Protein AF-A0A7X7FWP2-F1 (afdb_monomer_lite)

pLDDT: mean 91.76, std 7.87, range [32.09, 98.94]

Structure (mmCIF, N/CA/C/O backbone):
data_AF-A0A7X7FWP2-F1
#
_entry.id   AF-A0A7X7FWP2-F1
#
loop_
_atom_site.group_PDB
_atom_site.id
_atom_site.type_symbol
_atom_site.label_atom_id
_atom_site.label_alt_id
_atom_site.label_comp_id
_atom_site.label_asym_id
_atom_site.label_entity_id
_atom_site.label_seq_id
_atom_site.pdbx_PDB_ins_code
_atom_site.Cartn_x
_atom_site.Cartn_y
_atom_site.Cartn_z
_atom_site.occupancy
_atom_site.B_iso_or_equiv
_atom_site.auth_seq_id
_atom_site.auth_comp_id
_atom_site.auth_asym_id
_atom_site.auth_atom_id
_atom_site.pdbx_PDB_model_num
ATOM 1 N N . VAL A 1 1 ? 14.839 14.346 11.710 1.00 32.56 1 VAL A N 1
ATOM 2 C CA . VAL A 1 1 ? 14.945 14.508 13.178 1.00 32.56 1 VAL A CA 1
ATOM 3 C C . VAL A 1 1 ? 13.740 13.804 13.762 1.00 32.56 1 VAL A C 1
ATOM 5 O O . VAL A 1 1 ? 12.629 14.311 13.660 1.00 32.56 1 VAL A O 1
ATOM 8 N N . ASP A 1 2 ? 13.968 12.564 14.170 1.00 32.22 2 ASP A N 1
ATOM 9 C CA . ASP A 1 2 ? 12.974 11.535 14.461 1.00 32.22 2 ASP A CA 1
ATOM 10 C C . ASP A 1 2 ? 12.188 11.810 15.751 1.00 32.22 2 ASP A C 1
ATOM 12 O O . ASP A 1 2 ? 12.785 11.953 16.810 1.00 32.22 2 ASP A O 1
ATOM 16 N N . ASN A 1 3 ? 10.853 11.815 15.682 1.00 32.09 3 ASN A N 1
ATOM 17 C CA . ASN A 1 3 ? 9.976 11.691 16.853 1.00 32.09 3 ASN A CA 1
ATOM 18 C C . ASN A 1 3 ? 9.176 10.387 16.729 1.00 32.09 3 ASN A C 1
ATOM 20 O O . ASN A 1 3 ? 7.959 10.376 16.552 1.00 32.09 3 ASN A O 1
ATOM 24 N N . TYR A 1 4 ? 9.894 9.268 16.822 1.00 35.03 4 TYR A N 1
ATOM 25 C CA . TYR A 1 4 ? 9.342 8.081 17.459 1.00 35.03 4 TYR A CA 1
ATOM 26 C C . TYR A 1 4 ? 9.137 8.442 18.929 1.00 35.03 4 TYR A C 1
ATOM 28 O O . TYR A 1 4 ? 10.093 8.448 19.694 1.00 35.03 4 TYR A O 1
ATOM 36 N N . TYR A 1 5 ? 7.913 8.723 19.349 1.00 42.66 5 TYR A N 1
ATOM 37 C CA . TYR A 1 5 ? 7.572 8.473 20.746 1.00 42.66 5 TYR A CA 1
ATOM 38 C C . TYR A 1 5 ? 6.670 7.246 20.785 1.00 42.66 5 TYR A C 1
ATOM 40 O O . TYR A 1 5 ? 5.505 7.293 21.157 1.00 42.66 5 TYR A O 1
ATOM 48 N N . SER A 1 6 ? 7.222 6.123 20.315 1.00 51.75 6 SER A N 1
ATOM 49 C CA . SER A 1 6 ? 6.919 4.862 20.977 1.00 51.75 6 SER A CA 1
ATOM 50 C C . SER A 1 6 ? 7.480 4.981 22.387 1.00 51.75 6 SER A C 1
ATOM 52 O O . SER A 1 6 ? 8.661 5.299 22.534 1.00 51.75 6 SER A O 1
ATOM 54 N N . ASP A 1 7 ? 6.646 4.738 23.390 1.00 74.38 7 ASP A N 1
ATOM 55 C CA . ASP A 1 7 ? 7.094 4.517 24.759 1.00 74.38 7 ASP A CA 1
ATOM 56 C C . ASP A 1 7 ? 8.333 3.603 24.762 1.00 74.38 7 ASP A C 1
ATOM 58 O O . ASP A 1 7 ? 8.279 2.466 24.281 1.00 74.38 7 ASP A O 1
ATOM 62 N N . VAL A 1 8 ? 9.464 4.089 25.277 1.00 86.50 8 VAL A N 1
ATOM 63 C CA . VAL A 1 8 ? 10.642 3.249 25.484 1.00 86.50 8 VAL A CA 1
ATOM 64 C C . VAL A 1 8 ? 10.364 2.373 26.695 1.00 86.50 8 VAL A C 1
ATOM 66 O O . VAL A 1 8 ? 10.295 2.850 27.829 1.00 86.50 8 VAL A O 1
ATOM 69 N N . LEU A 1 9 ? 10.176 1.081 26.447 1.00 91.94 9 LEU A N 1
ATOM 70 C CA . LEU A 1 9 ? 9.932 0.097 27.490 1.00 91.94 9 LEU A CA 1
ATOM 71 C C . LEU A 1 9 ? 11.262 -0.407 28.059 1.00 91.94 9 LEU A C 1
ATOM 73 O O . LEU A 1 9 ? 11.952 -1.214 27.439 1.00 91.94 9 LEU A O 1
ATOM 77 N N . PHE A 1 10 ? 11.602 0.048 29.263 1.00 95.12 10 PHE A N 1
ATOM 78 C CA . PHE A 1 10 ? 12.717 -0.467 30.052 1.00 95.12 10 PHE A CA 1
ATOM 79 C C . PHE A 1 10 ? 12.152 -1.372 31.149 1.00 95.12 10 PHE A C 1
ATOM 81 O O . PHE A 1 10 ? 11.721 -0.897 32.203 1.00 95.12 10 PHE A O 1
ATOM 88 N N . THR A 1 11 ? 12.096 -2.681 30.891 1.00 95.81 11 THR A N 1
ATOM 89 C CA . THR A 1 11 ? 11.431 -3.628 31.794 1.00 95.81 11 THR A CA 1
ATOM 90 C C . THR A 1 11 ? 12.197 -4.920 32.022 1.00 95.81 11 THR A C 1
ATOM 92 O O . THR A 1 11 ? 12.949 -5.358 31.155 1.00 95.81 11 THR A O 1
ATOM 95 N N . ASN A 1 12 ? 11.975 -5.536 33.188 1.00 95.62 12 ASN A N 1
ATOM 96 C CA . ASN A 1 12 ? 12.551 -6.818 33.589 1.00 95.62 12 ASN A CA 1
ATOM 97 C C . ASN A 1 12 ? 14.086 -6.854 33.581 1.00 95.62 12 ASN A C 1
ATOM 99 O O . ASN A 1 12 ? 14.679 -7.904 33.360 1.00 95.62 12 ASN A O 1
ATOM 103 N N . ASN A 1 13 ? 14.750 -5.731 33.860 1.00 97.38 13 ASN A N 1
ATOM 104 C CA . ASN A 1 13 ? 16.207 -5.693 33.961 1.00 97.38 13 ASN A CA 1
ATOM 105 C C . ASN A 1 13 ? 16.685 -5.978 35.392 1.00 97.38 13 ASN A C 1
ATOM 107 O O . ASN A 1 13 ? 16.035 -5.603 36.368 1.00 97.38 13 ASN A O 1
ATOM 111 N N . SER A 1 14 ? 17.854 -6.609 35.512 1.00 96.25 14 SER A N 1
ATOM 112 C CA . SER A 1 14 ? 18.569 -6.842 36.774 1.00 96.25 14 SER A CA 1
ATOM 113 C C . SER A 1 14 ? 19.926 -6.140 36.717 1.00 96.25 14 SER A C 1
ATOM 115 O O . SER A 1 14 ? 20.823 -6.602 36.015 1.00 96.25 14 SER A O 1
ATOM 117 N N . LEU A 1 15 ? 20.088 -5.026 37.435 1.00 95.44 15 LEU A N 1
ATOM 118 C CA . LEU A 1 15 ? 21.309 -4.216 37.428 1.00 95.44 15 LEU A CA 1
ATOM 119 C C . LEU A 1 15 ? 22.018 -4.322 38.779 1.00 95.44 15 LEU A C 1
ATOM 121 O O . LEU A 1 15 ? 21.433 -4.005 39.814 1.00 95.44 15 LEU A O 1
ATOM 125 N N . ILE A 1 16 ? 23.292 -4.727 38.766 1.00 93.31 16 ILE A N 1
ATOM 126 C CA . ILE A 1 16 ? 24.094 -4.945 39.978 1.00 93.31 16 ILE A CA 1
ATOM 127 C C . ILE A 1 16 ? 25.363 -4.091 39.927 1.00 93.31 16 ILE A C 1
ATOM 129 O O . ILE A 1 16 ? 26.170 -4.220 39.008 1.00 93.31 16 ILE A O 1
ATOM 133 N N . LYS A 1 17 ? 25.588 -3.264 40.952 1.00 90.94 17 LYS A N 1
ATOM 134 C CA . LYS A 1 17 ? 26.855 -2.557 41.184 1.00 90.94 17 LYS A CA 1
ATOM 135 C C . LYS A 1 17 ? 27.664 -3.264 42.274 1.00 90.94 17 LYS A C 1
ATOM 137 O O . LYS A 1 17 ? 27.260 -3.280 43.435 1.00 90.94 17 LYS A O 1
ATOM 142 N N . THR A 1 18 ? 28.825 -3.814 41.901 1.00 88.06 18 THR A N 1
ATOM 143 C CA . THR A 1 18 ? 29.707 -4.595 42.798 1.00 88.06 18 THR A CA 1
ATOM 144 C C . THR A 1 18 ? 31.100 -3.986 43.023 1.00 88.06 18 THR A C 1
ATOM 146 O O . THR A 1 18 ? 31.668 -4.150 44.100 1.00 88.06 18 THR A O 1
ATOM 149 N N . GLY A 1 19 ? 31.657 -3.268 42.037 1.00 81.44 19 GLY A N 1
ATOM 150 C CA . GLY A 1 19 ? 33.032 -2.739 42.077 1.00 81.44 19 GLY A CA 1
ATOM 151 C C . GLY A 1 19 ? 33.248 -1.529 43.001 1.00 81.44 19 GLY A C 1
ATOM 152 O O . GLY A 1 19 ? 32.288 -0.919 43.465 1.00 81.44 19 GLY A O 1
ATOM 153 N N . SER A 1 20 ? 34.512 -1.150 43.222 1.00 81.06 20 SER A N 1
ATOM 154 C CA . SER A 1 20 ? 34.947 -0.062 44.126 1.00 81.06 20 SER A CA 1
ATOM 155 C C . SER A 1 20 ? 34.967 1.349 43.514 1.00 81.06 20 SER A C 1
ATOM 157 O O . SER A 1 20 ? 35.226 2.323 44.219 1.00 81.06 20 SER A O 1
ATOM 159 N N . GLY A 1 21 ? 34.745 1.476 42.202 1.00 83.88 21 GLY A N 1
ATOM 160 C CA . GLY A 1 21 ? 34.713 2.768 41.513 1.00 83.88 21 GLY A CA 1
ATOM 161 C C . GLY A 1 21 ? 33.436 3.562 41.803 1.00 83.88 21 GLY A C 1
ATOM 162 O O . GLY A 1 21 ? 32.372 2.975 42.026 1.00 83.88 21 GLY A O 1
ATOM 163 N N . THR A 1 22 ? 33.542 4.892 41.770 1.00 88.12 22 THR A N 1
ATOM 164 C CA . THR A 1 22 ? 32.392 5.809 41.804 1.00 88.12 22 THR A CA 1
ATOM 165 C C . THR A 1 22 ? 31.564 5.661 40.528 1.00 88.12 22 THR A C 1
ATOM 167 O O . THR A 1 22 ? 32.113 5.553 39.432 1.00 88.12 22 THR A O 1
ATOM 170 N N . THR A 1 23 ? 30.244 5.669 40.667 1.00 88.88 23 THR A N 1
ATOM 171 C CA . THR A 1 23 ? 29.285 5.633 39.561 1.00 88.88 23 THR A CA 1
ATOM 172 C C . THR A 1 23 ? 28.320 6.792 39.739 1.00 88.88 23 THR A C 1
ATOM 174 O O . THR A 1 23 ? 27.721 6.921 40.800 1.00 88.88 23 THR A O 1
ATOM 177 N N . SER A 1 24 ? 28.173 7.638 38.721 1.00 90.94 24 SER A N 1
ATOM 178 C CA . SER A 1 24 ? 27.195 8.728 38.783 1.00 90.94 24 SER A CA 1
ATOM 179 C C . SER A 1 24 ? 25.780 8.158 38.824 1.00 90.94 24 SER A C 1
ATOM 181 O O . SER A 1 24 ? 25.090 8.346 39.816 1.00 90.94 24 SER A O 1
ATOM 183 N N . ASP A 1 25 ? 25.404 7.368 37.816 1.00 93.00 25 ASP A N 1
ATOM 184 C CA . ASP A 1 25 ? 24.044 6.854 37.656 1.00 93.00 25 ASP A CA 1
ATOM 185 C C . ASP A 1 25 ? 24.076 5.382 37.209 1.00 93.00 25 ASP A C 1
ATOM 187 O O . ASP A 1 25 ? 24.881 5.029 36.343 1.00 93.00 25 ASP A O 1
ATOM 191 N N . MET A 1 26 ? 23.221 4.504 37.760 1.00 93.69 26 MET A N 1
ATOM 192 C CA . MET A 1 26 ? 23.036 3.155 37.176 1.00 93.69 26 MET A CA 1
ATOM 193 C C . MET A 1 26 ? 22.057 3.176 35.995 1.00 93.69 26 MET A C 1
ATOM 195 O O . MET A 1 26 ? 22.186 2.375 35.071 1.00 93.69 26 MET A O 1
ATOM 199 N N . LEU A 1 27 ? 21.101 4.105 36.011 1.00 94.88 27 LEU A N 1
ATOM 200 C CA . LEU A 1 27 ? 20.242 4.456 34.886 1.00 94.88 27 LEU A CA 1
ATOM 201 C C . LEU A 1 27 ? 20.095 5.975 34.841 1.00 94.88 27 LEU A C 1
ATOM 203 O O . LEU A 1 27 ? 19.628 6.571 35.808 1.00 94.88 27 LEU A O 1
ATOM 207 N N . TYR A 1 28 ? 20.453 6.577 33.710 1.00 93.69 28 TYR A N 1
ATOM 208 C CA . TYR A 1 28 ? 20.276 8.002 33.455 1.00 93.69 28 TYR A CA 1
ATOM 209 C C . TYR A 1 28 ? 19.338 8.216 32.269 1.00 93.69 28 TYR A C 1
ATOM 211 O O . TYR A 1 28 ? 19.556 7.668 31.187 1.00 93.69 28 TYR A O 1
ATOM 219 N N . ILE A 1 29 ? 18.307 9.031 32.473 1.00 89.75 29 ILE A N 1
ATOM 220 C CA . ILE A 1 29 ? 17.330 9.409 31.453 1.00 89.75 29 ILE A CA 1
ATOM 221 C C . ILE A 1 29 ? 17.305 10.931 31.357 1.00 89.75 29 ILE A C 1
ATOM 223 O O . ILE A 1 29 ? 17.086 11.605 32.360 1.00 89.75 29 ILE A O 1
ATOM 227 N N . ASN A 1 30 ? 17.509 11.452 30.142 1.00 85.62 30 ASN A N 1
ATOM 228 C CA . ASN A 1 30 ? 17.537 12.892 29.852 1.00 85.62 30 ASN A CA 1
ATOM 229 C C . ASN A 1 30 ? 16.282 13.381 29.083 1.00 85.62 30 ASN A C 1
ATOM 231 O O . ASN A 1 30 ? 15.735 14.459 29.332 1.00 85.62 30 ASN A O 1
ATOM 235 N N . TYR A 1 31 ? 15.802 12.592 28.115 1.00 83.12 31 TYR A N 1
ATOM 236 C CA . TYR A 1 31 ? 14.632 12.919 27.291 1.00 83.12 31 TYR A CA 1
ATOM 237 C C . TYR A 1 31 ? 13.876 11.659 26.833 1.00 83.12 31 TYR A C 1
ATOM 239 O O . TYR A 1 31 ? 14.468 10.586 26.686 1.00 83.12 31 TYR A O 1
ATOM 247 N N . GLY A 1 32 ? 12.568 11.797 26.588 1.00 79.88 32 GLY A N 1
ATOM 248 C CA . GLY A 1 32 ? 11.718 10.782 25.952 1.00 79.88 32 GLY A CA 1
ATOM 249 C C . GLY A 1 32 ? 10.442 10.437 26.727 1.00 79.88 32 GLY A C 1
ATOM 250 O O . GLY A 1 32 ? 10.139 11.038 27.754 1.00 79.88 32 GLY A O 1
ATOM 251 N N . GLN A 1 33 ? 9.700 9.450 26.220 1.00 85.69 33 GLN A N 1
ATOM 252 C CA . GLN A 1 33 ? 8.569 8.816 26.907 1.00 85.69 33 GLN A CA 1
ATOM 253 C C . GLN A 1 33 ? 9.020 7.426 27.351 1.00 85.69 33 GLN A C 1
ATOM 255 O O . GLN A 1 33 ? 9.440 6.630 26.512 1.00 85.69 33 GLN A O 1
ATOM 260 N N . TRP A 1 34 ? 9.009 7.153 28.654 1.00 90.44 34 TRP A N 1
ATOM 261 C CA . TRP A 1 34 ? 9.656 5.968 29.222 1.00 90.44 34 TRP A CA 1
ATOM 262 C C . TRP A 1 34 ? 8.710 5.195 30.131 1.00 90.44 34 TRP A C 1
ATOM 264 O O . TRP A 1 34 ? 8.132 5.750 31.063 1.00 90.44 34 TRP A O 1
ATOM 274 N N . GLN A 1 35 ? 8.621 3.891 29.891 1.00 93.56 35 GLN A N 1
ATOM 275 C CA . GLN A 1 35 ? 7.906 2.929 30.719 1.00 93.56 35 GLN A CA 1
ATOM 276 C C . GLN A 1 35 ? 8.956 2.080 31.448 1.00 93.56 35 GLN A C 1
ATOM 278 O O . GLN A 1 35 ? 9.504 1.127 30.897 1.00 93.56 35 GLN A O 1
ATOM 283 N N . ILE A 1 36 ? 9.296 2.475 32.674 1.00 96.06 36 ILE A N 1
ATOM 284 C CA . ILE A 1 36 ? 10.355 1.897 33.510 1.00 96.06 36 ILE A CA 1
ATOM 285 C C . ILE A 1 36 ? 9.695 0.999 34.552 1.00 96.06 36 ILE A C 1
ATOM 287 O O . ILE A 1 36 ? 9.233 1.462 35.599 1.00 96.06 36 ILE A O 1
ATOM 291 N N . ILE A 1 37 ? 9.580 -0.283 34.219 1.00 97.44 37 ILE A N 1
ATOM 292 C CA . ILE A 1 37 ? 8.629 -1.184 34.874 1.00 97.44 37 ILE A CA 1
ATOM 293 C C . ILE A 1 37 ? 9.301 -2.482 35.304 1.00 97.44 37 ILE A C 1
ATOM 295 O O . ILE A 1 37 ? 9.978 -3.110 34.497 1.00 97.44 37 ILE A O 1
ATOM 299 N N . ASN A 1 38 ? 9.061 -2.955 36.530 1.00 97.62 38 ASN A N 1
ATOM 300 C CA . ASN A 1 38 ? 9.517 -4.284 36.971 1.00 97.62 38 ASN A CA 1
ATOM 301 C C . ASN A 1 38 ? 11.038 -4.502 36.820 1.00 97.62 38 ASN A C 1
ATOM 303 O O . ASN A 1 38 ? 11.486 -5.572 36.424 1.00 97.62 38 ASN A O 1
ATOM 307 N N . ASN A 1 39 ? 11.861 -3.500 37.128 1.00 98.31 39 ASN A N 1
ATOM 308 C CA . ASN A 1 39 ? 13.321 -3.641 37.151 1.00 98.31 39 ASN A CA 1
ATOM 309 C C . ASN A 1 39 ? 13.835 -3.809 38.583 1.00 98.31 39 ASN A C 1
ATOM 311 O O . ASN A 1 39 ? 13.223 -3.311 39.527 1.00 98.31 39 ASN A O 1
ATOM 315 N N . THR A 1 40 ? 14.983 -4.461 38.743 1.00 98.12 40 THR A N 1
ATOM 316 C CA . THR A 1 40 ? 15.672 -4.600 40.030 1.00 98.12 40 THR A CA 1
ATOM 317 C C . THR A 1 40 ? 17.061 -3.974 39.936 1.00 98.12 40 THR A C 1
ATOM 319 O O . THR A 1 40 ? 17.900 -4.429 39.161 1.00 98.12 40 THR A O 1
ATOM 322 N N . PHE A 1 41 ? 17.315 -2.946 40.743 1.00 97.00 41 PHE A N 1
ATOM 323 C CA . PHE A 1 41 ? 18.600 -2.265 40.869 1.00 97.00 41 PHE A CA 1
ATOM 324 C C . PHE A 1 41 ? 19.194 -2.553 42.244 1.00 97.00 41 PHE A C 1
ATOM 326 O O . PHE A 1 41 ? 18.545 -2.312 43.266 1.00 97.00 41 PHE A O 1
ATOM 333 N N . VAL A 1 42 ? 20.435 -3.035 42.285 1.00 95.50 42 VAL A N 1
ATOM 334 C CA . VAL A 1 42 ? 21.130 -3.364 43.533 1.00 95.50 42 VAL A CA 1
ATOM 335 C C . VAL A 1 42 ? 22.535 -2.779 43.560 1.00 95.50 42 VAL A C 1
ATOM 337 O O . VAL A 1 42 ? 23.335 -3.005 42.655 1.00 95.50 42 VAL A O 1
ATOM 340 N N . ASN A 1 43 ? 22.859 -2.073 44.641 1.00 93.81 43 ASN A N 1
ATOM 341 C CA . ASN A 1 43 ? 24.218 -1.662 44.970 1.00 93.81 43 ASN A CA 1
ATOM 342 C C . ASN A 1 43 ? 24.739 -2.461 46.173 1.00 93.81 43 ASN A C 1
ATOM 344 O O . ASN A 1 43 ? 24.189 -2.384 47.274 1.00 93.81 43 ASN A O 1
ATOM 348 N N . ILE A 1 44 ? 25.821 -3.208 45.956 1.00 91.88 44 ILE A N 1
ATOM 349 C CA . ILE A 1 44 ? 26.582 -3.914 46.998 1.00 91.88 44 ILE A CA 1
ATOM 350 C C . ILE A 1 44 ? 28.059 -3.490 47.029 1.00 91.88 44 ILE A C 1
ATOM 352 O O . ILE A 1 44 ? 28.860 -4.110 47.734 1.00 91.88 44 ILE A O 1
ATOM 356 N N . GLY A 1 45 ? 28.438 -2.455 46.273 1.00 86.00 45 GLY A N 1
ATOM 357 C CA . GLY A 1 45 ? 29.797 -1.922 46.272 1.00 86.00 45 GLY A CA 1
ATOM 358 C C . GLY A 1 45 ? 30.153 -1.342 47.639 1.00 86.00 45 GLY A C 1
ATOM 359 O O . GLY A 1 45 ? 29.380 -0.591 48.219 1.00 86.00 45 GLY A O 1
ATOM 360 N N . ILE A 1 46 ? 31.317 -1.707 48.176 1.00 81.69 46 ILE A N 1
ATOM 361 C CA . ILE A 1 46 ? 31.758 -1.263 49.512 1.00 81.69 46 ILE A CA 1
ATOM 362 C C . ILE A 1 46 ? 32.468 0.099 49.440 1.00 81.69 46 ILE A C 1
ATOM 364 O O . ILE A 1 46 ? 32.394 0.888 50.380 1.00 81.69 46 ILE A O 1
ATOM 368 N N . TYR A 1 47 ? 33.128 0.379 48.315 1.00 74.69 47 TYR A N 1
ATOM 369 C CA . TYR A 1 47 ? 33.925 1.582 48.079 1.00 74.69 47 TYR A CA 1
ATOM 370 C C . TYR A 1 47 ? 33.415 2.327 46.835 1.00 74.69 47 TYR A C 1
ATOM 372 O O . TYR A 1 47 ? 32.850 1.704 45.933 1.00 74.69 47 TYR A O 1
ATOM 380 N N . GLY A 1 48 ? 33.623 3.648 46.796 1.00 68.50 48 GLY A N 1
ATOM 381 C CA . GLY A 1 48 ? 33.090 4.526 45.747 1.00 68.50 48 GLY A CA 1
ATOM 382 C C . GLY A 1 48 ? 31.631 4.928 45.992 1.00 68.50 48 GLY A C 1
ATOM 383 O O . GLY A 1 48 ? 30.861 4.189 46.602 1.00 68.50 48 GLY A O 1
ATOM 384 N N . LEU A 1 49 ? 31.259 6.132 45.551 1.00 82.62 49 LEU A N 1
ATOM 385 C CA . LEU A 1 49 ? 29.897 6.664 45.681 1.00 82.62 49 LEU A CA 1
ATOM 386 C C . LEU A 1 49 ? 29.043 6.208 44.489 1.00 82.62 49 LEU A C 1
ATOM 388 O O . LEU A 1 49 ? 29.507 6.282 43.353 1.00 82.62 49 LEU A O 1
ATOM 392 N N . VAL A 1 50 ? 27.804 5.775 44.729 1.00 91.25 50 VAL A N 1
ATOM 393 C CA . VAL A 1 50 ? 26.753 5.809 43.700 1.00 91.25 50 VAL A CA 1
ATOM 394 C C . VAL A 1 50 ? 25.971 7.100 43.902 1.00 91.25 50 VAL A C 1
ATOM 396 O O . VAL A 1 50 ? 25.318 7.231 44.934 1.00 91.25 50 VAL A O 1
ATOM 399 N N . THR A 1 51 ? 26.060 8.075 42.998 1.00 93.19 51 THR A N 1
ATOM 400 C CA . THR A 1 51 ? 25.318 9.333 43.204 1.00 93.19 51 THR A CA 1
ATOM 401 C C . THR A 1 51 ? 23.821 9.029 43.191 1.00 93.19 51 THR A C 1
ATOM 403 O O . THR A 1 51 ? 23.165 9.165 44.223 1.00 93.19 51 THR A O 1
ATOM 406 N N . ASP A 1 52 ? 23.335 8.473 42.084 1.00 94.69 52 ASP A N 1
ATOM 407 C CA . ASP A 1 52 ? 21.940 8.101 41.884 1.00 94.69 52 ASP A CA 1
ATOM 408 C C . ASP A 1 52 ? 21.859 6.645 41.400 1.00 94.69 52 ASP A C 1
ATOM 410 O O . ASP A 1 52 ? 22.584 6.244 40.491 1.00 94.69 52 ASP A O 1
ATOM 414 N N . MET A 1 53 ? 20.991 5.796 41.966 1.00 95.44 53 MET A N 1
ATOM 415 C CA . MET A 1 53 ? 20.741 4.507 41.288 1.00 95.44 53 MET A CA 1
ATOM 416 C C . MET A 1 53 ? 19.951 4.752 40.001 1.00 95.44 53 MET A C 1
ATOM 418 O O . MET A 1 53 ? 20.285 4.208 38.951 1.00 95.44 53 MET A O 1
ATOM 422 N N . VAL A 1 54 ? 18.944 5.618 40.063 1.00 96.38 54 VAL A N 1
ATOM 423 C CA . VAL A 1 54 ? 18.183 6.066 38.898 1.00 96.38 54 VAL A CA 1
ATOM 424 C C . VAL A 1 54 ? 18.104 7.584 38.902 1.00 96.38 54 VAL A C 1
ATOM 426 O O . VAL A 1 54 ? 17.671 8.176 39.885 1.00 96.38 54 VAL A O 1
ATOM 429 N N . HIS A 1 55 ? 18.447 8.211 37.786 1.00 94.81 55 HIS A N 1
ATOM 430 C CA . HIS A 1 55 ? 18.332 9.648 37.599 1.00 94.81 55 HIS A CA 1
ATOM 431 C C . HIS A 1 55 ? 17.496 9.952 36.366 1.00 94.81 55 HIS A C 1
ATOM 433 O O . HIS A 1 55 ? 17.825 9.576 35.241 1.00 94.81 55 HIS A O 1
ATOM 439 N N . ILE A 1 56 ? 16.393 10.651 36.601 1.00 91.31 56 ILE A N 1
ATOM 440 C CA . ILE A 1 56 ? 15.474 11.113 35.575 1.00 91.31 56 ILE A CA 1
ATOM 441 C C . ILE A 1 56 ? 15.559 12.636 35.563 1.00 91.31 56 ILE A C 1
ATOM 443 O O . ILE A 1 56 ? 14.926 13.321 36.369 1.00 91.31 56 ILE A O 1
ATOM 447 N N . ALA A 1 57 ? 16.383 13.152 34.658 1.00 83.44 57 ALA A N 1
ATOM 448 C CA . ALA A 1 57 ? 16.498 14.569 34.364 1.00 83.44 57 ALA A CA 1
ATOM 449 C C . ALA A 1 57 ? 15.594 14.874 33.174 1.00 83.44 57 ALA A C 1
ATOM 451 O O . ALA A 1 57 ? 15.770 14.277 32.120 1.00 83.44 57 ALA A O 1
ATOM 452 N N . SER A 1 58 ? 14.627 15.787 33.282 1.00 68.38 58 SER A N 1
ATOM 453 C CA . SER A 1 58 ? 14.011 16.300 32.063 1.00 68.38 58 SER A CA 1
ATOM 454 C C . SER A 1 58 ? 13.306 17.644 32.168 1.00 68.38 58 SER A C 1
ATOM 456 O O . SER A 1 58 ? 12.348 17.834 32.918 1.00 68.38 58 SER A O 1
ATOM 458 N N . SER A 1 59 ? 13.708 18.537 31.266 1.00 64.12 59 SER A N 1
ATOM 459 C CA . SER A 1 59 ? 12.983 19.754 30.906 1.00 64.12 59 SER A CA 1
ATOM 460 C C . SER A 1 59 ? 11.965 19.545 29.771 1.00 64.12 59 SER A C 1
ATOM 462 O O . SER A 1 59 ? 11.277 20.498 29.420 1.00 64.12 59 SER A O 1
ATOM 464 N N . SER A 1 60 ? 11.851 18.345 29.176 1.00 61.94 60 SER A N 1
ATOM 465 C CA . SER A 1 60 ? 10.976 18.106 28.004 1.00 61.94 60 SER A CA 1
ATOM 466 C C . SER A 1 60 ? 10.356 16.700 27.875 1.00 61.94 60 SER A C 1
ATOM 468 O O . SER A 1 60 ? 9.634 16.446 26.912 1.00 61.94 60 SER A O 1
ATOM 470 N N . SER A 1 61 ? 10.582 15.782 28.820 1.00 71.19 61 SER A N 1
ATOM 471 C CA . SER A 1 61 ? 9.939 14.456 28.811 1.00 71.19 61 SER A CA 1
ATOM 472 C C . SER A 1 61 ? 8.456 14.541 29.155 1.00 71.19 61 SER A C 1
ATOM 474 O O . SER A 1 61 ? 8.034 15.381 29.941 1.00 71.19 61 SER A O 1
ATOM 476 N N . THR A 1 62 ? 7.659 13.643 28.584 1.00 74.12 62 THR A N 1
ATOM 477 C CA . THR A 1 62 ? 6.226 13.495 28.874 1.00 74.12 62 THR A CA 1
ATOM 478 C C . THR A 1 62 ? 5.907 12.008 29.013 1.00 74.12 62 THR A C 1
ATOM 480 O O . THR A 1 62 ? 6.662 11.181 28.516 1.00 74.12 62 THR A O 1
ATOM 483 N N . ASN A 1 63 ? 4.820 11.643 29.692 1.00 84.62 63 ASN A N 1
ATOM 484 C CA . ASN A 1 63 ? 4.369 10.252 29.818 1.00 84.62 63 ASN A CA 1
ATOM 485 C C . ASN A 1 63 ? 5.404 9.280 30.437 1.00 84.62 63 ASN A C 1
ATOM 487 O O . ASN A 1 63 ? 5.617 8.185 29.921 1.00 84.62 63 ASN A O 1
ATOM 491 N N . ILE A 1 64 ? 6.070 9.665 31.534 1.00 90.00 64 ILE A N 1
ATOM 492 C CA . ILE A 1 64 ? 6.996 8.758 32.243 1.00 90.00 64 ILE A CA 1
ATOM 493 C C . ILE A 1 64 ? 6.225 7.893 33.243 1.00 90.00 64 ILE A C 1
ATOM 495 O O . ILE A 1 64 ? 5.536 8.411 34.118 1.00 90.00 64 ILE A O 1
ATOM 499 N N . ASN A 1 65 ? 6.405 6.578 33.179 1.00 93.12 65 ASN A N 1
ATOM 500 C CA . ASN A 1 65 ? 5.901 5.635 34.171 1.00 93.12 65 ASN A CA 1
ATOM 501 C C . ASN A 1 65 ? 7.068 4.941 34.868 1.00 93.12 65 ASN A C 1
ATOM 503 O O . ASN A 1 65 ? 7.831 4.218 34.234 1.00 93.12 65 ASN A O 1
ATOM 507 N N . PHE A 1 66 ? 7.190 5.140 36.174 1.00 95.62 66 PHE A N 1
ATOM 508 C CA . PHE A 1 66 ? 8.157 4.464 37.021 1.00 95.62 66 PHE A CA 1
ATOM 509 C C . PHE A 1 66 ? 7.402 3.632 38.058 1.00 95.62 66 PHE A C 1
ATOM 511 O O . PHE A 1 66 ? 7.021 4.136 39.118 1.00 95.62 66 PHE A O 1
ATOM 518 N N . SER A 1 67 ? 7.136 2.363 37.744 1.00 97.19 67 SER A N 1
ATOM 519 C CA . SER A 1 67 ? 6.332 1.492 38.608 1.00 97.19 67 SER A CA 1
ATOM 520 C C . SER A 1 67 ? 6.868 0.075 38.741 1.00 97.19 67 SER A C 1
ATOM 522 O O . SER A 1 67 ? 7.600 -0.423 37.891 1.00 97.19 67 SER A O 1
ATOM 524 N N . ASN A 1 68 ? 6.497 -0.600 39.826 1.00 97.56 68 ASN A N 1
ATOM 525 C CA . ASN A 1 68 ? 6.849 -1.997 40.082 1.00 97.56 68 ASN A CA 1
ATOM 526 C C . ASN A 1 68 ? 8.359 -2.273 40.184 1.00 97.56 68 ASN A C 1
ATOM 528 O O . ASN A 1 68 ? 8.766 -3.423 40.058 1.00 97.56 68 ASN A O 1
ATOM 532 N N . ASN A 1 69 ? 9.217 -1.272 40.389 1.00 98.44 69 ASN A N 1
ATOM 533 C CA . ASN A 1 69 ? 10.667 -1.472 40.462 1.00 98.44 69 ASN A CA 1
ATOM 534 C C . ASN A 1 69 ? 11.134 -1.783 41.890 1.00 98.44 69 ASN A C 1
ATOM 536 O O . ASN A 1 69 ? 10.512 -1.379 42.868 1.00 98.44 69 ASN A O 1
ATOM 540 N N . ILE A 1 70 ? 12.279 -2.451 42.013 1.00 98.38 70 ILE A N 1
ATOM 541 C CA . ILE A 1 70 ? 13.009 -2.638 43.268 1.00 98.38 70 ILE A CA 1
ATOM 542 C C . ILE A 1 70 ? 14.336 -1.887 43.174 1.00 98.38 70 ILE A C 1
ATOM 544 O O . ILE A 1 70 ? 15.128 -2.134 42.271 1.00 98.38 70 ILE A O 1
ATOM 548 N N . LEU A 1 71 ? 14.598 -0.994 44.125 1.00 98.00 71 LEU A N 1
ATOM 549 C CA . LEU A 1 71 ? 15.852 -0.262 44.260 1.00 98.00 71 LEU A CA 1
ATOM 550 C C . LEU A 1 71 ? 16.422 -0.558 45.640 1.00 98.00 71 LEU A C 1
ATOM 552 O O . LEU A 1 71 ? 15.761 -0.347 46.659 1.00 98.00 71 LEU A O 1
ATOM 556 N N . THR A 1 72 ? 17.630 -1.111 45.684 1.00 95.62 72 THR A N 1
ATOM 557 C CA . THR A 1 72 ? 18.242 -1.553 46.936 1.00 95.62 72 THR A CA 1
ATOM 558 C C . THR A 1 72 ? 19.714 -1.166 47.013 1.00 95.62 72 THR A C 1
ATOM 560 O O . THR A 1 72 ? 20.533 -1.678 46.258 1.00 95.62 72 THR A O 1
ATOM 563 N N . SER A 1 73 ? 20.086 -0.334 47.984 1.00 93.81 73 SER A N 1
ATOM 564 C CA . SER A 1 73 ? 21.490 -0.111 48.347 1.00 93.81 73 SER A CA 1
ATOM 565 C C . SER A 1 73 ? 21.797 -0.847 49.651 1.00 93.81 73 SER A C 1
ATOM 567 O O . SER A 1 73 ? 21.354 -0.447 50.728 1.00 93.81 73 SER A O 1
ATOM 569 N N . LEU A 1 74 ? 22.508 -1.971 49.537 1.00 91.88 74 LEU A N 1
ATOM 570 C CA . LEU A 1 74 ? 22.803 -2.896 50.637 1.00 91.88 74 LEU A CA 1
ATOM 571 C C . LEU A 1 74 ? 24.164 -2.644 51.293 1.00 91.88 74 LEU A C 1
ATOM 573 O O . LEU A 1 74 ? 24.382 -3.099 52.414 1.00 91.88 74 LEU A O 1
ATOM 577 N N . LYS A 1 75 ? 25.100 -1.997 50.586 1.00 85.19 75 LYS A N 1
ATOM 578 C CA . LYS A 1 75 ? 26.463 -1.677 51.048 1.00 85.19 75 LYS A CA 1
ATOM 579 C C . LYS A 1 75 ? 26.944 -0.363 50.418 1.00 85.19 75 LYS A C 1
ATOM 581 O O . LYS A 1 75 ? 26.395 0.074 49.410 1.00 85.19 75 LYS A O 1
ATOM 586 N N . GLY A 1 76 ? 27.984 0.232 51.008 1.00 77.19 76 GLY A N 1
ATOM 587 C CA . GLY A 1 76 ? 28.615 1.458 50.505 1.00 77.19 76 GLY A CA 1
ATOM 588 C C . GLY A 1 76 ? 27.752 2.710 50.666 1.00 77.19 76 GLY A C 1
ATOM 589 O O . GLY A 1 76 ? 26.782 2.713 51.427 1.00 77.19 76 GLY A O 1
ATOM 590 N N . ASN A 1 77 ? 28.136 3.777 49.960 1.00 82.31 77 ASN A N 1
ATOM 591 C CA . ASN A 1 77 ? 27.431 5.058 49.957 1.00 82.31 77 ASN A CA 1
ATOM 592 C C . ASN A 1 77 ? 26.625 5.213 48.664 1.00 82.31 77 ASN A C 1
ATOM 594 O O . ASN A 1 77 ? 27.176 5.083 47.568 1.00 82.31 77 ASN A O 1
ATOM 598 N N . CYS A 1 78 ? 25.343 5.542 48.800 1.00 90.44 78 CYS A N 1
ATOM 599 C CA . CYS A 1 78 ? 24.494 6.011 47.712 1.00 90.44 78 CYS A CA 1
ATOM 600 C C . CYS A 1 78 ? 23.943 7.389 48.102 1.00 90.44 78 CYS A C 1
ATOM 602 O O . CYS A 1 78 ? 23.491 7.516 49.236 1.00 90.44 78 CYS A O 1
ATOM 604 N N . SER A 1 79 ? 24.002 8.430 47.261 1.00 93.25 79 SER A N 1
ATOM 605 C CA . SER A 1 79 ? 23.438 9.733 47.672 1.00 93.25 79 SER A CA 1
ATOM 606 C C . SER A 1 79 ? 21.913 9.674 47.703 1.00 93.25 79 SER A C 1
ATOM 608 O O . SER A 1 79 ? 21.318 10.001 48.733 1.00 93.25 79 SER A O 1
ATOM 610 N N . GLN A 1 80 ? 21.291 9.180 46.628 1.00 95.31 80 GLN A N 1
ATOM 611 C CA . GLN A 1 80 ? 19.886 8.778 46.627 1.00 95.31 80 GLN A CA 1
ATOM 612 C C . GLN A 1 80 ? 19.609 7.568 45.725 1.00 95.31 80 GLN A C 1
ATOM 614 O O . GLN A 1 80 ? 20.265 7.365 44.706 1.00 95.31 80 GLN A O 1
ATOM 619 N N . LEU A 1 81 ? 18.590 6.768 46.059 1.00 96.94 81 LEU A N 1
ATOM 620 C CA . LEU A 1 81 ? 18.153 5.693 45.160 1.00 96.94 81 LEU A CA 1
ATOM 621 C C . LEU A 1 81 ? 17.557 6.268 43.870 1.00 96.94 81 LEU A C 1
ATOM 623 O O . LEU A 1 81 ? 17.836 5.759 42.788 1.00 96.94 81 LEU A O 1
ATOM 627 N N . ILE A 1 82 ? 16.764 7.336 43.970 1.00 96.31 82 ILE A N 1
ATOM 628 C CA . ILE A 1 82 ? 16.172 7.991 42.804 1.00 96.31 82 ILE A CA 1
ATOM 629 C C . ILE A 1 82 ? 16.323 9.510 42.843 1.00 96.31 82 ILE A C 1
ATOM 631 O O . ILE A 1 82 ? 15.998 10.160 43.831 1.00 96.31 82 ILE A O 1
ATOM 635 N N . ASN A 1 83 ? 16.777 10.084 41.739 1.00 95.31 83 ASN A N 1
ATOM 636 C CA . ASN A 1 83 ? 16.823 11.516 41.505 1.00 95.31 83 ASN A CA 1
ATOM 637 C C . ASN A 1 83 ? 15.781 11.879 40.442 1.00 95.31 83 ASN A C 1
ATOM 639 O O . ASN A 1 83 ? 15.907 11.512 39.273 1.00 95.31 83 ASN A O 1
ATOM 643 N N . TRP A 1 84 ? 14.715 12.549 40.874 1.00 92.25 84 TRP A N 1
ATOM 644 C CA . TRP A 1 84 ? 13.548 12.876 40.068 1.00 92.25 84 TRP A CA 1
ATOM 645 C C . TRP A 1 84 ? 13.477 14.381 39.798 1.00 92.25 84 TRP A C 1
ATOM 647 O O . TRP A 1 84 ? 12.989 15.156 40.623 1.00 92.25 84 TRP A O 1
ATOM 657 N N . ASN A 1 85 ? 13.930 14.788 38.613 1.00 87.19 85 ASN A N 1
ATOM 658 C CA . ASN A 1 85 ? 13.958 16.176 38.154 1.00 87.19 85 ASN A CA 1
ATOM 659 C C . ASN A 1 85 ? 13.174 16.332 36.847 1.00 87.19 85 ASN A C 1
ATOM 661 O O . ASN A 1 85 ? 13.747 16.624 35.798 1.00 87.19 85 ASN A O 1
ATOM 665 N N . VAL A 1 86 ? 11.856 16.137 36.907 1.00 81.56 86 VAL A N 1
ATOM 666 C CA . VAL A 1 86 ? 10.952 16.288 35.756 1.00 81.56 86 VAL A CA 1
ATOM 667 C C . VAL A 1 86 ? 10.100 17.542 35.936 1.00 81.56 86 VAL A C 1
ATOM 669 O O . VAL A 1 86 ? 9.346 17.642 36.901 1.00 81.56 86 VAL A O 1
ATOM 672 N N . SER A 1 87 ? 10.218 18.508 35.020 1.00 74.00 87 SER A N 1
ATOM 673 C CA . SER A 1 87 ? 9.531 19.810 35.134 1.00 74.00 87 SER A CA 1
ATOM 674 C C . SER A 1 87 ? 8.256 19.942 34.292 1.00 74.00 87 SER A C 1
ATOM 676 O O . SER A 1 87 ? 7.485 20.872 34.512 1.00 74.00 87 SER A O 1
ATOM 678 N N . TYR A 1 88 ? 8.020 19.038 33.336 1.00 68.56 88 TYR A N 1
ATOM 679 C CA . TYR A 1 88 ? 6.899 19.103 32.390 1.00 68.56 88 TYR A CA 1
ATOM 680 C C . TYR A 1 88 ? 6.320 17.702 32.133 1.00 68.56 88 TYR A C 1
ATOM 682 O O . TYR A 1 88 ? 7.023 16.709 32.282 1.00 68.56 88 TYR A O 1
ATOM 690 N N . GLY A 1 89 ? 5.044 17.623 31.735 1.00 72.75 89 GLY A N 1
ATOM 691 C CA . GLY A 1 89 ? 4.385 16.378 31.315 1.00 72.75 89 GLY A CA 1
ATOM 692 C C . GLY A 1 89 ? 3.600 15.625 32.397 1.00 72.75 89 GLY A C 1
ATOM 693 O O . GLY A 1 89 ? 3.573 16.006 33.564 1.00 72.75 89 GLY A O 1
ATOM 694 N N . THR A 1 90 ? 2.925 14.549 31.982 1.00 75.31 90 THR A N 1
ATOM 695 C CA . THR A 1 90 ? 2.253 13.581 32.864 1.00 75.31 90 THR A CA 1
ATOM 696 C C . THR A 1 90 ? 3.226 12.479 33.279 1.00 75.31 90 THR A C 1
ATOM 698 O O . THR A 1 90 ? 4.011 12.004 32.456 1.00 75.31 90 THR A O 1
ATOM 701 N N . TYR A 1 91 ? 3.183 12.052 34.540 1.00 87.19 91 TYR A N 1
ATOM 702 C CA . TYR A 1 91 ? 4.012 10.950 35.021 1.00 87.19 91 TYR A CA 1
ATOM 703 C C . TYR A 1 91 ? 3.335 10.145 36.134 1.00 87.19 91 TYR A C 1
ATOM 705 O O . TYR A 1 91 ? 2.467 10.647 36.843 1.00 87.19 91 TYR A O 1
ATOM 713 N N . THR A 1 92 ? 3.732 8.879 36.262 1.00 90.50 92 THR A N 1
ATOM 714 C CA . THR A 1 92 ? 3.280 7.935 37.294 1.00 90.50 92 THR A CA 1
ATOM 715 C C . THR A 1 92 ? 4.487 7.414 38.061 1.00 90.50 92 THR A C 1
ATOM 717 O O . THR A 1 92 ? 5.456 6.967 37.451 1.00 90.50 92 THR A O 1
ATOM 720 N N . ILE A 1 93 ? 4.424 7.454 39.392 1.00 94.12 93 ILE A N 1
ATOM 721 C CA . ILE A 1 93 ? 5.452 6.903 40.281 1.00 94.12 93 ILE A CA 1
ATOM 722 C C . ILE A 1 93 ? 4.735 6.155 41.399 1.00 94.12 93 ILE A C 1
ATOM 724 O O . ILE A 1 93 ? 4.224 6.787 42.324 1.00 94.12 93 ILE A O 1
ATOM 728 N N . ASP A 1 94 ? 4.645 4.830 41.315 1.00 95.81 94 ASP A N 1
ATOM 729 C CA . ASP A 1 94 ? 3.962 4.040 42.343 1.00 95.81 94 ASP A CA 1
ATOM 730 C C . ASP A 1 94 ? 4.358 2.559 42.329 1.00 95.81 94 ASP A C 1
ATOM 732 O O . ASP A 1 94 ? 4.974 2.092 41.375 1.00 95.81 94 ASP A O 1
ATOM 736 N N . TYR A 1 95 ? 4.007 1.815 43.379 1.00 96.44 95 TYR A N 1
ATOM 737 C CA . TYR A 1 95 ? 4.317 0.387 43.524 1.00 96.44 95 TYR A CA 1
ATOM 738 C C . TYR A 1 95 ? 5.814 0.063 43.410 1.00 96.44 95 TYR A C 1
ATOM 740 O O . TYR A 1 95 ? 6.190 -0.986 42.905 1.00 96.44 95 TYR A O 1
ATOM 748 N N . ASN A 1 96 ? 6.697 0.947 43.864 1.00 98.12 96 ASN A N 1
ATOM 749 C CA . ASN A 1 96 ? 8.135 0.682 43.878 1.00 98.12 96 ASN A CA 1
ATOM 750 C C . ASN A 1 96 ? 8.595 0.283 45.285 1.00 98.12 96 ASN A C 1
ATOM 752 O O . ASN A 1 96 ? 8.034 0.736 46.282 1.00 98.12 96 ASN A O 1
ATOM 756 N N . ASN A 1 97 ? 9.654 -0.515 45.383 1.00 98.19 97 ASN A N 1
ATOM 757 C CA . ASN A 1 97 ? 10.327 -0.797 46.643 1.00 98.19 97 ASN A CA 1
ATOM 758 C C . ASN A 1 97 ? 11.654 -0.037 46.730 1.00 98.19 97 ASN A C 1
ATOM 760 O O . ASN A 1 97 ? 12.529 -0.228 45.887 1.00 98.19 97 ASN A O 1
ATOM 764 N N . TYR A 1 98 ? 11.824 0.768 47.777 1.00 97.62 98 TYR A N 1
ATOM 765 C CA . TYR A 1 98 ? 13.019 1.576 48.019 1.00 97.62 98 TYR A CA 1
ATOM 766 C C . TYR A 1 98 ? 13.674 1.181 49.337 1.00 97.62 98 TYR A C 1
ATOM 768 O O . TYR A 1 98 ? 13.165 1.506 50.410 1.00 97.62 98 TYR A O 1
ATOM 776 N N . TYR A 1 99 ? 14.814 0.504 49.280 1.00 96.06 99 TYR A N 1
ATOM 777 C CA . TYR A 1 99 ? 15.545 0.094 50.475 1.00 96.06 99 TYR A CA 1
ATOM 778 C C . TYR A 1 99 ? 16.986 0.587 50.425 1.00 96.06 99 TYR A C 1
ATOM 780 O O . TYR A 1 99 ? 17.731 0.278 49.502 1.00 96.06 99 TYR A O 1
ATOM 788 N N . THR A 1 100 ? 17.406 1.349 51.427 1.00 93.62 100 THR A N 1
ATOM 789 C CA . THR A 1 100 ? 18.797 1.785 51.545 1.00 93.62 100 THR A CA 1
ATOM 790 C C . THR A 1 100 ? 19.257 1.703 52.988 1.00 93.62 100 THR A C 1
ATOM 792 O O . THR A 1 100 ? 18.492 2.022 53.898 1.00 93.62 100 THR A O 1
ATOM 795 N N . ILE A 1 101 ? 20.500 1.267 53.195 1.00 91.50 101 ILE A N 1
ATOM 796 C CA . ILE A 1 101 ? 21.147 1.317 54.513 1.00 91.50 101 ILE A CA 1
ATOM 797 C C . ILE A 1 101 ? 21.886 2.640 54.760 1.00 91.50 101 ILE A C 1
ATOM 799 O O . ILE A 1 101 ? 22.079 3.011 55.910 1.00 91.50 101 ILE A O 1
ATOM 803 N N . ASN A 1 102 ? 22.288 3.342 53.693 1.00 86.38 102 ASN A N 1
ATOM 804 C CA . ASN A 1 102 ? 23.042 4.596 53.724 1.00 86.38 102 ASN A CA 1
ATOM 805 C C . ASN A 1 102 ? 22.613 5.470 52.539 1.00 86.38 102 ASN A C 1
ATOM 807 O O . ASN A 1 102 ? 22.632 5.003 51.398 1.00 86.38 102 ASN A O 1
ATOM 811 N N . GLY A 1 103 ? 22.284 6.735 52.798 1.00 88.12 103 GLY A N 1
ATOM 812 C CA . GLY A 1 103 ? 21.813 7.668 51.772 1.00 88.12 103 GLY A CA 1
ATOM 813 C C . GLY A 1 103 ? 20.343 8.028 51.887 1.00 88.12 103 GLY A C 1
ATOM 814 O O . GLY A 1 103 ? 19.635 7.548 52.770 1.00 88.12 103 GLY A O 1
ATOM 815 N N . ASN A 1 104 ? 19.882 8.865 50.965 1.00 94.75 104 ASN A N 1
ATOM 816 C CA . ASN A 1 104 ? 18.474 9.209 50.838 1.00 94.75 104 ASN A CA 1
ATOM 817 C C . ASN A 1 104 ? 17.732 8.172 49.983 1.00 94.75 104 ASN A C 1
ATOM 819 O O . ASN A 1 104 ? 18.316 7.483 49.148 1.00 94.75 104 ASN A O 1
ATOM 823 N N . ILE A 1 105 ? 16.416 8.070 50.150 1.00 95.31 105 ILE A N 1
ATOM 824 C CA . ILE A 1 105 ? 15.595 7.292 49.218 1.00 95.31 105 ILE A CA 1
ATOM 825 C C . ILE A 1 105 ? 15.412 8.070 47.918 1.00 95.31 105 ILE A C 1
ATOM 827 O O . ILE A 1 105 ? 15.538 7.482 46.848 1.00 95.31 105 ILE A O 1
ATOM 831 N N . ALA A 1 106 ? 15.177 9.380 47.995 1.00 96.50 106 ALA A N 1
ATOM 832 C CA . ALA A 1 106 ? 14.942 10.184 46.806 1.00 96.50 106 ALA A CA 1
ATOM 833 C C . ALA A 1 106 ? 15.482 11.611 46.911 1.00 96.50 106 ALA A C 1
ATOM 835 O O . ALA A 1 106 ? 15.577 12.173 48.001 1.00 96.50 106 ALA A O 1
ATOM 836 N N . TYR A 1 107 ? 15.746 12.216 45.758 1.00 95.44 107 TYR A N 1
ATOM 837 C CA . TYR A 1 107 ? 15.739 13.660 45.560 1.00 95.44 107 TYR A CA 1
ATOM 838 C C . TYR A 1 107 ? 14.603 14.011 44.595 1.00 95.44 107 TYR A C 1
ATOM 840 O O . TYR A 1 107 ? 14.536 13.457 43.504 1.00 95.44 107 TYR A O 1
ATOM 848 N N . HIS A 1 108 ? 13.698 14.903 44.993 1.00 91.75 108 HIS A N 1
ATOM 849 C CA . HIS A 1 108 ? 12.615 15.413 44.144 1.00 91.75 108 HIS A CA 1
ATOM 850 C C . HIS A 1 108 ? 12.400 16.891 44.490 1.00 91.75 108 HIS A C 1
ATOM 852 O O . HIS A 1 108 ? 11.551 17.236 45.311 1.00 91.75 108 HIS A O 1
ATOM 858 N N . GLY A 1 109 ? 13.269 17.759 43.962 1.00 89.19 109 GLY A N 1
ATOM 859 C CA . GLY A 1 109 ? 13.402 19.170 44.366 1.00 89.19 109 GLY A CA 1
ATOM 860 C C . GLY A 1 109 ? 14.036 19.370 45.754 1.00 89.19 109 GLY A C 1
ATOM 861 O O . GLY A 1 109 ? 14.769 20.333 45.974 1.00 89.19 109 GLY A O 1
ATOM 862 N N . THR A 1 110 ? 13.818 18.432 46.677 1.00 92.69 110 THR A N 1
ATOM 863 C CA . THR A 1 110 ? 14.479 18.311 47.983 1.00 92.69 110 THR A CA 1
ATOM 864 C C . THR A 1 110 ? 14.849 16.850 48.264 1.00 92.69 110 THR A C 1
ATOM 866 O O . THR A 1 110 ? 14.321 15.932 47.633 1.00 92.69 110 THR A O 1
ATOM 869 N N . SER A 1 111 ? 15.787 16.619 49.187 1.00 95.38 111 SER A N 1
ATOM 870 C CA . SER A 1 111 ? 16.211 15.269 49.582 1.00 95.38 111 SER A CA 1
ATOM 871 C C . SER A 1 111 ? 15.273 14.659 50.625 1.00 95.38 111 SER A C 1
ATOM 873 O O . SER A 1 111 ? 14.958 15.289 51.634 1.00 95.38 111 SER A O 1
ATOM 875 N N . TYR A 1 112 ? 14.907 13.395 50.424 1.00 96.69 112 TYR A N 1
ATOM 876 C CA . TYR A 1 112 ? 14.053 12.616 51.315 1.00 96.69 112 TYR A CA 1
ATOM 877 C C . TYR A 1 112 ? 14.790 11.378 51.833 1.00 96.69 112 TYR A C 1
ATOM 879 O O . TYR A 1 112 ? 15.055 10.432 51.087 1.00 96.69 112 TYR A O 1
ATOM 887 N N . ALA A 1 113 ? 15.079 11.358 53.136 1.00 95.19 113 ALA A N 1
ATOM 888 C CA . ALA A 1 113 ? 15.791 10.254 53.781 1.00 95.19 113 ALA A CA 1
ATOM 889 C C . ALA A 1 113 ? 14.957 8.963 53.884 1.00 95.19 113 ALA A C 1
ATOM 891 O O . ALA A 1 113 ? 15.508 7.868 53.878 1.00 95.19 113 ALA A O 1
ATOM 892 N N . THR A 1 114 ? 13.627 9.074 53.969 1.00 96.12 114 THR A N 1
ATOM 893 C CA . THR A 1 114 ? 12.719 7.926 54.108 1.00 96.12 114 THR A CA 1
ATOM 894 C C . THR A 1 114 ? 11.553 8.018 53.130 1.00 96.12 114 THR A C 1
ATOM 896 O O . THR A 1 114 ? 11.165 9.108 52.706 1.00 96.12 114 THR A O 1
ATOM 899 N N . LEU A 1 115 ? 10.948 6.871 52.807 1.00 96.12 115 LEU A N 1
ATOM 900 C CA . LEU A 1 115 ? 9.775 6.817 51.936 1.00 96.12 115 LEU A CA 1
ATOM 901 C C . LEU A 1 115 ? 8.590 7.557 52.566 1.00 96.12 115 LEU A C 1
ATOM 903 O O . LEU A 1 115 ? 7.905 8.292 51.869 1.00 96.12 115 LEU A O 1
ATOM 907 N N . ALA A 1 116 ? 8.405 7.438 53.884 1.00 96.62 116 ALA A N 1
ATOM 908 C CA . ALA A 1 116 ? 7.361 8.160 54.606 1.00 96.62 116 ALA A CA 1
ATOM 909 C C . ALA A 1 116 ? 7.534 9.687 54.502 1.00 96.62 116 ALA A C 1
ATOM 911 O O . ALA A 1 116 ? 6.560 10.410 54.301 1.00 96.62 116 ALA A O 1
ATOM 912 N N . ALA A 1 117 ? 8.772 10.189 54.587 1.00 97.00 117 ALA A N 1
ATOM 913 C CA . ALA A 1 117 ? 9.048 11.608 54.373 1.00 97.00 117 ALA A CA 1
ATOM 914 C C . ALA A 1 117 ? 8.763 12.026 52.922 1.00 97.00 117 ALA A C 1
ATOM 916 O O . ALA A 1 117 ? 8.200 13.097 52.699 1.00 97.00 117 ALA A O 1
ATOM 917 N N . TRP A 1 118 ? 9.103 11.176 51.946 1.00 96.12 118 TRP A N 1
ATOM 918 C CA . TRP A 1 118 ? 8.823 11.447 50.536 1.00 96.12 118 TRP A CA 1
ATOM 919 C C . TRP A 1 118 ? 7.321 11.476 50.236 1.00 96.12 118 TRP A C 1
ATOM 921 O O . TRP A 1 118 ? 6.851 12.427 49.621 1.00 96.12 118 TRP A O 1
ATOM 931 N N . GLN A 1 119 ? 6.557 10.508 50.746 1.00 95.75 119 GLN A N 1
ATOM 932 C CA . GLN A 1 119 ? 5.094 10.466 50.644 1.00 95.75 119 GLN A CA 1
ATOM 933 C C . GLN A 1 119 ? 4.439 11.673 51.328 1.00 95.75 119 GLN A C 1
ATOM 935 O O . GLN A 1 119 ? 3.472 12.217 50.816 1.00 95.75 119 GLN A O 1
ATOM 940 N N . SER A 1 120 ? 4.978 12.141 52.458 1.00 95.88 120 SER A N 1
ATOM 941 C CA . SER A 1 120 ? 4.475 13.351 53.124 1.00 95.88 120 SER A CA 1
ATOM 942 C C . SER A 1 120 ? 4.730 14.620 52.298 1.00 95.88 120 SER A C 1
ATOM 944 O O . SER A 1 120 ? 3.851 15.468 52.165 1.00 95.88 120 SER A O 1
ATOM 946 N N . GLY A 1 121 ? 5.920 14.743 51.698 1.00 92.88 121 GLY A N 1
ATOM 947 C CA . GLY A 1 121 ? 6.275 15.887 50.853 1.00 92.88 121 GLY A CA 1
ATOM 948 C C . GLY A 1 121 ? 5.646 15.867 49.456 1.00 92.88 121 GLY A C 1
ATOM 949 O O . GLY A 1 121 ? 5.543 16.918 48.831 1.00 92.88 121 GLY A O 1
ATOM 950 N N . GLN A 1 122 ? 5.245 14.691 48.966 1.00 91.50 122 GLN A N 1
ATOM 951 C CA . GLN A 1 122 ? 4.677 14.459 47.636 1.00 91.50 122 GLN A CA 1
ATOM 952 C C . GLN A 1 122 ? 3.502 13.454 47.708 1.00 91.50 122 GLN A C 1
ATOM 954 O O . GLN A 1 122 ? 3.624 12.321 47.238 1.00 91.50 122 GLN A O 1
ATOM 959 N N . PRO A 1 123 ? 2.348 13.842 48.286 1.00 89.56 123 PRO A N 1
ATOM 960 C CA . PRO A 1 123 ? 1.278 12.915 48.686 1.00 89.56 123 PRO A CA 1
ATOM 961 C C . PRO A 1 123 ? 0.553 12.207 47.536 1.00 89.56 123 PRO A C 1
ATOM 963 O O . PRO A 1 123 ? -0.111 11.198 47.762 1.00 89.56 123 PRO A O 1
ATOM 966 N N . SER A 1 124 ? 0.688 12.703 46.307 1.00 88.31 124 SER A N 1
ATOM 967 C CA . SER A 1 124 ? 0.092 12.089 45.114 1.00 88.31 124 SER A CA 1
ATOM 968 C C . SER A 1 124 ? 0.939 10.960 44.514 1.00 88.31 124 SER A C 1
ATOM 970 O O . SER A 1 124 ? 0.499 10.321 43.561 1.00 88.31 124 SER A O 1
ATOM 972 N N . TYR A 1 125 ? 2.151 10.719 45.027 1.00 90.69 125 TYR A N 1
ATOM 973 C CA . TYR A 1 125 ? 3.091 9.740 44.477 1.00 90.69 125 TYR A CA 1
ATOM 974 C C . TYR A 1 125 ? 3.471 8.678 45.506 1.00 90.69 125 TYR A C 1
ATOM 976 O O . TYR A 1 125 ? 3.467 8.917 46.712 1.00 90.69 125 TYR A O 1
ATOM 984 N N . ASN A 1 126 ? 3.863 7.500 45.011 1.00 95.06 126 ASN A N 1
ATOM 985 C CA . ASN A 1 126 ? 4.338 6.377 45.816 1.00 95.06 126 ASN A CA 1
ATOM 986 C C . ASN A 1 126 ? 3.333 5.900 46.880 1.00 95.06 126 ASN A C 1
ATOM 988 O O . ASN A 1 126 ? 3.750 5.385 47.914 1.00 95.06 126 ASN A O 1
ATOM 992 N N . ILE A 1 127 ? 2.027 6.057 46.649 1.00 94.81 127 ILE A N 1
ATOM 993 C CA . ILE A 1 127 ? 0.960 5.725 47.609 1.00 94.81 127 ILE A CA 1
ATOM 994 C C . ILE A 1 127 ? 1.027 4.246 48.032 1.00 94.81 127 ILE A C 1
ATOM 996 O O . ILE A 1 127 ? 0.841 3.918 49.205 1.00 94.81 127 ILE A O 1
ATOM 1000 N N . HIS A 1 128 ? 1.358 3.357 47.096 1.00 94.94 128 HIS A N 1
ATOM 1001 C CA . HIS A 1 128 ? 1.450 1.911 47.299 1.00 94.94 128 HIS A CA 1
ATOM 1002 C C . HIS A 1 128 ? 2.891 1.389 47.380 1.00 94.94 128 HIS A C 1
ATOM 1004 O O . HIS A 1 128 ? 3.101 0.209 47.675 1.00 94.94 128 HIS A O 1
ATOM 1010 N N . SER A 1 129 ? 3.885 2.250 47.153 1.00 97.12 129 SER A N 1
ATOM 1011 C CA . SER A 1 129 ? 5.306 1.916 47.280 1.00 97.12 129 SER A CA 1
ATOM 1012 C C . SER A 1 129 ? 5.683 1.476 48.700 1.00 97.12 129 SER A C 1
ATOM 1014 O O . SER A 1 129 ? 5.024 1.811 49.690 1.00 97.12 129 SER A O 1
ATOM 1016 N N . LYS A 1 130 ? 6.774 0.716 48.807 1.00 96.62 130 LYS A N 1
ATOM 1017 C CA . LYS A 1 130 ? 7.257 0.102 50.050 1.00 96.62 130 LYS A CA 1
ATOM 1018 C C . LYS A 1 130 ? 8.732 0.412 50.296 1.00 96.62 130 LYS A C 1
ATOM 1020 O O . LYS A 1 130 ? 9.468 0.820 49.402 1.00 96.62 130 LYS A O 1
ATOM 1025 N N . SER A 1 131 ? 9.160 0.230 51.542 1.00 96.50 131 SER A N 1
ATOM 1026 C CA . SER A 1 131 ? 10.567 0.292 51.938 1.00 96.50 131 SER A CA 1
ATOM 1027 C C . SER A 1 131 ? 10.895 -0.950 52.757 1.00 96.50 131 SER A C 1
ATOM 1029 O O . SER A 1 131 ? 10.813 -0.953 53.984 1.00 96.50 131 SER A O 1
ATOM 1031 N N . VAL A 1 132 ? 11.159 -2.053 52.055 1.00 95.50 132 VAL A N 1
ATOM 1032 C CA . VAL A 1 132 ? 11.400 -3.374 52.647 1.00 95.50 132 VAL A CA 1
ATOM 1033 C C . VAL A 1 132 ? 12.650 -3.987 52.034 1.00 95.50 132 VAL A C 1
ATOM 1035 O O . VAL A 1 132 ? 12.906 -3.827 50.845 1.00 95.50 132 VAL A O 1
ATOM 1038 N N . HIS A 1 133 ? 13.431 -4.707 52.836 1.00 94.69 133 HIS A N 1
ATOM 1039 C CA . HIS A 1 133 ? 14.581 -5.466 52.352 1.00 94.69 133 HIS A CA 1
ATOM 1040 C C . HIS A 1 133 ? 14.101 -6.721 51.585 1.00 94.69 133 HIS A C 1
ATOM 1042 O O . HIS A 1 133 ? 13.532 -7.615 52.217 1.00 94.69 133 HIS A O 1
ATOM 1048 N N . PRO A 1 134 ? 14.344 -6.840 50.260 1.00 92.25 134 PRO A N 1
ATOM 1049 C CA . PRO A 1 134 ? 13.847 -7.969 49.456 1.00 92.25 134 PRO A CA 1
ATOM 1050 C C . PRO A 1 134 ? 14.477 -9.339 49.762 1.00 92.25 134 PRO A C 1
ATOM 1052 O O . PRO A 1 134 ? 13.858 -10.360 49.478 1.00 92.25 134 PRO A O 1
ATOM 1055 N N . ILE A 1 135 ? 15.695 -9.357 50.324 1.00 93.25 135 ILE A N 1
ATOM 1056 C CA . ILE A 1 135 ? 16.568 -10.529 50.535 1.00 93.25 135 ILE A CA 1
ATOM 1057 C C . ILE A 1 135 ? 16.740 -11.358 49.252 1.00 93.25 135 ILE A C 1
ATOM 1059 O O . ILE A 1 135 ? 15.864 -12.118 48.850 1.00 93.25 135 ILE A O 1
ATOM 1063 N N . TYR A 1 136 ? 17.900 -11.251 48.616 1.00 94.88 136 TYR A N 1
ATOM 1064 C CA . TYR A 1 136 ? 18.171 -11.928 47.346 1.00 94.88 136 TYR A CA 1
ATOM 1065 C C . TYR A 1 136 ? 18.761 -13.328 47.539 1.00 94.88 136 TYR A C 1
ATOM 1067 O O . TYR A 1 136 ? 19.493 -13.546 48.502 1.00 94.88 136 TYR A O 1
ATOM 1075 N N . VAL A 1 137 ? 18.497 -14.241 46.594 1.00 93.56 137 VAL A N 1
ATOM 1076 C CA . VAL A 1 137 ? 19.184 -15.546 46.506 1.00 93.56 137 VAL A CA 1
ATOM 1077 C C . VAL A 1 137 ? 20.702 -15.341 46.460 1.00 93.56 137 VAL A C 1
ATOM 1079 O O . VAL A 1 137 ? 21.422 -15.944 47.250 1.00 93.56 137 VAL A O 1
ATOM 1082 N N . ASP A 1 138 ? 21.179 -14.446 45.587 1.00 93.56 138 ASP A N 1
ATOM 1083 C CA . ASP A 1 138 ? 22.554 -13.943 45.605 1.00 93.56 138 ASP A CA 1
ATOM 1084 C C . ASP A 1 138 ? 22.600 -12.474 45.158 1.00 93.56 138 ASP A C 1
ATOM 1086 O O . ASP A 1 138 ? 22.488 -12.148 43.979 1.00 93.56 138 ASP A O 1
ATOM 1090 N N . SER A 1 139 ? 22.837 -11.564 46.105 1.00 90.88 139 SER A N 1
ATOM 1091 C CA . SER A 1 139 ? 22.933 -10.118 45.835 1.00 90.88 139 SER A CA 1
ATOM 1092 C C . SER A 1 139 ? 24.069 -9.691 44.887 1.00 90.88 139 SER A C 1
ATOM 1094 O O . SER A 1 139 ? 24.087 -8.537 44.461 1.00 90.88 139 SER A O 1
ATOM 1096 N N . SER A 1 140 ? 25.018 -10.579 44.568 1.00 89.38 140 SER A N 1
ATOM 1097 C CA . SER A 1 140 ? 26.146 -10.290 43.675 1.00 89.38 140 SER A CA 1
ATOM 1098 C C . SER A 1 140 ? 25.929 -10.717 42.225 1.00 89.38 140 SER A C 1
ATOM 1100 O O . SER A 1 140 ? 26.572 -10.156 41.337 1.00 89.38 140 SER A O 1
ATOM 1102 N N . SER A 1 141 ? 25.027 -11.670 41.975 1.00 90.00 141 SER A N 1
ATOM 1103 C CA . SER A 1 141 ? 24.861 -12.270 40.646 1.00 90.00 141 SER A CA 1
ATOM 1104 C C . SER A 1 141 ? 23.422 -12.663 40.289 1.00 90.00 141 SER A C 1
ATOM 1106 O O . SER A 1 141 ? 23.078 -12.690 39.110 1.00 90.00 141 SER A O 1
ATOM 1108 N N . TYR A 1 142 ? 22.557 -12.913 41.277 1.00 92.31 142 TYR A N 1
ATOM 1109 C CA . TYR A 1 142 ? 21.200 -13.411 41.067 1.00 92.31 142 TYR A CA 1
ATOM 1110 C C . TYR A 1 142 ? 20.198 -12.745 42.017 1.00 92.31 142 TYR A C 1
ATOM 1112 O O . TYR A 1 142 ? 19.861 -13.242 43.097 1.00 92.31 142 TYR A O 1
ATOM 1120 N N . LEU A 1 143 ? 19.692 -11.591 41.576 1.00 94.25 143 LEU A N 1
ATOM 1121 C CA . LEU A 1 143 ? 18.808 -10.713 42.344 1.00 94.25 143 LEU A CA 1
ATOM 1122 C C . LEU A 1 143 ? 17.360 -11.213 42.477 1.00 94.25 143 LEU A C 1
ATOM 1124 O O . LEU A 1 143 ? 16.439 -10.403 42.581 1.00 94.25 143 LEU A O 1
ATOM 1128 N N . LYS A 1 144 ? 17.127 -12.527 42.473 1.00 94.56 144 LYS A N 1
ATOM 1129 C CA . LYS A 1 144 ? 15.797 -13.085 42.719 1.00 94.56 144 LYS A CA 1
ATOM 1130 C C . LYS A 1 144 ? 15.452 -12.926 44.204 1.00 94.56 144 LYS A C 1
ATOM 1132 O O . LYS A 1 144 ? 16.206 -13.437 45.035 1.00 94.56 144 LYS A O 1
ATOM 1137 N N . PRO A 1 145 ? 14.373 -12.209 44.571 1.00 94.12 145 PRO A N 1
ATOM 1138 C CA . PRO A 1 145 ? 13.947 -12.119 45.960 1.00 94.12 145 PRO A CA 1
ATOM 1139 C C . PRO A 1 145 ? 13.612 -13.489 46.556 1.00 94.12 145 PRO A C 1
ATOM 1141 O O . PRO A 1 145 ? 13.237 -14.433 45.862 1.00 94.12 145 PRO A O 1
ATOM 1144 N N . THR A 1 146 ? 13.730 -13.582 47.872 1.00 90.19 146 THR A N 1
ATOM 1145 C CA . THR A 1 146 ? 13.288 -14.732 48.671 1.00 90.19 146 THR A CA 1
ATOM 1146 C C . THR A 1 146 ? 12.180 -14.335 49.643 1.00 90.19 146 THR A C 1
ATOM 1148 O O . THR A 1 146 ? 11.373 -15.178 50.029 1.00 90.19 146 THR A O 1
ATOM 1151 N N . ASN A 1 147 ? 12.076 -13.043 49.978 1.00 88.12 147 ASN A N 1
ATOM 1152 C CA . ASN A 1 147 ? 11.004 -12.479 50.787 1.00 88.12 147 ASN A CA 1
ATOM 1153 C C . ASN A 1 147 ? 9.960 -11.775 49.905 1.00 88.12 147 ASN A C 1
ATOM 1155 O O . ASN A 1 147 ? 9.970 -10.557 49.738 1.00 88.12 147 ASN A O 1
ATOM 1159 N N . TRP A 1 148 ? 9.069 -12.568 49.318 1.00 87.19 148 TRP A N 1
ATOM 1160 C CA . TRP A 1 148 ? 8.087 -12.117 48.329 1.00 87.19 148 TRP A CA 1
ATOM 1161 C C . TRP A 1 148 ? 6.871 -11.357 48.878 1.00 87.19 148 TRP A C 1
ATOM 1163 O O . TRP A 1 148 ? 6.510 -10.352 48.267 1.00 87.19 148 TRP A O 1
ATOM 1173 N N . PRO A 1 149 ? 6.227 -11.760 49.997 1.00 85.81 149 PRO A N 1
ATOM 1174 C CA . PRO A 1 149 ? 4.952 -11.159 50.408 1.00 85.81 149 PRO A CA 1
ATOM 1175 C C . PRO A 1 149 ? 4.961 -9.622 50.546 1.00 85.81 149 PRO A C 1
ATOM 1177 O O . PRO A 1 149 ? 4.008 -8.985 50.102 1.00 85.81 149 PRO A O 1
ATOM 1180 N N . PRO A 1 150 ? 6.018 -8.974 51.078 1.00 90.06 150 PRO A N 1
ATOM 1181 C CA . PRO A 1 150 ? 6.055 -7.512 51.178 1.00 90.06 150 PRO A CA 1
ATOM 1182 C C . PRO A 1 150 ? 6.244 -6.775 49.843 1.00 90.06 150 PRO A C 1
ATOM 1184 O O . PRO A 1 150 ? 6.079 -5.558 49.799 1.00 90.06 150 PRO A O 1
ATOM 1187 N N . LEU A 1 151 ? 6.628 -7.488 48.782 1.00 93.50 151 LEU A N 1
ATOM 1188 C CA . LEU A 1 151 ? 6.938 -6.937 47.459 1.00 93.50 151 LEU A CA 1
ATOM 1189 C C . LEU A 1 151 ? 5.756 -7.034 46.496 1.00 93.50 151 LEU A C 1
ATOM 1191 O O . LEU A 1 151 ? 5.927 -6.819 45.302 1.00 93.50 151 LEU A O 1
ATOM 1195 N N . MET A 1 152 ? 4.570 -7.391 46.978 1.00 88.69 152 MET A N 1
ATOM 1196 C CA . MET A 1 152 ? 3.400 -7.518 46.123 1.00 88.69 152 MET A CA 1
ATOM 1197 C C . MET A 1 152 ? 2.965 -6.184 45.507 1.00 88.69 152 MET A C 1
ATOM 1199 O O . MET A 1 152 ? 2.941 -5.148 46.174 1.00 88.69 152 MET A O 1
ATOM 1203 N N . CYS A 1 153 ? 2.547 -6.230 44.246 1.00 90.38 153 CYS A N 1
ATOM 1204 C CA . CYS A 1 153 ? 1.996 -5.100 43.507 1.00 90.38 153 CYS A CA 1
ATOM 1205 C C . CYS A 1 153 ? 0.952 -5.548 42.473 1.00 90.38 153 CYS A C 1
ATOM 1207 O O . CYS A 1 153 ? 0.759 -6.739 42.228 1.00 90.38 153 CYS A O 1
ATOM 1209 N N . LEU A 1 154 ? 0.272 -4.580 41.855 1.00 87.56 154 LEU A N 1
ATOM 1210 C CA . LEU A 1 154 ? -0.553 -4.846 40.679 1.00 87.56 154 LEU A CA 1
ATOM 1211 C C . LEU A 1 154 ? 0.325 -4.958 39.434 1.00 87.56 154 LEU A C 1
ATOM 1213 O O . LEU A 1 154 ? 1.302 -4.223 39.268 1.00 87.56 154 LEU A O 1
ATOM 1217 N N . ARG A 1 155 ? -0.036 -5.865 38.527 1.00 87.94 155 ARG A N 1
ATOM 1218 C CA . ARG A 1 155 ? 0.677 -6.036 37.264 1.00 87.94 155 ARG A CA 1
ATOM 1219 C C . ARG A 1 155 ? 0.501 -4.809 36.392 1.00 87.94 155 ARG A C 1
ATOM 1221 O O . ARG A 1 155 ? -0.612 -4.373 36.113 1.00 87.94 155 ARG A O 1
ATOM 1228 N N . ASN A 1 156 ? 1.618 -4.311 35.884 1.00 90.25 156 ASN A N 1
ATOM 1229 C CA . ASN A 1 156 ? 1.608 -3.321 34.827 1.00 90.25 156 ASN A CA 1
ATOM 1230 C C . ASN A 1 156 ? 1.521 -4.035 33.464 1.00 90.25 156 ASN A C 1
ATOM 1232 O O . ASN A 1 156 ? 2.285 -4.960 33.190 1.00 90.25 156 ASN A O 1
ATOM 1236 N N . ASN A 1 157 ? 0.591 -3.615 32.604 1.00 86.56 157 ASN A N 1
ATOM 1237 C CA . ASN A 1 157 ? 0.307 -4.281 31.328 1.00 86.56 157 ASN A CA 1
ATOM 1238 C C . ASN A 1 157 ? 1.477 -4.267 30.331 1.00 86.56 157 ASN A C 1
ATOM 1240 O O . ASN A 1 157 ? 1.499 -5.101 29.428 1.00 86.56 157 ASN A O 1
ATOM 1244 N N . TYR A 1 158 ? 2.471 -3.391 30.505 1.00 88.31 158 TYR A N 1
ATOM 1245 C CA . TYR A 1 158 ? 3.691 -3.432 29.695 1.00 88.31 158 TYR A CA 1
ATOM 1246 C C . TYR A 1 158 ? 4.666 -4.558 30.106 1.00 88.31 158 TYR A C 1
ATOM 1248 O O . TYR A 1 158 ? 5.585 -4.866 29.352 1.00 88.31 158 TYR A O 1
ATOM 1256 N N . ALA A 1 159 ? 4.471 -5.205 31.263 1.00 90.44 159 ALA A N 1
ATOM 1257 C CA . ALA A 1 159 ? 5.316 -6.290 31.768 1.00 90.44 159 ALA A CA 1
ATOM 1258 C C . ALA A 1 159 ? 4.471 -7.529 32.118 1.00 90.44 159 ALA A C 1
ATOM 1260 O O . ALA A 1 159 ? 4.165 -7.805 33.275 1.00 90.44 159 ALA A O 1
ATOM 1261 N N . THR A 1 160 ? 4.077 -8.303 31.103 1.00 87.94 160 THR A N 1
ATOM 1262 C CA . THR A 1 160 ? 3.250 -9.515 31.288 1.00 87.94 160 THR A CA 1
ATOM 1263 C C . THR A 1 160 ? 4.050 -10.768 31.644 1.00 87.94 160 THR A C 1
ATOM 1265 O O . THR A 1 160 ? 3.464 -11.788 32.013 1.00 87.94 160 THR A O 1
ATOM 1268 N N . LYS A 1 161 ? 5.381 -10.700 31.542 1.00 87.81 161 LYS A N 1
ATOM 1269 C CA . LYS A 1 161 ? 6.321 -11.771 31.887 1.00 87.81 161 LYS A CA 1
ATOM 1270 C C . LYS A 1 161 ? 7.467 -11.230 32.740 1.00 87.81 161 LYS A C 1
ATOM 1272 O O . LYS A 1 161 ? 7.687 -10.021 32.737 1.00 87.81 161 LYS A O 1
ATOM 1277 N N . ASP A 1 162 ? 8.169 -12.096 33.459 1.00 92.19 162 ASP A N 1
ATOM 1278 C CA . ASP A 1 162 ? 9.408 -11.782 34.180 1.00 92.19 162 ASP A CA 1
ATOM 1279 C C . ASP A 1 162 ? 10.661 -11.978 33.294 1.00 92.19 162 ASP A C 1
ATOM 1281 O O . ASP A 1 162 ? 10.557 -12.346 32.120 1.00 92.19 162 ASP A O 1
ATOM 1285 N N . ILE A 1 163 ? 11.853 -11.728 33.846 1.00 95.00 163 ILE A N 1
ATOM 1286 C CA . ILE A 1 163 ? 13.145 -11.882 33.150 1.00 95.00 163 ILE A CA 1
ATOM 1287 C C . ILE A 1 163 ? 13.451 -13.336 32.741 1.00 95.00 163 ILE A C 1
ATOM 1289 O O . ILE A 1 163 ? 14.242 -13.572 31.832 1.00 95.00 163 ILE A O 1
ATOM 1293 N N . GLU A 1 164 ? 12.804 -14.318 33.374 1.00 90.69 164 GLU A N 1
ATOM 1294 C CA . GLU A 1 164 ? 12.930 -15.751 33.077 1.00 90.69 164 GLU A CA 1
ATOM 1295 C C . GLU A 1 164 ? 11.817 -16.238 32.117 1.00 90.69 164 GLU A C 1
ATOM 1297 O O . GLU A 1 164 ? 11.746 -17.423 31.783 1.00 90.69 164 GLU A O 1
ATOM 1302 N N . GLY A 1 165 ? 10.952 -15.332 31.640 1.00 84.62 165 GLY A N 1
ATOM 1303 C CA . GLY A 1 165 ? 9.848 -15.616 30.722 1.00 84.62 165 GLY A CA 1
ATOM 1304 C C . GLY A 1 165 ? 8.585 -16.183 31.383 1.00 84.62 165 GLY A C 1
ATOM 1305 O O . GLY A 1 165 ? 7.656 -16.581 30.669 1.00 84.62 165 GLY A O 1
ATOM 1306 N N . ASN A 1 166 ? 8.519 -16.221 32.716 1.00 81.75 166 ASN A N 1
ATOM 1307 C CA . ASN A 1 166 ? 7.344 -16.656 33.470 1.00 81.75 166 ASN A CA 1
ATOM 1308 C C . ASN A 1 166 ? 6.241 -15.599 33.389 1.00 81.75 166 ASN A C 1
ATOM 1310 O O . ASN A 1 166 ? 6.522 -14.408 33.458 1.00 81.75 166 ASN A O 1
ATOM 1314 N N . LEU A 1 167 ? 4.985 -16.021 33.231 1.00 77.12 167 LEU A N 1
ATOM 1315 C CA . LEU A 1 167 ? 3.847 -15.100 33.152 1.00 77.12 167 LEU A CA 1
ATOM 1316 C C . LEU A 1 167 ? 3.541 -14.479 34.519 1.00 77.12 167 LEU A C 1
ATOM 1318 O O . LEU A 1 167 ? 3.611 -15.162 35.535 1.00 77.12 167 LEU A O 1
ATOM 1322 N N . ARG A 1 168 ? 3.118 -13.211 34.521 1.00 81.94 168 ARG A N 1
ATOM 1323 C CA . ARG A 1 168 ? 2.670 -12.498 35.725 1.00 81.94 168 ARG A CA 1
ATOM 1324 C C . ARG A 1 168 ? 1.148 -12.507 35.846 1.00 81.94 168 ARG A C 1
ATOM 1326 O O . ARG A 1 168 ? 0.440 -12.226 34.868 1.00 81.94 168 ARG A O 1
ATOM 1333 N N . ALA A 1 169 ? 0.649 -12.789 37.044 1.00 73.12 169 ALA A N 1
ATOM 1334 C CA . ALA A 1 169 ? -0.763 -12.647 37.399 1.00 73.12 169 ALA A CA 1
ATOM 1335 C C . ALA A 1 169 ? -1.151 -11.181 37.653 1.00 73.12 169 ALA A C 1
ATOM 1337 O O . ALA A 1 169 ? -0.281 -10.319 37.688 1.00 73.12 169 ALA A O 1
ATOM 1338 N N . ASN A 1 170 ? -2.449 -10.879 37.803 1.00 73.94 170 ASN A N 1
ATOM 1339 C CA . ASN A 1 170 ? -2.922 -9.504 38.029 1.00 73.94 170 ASN A CA 1
ATOM 1340 C C . ASN A 1 170 ? -2.395 -8.906 39.348 1.00 73.94 170 ASN A C 1
ATOM 1342 O O . ASN A 1 170 ? -1.966 -7.755 39.373 1.00 73.94 170 ASN A O 1
ATOM 1346 N N . ASN A 1 171 ? -2.362 -9.708 40.414 1.00 79.94 171 ASN A N 1
ATOM 1347 C CA . ASN A 1 171 ? -1.516 -9.448 41.577 1.00 79.94 171 ASN A CA 1
ATOM 1348 C C . ASN A 1 171 ? -0.191 -10.185 41.353 1.00 79.94 171 ASN A C 1
ATOM 1350 O O . ASN A 1 171 ? -0.187 -11.391 41.122 1.00 79.94 171 ASN A O 1
ATOM 1354 N N . THR A 1 172 ? 0.918 -9.459 41.391 1.00 86.50 172 THR A N 1
ATOM 1355 C CA . THR A 1 172 ? 2.272 -9.951 41.096 1.00 86.50 172 THR A CA 1
ATOM 1356 C C . THR A 1 172 ? 3.256 -9.338 42.096 1.00 86.50 172 THR A C 1
ATOM 1358 O O . THR A 1 172 ? 2.849 -8.837 43.147 1.00 86.50 172 THR A O 1
ATOM 1361 N N . TYR A 1 173 ? 4.551 -9.375 41.793 1.00 91.69 173 TYR A N 1
ATOM 1362 C CA . TYR A 1 173 ? 5.620 -8.884 42.646 1.00 91.69 173 TYR A CA 1
ATOM 1363 C C . TYR A 1 173 ? 6.476 -7.840 41.926 1.00 91.69 173 TYR A C 1
ATOM 1365 O O . TYR A 1 173 ? 6.718 -7.913 40.718 1.00 91.69 173 TYR A O 1
ATOM 1373 N N . MET A 1 174 ? 6.946 -6.856 42.691 1.00 96.62 174 MET A N 1
ATOM 1374 C CA . MET A 1 174 ? 7.884 -5.838 42.235 1.00 96.62 174 MET A CA 1
ATOM 1375 C C . MET A 1 174 ? 9.206 -6.483 41.797 1.00 96.62 174 MET A C 1
ATOM 1377 O O . MET A 1 174 ? 9.603 -7.545 42.276 1.00 96.62 174 MET A O 1
ATOM 1381 N N . GLY A 1 175 ? 9.928 -5.795 40.918 1.00 96.56 175 GLY A N 1
ATOM 1382 C CA . GLY A 1 175 ? 11.210 -6.234 40.383 1.00 96.56 175 GLY A CA 1
ATOM 1383 C C . GLY A 1 175 ? 11.067 -7.188 39.203 1.00 96.56 175 GLY A C 1
ATOM 1384 O O . GLY A 1 175 ? 9.966 -7.484 38.735 1.00 96.56 175 GLY A O 1
ATOM 1385 N N . CYS A 1 176 ? 12.204 -7.650 38.693 1.00 96.44 176 CYS A N 1
ATOM 1386 C CA . CYS A 1 176 ? 12.288 -8.358 37.414 1.00 96.44 176 CYS A CA 1
ATOM 1387 C C . CYS A 1 176 ? 12.004 -9.864 37.463 1.00 96.44 176 CYS A C 1
ATOM 1389 O O . CYS A 1 176 ? 12.010 -10.494 36.412 1.00 96.44 176 CYS A O 1
ATOM 1391 N N . TYR A 1 177 ? 11.714 -10.438 38.633 1.00 94.25 177 TYR A N 1
ATOM 1392 C CA . TYR A 1 177 ? 11.465 -11.874 38.811 1.00 94.25 177 TYR A CA 1
ATOM 1393 C C . TYR A 1 177 ? 10.036 -12.160 39.295 1.00 94.25 177 TYR A C 1
ATOM 1395 O O . TYR A 1 177 ? 9.413 -11.314 39.939 1.00 94.25 177 TYR A O 1
ATOM 1403 N N . GLU A 1 178 ? 9.565 -13.380 39.035 1.00 87.25 178 GLU A N 1
ATOM 1404 C CA . GLU A 1 178 ? 8.349 -13.976 39.597 1.00 87.25 178 GLU A CA 1
ATOM 1405 C C . GLU A 1 178 ? 8.713 -15.256 40.397 1.00 87.25 178 GLU A C 1
ATOM 1407 O O . GLU A 1 178 ? 9.616 -16.014 40.000 1.00 87.25 178 GLU A O 1
ATOM 1412 N N . PRO A 1 179 ? 8.072 -15.532 41.550 1.00 84.19 179 PRO A N 1
ATOM 1413 C CA . PRO A 1 179 ? 8.215 -16.818 42.231 1.00 84.19 179 PRO A CA 1
ATOM 1414 C C . PRO A 1 179 ? 7.609 -17.966 41.405 1.00 84.19 179 PRO A C 1
ATOM 1416 O O . PRO A 1 179 ? 6.638 -17.795 40.678 1.00 84.19 179 PRO A O 1
ATOM 1419 N N . LEU A 1 180 ? 8.193 -19.167 41.518 1.00 79.06 180 LEU A N 1
ATOM 1420 C CA . LEU A 1 180 ? 7.712 -20.370 40.830 1.00 79.06 180 LEU A CA 1
ATOM 1421 C C . LEU A 1 180 ? 7.162 -21.388 41.823 1.00 79.06 180 LEU A C 1
ATOM 1423 O O . LEU A 1 180 ? 7.910 -21.935 42.635 1.00 79.06 180 LEU A O 1
ATOM 1427 N N . PHE A 1 181 ? 5.887 -21.718 41.666 1.00 84.12 181 PHE A N 1
ATOM 1428 C CA . PHE A 1 181 ? 5.167 -22.668 42.505 1.00 84.12 181 PHE A CA 1
ATOM 1429 C C . PHE A 1 181 ? 4.980 -24.029 41.798 1.00 84.12 181 PHE A C 1
ATOM 1431 O O . PHE A 1 181 ? 5.022 -24.131 40.567 1.00 84.12 181 PHE A O 1
ATOM 1438 N N . LEU A 1 182 ? 4.842 -25.121 42.560 1.00 87.75 182 LEU A N 1
ATOM 1439 C CA . LEU A 1 182 ? 4.579 -26.465 42.017 1.00 87.75 182 LEU A CA 1
ATOM 1440 C C . LEU A 1 182 ? 3.112 -26.629 41.616 1.00 87.75 182 LEU A C 1
ATOM 1442 O O . LEU A 1 182 ? 2.836 -27.234 40.578 1.00 87.75 182 LEU A O 1
ATOM 1446 N N . ILE A 1 183 ? 2.202 -26.101 42.430 1.00 90.81 183 ILE A N 1
ATOM 1447 C CA . ILE A 1 183 ? 0.756 -26.117 42.223 1.00 90.81 183 ILE A CA 1
ATOM 1448 C C . ILE A 1 183 ? 0.269 -24.681 42.400 1.00 90.81 183 ILE A C 1
ATOM 1450 O O . ILE A 1 183 ? 0.380 -24.134 43.494 1.00 90.81 183 ILE A O 1
ATOM 1454 N N . ASP A 1 184 ? -0.188 -24.084 41.303 1.00 89.94 184 ASP A N 1
ATOM 1455 C CA . ASP A 1 184 ? -0.637 -22.692 41.245 1.00 89.94 184 ASP A CA 1
ATOM 1456 C C . ASP A 1 184 ? -1.601 -22.542 40.059 1.00 89.94 184 ASP A C 1
ATOM 1458 O O . ASP A 1 184 ? -1.208 -22.658 38.891 1.00 89.94 184 ASP A O 1
ATOM 1462 N N . ALA A 1 185 ? -2.880 -22.382 40.369 1.00 92.00 185 ALA A N 1
ATOM 1463 C CA . ALA A 1 185 ? -3.923 -22.014 39.435 1.00 92.00 185 ALA A CA 1
ATOM 1464 C C . ALA A 1 185 ? -4.268 -20.545 39.669 1.00 92.00 185 ALA A C 1
ATOM 1466 O O . ALA A 1 185 ? -4.457 -20.125 40.794 1.00 92.00 185 ALA A O 1
ATOM 1467 N N . GLY A 1 186 ? -4.406 -19.771 38.598 1.00 90.31 186 GLY A N 1
ATOM 1468 C CA . GLY A 1 186 ? -4.751 -18.360 38.725 1.00 90.31 186 GLY A CA 1
ATOM 1469 C C . GLY A 1 186 ? -5.810 -17.933 37.729 1.00 90.31 186 GLY A C 1
ATOM 1470 O O . GLY A 1 186 ? -6.050 -18.594 36.712 1.00 90.31 186 GLY A O 1
ATOM 1471 N N . LEU A 1 187 ? -6.427 -16.789 38.004 1.00 91.75 187 LEU A N 1
ATOM 1472 C CA . LEU A 1 187 ? -7.411 -16.167 37.125 1.00 91.75 187 LEU A CA 1
ATOM 1473 C C . LEU A 1 187 ? -6.813 -14.945 36.434 1.00 91.75 187 LEU A C 1
ATOM 1475 O O . LEU A 1 187 ? -6.189 -14.090 37.064 1.00 91.75 187 LEU A O 1
ATOM 1479 N N . ILE A 1 188 ? -6.999 -14.870 35.116 1.00 86.56 188 ILE A N 1
ATOM 1480 C CA . ILE A 1 188 ? -6.456 -13.782 34.294 1.00 86.56 188 ILE A CA 1
ATOM 1481 C C . ILE A 1 188 ? -7.453 -12.628 34.213 1.00 86.56 188 ILE A C 1
ATOM 1483 O O . ILE A 1 188 ? -7.110 -11.490 34.522 1.00 86.56 188 ILE A O 1
ATOM 1487 N N . GLU A 1 189 ? -8.669 -12.919 33.754 1.00 88.88 189 GLU A N 1
ATOM 1488 C CA . GLU A 1 189 ? -9.691 -11.925 33.428 1.00 88.88 189 GLU A CA 1
ATOM 1489 C C . GLU A 1 189 ? -11.088 -12.559 33.393 1.00 88.88 189 GLU A C 1
ATOM 1491 O O . GLU A 1 189 ? -11.231 -13.781 33.262 1.00 88.88 189 GLU A O 1
ATOM 1496 N N . PHE A 1 190 ? -12.119 -11.716 33.468 1.00 91.50 190 PHE A N 1
ATOM 1497 C CA . PHE A 1 190 ? -13.463 -12.090 33.038 1.00 91.50 190 PHE A CA 1
ATOM 1498 C C . PHE A 1 190 ? -13.541 -11.968 31.515 1.00 91.50 190 PHE A C 1
ATOM 1500 O O . PHE A 1 190 ? -13.212 -10.926 30.955 1.00 91.50 190 PHE A O 1
ATOM 1507 N N . ILE A 1 191 ? -14.000 -13.027 30.855 1.00 89.88 191 ILE A N 1
ATOM 1508 C CA . ILE A 1 191 ? -14.414 -12.995 29.446 1.00 89.88 191 ILE A CA 1
ATOM 1509 C C . ILE A 1 191 ? -15.846 -12.459 29.343 1.00 89.88 191 ILE A C 1
ATOM 1511 O O . ILE A 1 191 ? -16.177 -11.739 28.406 1.00 89.88 191 ILE A O 1
ATOM 1515 N N . SER A 1 192 ? -16.678 -12.788 30.334 1.00 89.81 192 SER A N 1
ATOM 1516 C CA . SER A 1 192 ? -18.016 -12.239 30.536 1.00 89.81 192 SER A CA 1
ATOM 1517 C C . SER A 1 192 ? -18.294 -12.141 32.045 1.00 89.81 192 SER A C 1
ATOM 1519 O O . SER A 1 192 ? -17.887 -13.042 32.783 1.00 89.81 192 SER A O 1
ATOM 1521 N N . PRO A 1 193 ? -18.960 -11.084 32.536 1.00 89.50 193 PRO A N 1
ATOM 1522 C CA . PRO A 1 193 ? -19.495 -9.965 31.764 1.00 89.50 193 PRO A CA 1
ATOM 1523 C C . PRO A 1 193 ? -18.419 -8.979 31.299 1.00 89.50 193 PRO A C 1
ATOM 1525 O O . PRO A 1 193 ? -17.366 -8.829 31.923 1.00 89.50 193 PRO A O 1
ATOM 1528 N N . THR A 1 194 ? -18.723 -8.263 30.217 1.00 85.75 194 THR A N 1
ATOM 1529 C CA . THR A 1 194 ? -18.005 -7.046 29.821 1.00 85.75 194 THR A CA 1
ATOM 1530 C C . THR A 1 194 ? -18.382 -5.868 30.728 1.00 85.75 194 THR A C 1
ATOM 1532 O O . THR A 1 194 ? -19.247 -5.985 31.596 1.00 85.75 194 THR A O 1
ATOM 1535 N N . THR A 1 195 ? -17.761 -4.699 30.534 1.00 84.62 195 THR A N 1
ATOM 1536 C CA . THR A 1 195 ? -18.045 -3.478 31.320 1.00 84.62 195 THR A CA 1
ATOM 1537 C C . THR A 1 195 ? -19.530 -3.109 31.340 1.00 84.62 195 THR A C 1
ATOM 1539 O O . THR A 1 195 ? -20.016 -2.606 32.344 1.00 84.62 195 THR A O 1
ATOM 1542 N N . ASN A 1 196 ? -20.255 -3.417 30.264 1.00 88.44 196 ASN A N 1
ATOM 1543 C CA . ASN A 1 196 ? -21.704 -3.285 30.177 1.00 88.44 196 ASN A CA 1
ATOM 1544 C C . ASN A 1 196 ? -22.331 -4.643 29.857 1.00 88.44 196 ASN A C 1
ATOM 1546 O O . ASN A 1 196 ? -21.737 -5.427 29.114 1.00 88.44 196 ASN A O 1
ATOM 1550 N N . SER A 1 197 ? -23.536 -4.886 30.369 1.00 88.19 197 SER A N 1
ATOM 1551 C CA . SER A 1 197 ? -24.351 -6.075 30.076 1.00 88.19 197 SER A CA 1
ATOM 1552 C C . SER A 1 197 ? -25.809 -5.668 29.847 1.00 88.19 197 SER A C 1
ATOM 1554 O O . SER A 1 197 ? -26.267 -4.700 30.450 1.00 88.19 197 SER A O 1
ATOM 1556 N N . THR A 1 198 ? -26.554 -6.369 28.989 1.00 88.62 198 THR A N 1
ATOM 1557 C CA . THR A 1 198 ? -27.964 -6.027 28.726 1.00 88.62 198 THR A CA 1
ATOM 1558 C C . THR A 1 198 ? -28.823 -6.290 29.963 1.00 88.62 198 THR A C 1
ATOM 1560 O O . THR A 1 198 ? -28.831 -7.386 30.518 1.00 88.62 198 THR A O 1
ATOM 1563 N N . ALA A 1 199 ? -29.530 -5.264 30.422 1.00 89.94 199 ALA A N 1
ATOM 1564 C CA . ALA A 1 199 ? -30.371 -5.322 31.601 1.00 89.94 199 ALA A CA 1
ATOM 1565 C C . ALA A 1 199 ? -31.607 -6.194 31.364 1.00 89.94 199 ALA A C 1
ATOM 1567 O O . ALA A 1 199 ? -32.256 -6.094 30.328 1.00 89.94 199 ALA A O 1
ATOM 1568 N N . GLY A 1 200 ? -31.954 -7.016 32.354 1.00 87.25 200 GLY A N 1
ATOM 1569 C CA . GLY A 1 200 ? -33.069 -7.963 32.267 1.00 87.25 200 GLY A CA 1
ATOM 1570 C C . GLY A 1 200 ? -32.738 -9.278 31.552 1.00 87.25 200 GLY A C 1
ATOM 1571 O O . GLY A 1 200 ? -33.460 -10.254 31.755 1.00 87.25 200 GLY A O 1
ATOM 1572 N N . ASP A 1 201 ? -31.628 -9.345 30.812 1.00 87.81 201 ASP A N 1
ATOM 1573 C CA . ASP A 1 201 ? -31.161 -10.571 30.166 1.00 87.81 201 ASP A CA 1
ATOM 1574 C C . ASP A 1 201 ? -30.302 -11.421 31.110 1.00 87.81 201 ASP A C 1
ATOM 1576 O O . ASP A 1 201 ? -29.597 -10.924 31.989 1.00 87.81 201 ASP A O 1
ATOM 1580 N N . THR A 1 202 ? -30.323 -12.740 30.905 1.00 91.69 202 THR A N 1
ATOM 1581 C CA . THR A 1 202 ? -29.410 -13.645 31.615 1.00 91.69 202 THR A CA 1
ATOM 1582 C C . THR A 1 202 ? -28.012 -13.513 31.016 1.00 91.69 202 THR A C 1
ATOM 1584 O O . THR A 1 202 ? -27.803 -13.841 29.853 1.00 91.69 202 THR A O 1
ATOM 1587 N N . THR A 1 203 ? -27.053 -13.042 31.811 1.00 91.25 203 THR A N 1
ATOM 1588 C CA . THR A 1 203 ? -25.657 -12.854 31.404 1.00 91.25 203 THR A CA 1
ATOM 1589 C C . THR A 1 203 ? -24.777 -13.947 32.002 1.00 91.25 203 THR A C 1
ATOM 1591 O O . THR A 1 203 ? -24.798 -14.187 33.211 1.00 91.25 203 THR A O 1
ATOM 1594 N N . GLU A 1 204 ? -23.987 -14.605 31.154 1.00 94.44 204 GLU A N 1
ATOM 1595 C CA . GLU A 1 204 ? -22.998 -15.611 31.551 1.00 94.44 204 GLU A CA 1
ATOM 1596 C C . GLU A 1 204 ? -21.826 -14.982 32.313 1.00 94.44 204 GLU A C 1
ATOM 1598 O O . GLU A 1 204 ? -21.353 -13.895 31.979 1.00 94.44 204 GLU A O 1
ATOM 1603 N N . ILE A 1 205 ? -21.307 -15.695 33.310 1.00 95.94 205 ILE A N 1
ATOM 1604 C CA . ILE A 1 205 ? -20.067 -15.356 34.009 1.00 95.94 205 ILE A CA 1
ATOM 1605 C C . ILE A 1 205 ? -19.007 -16.342 33.535 1.00 95.94 205 ILE A C 1
ATOM 1607 O O . ILE A 1 205 ? -19.030 -17.517 33.905 1.00 95.94 205 ILE A O 1
ATOM 1611 N N . ILE A 1 206 ? -18.084 -15.866 32.707 1.00 96.38 206 ILE A N 1
ATOM 1612 C CA . ILE A 1 206 ? -17.005 -16.658 32.119 1.00 96.38 206 ILE A CA 1
ATOM 1613 C C . ILE A 1 206 ? -15.676 -16.068 32.567 1.00 96.38 206 ILE A C 1
ATOM 1615 O O . ILE A 1 206 ? -15.420 -14.880 32.374 1.00 96.38 206 ILE A O 1
ATOM 1619 N N . VAL A 1 207 ? -14.803 -16.905 33.115 1.00 95.75 207 VAL A N 1
ATOM 1620 C CA . VAL A 1 207 ? -13.464 -16.520 33.579 1.00 95.75 207 VAL A CA 1
ATOM 1621 C C . VAL A 1 207 ? -12.391 -17.259 32.792 1.00 95.75 207 VAL A C 1
ATOM 1623 O O . VAL A 1 207 ? -12.573 -18.422 32.424 1.00 95.75 207 VAL A O 1
ATOM 1626 N N . LYS A 1 208 ? -11.261 -16.595 32.540 1.00 94.94 208 LYS A N 1
ATOM 1627 C CA . LYS A 1 208 ? -10.075 -17.234 31.965 1.00 94.94 208 LYS A CA 1
ATOM 1628 C C . LYS A 1 208 ? -9.178 -17.764 33.085 1.00 94.94 208 LYS A C 1
ATOM 1630 O O . LYS A 1 208 ? -8.547 -16.987 33.804 1.00 94.94 208 LYS A O 1
ATOM 1635 N N . LEU A 1 209 ? -9.134 -19.087 33.207 1.00 95.25 209 LEU A N 1
ATOM 1636 C CA . LEU A 1 209 ? -8.267 -19.841 34.111 1.00 95.25 209 LEU A CA 1
ATOM 1637 C C . LEU A 1 209 ? -6.921 -20.108 33.440 1.00 95.25 209 LEU A C 1
ATOM 1639 O O . LEU A 1 209 ? -6.896 -20.488 32.275 1.00 95.25 209 LEU A O 1
ATOM 1643 N N . ILE A 1 210 ? -5.824 -20.017 34.185 1.00 92.31 210 ILE A N 1
ATOM 1644 C CA . ILE A 1 210 ? -4.488 -20.433 33.747 1.00 92.31 210 ILE A CA 1
ATOM 1645 C C . ILE A 1 210 ? -3.812 -21.298 34.811 1.00 92.31 210 ILE A C 1
ATOM 1647 O O . ILE A 1 210 ? -4.006 -21.106 36.009 1.00 92.31 210 ILE A O 1
ATOM 1651 N N . ASN A 1 211 ? -2.988 -22.245 34.369 1.00 92.25 211 ASN A N 1
ATOM 1652 C CA . ASN A 1 211 ? -2.086 -22.979 35.249 1.00 92.25 211 ASN A CA 1
ATOM 1653 C C . ASN A 1 211 ? -0.703 -22.302 35.290 1.00 92.25 211 ASN A C 1
ATOM 1655 O O . ASN A 1 211 ? 0.063 -22.399 34.327 1.00 92.25 211 ASN A O 1
ATOM 1659 N N . TYR A 1 212 ? -0.366 -21.632 36.390 1.00 85.06 212 TYR A N 1
ATOM 1660 C CA . TYR A 1 212 ? 0.970 -21.071 36.633 1.00 85.06 212 TYR A CA 1
ATOM 1661 C C . TYR A 1 212 ? 1.945 -22.113 37.211 1.00 85.06 212 TYR A C 1
ATOM 1663 O O . TYR A 1 212 ? 3.163 -22.019 37.012 1.00 85.06 212 TYR A O 1
ATOM 1671 N N . GLY A 1 213 ? 1.415 -23.139 37.877 1.00 87.81 213 GLY A N 1
ATOM 1672 C CA . GLY A 1 213 ? 2.168 -24.209 38.514 1.00 87.81 213 GLY A CA 1
ATOM 1673 C C . GLY A 1 213 ? 2.900 -25.128 37.534 1.00 87.81 213 GLY A C 1
ATOM 1674 O O . GLY A 1 213 ? 2.588 -25.242 36.348 1.00 87.81 213 GLY A O 1
ATOM 1675 N N . LYS A 1 214 ? 3.915 -25.833 38.045 1.00 88.38 214 LYS A N 1
ATOM 1676 C CA . LYS A 1 214 ? 4.646 -26.860 37.276 1.00 88.38 214 LYS A CA 1
ATOM 1677 C C . LYS A 1 214 ? 3.826 -28.134 37.042 1.00 88.38 214 LYS A C 1
ATOM 1679 O O . LYS A 1 214 ? 4.093 -28.852 36.081 1.00 88.38 214 LYS A O 1
ATOM 1684 N N . THR A 1 215 ? 2.867 -28.428 37.913 1.00 94.00 215 THR A N 1
ATOM 1685 C CA . THR A 1 215 ? 2.018 -29.624 37.836 1.00 94.00 215 THR A CA 1
ATOM 1686 C C . THR A 1 215 ? 0.860 -29.383 36.874 1.00 94.00 215 THR A C 1
ATOM 1688 O O . THR A 1 215 ? 0.245 -28.325 36.924 1.00 94.00 215 THR A O 1
ATOM 1691 N N . ILE A 1 216 ? 0.523 -30.355 36.019 1.00 94.94 216 ILE A N 1
ATOM 1692 C CA . ILE A 1 216 ? -0.666 -30.266 35.151 1.00 94.94 216 ILE A CA 1
ATOM 1693 C C . ILE A 1 216 ? -1.918 -30.106 36.024 1.00 94.94 216 ILE A C 1
ATOM 1695 O O . ILE A 1 216 ? -2.143 -30.896 36.944 1.00 94.94 216 ILE A O 1
ATOM 1699 N N . LEU A 1 217 ? -2.737 -29.097 35.730 1.00 96.75 217 LEU A N 1
ATOM 1700 C CA . LEU A 1 217 ? -3.976 -28.819 36.445 1.00 96.75 217 LEU A CA 1
ATOM 1701 C C . LEU A 1 217 ? -5.114 -29.645 35.831 1.00 96.75 217 LEU A C 1
ATOM 1703 O O . LEU A 1 217 ? -5.484 -29.456 34.675 1.00 96.75 217 LEU A O 1
ATOM 1707 N N . ASN A 1 218 ? -5.656 -30.580 36.607 1.00 96.50 218 ASN A N 1
ATOM 1708 C CA . ASN A 1 218 ? -6.725 -31.495 36.206 1.00 96.50 218 ASN A CA 1
ATOM 1709 C C . ASN A 1 218 ? -8.067 -31.143 36.844 1.00 96.50 218 ASN A C 1
ATOM 1711 O O . ASN A 1 218 ? -9.101 -31.306 36.196 1.00 96.50 218 ASN A O 1
ATOM 1715 N N . THR A 1 219 ? -8.055 -30.667 38.091 1.00 97.25 219 THR A N 1
ATOM 1716 C CA . THR A 1 219 ? -9.264 -30.252 38.811 1.00 97.25 219 THR A CA 1
ATOM 1717 C C . THR A 1 219 ? -9.071 -28.899 39.475 1.00 97.25 219 THR A C 1
ATOM 1719 O O . THR A 1 219 ? -7.982 -28.602 39.959 1.00 97.25 219 THR A O 1
ATOM 1722 N N . ILE A 1 220 ? -10.133 -28.107 39.565 1.00 97.56 220 ILE A N 1
ATOM 1723 C CA . ILE A 1 220 ? -10.144 -26.833 40.293 1.00 97.56 220 ILE A CA 1
ATOM 1724 C C . ILE A 1 220 ? -11.561 -26.554 40.788 1.00 97.56 220 ILE A C 1
ATOM 1726 O O . ILE A 1 220 ? -12.532 -26.928 40.129 1.00 97.56 220 ILE A O 1
ATOM 1730 N N . THR A 1 221 ? -11.693 -25.912 41.944 1.00 97.25 221 THR A N 1
ATOM 1731 C CA . THR A 1 221 ? -12.984 -25.434 42.449 1.00 97.25 221 THR A CA 1
ATOM 1732 C C . THR A 1 221 ? -13.046 -23.922 42.333 1.00 97.25 221 THR A C 1
ATOM 1734 O O . THR A 1 221 ? -12.118 -23.232 42.737 1.00 97.25 221 THR A O 1
ATOM 1737 N N . PHE A 1 222 ? -14.146 -23.416 41.800 1.00 96.75 222 PHE A N 1
ATOM 1738 C CA . PHE A 1 222 ? -14.469 -22.004 41.734 1.00 96.75 222 PHE A CA 1
ATOM 1739 C C . PHE A 1 222 ? -15.533 -21.654 42.753 1.00 96.75 222 PHE A C 1
ATOM 1741 O O . PHE A 1 222 ? -16.500 -22.389 42.950 1.00 96.75 222 PHE A O 1
ATOM 1748 N N . GLU A 1 223 ? -15.375 -20.483 43.341 1.00 97.19 223 GLU A N 1
ATOM 1749 C CA . GLU A 1 223 ? -16.417 -19.788 44.070 1.00 97.19 223 GLU A CA 1
ATOM 1750 C C . GLU A 1 223 ? -16.540 -18.383 43.499 1.00 97.19 223 GLU A C 1
ATOM 1752 O O . GLU A 1 223 ? -15.591 -17.821 42.947 1.00 97.19 223 GLU A O 1
ATOM 1757 N N . TYR A 1 224 ? -17.735 -17.821 43.594 1.00 97.31 224 TYR A N 1
ATOM 1758 C CA . TYR A 1 224 ? -17.981 -16.478 43.109 1.00 97.31 224 TYR A CA 1
ATOM 1759 C C . TYR A 1 224 ? -19.111 -15.822 43.890 1.00 97.31 224 TYR A C 1
ATOM 1761 O O . TYR A 1 224 ? -19.906 -16.489 44.558 1.00 97.31 224 TYR A O 1
ATOM 1769 N N . SER A 1 225 ? -19.168 -14.499 43.829 1.00 97.56 225 SER A N 1
ATOM 1770 C CA . SER A 1 225 ? -20.270 -13.712 44.355 1.00 97.56 225 SER A CA 1
ATOM 1771 C C . SER A 1 225 ? -20.740 -12.674 43.354 1.00 97.56 225 SER A C 1
ATOM 1773 O O . SER A 1 225 ? -19.961 -12.162 42.547 1.00 97.56 225 SER A O 1
ATOM 1775 N N . VAL A 1 226 ? -22.031 -12.371 43.437 1.00 96.75 226 VAL A N 1
ATOM 1776 C CA . VAL A 1 226 ? -22.699 -11.303 42.693 1.00 96.75 226 VAL A CA 1
ATOM 1777 C C . VAL A 1 226 ? -23.234 -10.324 43.732 1.00 96.75 226 VAL A C 1
ATOM 1779 O O . VAL A 1 226 ? -23.980 -10.724 44.622 1.00 96.75 226 VAL A O 1
ATOM 1782 N N . ASP A 1 227 ? -22.760 -9.080 43.693 1.00 95.12 227 ASP A N 1
ATOM 1783 C CA . ASP A 1 227 ? -23.024 -8.033 44.692 1.00 95.12 227 ASP A CA 1
ATOM 1784 C C . ASP A 1 227 ? -22.784 -8.494 46.140 1.00 95.12 227 ASP A C 1
ATOM 1786 O O . ASP A 1 227 ? -23.532 -8.200 47.070 1.00 95.12 227 ASP A O 1
ATOM 1790 N N . GLY A 1 228 ? -21.708 -9.264 46.331 1.00 93.94 228 GLY A N 1
ATOM 1791 C CA . GLY A 1 228 ? -21.322 -9.814 47.631 1.00 93.94 228 GLY A CA 1
ATOM 1792 C C . GLY A 1 228 ? -22.103 -11.062 48.058 1.00 93.94 228 GLY A C 1
ATOM 1793 O O . GLY A 1 228 ? -21.687 -11.725 49.008 1.00 93.94 228 GLY A O 1
ATOM 1794 N N . VAL A 1 229 ? -23.165 -11.448 47.342 1.00 96.81 229 VAL A N 1
ATOM 1795 C CA . VAL A 1 229 ? -23.923 -12.679 47.607 1.00 96.81 229 VAL A CA 1
ATOM 1796 C C . VAL A 1 229 ? -23.182 -13.879 47.023 1.00 96.81 229 VAL A C 1
ATOM 1798 O O . VAL A 1 229 ? -23.089 -14.028 45.802 1.00 96.81 229 VAL A O 1
ATOM 1801 N N . ILE A 1 230 ? -22.649 -14.729 47.905 1.00 96.50 230 ILE A N 1
ATOM 1802 C CA . ILE A 1 230 ? -21.927 -15.961 47.558 1.00 96.50 230 ILE A CA 1
ATOM 1803 C C . ILE A 1 230 ? -22.850 -16.919 46.800 1.00 96.50 230 ILE A C 1
ATOM 1805 O O . ILE A 1 230 ? -23.977 -17.175 47.222 1.00 96.50 230 ILE A O 1
ATOM 1809 N N . GLN A 1 231 ? -22.347 -17.458 45.696 1.00 96.81 231 GLN A N 1
ATOM 1810 C CA . GLN A 1 231 ? -23.041 -18.417 44.844 1.00 96.81 231 GLN A CA 1
ATOM 1811 C C . GLN A 1 231 ? -22.548 -19.846 45.104 1.00 96.81 231 GLN A C 1
ATOM 1813 O O . GLN A 1 231 ? -21.576 -20.069 45.830 1.00 96.81 231 GLN A O 1
ATOM 1818 N N . THR A 1 232 ? -23.234 -20.834 44.524 1.00 95.50 232 THR A N 1
ATOM 1819 C CA . THR A 1 232 ? -22.872 -22.249 44.714 1.00 95.50 232 THR A CA 1
ATOM 1820 C C . THR A 1 232 ? -21.498 -22.535 44.086 1.00 95.50 232 THR A C 1
ATOM 1822 O O . THR A 1 232 ? -21.311 -22.206 42.914 1.00 95.50 232 THR A O 1
ATOM 1825 N N . PRO A 1 233 ? -20.544 -23.150 44.817 1.00 95.12 233 PRO A N 1
ATOM 1826 C CA . PRO A 1 233 ? -19.239 -23.506 44.264 1.00 95.12 233 PRO A CA 1
ATOM 1827 C C . PRO A 1 233 ? -19.344 -24.491 43.094 1.00 95.12 233 PRO A C 1
ATOM 1829 O O . PRO A 1 233 ? -20.182 -25.393 43.109 1.00 95.12 233 PRO A O 1
ATOM 1832 N N . ILE A 1 234 ? -18.448 -24.367 42.114 1.00 96.50 234 ILE A N 1
ATOM 1833 C CA . ILE A 1 234 ? -18.401 -25.237 40.930 1.00 96.50 234 ILE A CA 1
ATOM 1834 C C . ILE A 1 234 ? -17.029 -25.888 40.828 1.00 96.50 234 ILE A C 1
ATOM 1836 O O . ILE A 1 234 ? -16.009 -25.205 40.841 1.00 96.50 234 ILE A O 1
ATOM 1840 N N . THR A 1 235 ? -16.988 -27.209 40.680 1.00 96.31 235 THR A N 1
ATOM 1841 C CA . THR A 1 235 ? -15.738 -27.946 40.469 1.00 96.31 235 THR A CA 1
ATOM 1842 C C . THR A 1 235 ? -15.627 -28.391 39.018 1.00 96.31 235 THR A C 1
ATOM 1844 O O . THR A 1 235 ? -16.481 -29.120 38.515 1.00 96.31 235 THR A O 1
ATOM 1847 N N . PHE A 1 236 ? -14.537 -28.001 38.362 1.00 97.12 236 PHE A N 1
ATOM 1848 C CA . PHE A 1 236 ? -14.172 -28.506 37.043 1.00 97.12 236 PHE A CA 1
ATOM 1849 C C . PHE A 1 236 ? -13.196 -29.670 37.187 1.00 97.12 236 PHE A C 1
ATOM 1851 O O . PHE A 1 236 ? -12.330 -29.671 38.064 1.00 97.12 236 PHE A O 1
ATOM 1858 N N . SER A 1 237 ? -13.337 -30.658 36.308 1.00 96.06 237 SER A N 1
ATOM 1859 C CA . SER A 1 237 ? -12.475 -31.838 36.221 1.00 96.06 237 SER A CA 1
ATOM 1860 C C . SER A 1 237 ? -12.044 -32.075 34.773 1.00 96.06 237 SER A C 1
ATOM 1862 O O . SER A 1 237 ? -12.584 -31.457 33.857 1.00 96.06 237 SER A O 1
ATOM 1864 N N . ASN A 1 238 ? -11.064 -32.960 34.567 1.00 94.19 238 ASN A N 1
ATOM 1865 C CA . ASN A 1 238 ? -10.515 -33.310 33.250 1.00 94.19 238 ASN A CA 1
ATOM 1866 C C . ASN A 1 238 ? -9.968 -32.111 32.453 1.00 94.19 238 ASN A C 1
ATOM 1868 O O . ASN A 1 238 ? -9.999 -32.117 31.226 1.00 94.19 238 ASN A O 1
ATOM 1872 N N . LEU A 1 239 ? -9.447 -31.089 33.143 1.00 95.38 239 LEU A N 1
ATOM 1873 C CA . LEU A 1 239 ? -8.923 -29.882 32.494 1.00 95.38 239 LEU A CA 1
ATOM 1874 C C . LEU A 1 239 ? -7.671 -30.152 31.644 1.00 95.38 239 LEU A C 1
ATOM 1876 O O . LEU A 1 239 ? -7.491 -29.513 30.612 1.00 95.38 239 LEU A O 1
ATOM 1880 N N . ASN A 1 240 ? -6.801 -31.071 32.088 1.00 95.75 240 ASN A N 1
ATOM 1881 C CA . ASN A 1 240 ? -5.498 -31.376 31.478 1.00 95.75 240 ASN A CA 1
ATOM 1882 C C . ASN A 1 240 ? -4.687 -30.116 31.095 1.00 95.75 240 ASN A C 1
ATOM 1884 O O . ASN A 1 240 ? -4.011 -30.054 30.062 1.00 95.75 240 ASN A O 1
ATOM 1888 N N . LEU A 1 241 ? -4.781 -29.073 31.921 1.00 95.19 241 LEU A N 1
ATOM 1889 C CA . LEU A 1 241 ? -4.236 -27.762 31.618 1.00 95.19 241 LEU A CA 1
ATOM 1890 C C . LEU A 1 241 ? -2.755 -27.750 31.995 1.00 95.19 241 LEU A C 1
ATOM 1892 O O . LEU A 1 241 ? -2.380 -27.684 33.167 1.00 95.19 241 LEU A O 1
ATOM 1896 N N . SER A 1 242 ? -1.896 -27.885 30.987 1.00 92.56 242 SER A N 1
ATOM 1897 C CA . SER A 1 242 ? -0.440 -27.843 31.159 1.00 92.56 242 SER A CA 1
ATOM 1898 C C . SER A 1 242 ? 0.029 -26.471 31.652 1.00 92.56 242 SER A C 1
ATOM 1900 O O . SER A 1 242 ? -0.684 -25.478 31.510 1.00 92.56 242 SER A O 1
ATOM 1902 N N . LYS A 1 243 ? 1.250 -26.403 32.198 1.00 86.75 243 LYS A N 1
ATOM 1903 C CA . LYS A 1 243 ? 1.859 -25.136 32.627 1.00 86.75 243 LYS A CA 1
ATOM 1904 C C . LYS A 1 243 ? 1.743 -24.070 31.525 1.00 86.75 243 LYS A C 1
ATOM 1906 O O . LYS A 1 243 ? 2.059 -24.332 30.364 1.00 86.75 243 LYS A O 1
ATOM 1911 N N . HIS A 1 244 ? 1.319 -22.870 31.914 1.00 82.00 244 HIS A N 1
ATOM 1912 C CA . HIS A 1 244 ? 1.089 -21.694 31.068 1.00 82.00 244 HIS A CA 1
ATOM 1913 C C . HIS A 1 244 ? 0.059 -21.884 29.947 1.00 82.00 244 HIS A C 1
ATOM 1915 O O . HIS A 1 244 ? 0.060 -21.131 28.972 1.00 82.00 244 HIS A O 1
ATOM 1921 N N . LYS A 1 245 ? -0.805 -22.894 30.050 1.00 89.38 245 LYS A N 1
ATOM 1922 C CA . LYS A 1 245 ? -2.006 -22.979 29.224 1.00 89.38 245 LYS A CA 1
ATOM 1923 C C . LYS A 1 245 ? -3.177 -22.394 29.990 1.00 89.38 245 LYS A C 1
ATOM 1925 O O . LYS A 1 245 ? -3.273 -22.572 31.204 1.00 89.38 245 LYS A O 1
ATOM 1930 N N . ASP A 1 246 ? -4.036 -21.699 29.260 1.00 91.12 246 ASP A N 1
ATOM 1931 C CA . ASP A 1 246 ? -5.273 -21.122 29.761 1.00 91.12 246 ASP A CA 1
ATOM 1932 C C . ASP A 1 246 ? -6.505 -21.748 29.094 1.00 91.12 246 ASP A C 1
ATOM 1934 O O . ASP A 1 246 ? -6.404 -22.436 28.075 1.00 91.12 246 ASP A O 1
ATOM 1938 N N . THR A 1 247 ? -7.660 -21.562 29.726 1.00 95.62 247 THR A N 1
ATOM 1939 C CA . THR A 1 247 ? -8.968 -21.969 29.213 1.00 95.62 247 THR A CA 1
ATOM 1940 C C . THR A 1 247 ? -10.064 -21.058 29.764 1.00 95.62 247 THR A C 1
ATOM 1942 O O . THR A 1 247 ? -9.924 -20.488 30.848 1.00 95.62 247 THR A O 1
ATOM 1945 N N . ASN A 1 248 ? -11.173 -20.937 29.036 1.00 96.12 248 ASN A N 1
ATOM 1946 C CA . ASN A 1 248 ? -12.339 -20.167 29.462 1.00 96.12 248 ASN A CA 1
ATOM 1947 C C . ASN A 1 248 ? -13.365 -21.104 30.103 1.00 96.12 248 ASN A C 1
ATOM 1949 O O . ASN A 1 248 ? -13.755 -22.102 29.499 1.00 96.12 248 ASN A O 1
ATOM 1953 N N . LEU A 1 249 ? -13.822 -20.769 31.308 1.00 96.50 249 LEU A N 1
ATOM 1954 C CA . LEU A 1 249 ? -14.788 -21.564 32.060 1.00 96.50 249 LEU A CA 1
ATOM 1955 C C . LEU A 1 249 ? -15.989 -20.705 32.442 1.00 96.50 249 LEU A C 1
ATOM 1957 O O . LEU A 1 249 ? -15.834 -19.641 33.040 1.00 96.50 249 LEU A O 1
ATOM 1961 N N . MET A 1 250 ? -17.186 -21.181 32.109 1.00 96.62 250 MET A N 1
ATOM 1962 C CA . MET A 1 250 ? -18.442 -20.586 32.556 1.00 96.62 250 MET A CA 1
ATOM 1963 C C . MET A 1 250 ? -18.731 -21.040 33.986 1.00 96.62 250 MET A C 1
ATOM 1965 O O . MET A 1 250 ? -18.957 -22.224 34.228 1.00 96.62 250 MET A O 1
ATOM 1969 N N . ILE A 1 251 ? -18.715 -20.100 34.926 1.00 96.75 251 ILE A N 1
ATOM 1970 C CA . ILE A 1 251 ? -18.857 -20.357 36.363 1.00 96.75 251 ILE A CA 1
ATOM 1971 C C . ILE A 1 251 ? -20.228 -19.963 36.913 1.00 96.75 251 ILE A C 1
ATOM 1973 O O . ILE A 1 251 ? -20.487 -20.169 38.090 1.00 96.75 251 ILE A O 1
ATOM 1977 N N . GLY A 1 252 ? -21.110 -19.388 36.098 1.00 95.69 252 GLY A N 1
ATOM 1978 C CA . GLY A 1 252 ? -22.449 -19.035 36.546 1.00 95.69 252 GLY A CA 1
ATOM 1979 C C . GLY A 1 252 ? -23.149 -18.044 35.637 1.00 95.69 252 GLY A C 1
ATOM 1980 O O . GLY A 1 252 ? -22.710 -17.787 34.518 1.00 95.69 252 GLY A O 1
ATOM 1981 N N . PHE A 1 253 ? -24.234 -17.477 36.158 1.00 95.31 253 PHE A N 1
ATOM 1982 C CA . PHE A 1 253 ? -25.059 -16.482 35.485 1.00 95.31 253 PHE A CA 1
ATOM 1983 C C . PHE A 1 253 ? -25.514 -15.412 36.480 1.00 95.31 253 PHE A C 1
ATOM 1985 O O . PHE A 1 253 ? -25.577 -15.663 37.686 1.00 95.31 253 PHE A O 1
ATOM 1992 N N . PHE A 1 254 ? -25.878 -14.242 35.969 1.00 94.88 254 PHE A N 1
ATOM 1993 C CA . PHE A 1 254 ? -26.588 -13.201 36.711 1.00 94.88 254 PHE A CA 1
ATOM 1994 C C . PHE A 1 254 ? -27.505 -12.415 35.765 1.00 94.88 254 PHE A C 1
ATOM 1996 O O . PHE A 1 254 ? -27.399 -12.545 34.547 1.00 94.88 254 PHE A O 1
ATOM 2003 N N . ILE A 1 255 ? -28.414 -11.610 36.317 1.00 94.31 255 ILE A N 1
ATOM 2004 C CA . ILE A 1 255 ? -29.294 -10.730 35.538 1.00 94.31 255 ILE A CA 1
ATOM 2005 C C . ILE A 1 255 ? -28.914 -9.280 35.872 1.00 94.31 255 ILE A C 1
ATOM 2007 O O . ILE A 1 255 ? -29.156 -8.853 37.005 1.00 94.31 255 ILE A O 1
ATOM 2011 N N . PRO A 1 256 ? -28.304 -8.520 34.944 1.00 91.62 256 PRO A N 1
ATOM 2012 C CA . PRO A 1 256 ? -27.982 -7.117 35.165 1.00 91.62 256 PRO A CA 1
ATOM 2013 C C . PRO A 1 256 ? -29.253 -6.283 35.344 1.00 91.62 256 PRO A C 1
ATOM 2015 O O . PRO A 1 256 ? -30.270 -6.513 34.685 1.00 91.62 256 PRO A O 1
ATOM 2018 N N . VAL A 1 257 ? -29.185 -5.265 36.200 1.00 91.75 257 VAL A N 1
ATOM 2019 C CA . VAL A 1 257 ? -30.290 -4.325 36.434 1.00 91.75 257 VAL A CA 1
ATOM 2020 C C . VAL A 1 257 ? -29.982 -2.998 35.751 1.00 91.75 257 VAL A C 1
ATOM 2022 O O . VAL A 1 257 ? -28.872 -2.480 35.865 1.00 91.75 257 VAL A O 1
ATOM 2025 N N . LEU A 1 258 ? -30.966 -2.439 35.040 1.00 91.50 258 LEU A N 1
ATOM 2026 C CA . LEU A 1 258 ? -30.793 -1.221 34.248 1.00 91.50 258 LEU A CA 1
ATOM 2027 C C . LEU A 1 258 ? -30.216 -0.079 35.097 1.00 91.50 258 LEU A C 1
ATOM 2029 O O . LEU A 1 258 ? -30.690 0.193 36.201 1.00 91.50 258 LEU A O 1
ATOM 2033 N N . SER A 1 259 ? -29.185 0.579 34.567 1.00 86.31 259 SER A N 1
ATOM 2034 C CA . SER A 1 259 ? -28.459 1.690 35.194 1.00 86.31 259 SER A CA 1
ATOM 2035 C C . SER A 1 259 ? -27.871 1.366 36.573 1.00 86.31 259 SER A C 1
ATOM 2037 O O . SER A 1 259 ? -27.614 2.273 37.364 1.00 86.31 259 SER A O 1
ATOM 2039 N N . THR A 1 260 ? -27.656 0.083 36.871 1.00 91.88 260 THR A N 1
ATOM 2040 C CA . THR A 1 260 ? -27.083 -0.386 38.136 1.00 91.88 260 THR A CA 1
ATOM 2041 C C . THR A 1 260 ? -25.769 -1.106 37.870 1.00 91.88 260 THR A C 1
ATOM 2043 O O . THR A 1 260 ? -25.659 -1.888 36.927 1.00 91.88 260 THR A O 1
ATOM 2046 N N . ASN A 1 261 ? -24.770 -0.839 38.708 1.00 92.50 261 ASN A N 1
ATOM 2047 C CA . ASN A 1 261 ? -23.504 -1.559 38.686 1.00 92.50 261 ASN A CA 1
ATOM 2048 C C . ASN A 1 261 ? -23.633 -2.842 39.503 1.00 92.50 261 ASN A C 1
ATOM 2050 O O . ASN A 1 261 ? -23.958 -2.777 40.685 1.00 92.50 261 ASN A O 1
ATOM 2054 N N . THR A 1 262 ? -23.316 -3.973 38.886 1.00 94.81 262 THR A N 1
ATOM 2055 C CA . THR A 1 262 ? -23.197 -5.274 39.538 1.00 94.81 262 THR A CA 1
ATOM 2056 C C . THR A 1 262 ? -21.723 -5.612 39.709 1.00 94.81 262 THR A C 1
ATOM 2058 O O . THR A 1 262 ? -20.951 -5.607 38.748 1.00 94.81 262 THR A O 1
ATOM 2061 N N . ASN A 1 263 ? -21.320 -5.907 40.941 1.00 95.75 263 ASN A N 1
ATOM 2062 C CA . ASN A 1 263 ? -19.965 -6.328 41.268 1.00 95.75 263 ASN A CA 1
ATOM 2063 C C . ASN A 1 263 ? -19.888 -7.849 41.267 1.00 95.75 263 ASN A C 1
ATOM 2065 O O . ASN A 1 263 ? -20.591 -8.513 42.027 1.00 95.75 263 ASN A O 1
ATOM 2069 N N . ILE A 1 264 ? -19.001 -8.399 40.446 1.00 96.56 264 ILE A N 1
ATOM 2070 C CA . ILE A 1 264 ? -18.765 -9.835 40.374 1.00 96.56 264 ILE A CA 1
ATOM 2071 C C . ILE A 1 264 ? -17.354 -10.115 40.851 1.00 96.56 264 ILE A C 1
ATOM 2073 O O . ILE A 1 264 ? -16.382 -9.550 40.350 1.00 96.56 264 ILE A O 1
ATOM 2077 N N . LYS A 1 265 ? -17.248 -11.014 41.821 1.00 96.88 265 LYS A N 1
ATOM 2078 C CA . LYS A 1 265 ? -15.981 -11.502 42.351 1.00 96.88 265 LYS A CA 1
ATOM 2079 C C . LYS A 1 265 ? -15.911 -12.996 42.113 1.00 96.88 265 LYS A C 1
ATOM 2081 O O . LYS A 1 265 ? -16.837 -13.700 42.492 1.00 96.88 265 LYS A O 1
ATOM 2086 N N . ALA A 1 266 ? -14.824 -13.478 41.528 1.00 97.00 266 ALA A N 1
ATOM 2087 C CA . ALA A 1 266 ? -14.574 -14.900 41.329 1.00 97.00 266 ALA A CA 1
ATOM 2088 C C . ALA A 1 266 ? -13.222 -15.266 41.935 1.00 97.00 266 ALA A C 1
ATOM 2090 O O . ALA A 1 266 ? -12.276 -14.481 41.838 1.00 97.00 266 ALA A O 1
ATOM 2091 N N . TRP A 1 267 ? -13.130 -16.438 42.558 1.00 96.19 267 TRP A N 1
ATOM 2092 C CA . TRP A 1 267 ? -11.861 -16.996 42.996 1.00 96.19 267 TRP A CA 1
ATOM 2093 C C . TRP A 1 267 ? -11.779 -18.500 42.776 1.00 96.19 267 TRP A C 1
ATOM 2095 O O . TRP A 1 267 ? -12.768 -19.222 42.932 1.00 96.19 267 TRP A O 1
ATOM 2105 N N . CYS A 1 268 ? -10.595 -18.971 42.401 1.00 94.88 268 CYS A N 1
ATOM 2106 C CA . CYS A 1 268 ? -10.293 -20.393 42.357 1.00 94.88 268 CYS A CA 1
ATOM 2107 C C . CYS A 1 268 ? -9.690 -20.879 43.679 1.00 94.88 268 CYS A C 1
ATOM 2109 O O . CYS A 1 268 ? -9.183 -20.104 44.484 1.00 94.88 268 CYS A O 1
ATOM 2111 N N . LYS A 1 269 ? -9.831 -22.181 43.939 1.00 94.25 269 LYS A N 1
ATOM 2112 C CA . LYS A 1 269 ? -9.197 -22.888 45.051 1.00 94.25 269 LYS A CA 1
ATOM 2113 C C . LYS A 1 269 ? -9.097 -24.381 44.771 1.00 94.25 269 LYS A C 1
ATOM 2115 O O . LYS A 1 269 ? -9.799 -24.939 43.923 1.00 94.25 269 LYS A O 1
ATOM 2120 N N . ASN A 1 270 ? -8.295 -25.054 45.586 1.00 94.62 270 ASN A N 1
ATOM 2121 C CA . ASN A 1 270 ? -8.105 -26.501 45.568 1.00 94.62 270 ASN A CA 1
ATOM 2122 C C . ASN A 1 270 ? -7.618 -27.066 44.211 1.00 94.62 270 ASN A C 1
ATOM 2124 O O . ASN A 1 270 ? -8.201 -28.050 43.729 1.00 94.62 270 ASN A O 1
ATOM 2128 N N . PRO A 1 271 ? -6.586 -26.486 43.561 1.00 96.19 271 PRO A N 1
ATOM 2129 C CA . PRO A 1 271 ? -5.993 -27.071 42.359 1.00 96.19 271 PRO A CA 1
ATOM 2130 C C . PRO A 1 271 ? -5.552 -28.513 42.627 1.00 96.19 271 PRO A C 1
ATOM 2132 O O . PRO A 1 271 ? -4.859 -28.806 43.603 1.00 96.19 271 PRO A O 1
ATOM 2135 N N . ASN A 1 272 ? -5.996 -29.442 41.781 1.00 95.81 272 ASN A N 1
ATOM 2136 C CA . ASN A 1 272 ? -5.775 -30.883 41.947 1.00 95.81 272 ASN A CA 1
ATOM 2137 C C . ASN A 1 272 ? -6.177 -31.425 43.333 1.00 95.81 272 ASN A C 1
ATOM 2139 O O . ASN A 1 272 ? -5.579 -32.380 43.819 1.00 95.81 272 ASN A O 1
ATOM 2143 N N . SER A 1 273 ? -7.191 -30.830 43.974 1.00 93.25 273 SER A N 1
ATOM 2144 C CA . SER A 1 273 ? -7.627 -31.176 45.338 1.00 93.25 273 SER A CA 1
ATOM 2145 C C . SER A 1 273 ? -6.558 -30.937 46.419 1.00 93.25 273 SER A C 1
ATOM 2147 O O . SER A 1 273 ? -6.568 -31.585 47.464 1.00 93.25 273 SER A O 1
ATOM 2149 N N . THR A 1 274 ? -5.637 -29.999 46.182 1.00 93.00 274 THR A N 1
ATOM 2150 C CA . THR A 1 274 ? -4.558 -29.611 47.107 1.00 93.00 274 THR A CA 1
ATOM 2151 C C . THR A 1 274 ? -4.526 -28.098 47.322 1.00 93.00 274 THR A C 1
ATOM 2153 O O . THR A 1 274 ? -5.223 -27.366 46.629 1.00 93.00 274 THR A O 1
ATOM 2156 N N . ILE A 1 275 ? -3.747 -27.616 48.294 1.00 89.69 275 ILE A N 1
ATOM 2157 C CA . ILE A 1 275 ? -3.632 -26.179 48.586 1.00 89.69 275 ILE A CA 1
ATOM 2158 C C . ILE A 1 275 ? -2.895 -25.475 47.442 1.00 89.69 275 ILE A C 1
ATOM 2160 O O . ILE A 1 275 ? -1.804 -25.904 47.061 1.00 89.69 275 ILE A O 1
ATOM 2164 N N . ASP A 1 276 ? -3.481 -24.387 46.940 1.00 90.62 276 ASP A N 1
ATOM 2165 C CA . ASP A 1 276 ? -2.794 -23.483 46.021 1.00 90.62 276 ASP A CA 1
ATOM 2166 C C . ASP A 1 276 ? -1.649 -22.770 46.752 1.00 90.62 276 ASP A C 1
ATOM 2168 O O . ASP A 1 276 ? -1.824 -22.236 47.851 1.00 90.62 276 ASP A O 1
ATOM 2172 N N . GLN A 1 277 ? -0.449 -22.811 46.178 1.00 88.75 277 GLN A N 1
ATOM 2173 C CA . GLN A 1 277 ? 0.737 -22.234 46.804 1.00 88.75 277 GLN A CA 1
ATOM 2174 C C . GLN A 1 277 ? 0.853 -20.721 46.580 1.00 88.75 277 GLN A C 1
ATOM 2176 O O . GLN A 1 277 ? 1.683 -20.086 47.237 1.00 88.75 277 GLN A O 1
ATOM 2181 N N . ASN A 1 278 ? 0.030 -20.151 45.700 1.00 82.06 278 ASN A N 1
ATOM 2182 C CA . ASN A 1 278 ? 0.006 -18.738 45.368 1.00 82.06 278 ASN A CA 1
ATOM 2183 C C . ASN A 1 278 ? -1.406 -18.151 45.459 1.00 82.06 278 ASN A C 1
ATOM 2185 O O . ASN A 1 278 ? -2.019 -17.780 44.472 1.00 82.06 278 ASN A O 1
ATOM 2189 N N . LEU A 1 279 ? -1.894 -17.935 46.677 1.00 85.12 279 LEU A N 1
ATOM 2190 C CA . LEU A 1 279 ? -3.266 -17.457 46.899 1.00 85.12 279 LEU A CA 1
ATOM 2191 C C . LEU A 1 279 ? -3.579 -16.057 46.330 1.00 85.12 279 LEU A C 1
ATOM 2193 O O . LEU A 1 279 ? -4.711 -15.576 46.404 1.00 85.12 279 LEU A O 1
ATOM 2197 N N . PHE A 1 280 ? -2.577 -15.336 45.829 1.00 78.50 280 PHE A N 1
ATOM 2198 C CA . PHE A 1 280 ? -2.724 -13.941 45.432 1.00 78.50 280 PHE A CA 1
ATOM 2199 C C . PHE A 1 280 ? -3.254 -13.761 44.011 1.00 78.50 280 PHE A C 1
ATOM 2201 O O . PHE A 1 280 ? -3.816 -12.703 43.718 1.00 78.50 280 PHE A O 1
ATOM 2208 N N . ASN A 1 281 ? -3.123 -14.766 43.146 1.00 80.06 281 ASN A N 1
ATOM 2209 C CA . ASN A 1 281 ? -3.654 -14.754 41.780 1.00 80.06 281 ASN A CA 1
ATOM 2210 C C . ASN A 1 281 ? -4.994 -15.501 41.640 1.00 80.06 281 ASN A C 1
ATOM 2212 O O . ASN A 1 281 ? -5.571 -15.527 40.551 1.00 80.06 281 ASN A O 1
ATOM 2216 N N . ASP A 1 282 ? -5.500 -16.046 42.745 1.00 90.50 282 ASP A N 1
ATOM 2217 C CA . ASP A 1 282 ? -6.731 -16.825 42.774 1.00 90.50 282 ASP A CA 1
ATOM 2218 C C . ASP A 1 282 ? -7.971 -15.982 42.499 1.00 90.50 282 ASP A C 1
ATOM 2220 O O . ASP A 1 282 ? -8.968 -16.508 42.027 1.00 90.50 282 ASP A O 1
ATOM 2224 N N . THR A 1 283 ? -7.950 -14.689 42.838 1.00 92.81 283 THR A N 1
ATOM 2225 C CA . THR A 1 283 ? -9.148 -13.839 42.880 1.00 92.81 283 THR A CA 1
ATOM 2226 C C . THR A 1 283 ? -9.111 -12.730 41.834 1.00 92.81 283 THR A C 1
ATOM 2228 O O . THR A 1 283 ? -8.195 -11.907 41.823 1.00 92.81 283 THR A O 1
ATOM 2231 N N . ILE A 1 284 ? -10.180 -12.617 41.044 1.00 92.19 284 ILE A N 1
ATOM 2232 C CA . ILE A 1 284 ? -10.452 -11.473 40.165 1.00 92.19 284 ILE A CA 1
ATOM 2233 C C . ILE A 1 284 ? -11.807 -10.848 40.496 1.00 92.19 284 ILE A C 1
ATOM 2235 O O . ILE A 1 284 ? -12.717 -11.502 41.007 1.00 92.19 284 ILE A O 1
ATOM 2239 N N . ASN A 1 285 ? -11.943 -9.556 40.204 1.00 94.25 285 ASN A N 1
ATOM 2240 C CA . ASN A 1 285 ? -13.190 -8.816 40.369 1.00 94.25 285 ASN A CA 1
ATOM 2241 C C . ASN A 1 285 ? -13.468 -8.024 39.091 1.00 94.25 285 ASN A C 1
ATOM 2243 O O . ASN A 1 285 ? -12.534 -7.540 38.454 1.00 94.25 285 ASN A O 1
ATOM 2247 N N . THR A 1 286 ? -14.738 -7.874 38.743 1.00 93.00 286 THR A N 1
ATOM 2248 C CA . THR A 1 286 ? -15.197 -6.965 37.695 1.00 93.00 286 THR A CA 1
ATOM 2249 C C . THR A 1 286 ? -16.454 -6.244 38.160 1.00 93.00 286 THR A C 1
ATOM 2251 O O . THR A 1 286 ? -17.198 -6.745 39.006 1.00 93.00 286 THR A O 1
ATOM 2254 N N . THR A 1 287 ? -16.692 -5.070 37.595 1.00 92.00 287 THR A N 1
ATOM 2255 C CA . THR A 1 287 ? -17.948 -4.342 37.751 1.00 92.00 287 THR A CA 1
ATOM 2256 C C . THR A 1 287 ? -18.553 -4.190 36.367 1.00 92.00 287 THR A C 1
ATOM 2258 O O . THR A 1 287 ? -17.874 -3.756 35.436 1.00 92.00 287 THR A O 1
ATOM 2261 N N . THR A 1 288 ? -19.824 -4.554 36.237 1.00 90.75 288 THR A N 1
ATOM 2262 C CA . THR A 1 288 ? -20.582 -4.420 34.993 1.00 90.75 288 THR A CA 1
ATOM 2263 C C . THR A 1 288 ? -21.817 -3.563 35.224 1.00 90.75 288 THR A C 1
ATOM 2265 O O . THR A 1 288 ? -22.499 -3.722 36.234 1.00 90.75 288 THR A O 1
ATOM 2268 N N . SER A 1 289 ? -22.099 -2.634 34.320 1.00 90.19 289 SER A N 1
ATOM 2269 C CA . SER A 1 289 ? -23.299 -1.802 34.368 1.00 90.19 289 SER A CA 1
ATOM 2270 C C . SER A 1 289 ? -24.415 -2.440 33.544 1.00 90.19 289 SER A C 1
ATOM 2272 O O . SER A 1 289 ? -24.208 -2.820 32.389 1.00 90.19 289 SER A O 1
ATOM 2274 N N . GLY A 1 290 ? -25.620 -2.535 34.107 1.00 89.62 290 GLY A N 1
ATOM 2275 C CA . GLY A 1 290 ? -26.797 -2.919 33.337 1.00 89.62 290 GLY A CA 1
ATOM 2276 C C . GLY A 1 290 ? -27.186 -1.816 32.354 1.00 89.62 290 GLY A C 1
ATOM 2277 O O . GLY A 1 290 ? -27.519 -0.695 32.737 1.00 89.62 290 GLY A O 1
ATOM 2278 N N . CYS A 1 291 ? -27.162 -2.142 31.074 1.00 88.81 291 CYS A N 1
ATOM 2279 C CA . CYS A 1 291 ? -27.420 -1.251 29.955 1.00 88.81 291 CYS A CA 1
ATOM 2280 C C . CYS A 1 291 ? -28.719 -1.636 29.248 1.00 88.81 291 CYS A C 1
ATOM 2282 O O . CYS A 1 291 ? -29.117 -2.792 29.280 1.00 88.81 291 CYS A O 1
ATOM 2284 N N . ASN A 1 292 ? -29.376 -0.692 28.570 1.00 87.31 292 ASN A N 1
ATOM 2285 C CA . ASN A 1 292 ? -30.639 -0.997 27.889 1.00 87.31 292 ASN A CA 1
ATOM 2286 C C . ASN A 1 292 ? -30.464 -2.050 26.784 1.00 87.31 292 ASN A C 1
ATOM 2288 O O . ASN A 1 292 ? -31.307 -2.924 26.636 1.00 87.31 292 ASN A O 1
ATOM 2292 N N . LEU A 1 293 ? -29.374 -1.960 26.017 1.00 87.50 293 LEU A N 1
ATOM 2293 C CA . LEU A 1 293 ? -29.046 -2.929 24.977 1.00 87.50 293 LEU A CA 1
ATOM 2294 C C . LEU A 1 293 ? -27.556 -2.854 24.635 1.00 87.50 293 LEU A C 1
ATOM 2296 O O . LEU A 1 293 ? -27.111 -1.866 24.055 1.00 87.50 293 LEU A O 1
ATOM 2300 N N . VAL A 1 294 ? -26.792 -3.895 24.964 1.00 91.25 294 VAL A N 1
ATOM 2301 C CA . VAL A 1 294 ? -25.418 -4.055 24.465 1.00 91.25 294 VAL A CA 1
ATOM 2302 C C . VAL A 1 294 ? -25.487 -4.762 23.115 1.00 91.25 294 VAL A C 1
ATOM 2304 O O . VAL A 1 294 ? -26.019 -5.866 23.020 1.00 91.25 294 VAL A O 1
ATOM 2307 N N . LEU A 1 295 ? -24.988 -4.120 22.058 1.00 94.12 295 LEU A N 1
ATOM 2308 C CA . LEU A 1 295 ? -25.230 -4.592 20.695 1.00 94.12 295 LEU A CA 1
ATOM 2309 C C . LEU A 1 295 ? -24.320 -5.768 20.317 1.00 94.12 295 LEU A C 1
ATOM 2311 O O . LEU A 1 295 ? -23.116 -5.760 20.584 1.00 94.12 295 LEU A O 1
ATOM 2315 N N . ASN A 1 296 ? -24.901 -6.768 19.656 1.00 94.00 296 ASN A N 1
ATOM 2316 C CA . ASN A 1 296 ? -24.202 -7.924 19.102 1.00 94.00 296 ASN A CA 1
ATOM 2317 C C . ASN A 1 296 ? -25.054 -8.547 17.989 1.00 94.00 296 ASN A C 1
ATOM 2319 O O . ASN A 1 296 ? -26.206 -8.910 18.217 1.00 94.00 296 ASN A O 1
ATOM 2323 N N . GLY A 1 297 ? -24.494 -8.668 16.788 1.00 96.00 297 GLY A N 1
ATOM 2324 C CA . GLY A 1 297 ? -25.198 -9.187 15.621 1.00 96.00 297 GLY A CA 1
ATOM 2325 C C . GLY A 1 297 ? -25.726 -8.097 14.692 1.00 96.00 297 GLY A C 1
ATOM 2326 O O . GLY A 1 297 ? -25.130 -7.029 14.540 1.00 96.00 297 GLY A O 1
ATOM 2327 N N . GLU A 1 298 ? -26.810 -8.399 13.984 1.00 98.31 298 GLU A N 1
ATOM 2328 C CA . GLU A 1 298 ? -27.325 -7.548 12.914 1.00 98.31 298 GLU A CA 1
ATOM 2329 C C . GLU A 1 298 ? -28.542 -6.736 13.363 1.00 98.31 298 GLU A C 1
ATOM 2331 O O . GLU A 1 298 ? -29.446 -7.274 13.993 1.00 98.31 298 GLU A O 1
ATOM 2336 N N . TYR A 1 299 ? -28.589 -5.464 12.965 1.00 98.25 299 TYR A N 1
ATOM 2337 C CA . TYR A 1 299 ? -29.689 -4.540 13.245 1.00 98.25 299 TYR A CA 1
ATOM 2338 C C . TYR A 1 299 ? -30.044 -3.751 11.988 1.00 98.25 299 TYR A C 1
ATOM 2340 O O . TYR A 1 299 ? -29.185 -3.451 11.160 1.00 98.25 299 TYR A O 1
ATOM 2348 N N . THR A 1 300 ? -31.301 -3.373 11.839 1.00 98.38 300 THR A N 1
ATOM 2349 C CA . THR A 1 300 ? -31.812 -2.571 10.728 1.00 98.38 300 THR A CA 1
ATOM 2350 C C . THR A 1 300 ? -31.942 -1.101 11.116 1.00 98.38 300 THR A C 1
ATOM 2352 O O . THR A 1 300 ? -32.327 -0.771 12.234 1.00 98.38 300 THR A O 1
ATOM 2355 N N . ILE A 1 301 ? -31.614 -0.200 10.183 1.00 98.50 301 ILE A N 1
ATOM 2356 C CA . ILE A 1 301 ? -31.790 1.249 10.366 1.00 98.50 301 ILE A CA 1
ATOM 2357 C C . ILE A 1 301 ? -32.642 1.818 9.233 1.00 98.50 301 ILE A C 1
ATOM 2359 O O . ILE A 1 301 ? -32.279 1.695 8.061 1.00 98.50 301 ILE A O 1
ATOM 2363 N N . GLY A 1 302 ? -33.719 2.527 9.554 1.00 96.69 302 GLY A N 1
ATOM 2364 C CA . GLY A 1 302 ? -34.479 3.301 8.576 1.00 96.69 302 GLY A CA 1
ATOM 2365 C C . GLY A 1 302 ? -35.836 3.746 9.092 1.00 96.69 302 GLY A C 1
ATOM 2366 O O . GLY A 1 302 ? -36.321 3.238 10.096 1.00 96.69 302 GLY A O 1
ATOM 2367 N N . ASN A 1 303 ? -36.462 4.672 8.365 1.00 91.44 303 ASN A N 1
ATOM 2368 C CA . ASN A 1 303 ? -37.791 5.197 8.676 1.00 91.44 303 ASN A CA 1
ATOM 2369 C C . ASN A 1 303 ? -38.885 4.152 8.373 1.00 91.44 303 ASN A C 1
ATOM 2371 O O . ASN A 1 303 ? -39.627 4.255 7.395 1.00 91.44 303 ASN A O 1
ATOM 2375 N N . ASN A 1 304 ? -38.909 3.089 9.169 1.00 89.81 304 ASN A N 1
ATOM 2376 C CA . ASN A 1 304 ? -39.836 1.972 9.099 1.00 89.81 304 ASN A CA 1
ATOM 2377 C C . ASN A 1 304 ? -40.135 1.519 10.538 1.00 89.81 304 ASN A C 1
ATOM 2379 O O . ASN A 1 304 ? -39.188 1.230 11.268 1.00 89.81 304 ASN A O 1
ATOM 2383 N N . PRO A 1 305 ? -41.408 1.388 10.953 1.00 88.81 305 PRO A N 1
ATOM 2384 C CA . PRO A 1 305 ? -41.768 0.947 12.304 1.00 88.81 305 PRO A CA 1
ATOM 2385 C C . PRO A 1 305 ? -41.185 -0.408 12.737 1.00 88.81 305 PRO A C 1
ATOM 2387 O O . PRO A 1 305 ? -41.099 -0.673 13.930 1.00 88.81 305 PRO A O 1
ATOM 2390 N N . SER A 1 306 ? -40.809 -1.272 11.791 1.00 92.06 306 SER A N 1
ATOM 2391 C CA . SER A 1 306 ? -40.178 -2.572 12.053 1.00 92.06 306 SER A CA 1
ATOM 2392 C C . SER A 1 306 ? -38.646 -2.529 12.064 1.00 92.06 306 SER A C 1
ATOM 2394 O O . SER A 1 306 ? -38.034 -3.577 12.246 1.00 92.06 306 SER A O 1
ATOM 2396 N N . ALA A 1 307 ? -38.022 -1.371 11.823 1.00 95.94 307 ALA A N 1
ATOM 2397 C CA . ALA A 1 307 ? -36.575 -1.227 11.929 1.00 95.94 307 ALA A CA 1
ATOM 2398 C C . ALA A 1 307 ? -36.140 -1.140 13.398 1.00 95.94 307 ALA A C 1
ATOM 2400 O O . ALA A 1 307 ? -36.784 -0.451 14.191 1.00 95.94 307 ALA A O 1
ATOM 2401 N N . ASP A 1 308 ? -35.019 -1.780 13.734 1.00 97.44 308 ASP A N 1
ATOM 2402 C CA . ASP A 1 308 ? -34.454 -1.769 15.092 1.00 97.44 308 ASP A CA 1
ATOM 2403 C C . ASP A 1 308 ? -34.094 -0.344 15.546 1.00 97.44 308 ASP A C 1
ATOM 2405 O O . ASP A 1 308 ? -34.273 0.015 16.708 1.00 97.44 308 ASP A O 1
ATOM 2409 N N . PHE A 1 309 ? -33.643 0.493 14.605 1.00 97.31 309 PHE A N 1
ATOM 2410 C CA . PHE A 1 309 ? -33.402 1.920 14.806 1.00 97.31 309 PHE A CA 1
ATOM 2411 C C . PHE A 1 309 ? -34.069 2.745 13.705 1.00 97.31 309 PHE A C 1
ATOM 2413 O O . PHE A 1 309 ? -33.956 2.436 12.517 1.00 97.31 309 PHE A O 1
ATOM 2420 N N . GLN A 1 310 ? -34.722 3.848 14.074 1.00 96.00 310 GLN A N 1
ATOM 2421 C CA . GLN A 1 310 ? -35.363 4.725 13.089 1.00 96.00 310 GLN A CA 1
ATOM 2422 C C . GLN A 1 310 ? -34.333 5.553 12.309 1.00 96.00 310 GLN A C 1
ATOM 2424 O O . GLN A 1 310 ? -34.487 5.781 11.106 1.00 96.00 310 GLN A O 1
ATOM 2429 N N . THR A 1 311 ? -33.253 5.979 12.970 1.00 96.50 311 THR A N 1
ATOM 2430 C CA . THR A 1 311 ? -32.212 6.823 12.374 1.00 96.50 311 THR A CA 1
ATOM 2431 C C . THR A 1 311 ? -30.793 6.356 12.724 1.00 96.50 311 THR A C 1
ATOM 2433 O O . THR A 1 311 ? -30.575 5.602 13.672 1.00 96.50 311 THR A O 1
ATOM 2436 N N . ILE A 1 312 ? -29.795 6.819 11.959 1.00 97.75 312 ILE A N 1
ATOM 2437 C CA . ILE A 1 312 ? -28.376 6.561 12.262 1.00 97.75 312 ILE A CA 1
ATOM 2438 C C . ILE A 1 312 ? -27.977 7.167 13.626 1.00 97.75 312 ILE A C 1
ATOM 2440 O O . ILE A 1 312 ? -27.326 6.464 14.400 1.00 97.75 312 ILE A O 1
ATOM 2444 N N . PRO A 1 313 ? -28.374 8.411 13.978 1.00 96.62 313 PRO A N 1
ATOM 2445 C CA . PRO A 1 313 ? -28.156 8.950 15.321 1.00 96.62 313 PRO A CA 1
ATOM 2446 C C . PRO A 1 313 ? -28.694 8.082 16.464 1.00 96.62 313 PRO A C 1
ATOM 2448 O O . PRO A 1 313 ? -28.025 7.990 17.493 1.00 96.62 313 PRO A O 1
ATOM 2451 N N . ASP A 1 314 ? -29.839 7.411 16.300 1.00 95.75 314 ASP A N 1
ATOM 2452 C CA . ASP A 1 314 ? -30.380 6.516 17.339 1.00 95.75 314 ASP A CA 1
ATOM 2453 C C . ASP A 1 314 ? -29.454 5.316 17.577 1.00 95.75 314 ASP A C 1
ATOM 2455 O O . ASP A 1 314 ? -29.123 4.994 18.720 1.00 95.75 314 ASP A O 1
ATOM 2459 N N . ALA A 1 315 ? -28.957 4.704 16.498 1.00 97.00 315 ALA A N 1
ATOM 2460 C CA . ALA A 1 315 ? -27.998 3.603 16.571 1.00 97.00 315 ALA A CA 1
ATOM 2461 C C . ALA A 1 315 ? -26.662 4.034 17.208 1.00 97.00 315 ALA A C 1
ATOM 2463 O O . ALA A 1 315 ? -26.124 3.337 18.068 1.00 97.00 315 ALA A O 1
ATOM 2464 N N . ILE A 1 316 ? -26.140 5.209 16.836 1.00 97.12 316 ILE A N 1
ATOM 2465 C CA . ILE A 1 316 ? -24.927 5.788 17.442 1.00 97.12 316 ILE A CA 1
ATOM 2466 C C . ILE A 1 316 ? -25.158 6.087 18.929 1.00 97.12 316 ILE A C 1
ATOM 2468 O O . ILE A 1 316 ? -24.268 5.862 19.744 1.00 97.12 316 ILE A O 1
ATOM 2472 N N . THR A 1 317 ? -26.347 6.555 19.305 1.00 94.69 317 THR A N 1
ATOM 2473 C CA . THR A 1 317 ? -26.699 6.811 20.707 1.00 94.69 317 THR A CA 1
ATOM 2474 C C . THR A 1 317 ? -26.719 5.512 21.513 1.00 94.69 317 THR A C 1
ATOM 2476 O O . THR A 1 317 ? -26.143 5.469 22.598 1.00 94.69 317 THR A O 1
ATOM 2479 N N . ALA A 1 318 ? -27.285 4.429 20.971 1.00 93.75 318 ALA A N 1
ATOM 2480 C CA . ALA A 1 318 ? -27.227 3.109 21.601 1.00 93.75 318 ALA A CA 1
ATOM 2481 C C . ALA A 1 318 ? -25.781 2.610 21.773 1.00 93.75 318 ALA A C 1
ATOM 2483 O O . ALA A 1 318 ? -25.404 2.172 22.861 1.00 93.75 318 ALA A O 1
ATOM 2484 N N . LEU A 1 319 ? -24.943 2.759 20.743 1.00 94.94 319 LEU A N 1
ATOM 2485 C CA . LEU A 1 319 ? -23.520 2.418 20.819 1.00 94.94 319 LEU A CA 1
ATOM 2486 C C . LEU A 1 319 ? -22.761 3.249 21.865 1.00 94.94 319 LEU A C 1
ATOM 2488 O O . LEU A 1 319 ? -21.955 2.699 22.609 1.00 94.94 319 LEU A O 1
ATOM 2492 N N . ASN A 1 320 ? -23.006 4.558 21.940 1.00 92.69 320 ASN A N 1
ATOM 2493 C CA . ASN A 1 320 ? -22.369 5.435 22.927 1.00 92.69 320 ASN A CA 1
ATOM 2494 C C . ASN A 1 320 ? -22.789 5.086 24.358 1.00 92.69 320 ASN A C 1
ATOM 2496 O O . ASN A 1 320 ? -21.968 5.149 25.270 1.00 92.69 320 ASN A O 1
ATOM 2500 N N . ASN A 1 321 ? -24.054 4.712 24.549 1.00 89.19 321 ASN A N 1
ATOM 2501 C CA . ASN A 1 321 ? -24.594 4.406 25.868 1.00 89.19 321 ASN A CA 1
ATOM 2502 C C . ASN A 1 321 ? -24.171 3.022 26.371 1.00 89.19 321 ASN A C 1
ATOM 2504 O O . ASN A 1 321 ? -24.000 2.843 27.574 1.00 89.19 321 ASN A O 1
ATOM 2508 N N . CYS A 1 322 ? -24.062 2.033 25.480 1.00 90.06 322 CYS A N 1
ATOM 2509 C CA . CYS A 1 322 ? -23.988 0.628 25.887 1.00 90.06 322 CYS A CA 1
ATOM 2510 C C . CYS A 1 322 ? -22.837 -0.155 25.239 1.00 90.06 322 CYS A C 1
ATOM 2512 O O . CYS A 1 322 ? -22.396 -1.152 25.808 1.00 90.06 322 CYS A O 1
ATOM 2514 N N . GLY A 1 323 ? -22.291 0.311 24.115 1.00 92.06 323 GLY A N 1
ATOM 2515 C CA . GLY A 1 323 ? -21.212 -0.366 23.399 1.00 92.06 323 GLY A CA 1
ATOM 2516 C C . GLY A 1 323 ? -21.651 -1.665 22.720 1.00 92.06 323 GLY A C 1
ATOM 2517 O O . GLY A 1 323 ? -22.819 -1.845 22.365 1.00 92.06 323 GLY A O 1
ATOM 2518 N N . VAL A 1 324 ? -20.686 -2.562 22.522 1.00 92.56 324 VAL A N 1
ATOM 2519 C CA . VAL A 1 324 ? -20.863 -3.852 21.847 1.00 92.56 324 VAL A CA 1
ATOM 2520 C C . VAL A 1 324 ? -20.284 -5.001 22.674 1.00 92.56 324 VAL A C 1
ATOM 2522 O O . VAL A 1 324 ? -19.279 -4.827 23.361 1.00 92.56 324 VAL A O 1
ATOM 2525 N N . SER A 1 325 ? -20.883 -6.190 22.581 1.00 87.62 325 SER A N 1
ATOM 2526 C CA . SER A 1 325 ? -20.352 -7.436 23.174 1.00 87.62 325 SER A CA 1
ATOM 2527 C C . SER A 1 325 ? -19.831 -8.425 22.123 1.00 87.62 325 SER A C 1
ATOM 2529 O O . SER A 1 325 ? -19.189 -9.418 22.460 1.00 87.62 325 SER A O 1
ATOM 2531 N N . GLY A 1 326 ? -20.052 -8.126 20.843 1.00 88.75 326 GLY A N 1
ATOM 2532 C CA . GLY A 1 326 ? -19.580 -8.885 19.689 1.00 88.75 326 GLY A CA 1
ATOM 2533 C C . GLY A 1 326 ? -19.544 -8.012 18.429 1.00 88.75 326 GLY A C 1
ATOM 2534 O O . GLY A 1 326 ? -19.753 -6.799 18.517 1.00 88.75 326 GLY A O 1
ATOM 2535 N N . PRO A 1 327 ? -19.279 -8.591 17.247 1.00 95.88 327 PRO A N 1
ATOM 2536 C CA . PRO A 1 327 ? -19.385 -7.875 15.978 1.00 95.88 327 PRO A CA 1
ATOM 2537 C C . PRO A 1 327 ? -20.809 -7.349 15.746 1.00 95.88 327 PRO A C 1
ATOM 2539 O O . PRO A 1 327 ? -21.783 -8.066 15.974 1.00 95.88 327 PRO A O 1
ATOM 2542 N N . VAL A 1 328 ? -20.934 -6.118 15.247 1.00 98.56 328 VAL A N 1
ATOM 2543 C CA . VAL A 1 328 ? -22.229 -5.474 14.976 1.00 98.56 328 VAL A CA 1
ATOM 2544 C C . VAL A 1 328 ? -22.341 -5.077 13.511 1.00 98.56 328 VAL A C 1
ATOM 2546 O O . VAL A 1 328 ? -21.418 -4.502 12.933 1.00 98.56 328 VAL A O 1
ATOM 2549 N N . VAL A 1 329 ? -23.496 -5.340 12.902 1.00 98.81 329 VAL A N 1
ATOM 2550 C CA . VAL A 1 329 ? -23.792 -4.966 11.515 1.00 98.81 329 VAL A CA 1
ATOM 2551 C C . VAL A 1 329 ? -25.101 -4.188 11.448 1.00 98.81 329 VAL A C 1
ATOM 2553 O O . VAL A 1 329 ? -26.180 -4.751 11.594 1.00 98.81 329 VAL A O 1
ATOM 2556 N N . PHE A 1 330 ? -25.019 -2.901 11.133 1.00 98.81 330 PHE A N 1
ATOM 2557 C CA . PHE A 1 330 ? -26.174 -2.078 10.800 1.00 98.81 330 PHE A CA 1
ATOM 2558 C C . PHE A 1 330 ? -26.499 -2.174 9.307 1.00 98.81 330 PHE A C 1
ATOM 2560 O O . PHE A 1 330 ? -25.728 -1.726 8.454 1.00 98.81 330 PHE A O 1
ATOM 2567 N N . LYS A 1 331 ? -27.664 -2.739 8.991 1.00 98.62 331 LYS A N 1
ATOM 2568 C CA . LYS A 1 331 ? -28.265 -2.826 7.657 1.00 98.62 331 LYS A CA 1
ATOM 2569 C C . LYS A 1 331 ? -29.207 -1.644 7.437 1.00 98.62 331 LYS A C 1
ATOM 2571 O O . LYS A 1 331 ? -30.351 -1.647 7.885 1.00 98.62 331 LYS A O 1
ATOM 2576 N N . LEU A 1 332 ? -28.728 -0.631 6.727 1.00 98.69 332 LEU A N 1
ATOM 2577 C CA . LEU A 1 332 ? -29.511 0.547 6.375 1.00 98.69 332 LEU A CA 1
ATOM 2578 C C . LEU A 1 332 ? -30.501 0.180 5.263 1.00 98.69 332 LEU A C 1
ATOM 2580 O O . LEU A 1 332 ? -30.100 -0.303 4.198 1.00 98.69 332 LEU A O 1
ATOM 2584 N N . LEU A 1 333 ? -31.790 0.387 5.528 1.00 98.19 333 LEU A N 1
ATOM 2585 C CA . LEU A 1 333 ? -32.855 0.250 4.537 1.00 98.19 333 LEU A CA 1
ATOM 2586 C C . LEU A 1 333 ? -32.705 1.322 3.450 1.00 98.19 333 LEU A C 1
ATOM 2588 O O . LEU A 1 333 ? -32.038 2.334 3.641 1.00 98.19 333 LEU A O 1
ATOM 2592 N N . SER A 1 334 ? -33.297 1.096 2.278 1.00 97.62 334 SER A N 1
ATOM 2593 C CA . SER A 1 334 ? -33.156 2.047 1.174 1.00 97.62 334 SER A CA 1
ATOM 2594 C C . SER A 1 334 ? -33.773 3.405 1.514 1.00 97.62 334 SER A C 1
ATOM 2596 O O . SER A 1 334 ? -34.906 3.467 1.988 1.00 97.62 334 SER A O 1
ATOM 2598 N N . GLY A 1 335 ? -33.046 4.491 1.253 1.00 97.06 335 GLY A N 1
ATOM 2599 C CA . GLY A 1 335 ? -33.501 5.838 1.587 1.00 97.06 335 GLY A CA 1
ATOM 2600 C C . GLY A 1 335 ? -32.401 6.896 1.594 1.00 97.06 335 GLY A C 1
ATOM 2601 O O . GLY A 1 335 ? -31.225 6.616 1.347 1.00 97.06 335 GLY A O 1
ATOM 2602 N N . VAL A 1 336 ? -32.815 8.128 1.892 1.00 97.56 336 VAL A N 1
ATOM 2603 C CA . VAL A 1 336 ? -31.926 9.277 2.090 1.00 97.56 336 VAL A CA 1
ATOM 2604 C C . VAL A 1 336 ? -31.816 9.564 3.585 1.00 97.56 336 VAL A C 1
ATOM 2606 O O . VAL A 1 336 ? -32.825 9.655 4.281 1.00 97.56 336 VAL A O 1
ATOM 2609 N N . TYR A 1 337 ? -30.589 9.716 4.065 1.00 98.06 337 TYR A N 1
ATOM 2610 C CA . TYR A 1 337 ? -30.239 9.932 5.462 1.00 98.06 337 TYR A CA 1
ATOM 2611 C C . TYR A 1 337 ? -29.450 11.234 5.594 1.00 98.06 337 TYR A C 1
ATOM 2613 O O . TYR A 1 337 ? -28.699 11.610 4.693 1.00 98.06 337 TYR A O 1
ATOM 2621 N N . SER A 1 338 ? -29.589 11.922 6.725 1.00 96.62 338 SER A N 1
ATOM 2622 C CA . SER A 1 338 ? -28.742 13.071 7.045 1.00 96.62 338 SER A CA 1
ATOM 2623 C C . SER A 1 338 ? -27.300 12.637 7.315 1.00 96.62 338 SER A C 1
ATOM 2625 O O . SER A 1 338 ? -27.060 11.535 7.813 1.00 96.62 338 SER A O 1
ATOM 2627 N N . GLY A 1 339 ? -26.345 13.532 7.055 1.00 97.25 339 GLY A N 1
ATOM 2628 C CA . GLY A 1 339 ? -24.964 13.351 7.501 1.00 97.25 339 GLY A CA 1
ATOM 2629 C C . GLY A 1 339 ? -24.846 13.154 9.018 1.00 97.25 339 GLY A C 1
ATOM 2630 O O . GLY A 1 339 ? -25.691 13.622 9.785 1.00 97.25 339 GLY A O 1
ATOM 2631 N N . PHE A 1 340 ? -23.800 12.451 9.448 1.00 97.88 340 PHE A N 1
ATOM 2632 C CA . PHE A 1 340 ? -23.566 12.119 10.854 1.00 97.88 340 PHE A CA 1
ATOM 2633 C C . PHE A 1 340 ? -22.076 12.103 11.209 1.00 97.88 340 PHE A C 1
ATOM 2635 O O . PHE A 1 340 ? -21.194 12.098 10.345 1.00 97.88 340 PHE A O 1
ATOM 2642 N N . SER A 1 341 ? -21.808 12.080 12.514 1.00 97.88 341 SER A N 1
ATOM 2643 C CA . SER A 1 341 ? -20.458 12.103 13.069 1.00 97.88 341 SER A CA 1
ATOM 2644 C C . SER A 1 341 ? -20.270 10.990 14.088 1.00 97.88 341 SER A C 1
ATOM 2646 O O . SER A 1 341 ? -21.175 10.698 14.867 1.00 97.88 341 SER A O 1
ATOM 2648 N N . ILE A 1 342 ? -19.070 10.417 14.118 1.00 98.19 342 ILE A N 1
ATOM 2649 C CA . ILE A 1 342 ? -18.609 9.532 15.191 1.00 98.19 342 ILE A CA 1
ATOM 2650 C C . ILE A 1 342 ? -17.436 10.236 15.867 1.00 98.19 342 ILE A C 1
ATOM 2652 O O . ILE A 1 342 ? -16.439 10.533 15.210 1.00 98.19 342 ILE A O 1
ATOM 2656 N N . SER A 1 343 ? -17.585 10.552 17.154 1.00 95.00 343 SER A N 1
ATOM 2657 C CA . SER A 1 343 ? -16.662 11.410 17.916 1.00 95.00 343 SER A CA 1
ATOM 2658 C C . SER A 1 343 ? -15.868 10.688 19.012 1.00 95.00 343 SER A C 1
ATOM 2660 O O . SER A 1 343 ? -15.104 11.327 19.740 1.00 95.00 343 SER A O 1
ATOM 2662 N N . SER A 1 344 ? -16.050 9.376 19.141 1.00 91.25 344 SER A N 1
ATOM 2663 C CA . SER A 1 344 ? -15.366 8.505 20.096 1.00 91.25 344 SER A CA 1
ATOM 2664 C C . SER A 1 344 ? -15.333 7.070 19.580 1.00 91.25 344 SER A C 1
ATOM 2666 O O . SER A 1 344 ? -16.063 6.711 18.654 1.00 91.25 344 SER A O 1
ATOM 2668 N N . TYR A 1 345 ? -14.500 6.239 20.201 1.00 90.25 345 TYR A N 1
ATOM 2669 C CA . TYR A 1 345 ? -14.583 4.798 20.028 1.00 90.25 345 TYR A CA 1
ATOM 2670 C C . TYR A 1 345 ? -15.764 4.278 20.850 1.00 90.25 345 TYR A C 1
ATOM 2672 O O . TYR A 1 345 ? -16.185 4.917 21.818 1.00 90.25 345 TYR A O 1
ATOM 2680 N N . PHE A 1 346 ? -16.298 3.125 20.463 1.00 93.44 346 PHE A N 1
ATOM 2681 C CA . PHE A 1 346 ? -17.413 2.507 21.169 1.00 93.44 346 PHE A CA 1
ATOM 2682 C C . PHE A 1 346 ? -16.891 1.426 22.118 1.00 93.44 346 PHE A C 1
ATOM 2684 O O . PHE A 1 346 ? -15.971 0.675 21.781 1.00 93.44 346 PHE A O 1
ATOM 2691 N N . TYR A 1 347 ? -17.454 1.347 23.324 1.00 90.00 347 TYR A N 1
ATOM 2692 C CA . TYR A 1 347 ? -17.030 0.352 24.309 1.00 90.00 347 TYR A CA 1
ATOM 2693 C C . TYR A 1 347 ? -17.171 -1.069 23.753 1.00 90.00 347 TYR A C 1
ATOM 2695 O O . TYR A 1 347 ? -18.149 -1.385 23.081 1.00 90.00 347 TYR A O 1
ATOM 2703 N N . GLY A 1 348 ? -16.177 -1.918 24.020 1.00 87.69 348 GLY A N 1
ATOM 2704 C CA . GLY A 1 348 ? -16.158 -3.314 23.574 1.00 87.69 348 GLY A CA 1
ATOM 2705 C C . GLY A 1 348 ? -15.678 -3.548 22.137 1.00 87.69 348 GLY A C 1
ATOM 2706 O O . GLY A 1 348 ? -15.460 -4.705 21.770 1.00 87.69 348 GLY A O 1
ATOM 2707 N N . THR A 1 349 ? -15.449 -2.495 21.337 1.00 92.00 349 THR A N 1
ATOM 2708 C CA . THR A 1 349 ? -14.879 -2.662 19.988 1.00 92.00 349 THR A CA 1
ATOM 2709 C C . THR A 1 349 ? -13.404 -3.052 20.029 1.00 92.00 349 THR A C 1
ATOM 2711 O O . THR A 1 349 ? -12.645 -2.542 20.853 1.00 92.00 349 THR A O 1
ATOM 2714 N N . ASN A 1 350 ? -12.998 -3.949 19.132 1.00 89.81 350 ASN A N 1
ATOM 2715 C CA . ASN A 1 350 ? -11.615 -4.390 18.939 1.00 89.81 350 ASN A CA 1
ATOM 2716 C C . ASN A 1 350 ? -11.448 -4.983 17.522 1.00 89.81 350 ASN A C 1
ATOM 2718 O O . ASN A 1 350 ? -12.355 -4.891 16.697 1.00 89.81 350 ASN A O 1
ATOM 2722 N N . GLU A 1 351 ? -10.302 -5.606 17.230 1.00 89.06 351 GLU A N 1
ATOM 2723 C CA . GLU A 1 351 ? -10.022 -6.240 15.928 1.00 89.06 351 GLU A CA 1
ATOM 2724 C C . GLU A 1 351 ? -11.050 -7.312 15.508 1.00 89.06 351 GLU A C 1
ATOM 2726 O O . GLU A 1 351 ? -11.260 -7.521 14.314 1.00 89.06 351 GLU A O 1
ATOM 2731 N N . THR A 1 352 ? -11.717 -7.961 16.467 1.00 89.19 352 THR A N 1
ATOM 2732 C CA . THR A 1 352 ? -12.793 -8.938 16.230 1.00 89.19 352 THR A CA 1
ATOM 2733 C C . THR A 1 352 ? -14.170 -8.271 16.292 1.00 89.19 352 THR A C 1
ATOM 2735 O O . THR A 1 352 ? -14.981 -8.416 15.376 1.00 89.19 352 THR A O 1
ATOM 2738 N N . ASN A 1 353 ? -14.433 -7.504 17.351 1.00 93.19 353 ASN A N 1
ATOM 2739 C CA . ASN A 1 353 ? -15.705 -6.824 17.596 1.00 93.19 353 ASN A CA 1
ATOM 2740 C C . ASN A 1 353 ? -15.755 -5.498 16.828 1.00 93.19 353 ASN A C 1
ATOM 2742 O O . ASN A 1 353 ? -15.596 -4.419 17.397 1.00 93.19 353 ASN A O 1
ATOM 2746 N N . THR A 1 354 ? -15.931 -5.589 15.514 1.00 97.44 354 THR A N 1
ATOM 2747 C CA . THR A 1 354 ? -16.038 -4.422 14.626 1.00 97.44 354 THR A CA 1
ATOM 2748 C C . THR A 1 354 ? -17.494 -4.002 14.425 1.00 97.44 354 THR A C 1
ATOM 2750 O O . THR A 1 354 ? -18.413 -4.808 14.588 1.00 97.44 354 THR A O 1
ATOM 2753 N N . ILE A 1 355 ? -17.713 -2.742 14.040 1.00 98.75 355 ILE A N 1
ATOM 2754 C CA . ILE A 1 355 ? -19.040 -2.223 13.681 1.00 98.75 355 ILE A CA 1
ATOM 2755 C C . ILE A 1 355 ? -19.079 -1.940 12.181 1.00 98.75 355 ILE A C 1
ATOM 2757 O O . ILE A 1 355 ? -18.278 -1.164 11.660 1.00 98.75 355 ILE A O 1
ATOM 2761 N N . THR A 1 356 ? -20.038 -2.536 11.480 1.00 98.81 356 THR A N 1
ATOM 2762 C CA . THR A 1 356 ? -20.232 -2.352 10.039 1.00 98.81 356 THR A CA 1
ATOM 2763 C C . THR A 1 356 ? -21.534 -1.614 9.750 1.00 98.81 356 THR A C 1
ATOM 2765 O O . THR A 1 356 ? -22.603 -2.115 10.072 1.00 98.81 356 THR A O 1
ATOM 2768 N N . PHE A 1 357 ? -21.468 -0.475 9.064 1.00 98.81 357 PHE A N 1
ATOM 2769 C CA . PHE A 1 357 ? -22.621 0.181 8.445 1.00 98.81 357 PHE A CA 1
ATOM 2770 C C . PHE A 1 357 ? -22.689 -0.215 6.972 1.00 98.81 357 PHE A C 1
ATOM 2772 O O . PHE A 1 357 ? -21.736 0.004 6.218 1.00 98.81 357 PHE A O 1
ATOM 2779 N N . ARG A 1 358 ? -23.810 -0.797 6.544 1.00 98.69 358 ARG A N 1
ATOM 2780 C CA . ARG A 1 358 ? -23.975 -1.281 5.170 1.00 98.69 358 ARG A CA 1
ATOM 2781 C C . ARG A 1 358 ? -25.385 -1.142 4.629 1.00 98.69 358 ARG A C 1
ATOM 2783 O O . ARG A 1 358 ? -26.348 -1.181 5.382 1.00 98.69 358 ARG A O 1
ATOM 2790 N N . SER A 1 359 ? -25.517 -1.087 3.307 1.00 98.44 359 SER A N 1
ATOM 2791 C CA . SER A 1 359 ? -26.824 -1.222 2.658 1.00 98.44 359 SER A CA 1
ATOM 2792 C C . SER A 1 359 ? -27.444 -2.603 2.928 1.00 98.44 359 SER A C 1
ATOM 2794 O O . SER A 1 359 ? -26.797 -3.652 2.783 1.00 98.44 359 SER A O 1
ATOM 2796 N N . ALA A 1 360 ? -28.730 -2.619 3.281 1.00 97.50 360 ALA A N 1
ATOM 2797 C CA . ALA A 1 360 ? -29.537 -3.835 3.349 1.00 97.50 360 ALA A CA 1
ATOM 2798 C C . ALA A 1 360 ? -29.713 -4.474 1.957 1.00 97.50 360 ALA A C 1
ATOM 2800 O O . ALA A 1 360 ? -29.670 -5.695 1.829 1.00 97.50 360 ALA A O 1
ATOM 2801 N N . ALA A 1 361 ? -29.817 -3.653 0.907 1.00 97.12 361 ALA A N 1
ATOM 2802 C CA . ALA A 1 361 ? -30.015 -4.080 -0.480 1.00 97.12 361 ALA A CA 1
ATOM 2803 C C . ALA A 1 361 ? -28.730 -4.563 -1.184 1.00 97.12 361 ALA A C 1
ATOM 2805 O O . ALA A 1 361 ? -28.786 -4.975 -2.339 1.00 97.12 361 ALA A O 1
ATOM 2806 N N . ASN A 1 362 ? -27.572 -4.524 -0.513 1.00 95.31 362 ASN A N 1
ATOM 2807 C CA . ASN A 1 362 ? -26.258 -4.830 -1.096 1.00 95.31 362 ASN A CA 1
ATOM 2808 C C . ASN A 1 362 ? -25.883 -3.935 -2.298 1.00 95.31 362 ASN A C 1
ATOM 2810 O O . ASN A 1 362 ? -25.197 -4.385 -3.220 1.00 95.31 362 ASN A O 1
ATOM 2814 N N . HIS A 1 363 ? -26.324 -2.672 -2.304 1.00 95.25 363 HIS A N 1
ATOM 2815 C CA . HIS A 1 363 ? -26.074 -1.741 -3.408 1.00 95.25 363 HIS A CA 1
ATOM 2816 C C . HIS A 1 363 ? -25.827 -0.315 -2.904 1.00 95.25 363 HIS A C 1
ATOM 2818 O O . HIS A 1 363 ? -26.639 0.211 -2.142 1.00 95.25 363 HIS A O 1
ATOM 2824 N N . ALA A 1 364 ? -24.748 0.337 -3.350 1.00 95.38 364 ALA A N 1
ATOM 2825 C CA . ALA A 1 364 ? -24.347 1.652 -2.835 1.00 95.38 364 ALA A CA 1
ATOM 2826 C C . ALA A 1 364 ? -25.375 2.762 -3.107 1.00 95.38 364 ALA A C 1
ATOM 2828 O O . ALA A 1 364 ? -25.626 3.584 -2.230 1.00 95.38 364 ALA A O 1
ATOM 2829 N N . ASP A 1 365 ? -26.034 2.738 -4.269 1.00 95.00 365 ASP A N 1
ATOM 2830 C CA . ASP A 1 365 ? -27.066 3.729 -4.623 1.00 95.00 365 ASP A CA 1
ATOM 2831 C C . ASP A 1 365 ? -28.364 3.611 -3.809 1.00 95.00 365 ASP A C 1
ATOM 2833 O O . ASP A 1 365 ? -29.206 4.502 -3.854 1.00 95.00 365 ASP A O 1
ATOM 2837 N N . SER A 1 366 ? -28.556 2.518 -3.063 1.00 97.38 366 SER A N 1
ATOM 2838 C CA . SER A 1 366 ? -29.792 2.322 -2.295 1.00 97.38 366 SER A CA 1
ATOM 2839 C C . SER A 1 366 ? -29.861 3.175 -1.026 1.00 97.38 366 SER A C 1
ATOM 2841 O O . SER A 1 366 ? -30.956 3.440 -0.538 1.00 97.38 366 SER A O 1
ATOM 2843 N N . VAL A 1 367 ? -28.713 3.599 -0.488 1.00 98.44 367 VAL A N 1
ATOM 2844 C CA . VAL A 1 367 ? -28.613 4.369 0.757 1.00 98.44 367 VAL A CA 1
ATOM 2845 C C . VAL A 1 367 ? -27.759 5.601 0.505 1.00 98.44 367 VAL A C 1
ATOM 2847 O O . VAL A 1 367 ? -26.557 5.484 0.264 1.00 98.44 367 VAL A O 1
ATOM 2850 N N . ILE A 1 368 ? -28.378 6.779 0.580 1.00 98.62 368 ILE A N 1
ATOM 2851 C CA . ILE A 1 368 ? -27.728 8.064 0.310 1.00 98.62 368 ILE A CA 1
ATOM 2852 C C . ILE A 1 368 ? -27.641 8.859 1.607 1.00 98.62 368 ILE A C 1
ATOM 2854 O O . ILE A 1 368 ? -28.641 9.364 2.103 1.00 98.62 368 ILE A O 1
ATOM 2858 N N . ILE A 1 369 ? -26.439 8.997 2.149 1.00 98.62 369 ILE A N 1
ATOM 2859 C CA . ILE A 1 369 ? -26.140 9.868 3.284 1.00 98.62 369 ILE A CA 1
ATOM 2860 C C . ILE A 1 369 ? -25.761 11.226 2.699 1.00 98.62 369 ILE A C 1
ATOM 2862 O O . ILE A 1 369 ? -24.702 11.370 2.086 1.00 98.62 369 ILE A O 1
ATOM 2866 N N . GLN A 1 370 ? -26.647 12.207 2.835 1.00 97.38 370 GLN A N 1
ATOM 2867 C CA . GLN A 1 370 ? -26.543 13.503 2.172 1.00 97.38 370 GLN A CA 1
ATOM 2868 C C . GLN A 1 370 ? -26.269 14.627 3.175 1.00 97.38 370 GLN A C 1
ATOM 2870 O O . GLN A 1 370 ? -26.826 14.661 4.275 1.00 97.38 370 GLN A O 1
ATOM 2875 N N . SER A 1 371 ? -25.412 15.574 2.788 1.00 95.81 371 SER A N 1
ATOM 2876 C CA . SER A 1 371 ? -25.096 16.753 3.598 1.00 95.81 371 SER A CA 1
ATOM 2877 C C . SER A 1 371 ? -24.746 17.965 2.733 1.00 95.81 371 SER A C 1
ATOM 2879 O O . SER A 1 371 ? -24.170 17.841 1.652 1.00 95.81 371 SER A O 1
ATOM 2881 N N . THR A 1 372 ? -25.056 19.163 3.232 1.00 93.25 372 THR A N 1
ATOM 2882 C CA . THR A 1 372 ? -24.599 20.446 2.664 1.00 93.25 372 THR A CA 1
ATOM 2883 C C . THR A 1 372 ? -23.203 20.844 3.151 1.00 93.25 372 THR A C 1
ATOM 2885 O O . THR A 1 372 ? -22.681 21.883 2.755 1.00 93.25 372 THR A O 1
ATOM 2888 N N . SER A 1 373 ? -22.573 20.023 3.994 1.00 93.19 373 SER A N 1
ATOM 2889 C CA . SER A 1 373 ? -21.177 20.156 4.410 1.00 93.19 373 SER A CA 1
ATOM 2890 C C . SER A 1 373 ? -20.446 18.826 4.216 1.00 93.19 373 SER A C 1
ATOM 2892 O O . SER A 1 373 ? -19.932 18.581 3.124 1.00 93.19 373 SER A O 1
ATOM 2894 N N . THR A 1 374 ? -20.458 17.968 5.238 1.00 97.38 374 THR A N 1
ATOM 2895 C CA . THR A 1 374 ? -19.806 16.658 5.270 1.00 97.38 374 THR A CA 1
ATOM 2896 C C . THR A 1 374 ? -20.808 15.561 5.659 1.00 97.38 374 THR A C 1
ATOM 2898 O O . THR A 1 374 ? -21.365 15.629 6.755 1.00 97.38 374 THR A O 1
ATOM 2901 N N . PRO A 1 375 ? -21.070 14.556 4.801 1.00 98.25 375 PRO A N 1
ATOM 2902 C CA . PRO A 1 375 ? -21.911 13.398 5.110 1.00 98.25 375 PRO A CA 1
ATOM 2903 C C . PRO A 1 375 ? -21.398 12.508 6.246 1.00 98.25 375 PRO A C 1
ATOM 2905 O O . PRO A 1 375 ? -22.202 12.019 7.034 1.00 98.25 375 PRO A O 1
ATOM 2908 N N . LEU A 1 376 ? -20.083 12.296 6.344 1.00 98.62 376 LEU A N 1
ATOM 2909 C CA . LEU A 1 376 ? -19.474 11.494 7.406 1.00 98.62 376 LEU A CA 1
ATOM 2910 C C . LEU A 1 376 ? -18.250 12.192 7.992 1.00 98.62 376 LEU A C 1
ATOM 2912 O O . LEU A 1 376 ? -17.272 12.428 7.284 1.00 98.62 376 LEU A O 1
ATOM 2916 N N . SER A 1 377 ? -18.282 12.455 9.296 1.00 98.50 377 SER A N 1
ATOM 2917 C CA . SER A 1 377 ? -17.123 12.963 10.037 1.00 98.50 377 SER A CA 1
ATOM 2918 C C . SER A 1 377 ? -16.660 11.958 11.091 1.00 98.50 377 SER A C 1
ATOM 2920 O O . SER A 1 377 ? -17.472 11.418 11.843 1.00 98.50 377 SER A O 1
ATOM 2922 N N . LEU A 1 378 ? -15.353 11.713 11.160 1.00 98.50 378 LEU A N 1
ATOM 2923 C CA . LEU A 1 378 ? -14.741 10.726 12.049 1.00 98.50 378 LEU A CA 1
ATOM 2924 C C . LEU A 1 378 ? -13.710 11.389 12.961 1.00 98.50 378 LEU A C 1
ATOM 2926 O O . LEU A 1 378 ? -12.769 12.026 12.495 1.00 98.50 378 LEU A O 1
ATOM 2930 N N . SER A 1 379 ? -13.868 11.212 14.266 1.00 96.62 379 SER A N 1
ATOM 2931 C CA . SER A 1 379 ? -12.972 11.721 15.301 1.00 96.62 379 SER A CA 1
ATOM 2932 C C . SER A 1 379 ? -12.869 10.675 16.404 1.00 96.62 379 SER A C 1
ATOM 2934 O O . SER A 1 379 ? -13.895 10.274 16.942 1.00 96.62 379 SER A O 1
ATOM 2936 N N . LYS A 1 380 ? -11.656 10.222 16.751 1.00 93.94 380 LYS A N 1
ATOM 2937 C CA . LYS A 1 380 ? -11.431 9.168 17.765 1.00 93.94 380 LYS A CA 1
ATOM 2938 C C . LYS A 1 380 ? -12.189 7.869 17.462 1.00 93.94 380 LYS A C 1
ATOM 2940 O O . LYS A 1 380 ? -12.542 7.143 18.381 1.00 93.94 380 LYS A O 1
ATOM 2945 N N . ALA A 1 381 ? -12.464 7.593 16.187 1.00 96.50 381 ALA A N 1
ATOM 2946 C CA . ALA A 1 381 ? -13.315 6.494 15.743 1.00 96.50 381 ALA A CA 1
ATOM 2947 C C . ALA A 1 381 ? -12.472 5.262 15.390 1.00 96.50 381 ALA A C 1
ATOM 2949 O O . ALA A 1 381 ? -11.550 5.381 14.574 1.00 96.50 381 ALA A O 1
ATOM 2950 N N . TYR A 1 382 ? -12.796 4.098 15.972 1.00 96.88 382 TYR A N 1
ATOM 2951 C CA . TYR A 1 382 ? -12.023 2.854 15.836 1.00 96.88 382 TYR A CA 1
ATOM 2952 C C . TYR A 1 382 ? -12.880 1.655 15.407 1.00 96.88 382 TYR A C 1
ATOM 2954 O O . TYR A 1 382 ? -14.048 1.571 15.780 1.00 96.88 382 TYR A O 1
ATOM 2962 N N . HIS A 1 383 ? -12.278 0.717 14.665 1.00 97.94 383 HIS A N 1
ATOM 2963 C CA . HIS A 1 383 ? -12.859 -0.594 14.319 1.00 97.94 383 HIS A CA 1
ATOM 2964 C C . HIS A 1 383 ? -14.188 -0.519 13.544 1.00 97.94 383 HIS A C 1
ATOM 2966 O O . HIS A 1 383 ? -15.149 -1.235 13.844 1.00 97.94 383 HIS A O 1
ATOM 2972 N N . LEU A 1 384 ? -14.241 0.351 12.529 1.00 98.81 384 LEU A N 1
ATOM 2973 C CA . LEU A 1 384 ? -15.450 0.604 11.738 1.00 98.81 384 LEU A CA 1
ATOM 2974 C C . LEU A 1 384 ? -15.301 0.166 10.280 1.00 98.81 384 LEU A C 1
ATOM 2976 O O . LEU A 1 384 ? -14.269 0.387 9.642 1.00 98.81 384 LEU A O 1
ATOM 2980 N N . CYS A 1 385 ? -16.384 -0.357 9.710 1.00 98.81 385 CYS A N 1
ATOM 2981 C CA . CYS A 1 385 ? -16.515 -0.604 8.281 1.00 98.81 385 CYS A CA 1
ATOM 2982 C C . CYS A 1 385 ? -17.736 0.123 7.704 1.00 98.81 385 CYS A C 1
ATOM 2984 O O . CYS A 1 385 ? -18.847 -0.000 8.208 1.00 98.81 385 CYS A O 1
ATOM 2986 N N . PHE A 1 386 ? -17.537 0.851 6.609 1.00 98.88 386 PHE A N 1
ATOM 2987 C CA . PHE A 1 386 ? -18.593 1.437 5.790 1.00 98.88 386 PHE A CA 1
ATOM 2988 C C . PHE A 1 386 ? -18.608 0.703 4.451 1.00 98.88 386 PHE A C 1
ATOM 2990 O O . PHE A 1 386 ? -17.614 0.738 3.719 1.00 98.88 386 PHE A O 1
ATOM 2997 N N . TYR A 1 387 ? -19.707 0.008 4.150 1.00 98.75 387 TYR A N 1
ATOM 2998 C CA . TYR A 1 387 ? -19.780 -0.926 3.027 1.00 98.75 387 TYR A CA 1
ATOM 2999 C C . TYR A 1 387 ? -21.025 -0.709 2.161 1.00 98.75 387 TYR A C 1
ATOM 3001 O O . TYR A 1 387 ? -22.147 -0.883 2.627 1.00 98.75 387 TYR A O 1
ATOM 3009 N N . GLN A 1 388 ? -20.834 -0.395 0.876 1.00 98.56 388 GLN A N 1
ATOM 3010 C CA . GLN A 1 388 ? -21.934 -0.176 -0.080 1.00 98.56 388 GLN A CA 1
ATOM 3011 C C . GLN A 1 388 ? -22.921 0.911 0.365 1.00 98.56 388 GLN A C 1
ATOM 3013 O O . GLN A 1 388 ? -24.122 0.671 0.473 1.00 98.56 388 GLN A O 1
ATOM 3018 N N . LEU A 1 389 ? -22.402 2.115 0.604 1.00 98.81 389 LEU A N 1
ATOM 3019 C CA . LEU A 1 389 ? -23.174 3.316 0.933 1.00 98.81 389 LEU A CA 1
ATOM 3020 C C . LEU A 1 389 ? -22.801 4.458 -0.018 1.00 98.81 389 LEU A C 1
ATOM 3022 O O . LEU A 1 389 ? -21.678 4.495 -0.528 1.00 98.81 389 LEU A O 1
ATOM 3026 N N . THR A 1 390 ? -23.710 5.409 -0.221 1.00 98.88 390 THR A N 1
ATOM 3027 C CA . THR A 1 390 ? -23.410 6.669 -0.909 1.00 98.88 390 THR A CA 1
ATOM 3028 C C . THR A 1 390 ? -23.246 7.796 0.107 1.00 98.88 390 THR A C 1
ATOM 3030 O O . THR A 1 390 ? -24.161 8.065 0.876 1.00 98.88 390 THR A O 1
ATOM 3033 N N . PHE A 1 391 ? -22.104 8.481 0.091 1.00 98.81 391 PHE A N 1
ATOM 3034 C CA . PHE A 1 391 ? -21.848 9.720 0.826 1.00 98.81 391 PHE A CA 1
ATOM 3035 C C . PHE A 1 391 ? -21.899 10.885 -0.166 1.00 98.81 391 PHE A C 1
ATOM 3037 O O . PHE A 1 391 ? -20.984 11.056 -0.974 1.00 98.81 391 PHE A O 1
ATOM 3044 N N . ASP A 1 392 ? -22.986 11.653 -0.145 1.00 98.50 392 ASP A N 1
ATOM 3045 C CA . ASP A 1 392 ? -23.266 12.699 -1.128 1.00 98.50 392 ASP A CA 1
ATOM 3046 C C . ASP A 1 392 ? -23.027 14.102 -0.552 1.00 98.50 392 ASP A C 1
ATOM 3048 O O . ASP A 1 392 ? -23.850 14.647 0.189 1.00 98.50 392 ASP A O 1
ATOM 3052 N N . ALA A 1 393 ? -21.879 14.679 -0.912 1.00 97.56 393 ALA A N 1
ATOM 3053 C CA . ALA A 1 393 ? -21.516 16.069 -0.658 1.00 97.56 393 ALA A CA 1
ATOM 3054 C C . ALA A 1 393 ? -21.439 16.884 -1.960 1.00 97.56 393 ALA A C 1
ATOM 3056 O O . ALA A 1 393 ? -20.651 17.827 -2.055 1.00 97.56 393 ALA A O 1
ATOM 3057 N N . SER A 1 394 ? -22.215 16.546 -2.998 1.00 95.94 394 SER A N 1
ATOM 3058 C CA . SER A 1 394 ? -22.195 17.306 -4.259 1.00 95.94 394 SER A CA 1
ATOM 3059 C C . SER A 1 394 ? -22.608 18.775 -4.081 1.00 95.94 394 SER A C 1
ATOM 3061 O O . SER A 1 394 ? -22.097 19.644 -4.788 1.00 95.94 394 SER A O 1
ATOM 3063 N N . SER A 1 395 ? -23.466 19.066 -3.098 1.00 93.31 395 SER A N 1
ATOM 3064 C CA . SER A 1 395 ? -23.811 20.421 -2.638 1.00 93.31 395 SER A CA 1
ATOM 3065 C C . SER A 1 395 ? -23.029 20.873 -1.395 1.00 93.31 395 SER A C 1
ATOM 3067 O O . SER A 1 395 ? -23.345 21.916 -0.831 1.00 93.31 395 SER A O 1
ATOM 3069 N N . GLY A 1 396 ? -22.061 20.077 -0.936 1.00 92.56 396 GLY A N 1
ATOM 3070 C CA . GLY A 1 396 ? -21.252 20.326 0.254 1.00 92.56 396 GLY A CA 1
ATOM 3071 C C . GLY A 1 396 ? -19.772 20.504 -0.064 1.00 92.56 396 GLY A C 1
ATOM 3072 O O . GLY A 1 396 ? -19.390 20.807 -1.197 1.00 92.56 396 GLY A O 1
ATOM 3073 N N . THR A 1 397 ? -18.929 20.335 0.954 1.00 94.62 397 THR A N 1
ATOM 3074 C CA . THR A 1 397 ? -17.477 20.519 0.843 1.00 94.62 397 THR A CA 1
ATOM 3075 C C . THR A 1 397 ? -16.747 19.184 0.796 1.00 94.62 397 THR A C 1
ATOM 3077 O O . THR A 1 397 ? -15.957 18.961 -0.120 1.00 94.62 397 THR A O 1
ATOM 3080 N N . LYS A 1 398 ? -17.015 18.271 1.734 1.00 97.50 398 LYS A N 1
ATOM 3081 C CA . LYS A 1 398 ? -16.243 17.032 1.886 1.00 97.50 398 LYS A CA 1
ATOM 3082 C C . LYS A 1 398 ? -17.149 15.810 1.893 1.00 97.50 398 LYS A C 1
ATOM 3084 O O . LYS A 1 398 ? -18.184 15.854 2.531 1.00 97.50 398 LYS A O 1
ATOM 3089 N N . GLY A 1 399 ? -16.780 14.712 1.236 1.00 98.12 399 GLY A N 1
ATOM 3090 C CA . GLY A 1 399 ? -17.555 13.464 1.309 1.00 98.12 399 GLY A CA 1
ATOM 3091 C C . GLY A 1 399 ? -17.384 12.745 2.655 1.00 98.12 399 GLY A C 1
ATOM 3092 O O . GLY A 1 399 ? -18.357 12.454 3.349 1.00 98.12 399 GLY A O 1
ATOM 3093 N N . ILE A 1 400 ? -16.133 12.493 3.041 1.00 98.69 400 ILE A N 1
ATOM 3094 C CA . ILE A 1 400 ? -15.744 11.907 4.332 1.00 98.69 400 ILE A CA 1
ATOM 3095 C C . ILE A 1 400 ? -14.608 12.749 4.919 1.00 98.69 400 ILE A C 1
ATOM 3097 O O . ILE A 1 400 ? -13.659 13.061 4.199 1.00 98.69 400 ILE A O 1
ATOM 3101 N N . ASP A 1 401 ? -14.679 13.103 6.204 1.00 98.38 401 ASP A N 1
ATOM 3102 C CA . ASP A 1 401 ? -13.670 13.931 6.878 1.00 98.38 401 ASP A CA 1
ATOM 3103 C C . ASP A 1 401 ? -13.127 13.262 8.148 1.00 98.38 401 ASP A C 1
ATOM 3105 O O . ASP A 1 401 ? -13.878 12.945 9.072 1.00 98.38 401 ASP A O 1
ATOM 3109 N N . PHE A 1 402 ? -11.811 13.061 8.203 1.00 97.75 402 PHE A N 1
ATOM 3110 C CA . PHE A 1 402 ? -11.099 12.650 9.410 1.00 97.75 402 PHE A CA 1
ATOM 3111 C C . PHE A 1 402 ? -10.680 13.901 10.187 1.00 97.75 402 PHE A C 1
ATOM 3113 O O . PHE A 1 402 ? -9.902 14.717 9.689 1.00 97.75 402 PHE A O 1
ATOM 3120 N N . LEU A 1 403 ? -11.185 14.036 11.412 1.00 96.44 403 LEU A N 1
ATOM 3121 C CA . LEU A 1 403 ? -11.048 15.218 12.268 1.00 96.44 403 LEU A CA 1
ATOM 3122 C C . LEU A 1 403 ? -10.155 14.993 13.497 1.00 96.44 403 LEU A C 1
ATOM 3124 O O . LEU A 1 403 ? -9.688 15.964 14.084 1.00 96.44 403 LEU A O 1
ATOM 3128 N N . ASP A 1 404 ? -9.907 13.736 13.869 1.00 93.88 404 ASP A N 1
ATOM 3129 C CA . ASP A 1 404 ? -8.983 13.335 14.936 1.00 93.88 404 ASP A CA 1
ATOM 3130 C C . ASP A 1 404 ? -8.478 11.903 14.660 1.00 93.88 404 ASP A C 1
ATOM 3132 O O . ASP A 1 404 ? -8.791 11.297 13.628 1.00 93.88 404 ASP A O 1
ATOM 3136 N N . THR A 1 405 ? -7.696 11.352 15.583 1.00 91.81 405 THR A N 1
ATOM 3137 C CA . THR A 1 405 ? -7.083 10.030 15.513 1.00 91.81 405 THR A CA 1
ATOM 3138 C C . THR A 1 405 ? -8.116 8.962 15.179 1.00 91.81 405 THR A C 1
ATOM 3140 O O . THR A 1 405 ? -9.132 8.852 15.853 1.00 91.81 405 THR A O 1
ATOM 3143 N N . CYS A 1 406 ? -7.874 8.171 14.136 1.00 95.06 406 CYS A N 1
ATOM 3144 C CA . CYS A 1 406 ? -8.750 7.070 13.730 1.00 95.06 406 CYS A CA 1
ATOM 3145 C C . CYS A 1 406 ? -7.915 5.822 13.437 1.00 95.06 406 CYS A C 1
ATOM 3147 O O . CYS A 1 406 ? -6.787 5.918 12.944 1.00 95.06 406 CYS A O 1
ATOM 3149 N N . TYR A 1 407 ? -8.470 4.652 13.732 1.00 96.25 407 TYR A N 1
ATOM 3150 C CA . TYR A 1 407 ? -7.752 3.381 13.687 1.00 96.25 407 TYR A CA 1
ATOM 3151 C C . TYR A 1 407 ? -8.647 2.259 13.174 1.00 96.25 407 TYR A C 1
ATOM 3153 O O . TYR A 1 407 ? -9.784 2.129 13.618 1.00 96.25 407 TYR A O 1
ATOM 3161 N N . ASN A 1 408 ? -8.129 1.432 12.267 1.00 97.06 408 ASN A N 1
ATOM 3162 C CA . ASN A 1 408 ? -8.853 0.280 11.723 1.00 97.06 408 ASN A CA 1
ATOM 3163 C C . ASN A 1 408 ? -10.209 0.689 11.112 1.00 97.06 408 ASN A C 1
ATOM 3165 O O . ASN A 1 408 ? -11.280 0.295 11.575 1.00 97.06 408 ASN A O 1
ATOM 3169 N N . ILE A 1 409 ? -10.142 1.543 10.084 1.00 98.62 409 ILE A N 1
ATOM 3170 C CA . ILE A 1 409 ? -11.310 2.036 9.345 1.00 98.62 409 ILE A CA 1
ATOM 3171 C C . ILE A 1 409 ? -11.287 1.484 7.926 1.00 98.62 409 ILE A C 1
ATOM 3173 O O . ILE A 1 409 ? -10.293 1.604 7.204 1.00 98.62 409 ILE A O 1
ATOM 3177 N N . GLN A 1 410 ? -12.409 0.912 7.503 1.00 98.81 410 GLN A N 1
ATOM 3178 C CA . GLN A 1 410 ? -12.572 0.335 6.176 1.00 98.81 410 GLN A CA 1
ATOM 3179 C C . GLN A 1 410 ? -13.698 1.044 5.424 1.00 98.81 410 GLN A C 1
ATOM 3181 O O . GLN A 1 410 ? -14.845 1.015 5.852 1.00 98.81 410 GLN A O 1
ATOM 3186 N N . ILE A 1 411 ? -13.384 1.642 4.277 1.00 98.94 411 ILE A N 1
ATOM 3187 C CA . ILE A 1 411 ? -14.343 2.282 3.369 1.00 98.94 411 ILE A CA 1
ATOM 3188 C C . ILE A 1 411 ? -14.345 1.457 2.085 1.00 98.94 411 ILE A C 1
ATOM 3190 O O . ILE A 1 411 ? -13.345 1.430 1.360 1.00 98.94 411 ILE A O 1
ATOM 3194 N N . LYS A 1 412 ? -15.426 0.711 1.844 1.00 98.75 412 LYS A N 1
ATOM 3195 C CA . LYS A 1 412 ? -15.453 -0.371 0.857 1.00 98.75 412 LYS A CA 1
ATOM 3196 C C . LYS A 1 412 ? -16.688 -0.316 -0.038 1.00 98.75 412 LYS A C 1
ATOM 3198 O O . LYS A 1 412 ? -17.811 -0.355 0.456 1.00 98.75 412 LYS A O 1
ATOM 3203 N N . LYS A 1 413 ? -16.504 -0.359 -1.361 1.00 98.69 413 LYS A N 1
ATOM 3204 C CA . LYS A 1 413 ? -17.621 -0.408 -2.331 1.00 98.69 413 LYS A CA 1
ATOM 3205 C C . LYS A 1 413 ? -18.625 0.744 -2.191 1.00 98.69 413 LYS A C 1
ATOM 3207 O O . LYS A 1 413 ? -19.796 0.573 -2.515 1.00 98.69 413 LYS A O 1
ATOM 3212 N N . CYS A 1 414 ? -18.188 1.891 -1.680 1.00 98.94 414 CYS A N 1
ATOM 3213 C CA . CYS A 1 414 ? -19.015 3.075 -1.483 1.00 98.94 414 CYS A CA 1
ATOM 3214 C C . CYS A 1 414 ? -18.934 4.025 -2.683 1.00 98.94 414 CYS A C 1
ATOM 3216 O O . CYS A 1 414 ? -17.984 3.985 -3.466 1.00 98.94 414 CYS A O 1
ATOM 3218 N N . ILE A 1 415 ? -19.912 4.922 -2.788 1.00 98.88 415 ILE A N 1
ATOM 3219 C CA . ILE A 1 415 ? -19.889 6.062 -3.708 1.00 98.88 415 ILE A CA 1
ATOM 3220 C C . ILE A 1 415 ? -19.676 7.320 -2.869 1.00 98.88 415 ILE A C 1
ATOM 3222 O O . ILE A 1 415 ? -20.483 7.635 -2.004 1.00 98.88 415 ILE A O 1
ATOM 3226 N N . ILE A 1 416 ? -18.585 8.040 -3.099 1.00 98.88 416 ILE A N 1
ATOM 3227 C CA . ILE A 1 416 ? -18.230 9.270 -2.395 1.00 98.88 416 ILE A CA 1
ATOM 3228 C C . ILE A 1 416 ? -18.277 10.411 -3.402 1.00 98.88 416 ILE A C 1
ATOM 3230 O O . ILE A 1 416 ? -17.443 10.495 -4.306 1.00 98.88 416 ILE A O 1
ATOM 3234 N N . LYS A 1 417 ? -19.253 11.302 -3.247 1.00 98.12 417 LYS A N 1
ATOM 3235 C CA . LYS A 1 417 ? -19.403 12.474 -4.107 1.00 98.12 417 LYS A CA 1
ATOM 3236 C C . LYS A 1 417 ? -18.997 13.727 -3.354 1.00 98.12 417 LYS A C 1
ATOM 3238 O O . LYS A 1 417 ? -19.367 13.915 -2.199 1.00 98.12 417 LYS A O 1
ATOM 3243 N N . SER A 1 418 ? -18.289 14.607 -4.037 1.00 95.75 418 SER A N 1
ATOM 3244 C CA . SER A 1 418 ? -18.062 15.991 -3.627 1.00 95.75 418 SER A CA 1
ATOM 3245 C C . SER A 1 418 ? -18.445 16.918 -4.782 1.00 95.75 418 SER A C 1
ATOM 3247 O O . SER A 1 418 ? -18.891 16.455 -5.836 1.00 95.75 418 SER A O 1
ATOM 3249 N N . ASN A 1 419 ? -18.347 18.236 -4.598 1.00 94.25 419 ASN A N 1
ATOM 3250 C CA . ASN A 1 419 ? -18.744 19.183 -5.639 1.00 94.25 419 ASN A CA 1
ATOM 3251 C C . ASN A 1 419 ? -17.932 18.960 -6.940 1.00 94.25 419 ASN A C 1
ATOM 3253 O O . ASN A 1 419 ? -16.711 19.152 -6.936 1.00 94.25 419 ASN A O 1
ATOM 3257 N N . PRO A 1 420 ? -18.571 18.593 -8.067 1.00 89.31 420 PRO A N 1
ATOM 3258 C CA . PRO A 1 420 ? -17.860 18.179 -9.276 1.00 89.31 420 PRO A CA 1
ATOM 3259 C C . PRO A 1 420 ? -17.285 19.345 -10.089 1.00 89.31 420 PRO A C 1
ATOM 3261 O O . PRO A 1 420 ? -16.482 19.117 -10.992 1.00 89.31 420 PRO A O 1
ATOM 3264 N N . THR A 1 421 ? -17.672 20.585 -9.782 1.00 91.94 421 THR A N 1
ATOM 3265 C CA . THR A 1 421 ? -17.269 21.792 -10.522 1.00 91.94 421 THR A CA 1
ATOM 3266 C C . THR A 1 421 ? -16.370 22.725 -9.717 1.00 91.94 421 THR A C 1
ATOM 3268 O O . THR A 1 421 ? -15.769 23.629 -10.289 1.00 91.94 421 THR A O 1
ATOM 3271 N N . SER A 1 422 ? -16.244 22.518 -8.405 1.00 93.31 422 SER A N 1
ATOM 3272 C CA . SER A 1 422 ? -15.460 23.392 -7.532 1.00 93.31 422 SER A CA 1
ATOM 3273 C C . SER A 1 422 ? -13.984 23.435 -7.930 1.00 93.31 422 SER A C 1
ATOM 3275 O O . SER A 1 422 ? -13.397 22.422 -8.328 1.00 93.31 422 SER A O 1
ATOM 3277 N N . THR A 1 423 ? -13.392 24.620 -7.799 1.00 95.44 423 THR A N 1
ATOM 3278 C CA . THR A 1 423 ? -11.977 24.923 -8.053 1.00 95.44 423 THR A CA 1
ATOM 3279 C C . THR A 1 423 ? -11.217 25.278 -6.769 1.00 95.44 423 THR A C 1
ATOM 3281 O O . THR A 1 423 ? -10.042 25.638 -6.827 1.00 95.44 423 THR A O 1
ATOM 3284 N N . THR A 1 424 ? -11.857 25.137 -5.602 1.00 95.50 424 THR A N 1
ATOM 3285 C CA . THR A 1 424 ? -11.298 25.497 -4.288 1.00 95.50 424 THR A CA 1
ATOM 3286 C C . THR A 1 424 ? -10.811 24.264 -3.528 1.00 95.50 424 THR A C 1
ATOM 3288 O O . THR A 1 424 ? -11.524 23.270 -3.420 1.00 95.50 424 THR A O 1
ATOM 3291 N N . ASN A 1 425 ? -9.626 24.348 -2.923 1.00 95.25 425 ASN A N 1
ATOM 3292 C CA . ASN A 1 425 ? -8.927 23.234 -2.266 1.00 95.25 425 ASN A CA 1
ATOM 3293 C C . ASN A 1 425 ? -9.652 22.573 -1.071 1.00 95.25 425 ASN A C 1
ATOM 3295 O O . ASN A 1 425 ? -9.317 21.447 -0.723 1.00 95.25 425 ASN A O 1
ATOM 3299 N N . ASN A 1 426 ? -10.653 23.222 -0.469 1.00 94.94 426 ASN A N 1
ATOM 3300 C CA . ASN A 1 426 ? -11.440 22.657 0.637 1.00 94.94 426 ASN A CA 1
ATOM 3301 C C . ASN A 1 426 ? -12.531 21.665 0.178 1.00 94.94 426 ASN A C 1
ATOM 3303 O O . ASN A 1 426 ? -13.225 21.085 1.011 1.00 94.94 426 ASN A O 1
ATOM 3307 N N . TYR A 1 427 ? -12.712 21.484 -1.135 1.00 97.31 427 TYR A N 1
ATOM 3308 C CA . TYR A 1 427 ? -13.666 20.519 -1.675 1.00 97.31 427 TYR A CA 1
ATOM 3309 C C . TYR A 1 427 ? -12.969 19.186 -1.932 1.00 97.31 427 TYR A C 1
ATOM 3311 O O . TYR A 1 427 ? -12.071 19.119 -2.772 1.00 97.31 427 TYR A O 1
ATOM 3319 N N . VAL A 1 428 ? -13.351 18.133 -1.210 1.00 98.19 428 VAL A N 1
ATOM 3320 C CA . VAL A 1 428 ? -12.591 16.873 -1.174 1.00 98.19 428 VAL A CA 1
ATOM 3321 C C . VAL A 1 428 ? -13.521 15.662 -1.125 1.00 98.19 428 VAL A C 1
ATOM 3323 O O . VAL A 1 428 ? -14.514 15.677 -0.411 1.00 98.19 428 VAL A O 1
ATOM 3326 N N . GLY A 1 429 ? -13.222 14.579 -1.842 1.00 98.31 429 GLY A N 1
ATOM 3327 C CA . GLY A 1 429 ? -13.949 13.315 -1.660 1.00 98.31 429 GLY A CA 1
ATOM 3328 C C . GLY A 1 429 ? -13.709 12.715 -0.269 1.00 98.31 429 GLY A C 1
ATOM 3329 O O . GLY A 1 429 ? -14.619 12.675 0.555 1.00 98.31 429 GLY A O 1
ATOM 3330 N N . ILE A 1 430 ? -12.475 12.289 0.011 1.00 98.69 430 ILE A N 1
ATOM 3331 C CA . ILE A 1 430 ? -12.048 11.769 1.323 1.00 98.69 430 ILE A CA 1
ATOM 3332 C C . ILE A 1 430 ? -10.907 12.636 1.853 1.00 98.69 430 ILE A C 1
ATOM 3334 O O . ILE A 1 430 ? -9.857 12.729 1.216 1.00 98.69 430 ILE A O 1
ATOM 3338 N N . ASN A 1 431 ? -11.120 13.280 3.000 1.00 98.00 431 ASN A N 1
ATOM 3339 C CA . ASN A 1 431 ? -10.245 14.316 3.532 1.00 98.00 431 ASN A CA 1
ATOM 3340 C C . ASN A 1 431 ? -9.588 13.925 4.854 1.00 98.00 431 ASN A C 1
ATOM 3342 O O . ASN A 1 431 ? -10.252 13.509 5.799 1.00 98.00 431 ASN A O 1
ATOM 3346 N N . LYS A 1 432 ? -8.290 14.204 4.944 1.00 96.00 432 LYS A N 1
ATOM 3347 C CA . LYS A 1 432 ? -7.549 14.396 6.186 1.00 96.00 432 LYS A CA 1
ATOM 3348 C C . LYS A 1 432 ? -6.538 15.518 5.942 1.00 96.00 432 LYS A C 1
ATOM 3350 O O . LYS A 1 432 ? -5.518 15.301 5.300 1.00 96.00 432 LYS A O 1
ATOM 3355 N N . SER A 1 433 ? -6.793 16.718 6.466 1.00 92.88 433 SER A N 1
ATOM 3356 C CA . SER A 1 433 ? -6.078 17.934 6.038 1.00 92.88 433 SER A CA 1
ATOM 3357 C C . SER A 1 433 ? -4.993 18.481 6.977 1.00 92.88 433 SER A C 1
ATOM 3359 O O . SER A 1 433 ? -4.320 19.440 6.607 1.00 92.88 433 SER A O 1
ATOM 3361 N N . THR A 1 434 ? -4.804 17.913 8.171 1.00 90.94 434 THR A N 1
ATOM 3362 C CA . THR A 1 434 ? -3.884 18.438 9.202 1.00 90.94 434 THR A CA 1
ATOM 3363 C C . THR A 1 434 ? -2.838 17.417 9.644 1.00 90.94 434 THR A C 1
ATOM 3365 O O . THR A 1 434 ? -3.103 16.221 9.714 1.00 90.94 434 THR A O 1
ATOM 3368 N N . THR A 1 435 ? -1.653 17.884 10.027 1.00 91.31 435 THR A N 1
ATOM 3369 C CA . THR A 1 435 ? -0.573 17.049 10.571 1.00 91.31 435 THR A CA 1
ATOM 3370 C C . THR A 1 435 ? -0.666 16.821 12.084 1.00 91.31 435 THR A C 1
ATOM 3372 O O . THR A 1 435 ? 0.120 16.044 12.618 1.00 91.31 435 THR A O 1
ATOM 3375 N N . THR A 1 436 ? -1.626 17.444 12.777 1.00 90.25 436 THR A N 1
ATOM 3376 C CA . THR A 1 436 ? -1.743 17.428 14.252 1.00 90.25 436 THR A CA 1
ATOM 3377 C C . THR A 1 436 ? -2.104 16.071 14.859 1.00 90.25 436 THR A C 1
ATOM 3379 O O . THR A 1 436 ? -1.878 15.864 16.046 1.00 90.25 436 THR A O 1
ATOM 3382 N N . PHE A 1 437 ? -2.650 15.146 14.068 1.00 89.75 437 PHE A N 1
ATOM 3383 C CA . PHE A 1 437 ? -2.995 13.790 14.499 1.00 89.75 437 PHE A CA 1
ATOM 3384 C C . PHE A 1 437 ? -2.766 12.773 13.380 1.00 89.75 437 PHE A C 1
ATOM 3386 O O . PHE A 1 437 ? -2.520 13.126 12.217 1.00 89.75 437 PHE A O 1
ATOM 3393 N N . GLY A 1 438 ? -2.875 11.497 13.740 1.00 90.62 438 GLY A N 1
ATOM 3394 C CA . GLY A 1 438 ? -2.639 10.368 12.859 1.00 90.62 438 GLY A CA 1
ATOM 3395 C C . GLY A 1 438 ? -3.850 9.522 12.546 1.00 90.62 438 GLY A C 1
ATOM 3396 O O . G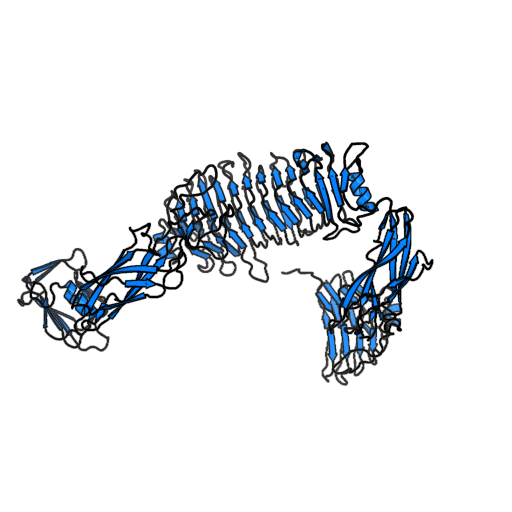LY A 1 438 ? -4.706 9.333 13.396 1.00 90.62 438 GLY A O 1
ATOM 3397 N N . ILE A 1 439 ? -3.891 8.947 11.349 1.00 94.06 439 ILE A N 1
ATOM 3398 C CA . ILE A 1 439 ? -4.792 7.831 11.049 1.00 94.06 439 ILE A CA 1
ATOM 3399 C C . ILE A 1 439 ? -3.945 6.600 10.748 1.00 94.06 439 ILE A C 1
ATOM 3401 O O . ILE A 1 439 ? -2.861 6.717 10.173 1.00 94.06 439 ILE A O 1
ATOM 3405 N N . SER A 1 440 ? -4.374 5.425 11.201 1.00 95.38 440 SER A N 1
ATOM 3406 C CA . SER A 1 440 ? -3.632 4.183 10.968 1.00 95.38 440 SER A CA 1
ATOM 3407 C C . SER A 1 440 ? -4.549 3.005 10.677 1.00 95.38 440 SER A C 1
ATOM 3409 O O . SER A 1 440 ? -5.686 2.975 11.139 1.00 95.38 440 SER A O 1
ATOM 3411 N N . ASN A 1 441 ? -4.055 2.027 9.918 1.00 95.94 441 ASN A N 1
ATOM 3412 C CA . ASN A 1 441 ? -4.841 0.876 9.461 1.00 95.94 441 ASN A CA 1
ATOM 3413 C C . ASN A 1 441 ? -6.109 1.325 8.707 1.00 95.94 441 ASN A C 1
ATOM 3415 O O . ASN A 1 441 ? -7.231 0.984 9.079 1.00 95.94 441 ASN A O 1
ATOM 3419 N N . ILE A 1 442 ? -5.933 2.136 7.661 1.00 97.69 442 ILE A N 1
ATOM 3420 C CA . ILE A 1 442 ? -7.043 2.688 6.873 1.00 97.69 442 ILE A CA 1
ATOM 3421 C C . ILE A 1 442 ? -7.071 2.022 5.503 1.00 97.69 442 ILE A C 1
ATOM 3423 O O . ILE A 1 442 ? -6.079 2.029 4.775 1.00 97.69 442 ILE A O 1
ATOM 3427 N N . SER A 1 443 ? -8.222 1.460 5.144 1.00 98.38 443 SER A N 1
ATOM 3428 C CA . SER A 1 443 ? -8.440 0.789 3.862 1.00 98.38 443 SER A CA 1
ATOM 3429 C C . SER A 1 443 ? -9.531 1.489 3.061 1.00 98.38 443 SER A C 1
ATOM 3431 O O . SER A 1 443 ? -10.692 1.476 3.462 1.00 98.38 443 SER A O 1
ATOM 3433 N N . ILE A 1 444 ? -9.172 2.047 1.906 1.00 98.81 444 ILE A N 1
ATOM 3434 C CA . ILE A 1 444 ? -10.092 2.674 0.948 1.00 98.81 444 ILE A CA 1
ATOM 3435 C C . ILE A 1 444 ? -10.116 1.781 -0.295 1.00 98.81 444 ILE A C 1
ATOM 3437 O O . ILE A 1 444 ? -9.182 1.819 -1.097 1.00 98.81 444 ILE A O 1
ATOM 3441 N N . ILE A 1 445 ? -11.131 0.917 -0.414 1.00 98.81 445 ILE A N 1
ATOM 3442 C CA . ILE A 1 445 ? -11.135 -0.184 -1.389 1.00 98.81 445 ILE A CA 1
ATOM 3443 C C . ILE A 1 445 ? -12.392 -0.207 -2.267 1.00 98.81 445 ILE A C 1
ATOM 3445 O O . ILE A 1 445 ? -13.513 -0.260 -1.762 1.00 98.81 445 ILE A O 1
ATOM 3449 N N . ASN A 1 446 ? -12.207 -0.293 -3.584 1.00 98.69 446 ASN A N 1
ATOM 3450 C CA . ASN A 1 446 ? -13.279 -0.486 -4.567 1.00 98.69 446 ASN A CA 1
ATOM 3451 C C . ASN A 1 446 ? -14.389 0.578 -4.498 1.00 98.69 446 ASN A C 1
ATOM 3453 O O . ASN A 1 446 ? -15.561 0.270 -4.683 1.00 98.69 446 ASN A O 1
ATOM 3457 N N . ASN A 1 447 ? -14.043 1.821 -4.164 1.00 98.88 447 ASN A N 1
ATOM 3458 C CA . ASN A 1 447 ? -14.998 2.923 -4.091 1.00 98.88 447 ASN A CA 1
ATOM 3459 C C . ASN A 1 447 ? -15.056 3.706 -5.404 1.00 98.88 447 ASN A C 1
ATOM 3461 O O . ASN A 1 447 ? -14.086 3.742 -6.160 1.00 98.88 447 ASN A O 1
ATOM 3465 N N . ILE A 1 448 ? -16.164 4.408 -5.627 1.00 98.88 448 ILE A N 1
ATOM 3466 C CA . ILE A 1 448 ? -16.280 5.445 -6.653 1.00 98.88 448 ILE A CA 1
ATOM 3467 C C . ILE A 1 448 ? -16.125 6.799 -5.961 1.00 98.88 448 ILE A C 1
ATOM 3469 O O . ILE A 1 448 ? -16.945 7.143 -5.118 1.00 98.88 448 ILE A O 1
ATOM 3473 N N . VAL A 1 449 ? -15.103 7.577 -6.314 1.00 98.81 449 VAL A N 1
ATOM 3474 C CA . VAL A 1 449 ? -14.903 8.949 -5.824 1.00 98.81 449 VAL A CA 1
ATOM 3475 C C . VAL A 1 449 ? -15.119 9.919 -6.982 1.00 98.81 449 VAL A C 1
ATOM 3477 O O . VAL A 1 449 ? -14.436 9.832 -8.005 1.00 98.81 449 VAL A O 1
ATOM 3480 N N . ASN A 1 450 ? -16.075 10.837 -6.844 1.00 97.88 450 ASN A N 1
ATOM 3481 C CA . ASN A 1 450 ? -16.453 11.759 -7.913 1.00 97.88 450 ASN A CA 1
ATOM 3482 C C . ASN A 1 450 ? -16.469 13.215 -7.436 1.00 97.88 450 ASN A C 1
ATOM 3484 O O . ASN A 1 450 ? -17.250 13.574 -6.555 1.00 97.88 450 ASN A O 1
ATOM 3488 N N . GLY A 1 451 ? -15.643 14.051 -8.065 1.00 95.69 451 GLY A N 1
ATOM 3489 C CA . GLY A 1 451 ? -15.623 15.498 -7.853 1.00 95.69 451 GLY A CA 1
ATOM 3490 C C . GLY A 1 451 ? -14.518 15.997 -6.920 1.00 95.69 451 GLY A C 1
ATOM 3491 O O . GLY A 1 451 ? -13.595 15.265 -6.564 1.00 95.69 451 GLY A O 1
ATOM 3492 N N . GLY A 1 452 ? -14.624 17.275 -6.546 1.00 96.25 452 GLY A N 1
ATOM 3493 C CA . GLY A 1 452 ? -13.740 17.945 -5.593 1.00 96.25 452 GLY A CA 1
ATOM 3494 C C . GLY A 1 452 ? -12.523 18.592 -6.244 1.00 96.25 452 GLY A C 1
ATOM 3495 O O . GLY A 1 452 ? -12.222 18.381 -7.418 1.00 96.25 452 GLY A O 1
ATOM 3496 N N . PHE A 1 453 ? -11.798 19.403 -5.482 1.00 97.38 453 PHE A N 1
ATOM 3497 C CA . PHE A 1 453 ? -10.444 19.806 -5.849 1.00 97.38 453 PHE A CA 1
ATOM 3498 C C . PHE A 1 453 ? -9.477 18.629 -5.729 1.00 97.38 453 PHE A C 1
ATOM 3500 O O . PHE A 1 453 ? -8.680 18.385 -6.643 1.00 97.38 453 PHE A O 1
ATOM 3507 N N . TYR A 1 454 ? -9.621 17.891 -4.624 1.00 98.19 454 TYR A N 1
ATOM 3508 C CA . TYR A 1 454 ? -8.974 16.614 -4.364 1.00 98.19 454 TYR A CA 1
ATOM 3509 C C . TYR A 1 454 ? -10.006 15.477 -4.404 1.00 98.19 454 TYR A C 1
ATOM 3511 O O . TYR A 1 454 ? -11.079 15.597 -3.813 1.00 98.19 454 TYR A O 1
ATOM 3519 N N . GLY A 1 455 ? -9.676 14.348 -5.031 1.00 98.38 455 GLY A N 1
ATOM 3520 C CA . GLY A 1 455 ? -10.449 13.114 -4.865 1.00 98.38 455 GLY A CA 1
ATOM 3521 C C . GLY A 1 455 ? -10.231 12.539 -3.463 1.00 98.38 455 GLY A C 1
ATOM 3522 O O . GLY A 1 455 ? -11.133 12.535 -2.628 1.00 98.38 455 GLY A O 1
ATOM 3523 N N . ILE A 1 456 ? -9.000 12.114 -3.183 1.00 98.62 456 ILE A N 1
ATOM 3524 C CA . ILE A 1 456 ? -8.541 11.663 -1.865 1.00 98.62 456 ILE A CA 1
ATOM 3525 C C . ILE A 1 456 ? -7.353 12.533 -1.452 1.00 98.62 456 ILE A C 1
ATOM 3527 O O . ILE A 1 456 ? -6.377 12.630 -2.195 1.00 98.62 456 ILE A O 1
ATOM 3531 N N . TYR A 1 457 ? -7.426 13.155 -0.276 1.00 98.12 457 TYR A N 1
ATOM 3532 C CA . TYR A 1 457 ? -6.364 14.001 0.271 1.00 98.12 457 TYR A CA 1
ATOM 3533 C C . TYR A 1 457 ? -6.016 13.585 1.695 1.00 98.12 457 TYR A C 1
ATOM 3535 O O . TYR A 1 457 ? -6.853 13.696 2.590 1.00 98.12 457 TYR A O 1
ATOM 3543 N N . LEU A 1 458 ? -4.777 13.134 1.897 1.00 97.00 458 LEU A N 1
ATOM 3544 C CA . LEU A 1 458 ? -4.254 12.665 3.177 1.00 97.00 458 LEU A CA 1
ATOM 3545 C C . LEU A 1 458 ? -2.940 13.389 3.510 1.00 97.00 458 LEU A C 1
ATOM 3547 O O . LEU A 1 458 ? -1.869 13.064 3.001 1.00 97.00 458 LEU A O 1
ATOM 3551 N N . ASN A 1 459 ? -3.029 14.397 4.373 1.00 94.56 459 ASN A N 1
ATOM 3552 C CA . ASN A 1 459 ? -1.903 15.165 4.898 1.00 94.56 459 ASN A CA 1
ATOM 3553 C C . ASN A 1 459 ? -1.676 14.813 6.373 1.00 94.56 459 ASN A C 1
ATOM 3555 O O . ASN A 1 459 ? -2.519 15.158 7.201 1.00 94.56 459 ASN A O 1
ATOM 3559 N N . GLN A 1 460 ? -0.596 14.115 6.744 1.00 85.19 460 GLN A N 1
ATOM 3560 C CA . GLN A 1 460 ? -0.440 13.623 8.121 1.00 85.19 460 GLN A CA 1
ATOM 3561 C C . GLN A 1 460 ? 0.938 13.802 8.746 1.00 85.19 460 GLN A C 1
ATOM 3563 O O . GLN A 1 460 ? 1.952 13.818 8.076 1.00 85.19 460 GLN A O 1
ATOM 3568 N N . GLY A 1 461 ? 0.973 13.983 10.069 1.00 74.19 461 GLY A N 1
ATOM 3569 C CA . GLY A 1 461 ? 2.231 14.088 10.811 1.00 74.19 461 GLY A CA 1
ATOM 3570 C C . GLY A 1 461 ? 2.771 12.729 11.250 1.00 74.19 461 GLY A C 1
ATOM 3571 O O . GLY A 1 461 ? 3.981 12.532 11.245 1.00 74.19 461 GLY A O 1
ATOM 3572 N N . TYR A 1 462 ? 1.873 11.805 11.608 1.00 73.19 462 TYR A N 1
ATOM 3573 C CA . TYR A 1 462 ? 2.188 10.469 12.113 1.00 73.19 462 TYR A CA 1
ATOM 3574 C C . TYR A 1 462 ? 1.056 9.525 11.708 1.00 73.19 462 TYR A C 1
ATOM 3576 O O . TYR A 1 462 ? -0.070 9.752 12.114 1.00 73.19 462 TYR A O 1
ATOM 3584 N N . GLY A 1 463 ? 1.276 8.497 10.898 1.00 78.12 463 GLY A N 1
ATOM 3585 C CA . GLY A 1 463 ? 0.225 7.526 10.574 1.00 78.12 463 GLY A CA 1
ATOM 3586 C C . GLY A 1 463 ? 0.732 6.447 9.630 1.00 78.12 463 GLY A C 1
ATOM 3587 O O . GLY A 1 463 ? 1.605 6.710 8.801 1.00 78.12 463 GLY A O 1
ATOM 3588 N N . LYS A 1 464 ? 0.220 5.225 9.777 1.00 90.19 464 LYS A N 1
ATOM 3589 C CA . LYS A 1 464 ? 0.781 4.047 9.108 1.00 90.19 464 LYS A CA 1
ATOM 3590 C C . LYS A 1 464 ? -0.275 3.082 8.607 1.00 90.19 464 LYS A C 1
ATOM 3592 O O . LYS A 1 464 ? -1.415 3.087 9.066 1.00 90.19 464 LYS A O 1
ATOM 3597 N N . ASN A 1 465 ? 0.147 2.203 7.714 1.00 91.56 465 ASN A N 1
ATOM 3598 C CA . ASN A 1 465 ? -0.673 1.146 7.149 1.00 91.56 465 ASN A CA 1
ATOM 3599 C C . ASN A 1 465 ? -1.911 1.672 6.404 1.00 91.56 465 ASN A C 1
ATOM 3601 O O . ASN A 1 465 ? -3.056 1.342 6.734 1.00 91.56 465 ASN A O 1
ATOM 3605 N N . ILE A 1 466 ? -1.681 2.555 5.432 1.00 95.88 466 ILE A N 1
ATOM 3606 C CA . ILE A 1 466 ? -2.732 3.064 4.547 1.00 95.88 466 ILE A CA 1
ATOM 3607 C C . ILE A 1 466 ? -2.752 2.250 3.251 1.00 95.88 466 ILE A C 1
ATOM 3609 O O . ILE A 1 466 ? -1.717 2.058 2.610 1.00 95.88 466 ILE A O 1
ATOM 3613 N N . ARG A 1 467 ? -3.941 1.806 2.834 1.00 97.44 467 ARG A N 1
ATOM 3614 C CA . ARG A 1 467 ? -4.160 1.091 1.572 1.00 97.44 467 ARG A CA 1
ATOM 3615 C C . ARG A 1 467 ? -5.243 1.774 0.740 1.00 97.44 467 ARG A C 1
ATOM 3617 O O . ARG A 1 467 ? -6.379 1.908 1.197 1.00 97.44 467 ARG A O 1
ATOM 3624 N N . ILE A 1 468 ? -4.905 2.136 -0.500 1.00 98.50 468 ILE A N 1
ATOM 3625 C CA . ILE A 1 468 ? -5.843 2.660 -1.503 1.00 98.50 468 ILE A CA 1
ATOM 3626 C C . ILE A 1 468 ? -5.876 1.700 -2.690 1.00 98.50 468 ILE A C 1
ATOM 3628 O O . ILE A 1 468 ? -4.914 1.614 -3.452 1.00 98.50 468 ILE A O 1
ATOM 3632 N N . ASP A 1 469 ? -6.973 0.963 -2.835 1.00 98.44 469 ASP A N 1
ATOM 3633 C CA . ASP A 1 469 ? -7.034 -0.192 -3.729 1.00 98.44 469 ASP A CA 1
ATOM 3634 C C . ASP A 1 469 ? -8.303 -0.224 -4.591 1.00 98.44 469 ASP A C 1
ATOM 3636 O O . ASP A 1 469 ? -9.409 -0.054 -4.086 1.00 98.44 469 ASP A O 1
ATOM 3640 N N . SER A 1 470 ? -8.166 -0.486 -5.890 1.00 98.56 470 SER A N 1
ATOM 3641 C CA . SER A 1 470 ? -9.293 -0.745 -6.801 1.00 98.56 470 SER A CA 1
ATOM 3642 C C . SER A 1 470 ? -10.340 0.379 -6.898 1.00 98.56 470 SER A C 1
ATOM 3644 O O . SER A 1 470 ? -11.471 0.133 -7.306 1.00 98.56 470 SER A O 1
ATOM 3646 N N . ASN A 1 471 ? -10.021 1.617 -6.509 1.00 98.94 471 ASN A N 1
ATOM 3647 C CA . ASN A 1 471 ? -10.985 2.720 -6.552 1.00 98.94 471 ASN A CA 1
ATOM 3648 C C . ASN A 1 471 ? -11.093 3.312 -7.961 1.00 98.94 471 ASN A C 1
ATOM 3650 O O . ASN A 1 471 ? -10.107 3.394 -8.690 1.00 98.94 471 ASN A O 1
ATOM 3654 N N . THR A 1 472 ? -12.282 3.798 -8.310 1.00 98.88 472 THR A N 1
ATOM 3655 C CA . THR A 1 472 ? -12.523 4.610 -9.508 1.00 98.88 472 THR A CA 1
ATOM 3656 C C . THR A 1 472 ? -12.652 6.073 -9.103 1.00 98.88 472 THR A C 1
ATOM 3658 O O . THR A 1 472 ? -13.589 6.441 -8.398 1.00 98.88 472 THR A O 1
ATOM 3661 N N . ILE A 1 473 ? -11.721 6.920 -9.536 1.00 98.81 473 ILE A N 1
ATOM 3662 C CA . ILE A 1 473 ? -11.633 8.329 -9.141 1.00 98.81 473 ILE A CA 1
ATOM 3663 C C . ILE A 1 473 ? -11.771 9.210 -10.379 1.00 98.81 473 ILE A C 1
ATOM 3665 O O . ILE A 1 473 ? -11.040 9.061 -11.357 1.00 98.81 473 ILE A O 1
ATOM 3669 N N . SER A 1 474 ? -12.715 10.145 -10.343 1.00 97.75 474 SER A N 1
ATOM 3670 C CA . SER A 1 474 ? -13.042 10.998 -11.487 1.00 97.75 474 SER A CA 1
ATOM 3671 C C . SER A 1 474 ? -13.426 12.413 -11.063 1.00 97.75 474 SER A C 1
ATOM 3673 O O . SER A 1 474 ? -13.792 12.664 -9.915 1.00 97.75 474 SER A O 1
ATOM 3675 N N . ASN A 1 475 ? -13.357 13.355 -12.005 1.00 96.06 475 ASN A N 1
ATOM 3676 C CA . ASN A 1 475 ? -13.801 14.745 -11.837 1.00 96.06 475 ASN A CA 1
ATOM 3677 C C . ASN A 1 475 ? -13.083 15.562 -10.742 1.00 96.06 475 ASN A C 1
ATOM 3679 O O . ASN A 1 475 ? -13.551 16.651 -10.397 1.00 96.06 475 ASN A O 1
ATOM 3683 N N . ALA A 1 476 ? -11.930 15.114 -10.240 1.00 96.06 476 ALA A N 1
ATOM 3684 C CA . ALA A 1 476 ? -11.077 15.950 -9.400 1.00 96.06 476 ALA A CA 1
ATOM 3685 C C . ALA A 1 476 ? -10.498 17.124 -10.218 1.00 96.06 476 ALA A C 1
ATOM 3687 O O . ALA A 1 476 ? -10.058 16.930 -11.353 1.00 96.06 476 ALA A O 1
ATOM 3688 N N . TYR A 1 477 ? -10.504 18.342 -9.664 1.00 97.12 477 TYR A N 1
ATOM 3689 C CA . TYR A 1 477 ? -10.015 19.541 -10.359 1.00 97.12 477 TYR A CA 1
ATOM 3690 C C . TYR A 1 477 ? -8.505 19.488 -10.596 1.00 97.12 477 TYR A C 1
ATOM 3692 O O . TYR A 1 477 ? -8.054 19.794 -11.699 1.00 97.12 477 TYR A O 1
ATOM 3700 N N . SER A 1 478 ? -7.745 19.106 -9.562 1.00 96.75 478 SER A N 1
ATOM 3701 C CA . SER A 1 478 ? -6.283 19.195 -9.557 1.00 96.75 478 SER A CA 1
ATOM 3702 C C . SER A 1 478 ? -5.594 17.912 -9.094 1.00 96.75 478 SER A C 1
ATOM 3704 O O . SER A 1 478 ? -4.561 17.576 -9.649 1.00 96.75 478 SER A O 1
ATOM 3706 N N . HIS A 1 479 ? -6.133 17.158 -8.135 1.00 97.94 479 HIS A N 1
ATOM 3707 C CA . HIS A 1 479 ? -5.456 15.957 -7.626 1.00 97.94 479 HIS A CA 1
ATOM 3708 C C . HIS A 1 479 ? -6.448 14.810 -7.439 1.00 97.94 479 HIS A C 1
ATOM 3710 O O . HIS A 1 479 ? -7.404 14.947 -6.677 1.00 97.94 479 HIS A O 1
ATOM 3716 N N . ALA A 1 480 ? -6.233 13.662 -8.079 1.00 98.50 480 ALA A N 1
ATOM 3717 C CA . ALA A 1 480 ? -7.089 12.501 -7.838 1.00 98.50 480 ALA A CA 1
ATOM 3718 C C . ALA A 1 480 ? -6.743 11.818 -6.503 1.00 98.50 480 ALA A C 1
ATOM 3720 O O . ALA A 1 480 ? -7.627 11.665 -5.660 1.00 98.50 480 ALA A O 1
ATOM 3721 N N . ILE A 1 481 ? -5.469 11.490 -6.269 1.00 98.75 481 ILE A N 1
ATOM 3722 C CA . ILE A 1 481 ? -4.955 11.001 -4.980 1.00 98.75 481 ILE A CA 1
ATOM 3723 C C . ILE A 1 481 ? -3.772 11.875 -4.564 1.00 98.75 481 ILE A C 1
ATOM 3725 O O . ILE A 1 481 ? -2.835 12.050 -5.338 1.00 98.75 481 ILE A O 1
ATOM 3729 N N . SER A 1 482 ? -3.797 12.412 -3.346 1.00 98.06 482 SER A N 1
ATOM 3730 C CA . SER A 1 482 ? -2.720 13.244 -2.811 1.00 98.06 482 SER A CA 1
ATOM 3731 C C . SER A 1 482 ? -2.355 12.844 -1.386 1.00 98.06 482 SER A C 1
ATOM 3733 O O . SER A 1 482 ? -3.198 12.829 -0.488 1.00 98.06 482 SER A O 1
ATOM 3735 N N . PHE A 1 483 ? -1.071 12.562 -1.195 1.00 96.19 483 PHE A N 1
ATOM 3736 C CA . PHE A 1 483 ? -0.442 12.254 0.076 1.00 96.19 483 PHE A CA 1
ATOM 3737 C C . PHE A 1 483 ? 0.624 13.291 0.413 1.00 96.19 483 PHE A C 1
ATOM 3739 O O . PHE A 1 483 ? 1.468 13.619 -0.422 1.00 96.19 483 PHE A O 1
ATOM 3746 N N . ASN A 1 484 ? 0.600 13.781 1.650 1.00 94.12 484 ASN A N 1
ATOM 3747 C CA . ASN A 1 484 ? 1.564 14.753 2.155 1.00 94.12 484 ASN A CA 1
ATOM 3748 C C . ASN A 1 484 ? 2.018 14.366 3.563 1.00 94.12 484 ASN A C 1
ATOM 3750 O O . ASN A 1 484 ? 1.166 14.146 4.422 1.00 94.12 484 ASN A O 1
ATOM 3754 N N . ASN A 1 485 ? 3.333 14.383 3.791 1.00 89.69 485 ASN A N 1
ATOM 3755 C CA . ASN A 1 485 ? 4.010 14.241 5.084 1.00 89.69 485 ASN A CA 1
ATOM 3756 C C . ASN A 1 485 ? 3.815 12.873 5.778 1.00 89.69 485 ASN A C 1
ATOM 3758 O O . ASN A 1 485 ? 2.701 12.378 5.865 1.00 89.69 485 ASN A O 1
ATOM 3762 N N . ASN A 1 486 ? 4.897 12.266 6.284 1.00 77.00 486 ASN A N 1
ATOM 3763 C CA . ASN A 1 486 ? 4.979 11.118 7.208 1.00 77.00 486 ASN A CA 1
ATOM 3764 C C . ASN A 1 486 ? 3.820 10.091 7.154 1.00 77.00 486 ASN A C 1
ATOM 3766 O O . ASN A 1 486 ? 3.300 9.647 8.185 1.00 77.00 486 ASN A O 1
ATOM 3770 N N . ASN A 1 487 ? 3.400 9.708 5.945 1.00 78.12 487 ASN A N 1
ATOM 3771 C CA . ASN A 1 487 ? 2.493 8.589 5.734 1.00 78.12 487 ASN A CA 1
ATOM 3772 C C . ASN A 1 487 ? 3.335 7.339 5.511 1.00 78.12 487 ASN A C 1
ATOM 3774 O O . ASN A 1 487 ? 4.187 7.377 4.632 1.00 78.12 487 ASN A O 1
ATOM 3778 N N . HIS A 1 488 ? 3.054 6.238 6.212 1.00 90.00 488 HIS A N 1
ATOM 3779 C CA . HIS A 1 488 ? 3.427 4.916 5.701 1.00 90.00 488 HIS A CA 1
ATOM 3780 C C . HIS A 1 488 ? 2.245 4.305 4.941 1.00 90.00 488 HIS A C 1
ATOM 3782 O O . HIS A 1 488 ? 1.198 3.987 5.519 1.00 90.00 488 HIS A O 1
ATOM 3788 N N . VAL A 1 489 ? 2.405 4.197 3.626 1.00 92.75 489 VAL A N 1
ATOM 3789 C CA . VAL A 1 489 ? 1.402 3.712 2.678 1.00 92.75 489 VAL A CA 1
ATOM 3790 C C . VAL A 1 489 ? 1.822 2.325 2.202 1.00 92.75 489 VAL A C 1
ATOM 3792 O O . VAL A 1 489 ? 2.825 2.179 1.512 1.00 92.75 489 VAL A O 1
ATOM 3795 N N . ASN A 1 490 ? 1.039 1.292 2.519 1.00 93.56 490 ASN A N 1
ATOM 3796 C CA . ASN A 1 490 ? 1.360 -0.058 2.049 1.00 93.56 490 ASN A CA 1
ATOM 3797 C C . ASN A 1 490 ? 1.232 -0.139 0.532 1.00 93.56 490 ASN A C 1
ATOM 3799 O O . ASN A 1 490 ? 2.091 -0.679 -0.156 1.00 93.56 490 ASN A O 1
ATOM 3803 N N . SER A 1 491 ? 0.125 0.380 -0.009 1.00 96.06 491 SER A N 1
ATOM 3804 C CA . SER A 1 491 ? -0.058 0.347 -1.453 1.00 96.06 491 SER A CA 1
ATOM 3805 C C . SER A 1 491 ? -1.063 1.363 -1.979 1.00 96.06 491 SER A C 1
ATOM 3807 O O . SER A 1 491 ? -2.105 1.598 -1.356 1.00 96.06 491 SER A O 1
ATOM 3809 N N . ILE A 1 492 ? -0.776 1.873 -3.176 1.00 98.44 492 ILE A N 1
ATOM 3810 C CA . ILE A 1 492 ? -1.736 2.538 -4.061 1.00 98.44 492 ILE A CA 1
ATOM 3811 C C . ILE A 1 492 ? -1.870 1.649 -5.297 1.00 98.44 492 ILE A C 1
ATOM 3813 O O . ILE A 1 492 ? -1.011 1.688 -6.182 1.00 98.44 492 ILE A O 1
ATOM 3817 N N . SER A 1 493 ? -2.898 0.798 -5.329 1.00 98.31 493 SER A N 1
ATOM 3818 C CA . SER A 1 493 ? -2.978 -0.302 -6.296 1.00 98.31 493 SER A CA 1
ATOM 3819 C C . SER A 1 493 ? -4.298 -0.376 -7.054 1.00 98.31 493 SER A C 1
ATOM 3821 O O . SER A 1 493 ? -5.355 -0.123 -6.487 1.00 98.31 493 SER A O 1
ATOM 3823 N N . TYR A 1 494 ? -4.256 -0.798 -8.319 1.00 98.56 494 TYR A N 1
ATOM 3824 C CA . TYR A 1 494 ? -5.444 -1.133 -9.123 1.00 98.56 494 TYR A CA 1
ATOM 3825 C C . TYR A 1 494 ? -6.473 0.002 -9.286 1.00 98.56 494 TYR A C 1
ATOM 3827 O O . TYR A 1 494 ? -7.606 -0.247 -9.694 1.00 98.56 494 TYR A O 1
ATOM 3835 N N . ASN A 1 495 ? -6.113 1.255 -8.989 1.00 98.88 495 ASN A N 1
ATOM 3836 C CA . ASN A 1 495 ? -7.043 2.374 -9.104 1.00 98.88 495 ASN A CA 1
ATOM 3837 C C . ASN A 1 495 ? -7.202 2.798 -10.571 1.00 98.88 495 ASN A C 1
ATOM 3839 O O . ASN A 1 495 ? -6.253 2.745 -11.356 1.00 98.88 495 ASN A O 1
ATOM 3843 N N . ILE A 1 496 ? -8.400 3.252 -10.929 1.00 98.88 496 ILE A N 1
ATOM 3844 C CA . ILE A 1 496 ? -8.721 3.851 -12.225 1.00 98.88 496 ILE A CA 1
ATOM 3845 C C . ILE A 1 496 ? -8.965 5.338 -11.989 1.00 98.88 496 ILE A C 1
ATOM 3847 O O . ILE A 1 496 ? -9.877 5.714 -11.258 1.00 98.88 496 ILE A O 1
ATOM 3851 N N . ILE A 1 497 ? -8.143 6.187 -12.594 1.00 98.88 497 ILE A N 1
ATOM 3852 C CA . ILE A 1 497 ? -8.174 7.637 -12.430 1.00 98.88 497 ILE A CA 1
ATOM 3853 C C . ILE A 1 497 ? -8.457 8.282 -13.782 1.00 98.88 497 ILE A C 1
ATOM 3855 O O . ILE A 1 497 ? -7.761 8.013 -14.759 1.00 98.88 497 ILE A O 1
ATOM 3859 N N . THR A 1 498 ? -9.438 9.180 -13.827 1.00 97.88 498 THR A N 1
ATOM 3860 C CA . THR A 1 498 ? -9.725 9.998 -15.010 1.00 97.88 498 THR A CA 1
ATOM 3861 C C . THR A 1 498 ? -9.817 11.472 -14.633 1.00 97.88 498 THR A C 1
ATOM 3863 O O . THR A 1 498 ? -10.545 11.846 -13.710 1.00 97.88 498 THR A O 1
ATOM 3866 N N . SER A 1 499 ? -9.097 12.329 -15.356 1.00 95.69 499 SER A N 1
ATOM 3867 C CA . SER A 1 499 ? -9.117 13.775 -15.126 1.00 95.69 499 SER A CA 1
ATOM 3868 C C . SER A 1 499 ? -10.502 14.390 -15.350 1.00 95.69 499 SER A C 1
ATOM 3870 O O . SER A 1 499 ? -11.288 13.906 -16.169 1.00 95.69 499 SER A O 1
ATOM 3872 N N . ARG A 1 500 ? -10.777 15.527 -14.699 1.00 95.25 500 ARG A N 1
ATOM 3873 C CA . ARG A 1 500 ? -11.944 16.361 -15.020 1.00 95.25 500 ARG A CA 1
ATOM 3874 C C . ARG A 1 500 ? -11.836 16.931 -16.441 1.00 95.25 500 ARG A C 1
ATOM 3876 O O . ARG A 1 500 ? -10.801 17.489 -16.808 1.00 95.25 500 ARG A O 1
ATOM 3883 N N . THR A 1 501 ? -12.926 16.845 -17.204 1.00 95.06 501 THR A N 1
ATOM 3884 C CA . THR A 1 501 ? -13.024 17.427 -18.550 1.00 95.06 501 THR A CA 1
ATOM 3885 C C . THR A 1 501 ? -12.764 18.928 -18.541 1.00 95.06 501 THR A C 1
ATOM 3887 O O . THR A 1 501 ? -13.340 19.654 -17.733 1.00 95.06 501 THR A O 1
ATOM 3890 N N . SER A 1 502 ? -11.891 19.379 -19.440 1.00 91.88 502 SER A N 1
ATOM 3891 C CA . SER A 1 502 ? -11.521 20.775 -19.672 1.00 91.88 502 SER A CA 1
ATOM 3892 C C . SER A 1 502 ? -11.101 21.530 -18.405 1.00 91.88 502 SER A C 1
ATOM 3894 O O . SER A 1 502 ? -11.277 22.744 -18.329 1.00 91.88 502 SER A O 1
ATOM 3896 N N . SER A 1 503 ? -10.537 20.831 -17.408 1.00 91.38 503 SER A N 1
ATOM 3897 C CA . SER A 1 503 ? -9.998 21.476 -16.203 1.00 91.38 503 SER A CA 1
ATOM 3898 C C . SER A 1 503 ? -8.934 22.509 -16.574 1.00 91.38 503 SER A C 1
ATOM 3900 O O . SER A 1 503 ? -8.101 22.251 -17.443 1.00 91.38 503 SER A O 1
ATOM 3902 N N . THR A 1 504 ? -8.963 23.654 -15.891 1.00 91.62 504 THR A N 1
ATOM 3903 C CA . THR A 1 504 ? -8.003 24.763 -16.012 1.00 91.62 504 THR A CA 1
ATOM 3904 C C . THR A 1 504 ? -7.167 24.927 -14.740 1.00 91.62 504 THR A C 1
ATOM 3906 O O . THR A 1 504 ? -6.703 26.024 -14.430 1.00 91.62 504 THR A O 1
ATOM 3909 N N . ALA A 1 505 ? -7.017 23.857 -13.953 1.00 93.69 505 ALA A N 1
ATOM 3910 C CA . ALA A 1 505 ? -6.138 23.861 -12.789 1.00 93.69 505 ALA A CA 1
ATOM 3911 C C . ALA A 1 505 ? -4.694 24.196 -13.194 1.00 93.69 505 ALA A C 1
ATOM 3913 O O . ALA A 1 505 ? -4.279 23.937 -14.328 1.00 93.69 505 ALA A O 1
ATOM 3914 N N . SER A 1 506 ? -3.918 24.732 -12.247 1.00 94.81 506 SER A N 1
ATOM 3915 C CA . SER A 1 506 ? -2.489 25.011 -12.445 1.00 94.81 506 SER A CA 1
ATOM 3916 C C . SER A 1 506 ? -1.688 23.754 -12.786 1.00 94.81 506 SER A C 1
ATOM 3918 O O . SER A 1 506 ? -0.699 23.844 -13.503 1.00 94.81 506 SER A O 1
ATOM 3920 N N . ALA A 1 507 ? -2.125 22.600 -12.281 1.00 95.69 507 ALA A N 1
ATOM 3921 C CA . ALA A 1 507 ? -1.689 21.276 -12.692 1.00 95.69 507 ALA A CA 1
ATOM 3922 C C . ALA A 1 507 ? -2.733 20.223 -12.287 1.00 95.69 507 ALA A C 1
ATOM 3924 O O . ALA A 1 507 ? -3.478 20.398 -11.312 1.00 95.69 507 ALA A O 1
ATOM 3925 N N . PHE A 1 508 ? -2.756 19.122 -13.034 1.00 97.69 508 PHE A N 1
ATOM 3926 C CA . PHE A 1 508 ? -3.431 17.885 -12.669 1.00 97.69 508 PHE A CA 1
ATOM 3927 C C . PHE A 1 508 ? -2.414 16.837 -12.214 1.00 97.69 508 PHE A C 1
ATOM 3929 O O . PHE A 1 508 ? -1.422 16.608 -12.901 1.00 97.69 508 PHE A O 1
ATOM 3936 N N . TYR A 1 509 ? -2.702 16.156 -11.111 1.00 98.56 509 TYR A N 1
ATOM 3937 C CA . TYR A 1 509 ? -1.941 15.031 -10.589 1.00 98.56 509 TYR A CA 1
ATOM 3938 C C . TYR A 1 509 ? -2.854 13.811 -10.476 1.00 98.56 509 TYR A C 1
ATOM 3940 O O . TYR A 1 509 ? -3.857 13.844 -9.755 1.00 98.56 509 TYR A O 1
ATOM 3948 N N . GLY A 1 510 ? -2.504 12.719 -11.156 1.00 98.62 510 GLY A N 1
ATOM 3949 C CA . GLY A 1 510 ? -3.170 11.436 -10.946 1.00 98.62 510 GLY A CA 1
ATOM 3950 C C . GLY A 1 510 ? -2.889 10.926 -9.532 1.00 98.62 510 GLY A C 1
ATOM 3951 O O . GLY A 1 510 ? -3.792 10.813 -8.703 1.00 98.62 510 GLY A O 1
ATOM 3952 N N . ILE A 1 511 ? -1.613 10.695 -9.235 1.00 98.88 511 ILE A N 1
ATOM 3953 C CA . ILE A 1 511 ? -1.128 10.348 -7.898 1.00 98.88 511 ILE A CA 1
ATOM 3954 C C . ILE A 1 511 ? -0.026 11.336 -7.520 1.00 98.88 511 ILE A C 1
ATOM 3956 O O . ILE A 1 511 ? 0.952 11.486 -8.247 1.00 98.88 511 ILE A O 1
ATOM 3960 N N . TYR A 1 512 ? -0.190 12.006 -6.385 1.00 98.56 512 TYR A N 1
ATOM 3961 C CA . TYR A 1 512 ? 0.787 12.929 -5.818 1.00 98.56 512 TYR A CA 1
ATOM 3962 C C . TYR A 1 512 ? 1.267 12.414 -4.465 1.00 98.56 512 TYR A C 1
ATOM 3964 O O . TYR A 1 512 ? 0.464 12.244 -3.546 1.00 98.56 512 TYR A O 1
ATOM 3972 N N . CYS A 1 513 ? 2.572 12.206 -4.335 1.00 97.25 513 CYS A N 1
ATOM 3973 C CA . CYS A 1 513 ? 3.212 11.730 -3.120 1.00 97.25 513 CYS A CA 1
ATOM 3974 C C . CYS A 1 513 ? 4.323 12.703 -2.710 1.00 97.25 513 CYS A C 1
ATOM 3976 O O . CYS A 1 513 ? 5.291 12.888 -3.451 1.00 97.25 513 CYS A O 1
ATOM 3978 N N . TYR A 1 514 ? 4.193 13.301 -1.525 1.00 95.94 514 TYR A N 1
ATOM 3979 C CA . TYR A 1 514 ? 5.153 14.260 -0.982 1.00 95.94 514 TYR A CA 1
ATOM 3980 C C . TYR A 1 514 ? 5.527 13.913 0.459 1.00 95.94 514 TYR A C 1
ATOM 3982 O O . TYR A 1 514 ? 4.659 13.911 1.331 1.00 95.94 514 TYR A O 1
ATOM 3990 N N . HIS A 1 515 ? 6.812 13.657 0.719 1.00 93.06 515 HIS A N 1
ATOM 3991 C CA . HIS A 1 515 ? 7.324 13.294 2.047 1.00 93.06 515 HIS A CA 1
ATOM 3992 C C . HIS A 1 515 ? 6.599 12.084 2.655 1.00 93.06 515 HIS A C 1
ATOM 3994 O O . HIS A 1 515 ? 6.032 12.175 3.743 1.00 93.06 515 HIS A O 1
ATOM 4000 N N . ILE A 1 516 ? 6.587 10.950 1.954 1.00 91.69 516 ILE A N 1
ATOM 4001 C CA . ILE A 1 516 ? 5.950 9.722 2.448 1.00 91.69 516 ILE A CA 1
ATOM 4002 C C . ILE A 1 516 ? 6.848 8.503 2.295 1.00 91.69 516 ILE A C 1
ATOM 4004 O O . ILE A 1 516 ? 7.720 8.471 1.424 1.00 91.69 516 ILE A O 1
ATOM 4008 N N . ASP A 1 517 ? 6.538 7.483 3.087 1.00 91.75 517 ASP A N 1
ATOM 4009 C CA . ASP A 1 517 ? 7.065 6.141 2.932 1.00 91.75 517 ASP A CA 1
ATOM 4010 C C . ASP A 1 517 ? 6.010 5.272 2.239 1.00 91.75 517 ASP A C 1
ATOM 4012 O O . ASP A 1 517 ? 4.855 5.213 2.667 1.00 91.75 517 ASP A O 1
ATOM 4016 N N . ILE A 1 518 ? 6.373 4.620 1.140 1.00 93.06 518 ILE A N 1
ATOM 4017 C CA . ILE A 1 518 ? 5.459 3.791 0.356 1.00 93.06 518 ILE A CA 1
ATOM 4018 C C . ILE A 1 518 ? 6.140 2.521 -0.138 1.00 93.06 518 ILE A C 1
ATOM 4020 O O . ILE A 1 518 ? 7.225 2.564 -0.726 1.00 93.06 518 ILE A O 1
ATOM 4024 N N . ASP A 1 519 ? 5.461 1.390 0.059 1.00 93.81 519 ASP A N 1
ATOM 4025 C CA . ASP A 1 519 ? 5.992 0.094 -0.359 1.00 93.81 519 ASP A CA 1
ATOM 4026 C C . ASP A 1 519 ? 5.732 -0.123 -1.859 1.00 93.81 519 ASP A C 1
ATOM 4028 O O . ASP A 1 519 ? 6.614 -0.567 -2.598 1.00 93.81 519 ASP A O 1
ATOM 4032 N N . THR A 1 520 ? 4.519 0.171 -2.350 1.00 95.75 520 THR A N 1
ATOM 4033 C CA . THR A 1 520 ? 4.136 -0.132 -3.742 1.00 95.75 520 THR A CA 1
ATOM 4034 C C . THR A 1 520 ? 3.116 0.846 -4.350 1.00 95.75 520 THR A C 1
ATOM 4036 O O . THR A 1 520 ? 2.095 1.174 -3.748 1.00 95.75 520 THR A O 1
ATOM 4039 N N . ILE A 1 521 ? 3.343 1.242 -5.607 1.00 98.38 521 ILE A N 1
ATOM 4040 C CA . ILE A 1 521 ? 2.359 1.889 -6.490 1.00 98.38 521 ILE A CA 1
ATOM 4041 C C . ILE A 1 521 ? 2.201 1.000 -7.724 1.00 98.38 521 ILE A C 1
ATOM 4043 O O . ILE A 1 521 ? 3.081 0.988 -8.587 1.00 98.38 521 ILE A O 1
ATOM 4047 N N . GLN A 1 522 ? 1.114 0.230 -7.823 1.00 97.75 522 GLN A N 1
ATOM 4048 C CA . GLN A 1 522 ? 1.017 -0.776 -8.884 1.00 97.75 522 GLN A CA 1
ATOM 4049 C C . GLN A 1 522 ? -0.322 -0.883 -9.597 1.00 97.75 522 GLN A C 1
ATOM 4051 O O . GLN A 1 522 ? -1.387 -0.739 -9.006 1.00 97.75 522 GLN A O 1
ATOM 4056 N N . SER A 1 523 ? -0.270 -1.255 -10.872 1.00 98.31 523 SER A N 1
ATOM 4057 C CA . SER A 1 523 ? -1.454 -1.596 -11.670 1.00 98.31 523 SER A CA 1
ATOM 4058 C C . SER A 1 523 ? -2.523 -0.497 -11.736 1.00 98.31 523 SER A C 1
ATOM 4060 O O . SER A 1 523 ? -3.689 -0.774 -12.024 1.00 98.31 523 SER A O 1
ATOM 4062 N N . ASN A 1 524 ? -2.156 0.761 -11.474 1.00 98.88 524 ASN A N 1
ATOM 4063 C CA . ASN A 1 524 ? -3.073 1.885 -11.623 1.00 98.88 524 ASN A CA 1
ATOM 4064 C C . ASN A 1 524 ? -3.230 2.224 -13.108 1.00 98.88 524 ASN A C 1
ATOM 4066 O O . ASN A 1 524 ? -2.294 2.073 -13.892 1.00 98.88 524 ASN A O 1
ATOM 4070 N N . LYS A 1 525 ? -4.416 2.690 -13.495 1.00 98.69 525 LYS A N 1
ATOM 4071 C CA . LYS A 1 525 ? -4.685 3.268 -14.813 1.00 98.69 525 LYS A CA 1
ATOM 4072 C C . LYS A 1 525 ? -5.008 4.745 -14.646 1.00 98.69 525 LYS A C 1
ATOM 4074 O O . LYS A 1 525 ? -5.961 5.075 -13.946 1.00 98.69 525 LYS A O 1
ATOM 4079 N N . ILE A 1 526 ? -4.231 5.614 -15.281 1.00 98.81 526 ILE A N 1
ATOM 4080 C CA . ILE A 1 526 ? -4.371 7.067 -15.183 1.00 98.81 526 ILE A CA 1
ATOM 4081 C C . ILE A 1 526 ? -4.611 7.633 -16.578 1.00 98.81 526 ILE A C 1
ATOM 4083 O O . ILE A 1 526 ? -3.758 7.511 -17.449 1.00 98.81 526 ILE A O 1
ATOM 4087 N N . ASP A 1 527 ? -5.761 8.274 -16.764 1.00 98.12 527 ASP A N 1
ATOM 4088 C CA . ASP A 1 527 ? -6.154 8.942 -18.001 1.00 98.12 527 ASP A CA 1
ATOM 4089 C C . ASP A 1 527 ? -6.333 10.453 -17.760 1.00 98.12 527 ASP A C 1
ATOM 4091 O O . ASP A 1 527 ? -7.288 10.901 -17.118 1.00 98.12 527 ASP A O 1
ATOM 4095 N N . GLY A 1 528 ? -5.382 11.239 -18.268 1.00 96.38 528 GLY A N 1
ATOM 4096 C CA . GLY A 1 528 ? -5.382 12.704 -18.248 1.00 96.38 528 GLY A CA 1
ATOM 4097 C C . GLY A 1 528 ? -5.798 13.347 -19.575 1.00 96.38 528 GLY A C 1
ATOM 4098 O O . GLY A 1 528 ? -5.600 14.547 -19.759 1.00 96.38 528 GLY A O 1
ATOM 4099 N N . THR A 1 529 ? -6.354 12.586 -20.522 1.00 94.62 529 THR A N 1
ATOM 4100 C CA . THR A 1 529 ? -6.672 13.065 -21.885 1.00 94.62 529 THR A CA 1
ATOM 4101 C C . THR A 1 529 ? -7.877 14.003 -21.954 1.00 94.62 529 THR A C 1
ATOM 4103 O O . THR A 1 529 ? -8.182 14.567 -23.003 1.00 94.62 529 THR A O 1
ATOM 4106 N N . LYS A 1 530 ? -8.573 14.224 -20.834 1.00 93.44 530 LYS A N 1
ATOM 4107 C CA . LYS A 1 530 ? -9.728 15.132 -20.783 1.00 93.44 530 LYS A CA 1
ATOM 4108 C C . LYS A 1 530 ? -9.361 16.546 -20.335 1.00 93.44 530 LYS A C 1
ATOM 4110 O O . LYS A 1 530 ? -10.240 17.398 -20.301 1.00 93.44 530 LYS A O 1
ATOM 4115 N N . LEU A 1 531 ? -8.105 16.817 -19.981 1.00 93.06 531 LEU A N 1
ATOM 4116 C CA . LEU A 1 531 ? -7.647 18.134 -19.518 1.00 93.06 531 LEU A CA 1
ATOM 4117 C C . LEU A 1 531 ? -7.691 19.201 -20.622 1.00 93.06 531 LEU A C 1
ATOM 4119 O O . LEU A 1 531 ? -7.636 18.881 -21.809 1.00 93.06 531 LEU A O 1
ATOM 4123 N N . SER A 1 532 ? -7.740 20.482 -20.234 1.00 90.19 532 SER A N 1
ATOM 4124 C CA . SER A 1 532 ? -7.513 21.580 -21.183 1.00 90.19 532 SER A CA 1
ATOM 4125 C C . SER A 1 532 ? -6.077 21.550 -21.731 1.00 90.19 532 SER A C 1
ATOM 4127 O O . SER A 1 532 ? -5.164 21.042 -21.080 1.00 90.19 532 SER A O 1
ATOM 4129 N N . SER A 1 533 ? -5.846 22.123 -22.917 1.00 84.81 533 SER A N 1
ATOM 4130 C CA . SER A 1 533 ? -4.524 22.109 -23.573 1.00 84.81 533 SER A CA 1
ATOM 4131 C C . SER A 1 533 ? -3.444 22.932 -22.865 1.00 84.81 533 SER A C 1
ATOM 4133 O O . SER A 1 533 ? -2.264 22.813 -23.202 1.00 84.81 533 SER A O 1
ATOM 4135 N N . ILE A 1 534 ? -3.835 23.759 -21.893 1.00 86.56 534 ILE A N 1
ATOM 4136 C CA . ILE A 1 534 ? -2.934 24.608 -21.108 1.00 86.56 534 ILE A CA 1
ATOM 4137 C C . ILE A 1 534 ? -2.599 24.017 -19.737 1.00 86.56 534 ILE A C 1
ATOM 4139 O O . ILE A 1 534 ? -1.661 24.492 -19.103 1.00 86.56 534 ILE A O 1
ATOM 4143 N N . THR A 1 535 ? -3.344 23.011 -19.266 1.00 92.56 535 THR A N 1
ATOM 4144 C CA . THR A 1 535 ? -3.145 22.430 -17.934 1.00 92.56 535 THR A CA 1
ATOM 4145 C C . THR A 1 535 ? -2.036 21.379 -17.970 1.00 92.56 535 THR A C 1
ATOM 4147 O O . THR A 1 535 ? -2.197 20.354 -18.632 1.00 92.56 535 THR A O 1
ATOM 4150 N N . PRO A 1 536 ? -0.927 21.584 -17.234 1.00 95.12 536 PRO A N 1
ATOM 4151 C CA . PRO A 1 536 ? 0.095 20.566 -17.054 1.00 95.12 536 PRO A CA 1
ATOM 4152 C C . PRO A 1 536 ? -0.473 19.323 -16.364 1.00 95.12 536 PRO A C 1
ATOM 4154 O O . PRO A 1 536 ? -1.200 19.435 -15.377 1.00 95.12 536 PRO A O 1
ATOM 4157 N N . ALA A 1 537 ? -0.096 18.139 -16.836 1.00 96.44 537 ALA A N 1
ATOM 4158 C CA . ALA A 1 537 ? -0.501 16.862 -16.268 1.00 96.44 537 ALA A CA 1
ATOM 4159 C C . ALA A 1 537 ? 0.703 16.105 -15.702 1.00 96.44 537 ALA A C 1
ATOM 4161 O O . ALA A 1 537 ? 1.740 15.985 -16.354 1.00 96.44 537 ALA A O 1
ATOM 4162 N N . LYS A 1 538 ? 0.558 15.557 -14.499 1.00 98.00 538 LYS A N 1
ATOM 4163 C CA . LYS A 1 538 ? 1.484 14.605 -13.890 1.00 98.00 538 LYS A CA 1
ATOM 4164 C C . LYS A 1 538 ? 0.729 13.308 -13.638 1.00 98.00 538 LYS A C 1
ATOM 4166 O O . LYS A 1 538 ? -0.283 13.314 -12.939 1.00 98.00 538 LYS A O 1
ATOM 4171 N N . GLY A 1 539 ? 1.188 12.204 -14.221 1.00 98.38 539 GLY A N 1
ATOM 4172 C CA . GLY A 1 539 ? 0.586 10.894 -13.973 1.00 98.38 539 GLY A CA 1
ATOM 4173 C C . GLY A 1 539 ? 0.820 10.488 -12.521 1.00 98.38 539 GLY A C 1
ATOM 4174 O O . GLY A 1 539 ? -0.101 10.509 -11.704 1.00 98.38 539 GLY A O 1
ATOM 4175 N N . ILE A 1 540 ? 2.079 10.192 -12.201 1.00 98.75 540 ILE A N 1
ATOM 4176 C CA . ILE A 1 540 ? 2.556 9.884 -10.852 1.00 98.75 540 ILE A CA 1
ATOM 4177 C C . ILE A 1 540 ? 3.699 10.846 -10.511 1.00 98.75 540 ILE A C 1
ATOM 4179 O O . ILE A 1 540 ? 4.746 10.835 -11.158 1.00 98.75 540 ILE A O 1
ATOM 4183 N N . HIS A 1 541 ? 3.481 11.686 -9.499 1.00 98.44 541 HIS A N 1
ATOM 4184 C CA . HIS A 1 541 ? 4.462 12.624 -8.960 1.00 98.44 541 HIS A CA 1
ATOM 4185 C C . HIS A 1 541 ? 4.970 12.134 -7.604 1.00 98.44 541 HIS A C 1
ATOM 4187 O O . HIS A 1 541 ? 4.186 11.920 -6.677 1.00 98.44 541 HIS A O 1
ATOM 4193 N N . CYS A 1 542 ? 6.285 12.011 -7.484 1.00 97.25 542 CYS A N 1
ATOM 4194 C CA . CYS A 1 542 ? 6.984 11.514 -6.311 1.00 97.25 542 CYS A CA 1
ATOM 4195 C C . CYS A 1 542 ? 8.059 12.512 -5.875 1.00 97.25 542 CYS A C 1
ATOM 4197 O O . CYS A 1 542 ? 8.939 12.889 -6.653 1.00 97.25 542 CYS A O 1
ATOM 4199 N N . ASN A 1 543 ? 7.998 12.924 -4.612 1.00 96.06 543 ASN A N 1
ATOM 4200 C CA . ASN A 1 543 ? 8.937 13.870 -4.032 1.00 96.06 543 ASN A CA 1
ATOM 4201 C C . ASN A 1 543 ? 9.212 13.511 -2.562 1.00 96.06 543 ASN A C 1
ATOM 4203 O O . ASN A 1 543 ? 8.275 13.361 -1.778 1.00 96.06 543 ASN A O 1
ATOM 4207 N N . TYR A 1 544 ? 10.485 13.366 -2.187 1.00 93.88 544 TYR A N 1
ATOM 4208 C CA . TYR A 1 544 ? 10.928 12.878 -0.874 1.00 93.88 544 TYR A CA 1
ATOM 4209 C C . TYR A 1 544 ? 10.312 11.519 -0.492 1.00 93.88 544 TYR A C 1
ATOM 4211 O O . TYR A 1 544 ? 9.772 11.356 0.604 1.00 93.88 544 TYR A O 1
ATOM 4219 N N . ILE A 1 545 ? 10.355 10.550 -1.411 1.00 93.06 545 ILE A N 1
ATOM 4220 C CA . ILE A 1 545 ? 9.786 9.213 -1.193 1.00 93.06 545 ILE A CA 1
ATOM 4221 C C . ILE A 1 545 ? 10.806 8.276 -0.562 1.00 93.06 545 ILE A C 1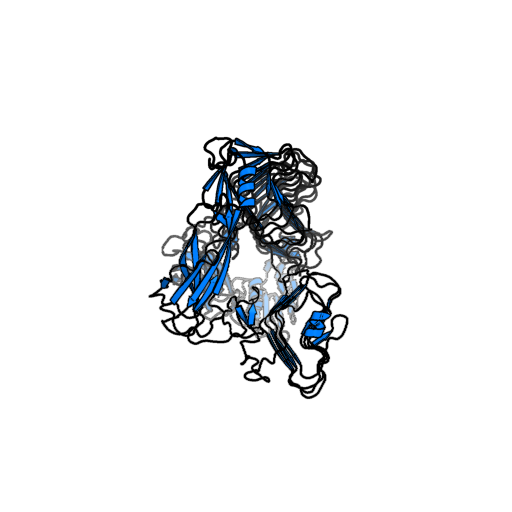
ATOM 4223 O O . ILE A 1 545 ? 11.910 8.112 -1.090 1.00 93.06 545 ILE A O 1
ATOM 4227 N N . ASN A 1 546 ? 10.406 7.639 0.543 1.00 91.62 546 ASN A N 1
ATOM 4228 C CA . ASN A 1 546 ? 11.262 6.789 1.374 1.00 91.62 546 ASN A CA 1
ATOM 4229 C C . ASN A 1 546 ? 12.565 7.514 1.762 1.00 91.62 546 ASN A C 1
ATOM 4231 O O . ASN A 1 546 ? 13.657 6.937 1.773 1.00 91.62 546 ASN A O 1
ATOM 4235 N N . TYR A 1 547 ? 12.447 8.824 2.006 1.00 87.62 547 TYR A N 1
ATOM 4236 C CA . TYR A 1 547 ? 13.562 9.729 2.276 1.00 87.62 547 TYR A CA 1
ATOM 4237 C C . TYR A 1 547 ? 14.030 9.638 3.734 1.00 87.62 547 TYR A C 1
ATOM 4239 O O . TYR A 1 547 ? 15.224 9.513 3.992 1.00 87.62 547 TYR A O 1
ATOM 4247 N N . ASN A 1 548 ? 13.087 9.660 4.683 1.00 78.44 548 ASN A N 1
ATOM 4248 C CA . ASN A 1 548 ? 13.360 9.695 6.126 1.00 78.44 548 ASN A CA 1
ATOM 4249 C C . ASN A 1 548 ? 13.474 8.295 6.765 1.00 78.44 548 ASN A C 1
ATOM 4251 O O . ASN A 1 548 ? 13.512 8.185 7.989 1.00 78.44 548 ASN A O 1
ATOM 4255 N N . THR A 1 549 ? 13.494 7.215 5.980 1.00 67.50 549 THR A N 1
ATOM 4256 C CA . THR A 1 549 ? 13.460 5.853 6.526 1.00 67.50 549 THR A CA 1
ATOM 4257 C C . THR A 1 549 ? 14.816 5.439 7.111 1.00 67.50 549 THR A C 1
ATOM 4259 O O . THR A 1 549 ? 15.853 5.565 6.459 1.00 67.50 549 THR A O 1
ATOM 4262 N N . SER A 1 550 ? 14.812 4.889 8.333 1.00 58.03 550 SER A N 1
ATOM 4263 C CA . SER A 1 550 ? 16.011 4.355 9.010 1.00 58.03 550 SER A CA 1
ATOM 4264 C C . SER A 1 550 ? 16.564 3.085 8.351 1.00 58.03 550 SER A C 1
ATOM 4266 O O . SER A 1 550 ? 17.736 2.753 8.519 1.00 58.03 550 SER A O 1
ATOM 4268 N N . THR A 1 551 ? 15.734 2.397 7.564 1.00 56.59 551 THR A N 1
ATOM 4269 C CA . THR A 1 551 ? 16.134 1.344 6.625 1.00 56.59 551 THR A CA 1
ATOM 4270 C C . THR A 1 551 ? 15.774 1.802 5.211 1.00 56.59 551 THR A C 1
ATOM 4272 O O . THR A 1 551 ? 14.667 2.301 5.009 1.00 56.59 551 THR A O 1
ATOM 4275 N N . PRO A 1 552 ? 16.673 1.720 4.219 1.00 65.06 552 PRO A N 1
ATOM 4276 C CA . PRO A 1 552 ? 16.373 2.179 2.867 1.00 65.06 552 PRO A CA 1
ATOM 4277 C C . PRO A 1 552 ? 15.340 1.249 2.215 1.00 65.06 552 PRO A C 1
ATOM 4279 O O . PRO A 1 552 ? 15.680 0.194 1.686 1.00 65.06 552 PRO A O 1
ATOM 4282 N N . VAL A 1 553 ? 14.065 1.636 2.272 1.00 82.44 553 VAL A N 1
ATOM 4283 C CA . VAL A 1 553 ? 12.975 0.973 1.548 1.00 82.44 553 VAL A CA 1
ATOM 4284 C C . VAL A 1 553 ? 12.904 1.575 0.147 1.00 82.44 553 VAL A C 1
ATOM 4286 O O . VAL A 1 553 ? 12.952 2.794 -0.020 1.00 82.44 553 VAL A O 1
ATOM 4289 N N . THR A 1 554 ? 12.768 0.738 -0.878 1.00 90.81 554 THR A N 1
ATOM 4290 C CA . THR A 1 554 ? 12.630 1.181 -2.273 1.00 90.81 554 THR A CA 1
ATOM 4291 C C . THR A 1 554 ? 11.197 0.970 -2.736 1.00 90.81 554 THR A C 1
ATOM 4293 O O . THR A 1 554 ? 10.728 -0.169 -2.786 1.00 90.81 554 THR A O 1
ATOM 4296 N N . ALA A 1 555 ? 10.512 2.055 -3.107 1.00 94.38 555 ALA A N 1
ATOM 4297 C CA . ALA A 1 555 ? 9.136 1.998 -3.582 1.00 94.38 555 ALA A CA 1
ATOM 4298 C C . ALA A 1 555 ? 9.054 1.191 -4.884 1.00 94.38 555 ALA A C 1
ATOM 4300 O O . ALA A 1 555 ? 9.764 1.487 -5.843 1.00 94.38 555 ALA A O 1
ATOM 4301 N N . GLN A 1 556 ? 8.182 0.186 -4.945 1.00 96.19 556 GLN A N 1
ATOM 4302 C CA . GLN A 1 556 ? 7.966 -0.597 -6.164 1.00 96.19 556 GLN A CA 1
ATOM 4303 C C . GLN A 1 556 ? 6.864 0.051 -7.006 1.00 96.19 556 GLN A C 1
ATOM 4305 O O . GLN A 1 556 ? 5.691 0.020 -6.638 1.00 96.19 556 GLN A O 1
ATOM 4310 N N . ILE A 1 557 ? 7.225 0.644 -8.141 1.00 97.94 557 ILE A N 1
ATOM 4311 C CA . ILE A 1 557 ? 6.310 1.342 -9.047 1.00 97.94 557 ILE A CA 1
ATOM 4312 C C . ILE A 1 557 ? 6.171 0.519 -10.328 1.00 97.94 557 ILE A C 1
ATOM 4314 O O . ILE A 1 557 ? 7.024 0.586 -11.213 1.00 97.94 557 ILE A O 1
ATOM 4318 N N . LYS A 1 558 ? 5.116 -0.298 -10.421 1.00 97.94 558 LYS A N 1
ATOM 4319 C CA . LYS A 1 558 ? 5.036 -1.348 -11.450 1.00 97.94 558 LYS A CA 1
ATOM 4320 C C . LYS A 1 558 ? 3.676 -1.554 -12.096 1.00 97.94 558 LYS A C 1
ATOM 4322 O O . LYS A 1 558 ? 2.645 -1.358 -11.462 1.00 97.94 558 LYS A O 1
ATOM 4327 N N . ASN A 1 559 ? 3.656 -2.016 -13.345 1.00 98.38 559 ASN A N 1
ATOM 4328 C CA . ASN A 1 559 ? 2.431 -2.328 -14.096 1.00 98.38 559 ASN A CA 1
ATOM 4329 C C . ASN A 1 559 ? 1.433 -1.163 -14.229 1.00 98.38 559 ASN A C 1
ATOM 4331 O O . ASN A 1 559 ? 0.255 -1.395 -14.494 1.00 98.38 559 ASN A O 1
ATOM 4335 N N . ASN A 1 560 ? 1.852 0.089 -14.029 1.00 98.88 560 ASN A N 1
ATOM 4336 C CA . ASN A 1 560 ? 0.950 1.225 -14.193 1.00 98.88 560 ASN A CA 1
ATOM 4337 C C . ASN A 1 560 ? 0.771 1.551 -15.684 1.00 98.88 560 ASN A C 1
ATOM 4339 O O . ASN A 1 560 ? 1.720 1.488 -16.466 1.00 98.88 560 ASN A O 1
ATOM 4343 N N . GLU A 1 561 ? -0.450 1.924 -16.056 1.00 98.88 561 GLU A N 1
ATOM 4344 C CA . GLU A 1 561 ? -0.807 2.467 -17.365 1.00 98.88 561 GLU A CA 1
ATOM 4345 C C . GLU A 1 561 ? -1.085 3.964 -17.222 1.00 98.88 561 GLU A C 1
ATOM 4347 O O . GLU A 1 561 ? -1.946 4.363 -16.433 1.00 98.88 561 GLU A O 1
ATOM 4352 N N . ILE A 1 562 ? -0.371 4.793 -17.982 1.00 98.88 562 ILE A N 1
ATOM 4353 C CA . ILE A 1 562 ? -0.502 6.250 -17.926 1.00 98.88 562 ILE A CA 1
ATOM 4354 C C . ILE A 1 562 ? -0.714 6.800 -19.337 1.00 98.88 562 ILE A C 1
ATOM 4356 O O . ILE A 1 562 ? 0.155 6.670 -20.198 1.00 98.88 562 ILE A O 1
ATOM 4360 N N . ILE A 1 563 ? -1.862 7.440 -19.550 1.00 98.56 563 ILE A N 1
ATOM 4361 C CA . ILE A 1 563 ? -2.264 8.058 -20.815 1.00 98.56 563 ILE A CA 1
ATOM 4362 C C . ILE A 1 563 ? -2.473 9.552 -20.569 1.00 98.56 563 ILE A C 1
ATOM 4364 O O . ILE A 1 563 ? -3.371 9.943 -19.822 1.00 98.56 563 ILE A O 1
ATOM 4368 N N . LEU A 1 564 ? -1.636 10.400 -21.166 1.00 97.56 564 LEU A N 1
ATOM 4369 C CA . LEU A 1 564 ? -1.667 11.856 -20.975 1.00 97.56 564 LEU A CA 1
ATOM 4370 C C . LEU A 1 564 ? -1.629 12.597 -22.315 1.00 97.56 564 LEU A C 1
ATOM 4372 O O . LEU A 1 564 ? -1.357 12.015 -23.363 1.00 97.56 564 LEU A O 1
ATOM 4376 N N . GLN A 1 565 ? -1.868 13.908 -22.279 1.00 94.69 565 GLN A N 1
ATOM 4377 C CA . GLN A 1 565 ? -1.756 14.767 -23.455 1.00 94.69 565 GLN A CA 1
ATOM 4378 C C . GLN A 1 565 ? -1.124 16.126 -23.134 1.00 94.69 565 GLN A C 1
ATOM 4380 O O . GLN A 1 565 ? -1.210 16.595 -22.000 1.00 94.69 565 GLN A O 1
ATOM 4385 N N . ASN A 1 566 ? -0.586 16.788 -24.159 1.00 92.62 566 ASN A N 1
ATOM 4386 C CA . ASN A 1 566 ? -0.033 18.143 -24.113 1.00 92.62 566 ASN A CA 1
ATOM 4387 C C . ASN A 1 566 ? 1.151 18.253 -23.133 1.00 92.62 566 ASN A C 1
ATOM 4389 O O . ASN A 1 566 ? 2.070 17.439 -23.195 1.00 92.62 566 ASN A O 1
ATOM 4393 N N . ASN A 1 567 ? 1.152 19.249 -22.241 1.00 93.44 567 ASN A N 1
ATOM 4394 C CA . ASN A 1 567 ? 2.191 19.445 -21.231 1.00 93.44 567 ASN A CA 1
ATOM 4395 C C . ASN A 1 567 ? 2.094 18.350 -20.157 1.00 93.44 567 ASN A C 1
ATOM 4397 O O . ASN A 1 567 ? 1.272 18.457 -19.249 1.00 93.44 567 ASN A O 1
ATOM 4401 N N . ALA A 1 568 ? 2.899 17.293 -20.256 1.00 95.88 568 ALA A N 1
ATOM 4402 C CA . ALA A 1 568 ? 2.683 16.080 -19.471 1.00 95.88 568 ALA A CA 1
ATOM 4403 C C . ALA A 1 568 ? 3.978 15.409 -19.004 1.00 95.88 568 ALA A C 1
ATOM 4405 O O . ALA A 1 568 ? 4.826 15.094 -19.825 1.00 95.88 568 ALA A O 1
ATOM 4406 N N . ASN A 1 569 ? 4.090 15.083 -17.713 1.00 97.38 569 ASN A N 1
ATOM 4407 C CA . ASN A 1 569 ? 5.084 14.115 -17.232 1.00 97.38 569 ASN A CA 1
ATOM 4408 C C . ASN A 1 569 ? 4.349 12.866 -16.741 1.00 97.38 569 ASN A C 1
ATOM 4410 O O . ASN A 1 569 ? 3.563 12.960 -15.797 1.00 97.38 569 ASN A O 1
ATOM 4414 N N . ALA A 1 570 ? 4.561 11.705 -17.362 1.00 98.25 570 ALA A N 1
ATOM 4415 C CA . ALA A 1 570 ? 3.874 10.491 -16.914 1.00 98.25 570 ALA A CA 1
ATOM 4416 C C . ALA A 1 570 ? 4.395 10.035 -15.546 1.00 98.25 570 ALA A C 1
ATOM 4418 O O . ALA A 1 570 ? 3.597 9.873 -14.622 1.00 98.25 570 ALA A O 1
ATOM 4419 N N . PHE A 1 571 ? 5.716 9.969 -15.384 1.00 98.38 571 PHE A N 1
ATOM 4420 C CA . PHE A 1 571 ? 6.371 9.911 -14.079 1.00 98.38 571 PHE A CA 1
ATOM 4421 C C . PHE A 1 571 ? 7.198 11.168 -13.830 1.00 98.38 571 PHE A C 1
ATOM 4423 O O . PHE A 1 571 ? 7.940 11.619 -14.702 1.00 98.38 571 PHE A O 1
ATOM 4430 N N . GLU A 1 572 ? 7.100 11.716 -12.623 1.00 97.75 572 GLU A N 1
ATOM 4431 C CA . GLU A 1 572 ? 7.907 12.845 -12.171 1.00 97.75 572 GLU A CA 1
ATOM 4432 C C . GLU A 1 572 ? 8.517 12.536 -10.805 1.00 97.75 572 GLU A C 1
ATOM 4434 O O . GLU A 1 572 ? 7.818 12.506 -9.795 1.00 97.75 572 GLU A O 1
ATOM 4439 N N . PHE A 1 573 ? 9.831 12.328 -10.785 1.00 96.12 573 PHE A N 1
ATOM 4440 C CA . PHE A 1 573 ? 10.629 12.143 -9.579 1.00 96.12 573 PHE A CA 1
ATOM 4441 C C . PHE A 1 573 ? 11.415 13.420 -9.321 1.00 96.12 573 PHE A C 1
ATOM 4443 O O . PHE A 1 573 ? 12.363 13.737 -10.043 1.00 96.12 573 PHE A O 1
ATOM 4450 N N . TYR A 1 574 ? 10.977 14.190 -8.326 1.00 93.75 574 TYR A N 1
ATOM 4451 C CA . TYR A 1 574 ? 11.475 15.545 -8.128 1.00 93.75 574 TYR A CA 1
ATOM 4452 C C . TYR A 1 574 ? 12.729 15.566 -7.237 1.00 93.75 574 TYR A C 1
ATOM 4454 O O . TYR A 1 574 ? 13.847 15.590 -7.747 1.00 93.75 574 TYR A O 1
ATOM 4462 N N . TYR A 1 575 ? 12.582 15.466 -5.914 1.00 91.56 575 TYR A N 1
ATOM 4463 C CA . TYR A 1 575 ? 13.721 15.312 -5.004 1.00 91.56 575 TYR A CA 1
ATOM 4464 C C . TYR A 1 575 ? 13.709 13.964 -4.285 1.00 91.56 575 TYR A C 1
ATOM 4466 O O . TYR A 1 575 ? 12.648 13.406 -3.997 1.00 91.56 575 TYR A O 1
ATOM 4474 N N . PHE A 1 576 ? 14.918 13.462 -4.014 1.00 89.94 576 PHE A N 1
ATOM 4475 C CA . PHE A 1 576 ? 15.256 12.351 -3.116 1.00 89.94 576 PHE A CA 1
ATOM 4476 C C . PHE A 1 576 ? 14.187 11.255 -3.018 1.00 89.94 576 PHE A C 1
ATOM 4478 O O . PHE A 1 576 ? 13.476 11.128 -2.023 1.00 89.94 576 PHE A O 1
ATOM 4485 N N . THR A 1 577 ? 14.056 10.472 -4.082 1.00 91.12 577 THR A N 1
ATOM 4486 C CA . THR A 1 577 ? 13.093 9.373 -4.160 1.00 91.12 577 THR A CA 1
ATOM 4487 C C . THR A 1 577 ? 13.831 8.062 -4.362 1.00 91.12 577 THR A C 1
ATOM 4489 O O . THR A 1 577 ? 14.590 7.939 -5.313 1.00 91.12 577 THR A O 1
ATOM 4492 N N . ARG A 1 578 ? 13.574 7.073 -3.499 1.00 91.88 578 ARG A N 1
ATOM 4493 C CA . ARG A 1 578 ? 14.022 5.686 -3.706 1.00 91.88 578 ARG A CA 1
ATOM 4494 C C . ARG A 1 578 ? 12.920 4.885 -4.383 1.00 91.88 578 ARG A C 1
ATOM 4496 O O . ARG A 1 578 ? 11.924 4.560 -3.734 1.00 91.88 578 ARG A O 1
ATOM 4503 N N . ALA A 1 579 ? 13.080 4.559 -5.662 1.00 94.00 579 ALA A N 1
ATOM 4504 C CA . ALA A 1 579 ? 12.042 3.857 -6.416 1.00 94.00 579 ALA A CA 1
ATOM 4505 C C . ALA A 1 579 ? 12.599 2.870 -7.447 1.00 94.00 579 ALA A C 1
ATOM 4507 O O . ALA A 1 579 ? 13.601 3.135 -8.100 1.00 94.00 579 ALA A O 1
ATOM 4508 N N . ASN A 1 580 ? 11.888 1.761 -7.635 1.00 95.38 580 ASN A N 1
ATOM 4509 C CA . ASN A 1 580 ? 12.057 0.846 -8.754 1.00 95.38 580 ASN A CA 1
ATOM 4510 C C . ASN A 1 580 ? 10.845 0.949 -9.680 1.00 95.38 580 ASN A C 1
ATOM 4512 O O . ASN A 1 580 ? 9.746 0.525 -9.322 1.00 95.38 580 ASN A O 1
ATOM 4516 N N . VAL A 1 581 ? 11.048 1.526 -10.858 1.00 97.38 581 VAL A N 1
ATOM 4517 C CA . VAL A 1 581 ? 10.026 1.811 -11.865 1.00 97.38 581 VAL A CA 1
ATOM 4518 C C . VAL A 1 581 ? 10.113 0.756 -12.957 1.00 97.38 581 VAL A C 1
ATOM 4520 O O . VAL A 1 581 ? 10.933 0.864 -13.866 1.00 97.38 581 VAL A O 1
ATOM 4523 N N . CYS A 1 582 ? 9.288 -0.285 -12.878 1.00 97.12 582 CYS A N 1
ATOM 4524 C CA . CYS A 1 582 ? 9.405 -1.419 -13.792 1.00 97.12 582 CYS A CA 1
ATOM 4525 C C . CYS A 1 582 ? 8.093 -1.843 -14.444 1.00 97.1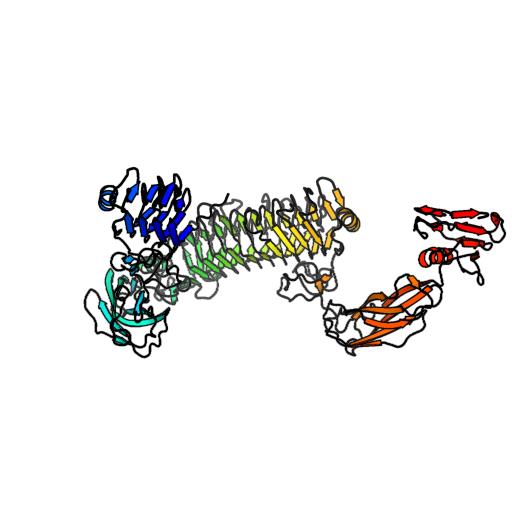2 582 CYS A C 1
ATOM 4527 O O . CYS A 1 582 ? 7.040 -1.816 -13.814 1.00 97.12 582 CYS A O 1
ATOM 4529 N N . HIS A 1 583 ? 8.147 -2.268 -15.709 1.00 98.19 583 HIS A N 1
ATOM 4530 C CA . HIS A 1 583 ? 6.965 -2.752 -16.428 1.00 98.19 583 HIS A CA 1
ATOM 4531 C C . HIS A 1 583 ? 5.796 -1.753 -16.437 1.00 98.19 583 HIS A C 1
ATOM 4533 O O . HIS A 1 583 ? 4.654 -2.134 -16.226 1.00 98.19 583 HIS A O 1
ATOM 4539 N N . ASN A 1 584 ? 6.031 -0.461 -16.658 1.00 98.75 584 ASN A N 1
ATOM 4540 C CA . ASN A 1 584 ? 4.951 0.519 -16.828 1.00 98.75 584 ASN A CA 1
ATOM 4541 C C . ASN A 1 584 ? 4.736 0.834 -18.316 1.00 98.75 584 ASN A C 1
ATOM 4543 O O . ASN A 1 584 ? 5.697 0.862 -19.085 1.00 98.75 584 ASN A O 1
ATOM 4547 N N . SER A 1 585 ? 3.487 1.078 -18.720 1.00 98.81 585 SER A N 1
ATOM 4548 C CA . SER A 1 585 ? 3.133 1.508 -20.080 1.00 98.81 585 SER A CA 1
ATOM 4549 C C . SER A 1 585 ? 2.720 2.977 -20.076 1.00 98.81 585 SER A C 1
ATOM 4551 O O . SER A 1 585 ? 1.818 3.371 -19.335 1.00 98.81 585 SER A O 1
ATOM 4553 N N . ILE A 1 586 ? 3.365 3.781 -20.916 1.00 98.81 586 ILE A N 1
ATOM 4554 C CA . ILE A 1 586 ? 3.155 5.227 -21.013 1.00 98.81 586 ILE A CA 1
ATOM 4555 C C . ILE A 1 586 ? 2.803 5.588 -22.452 1.00 98.81 586 ILE A C 1
ATOM 4557 O O . ILE A 1 586 ? 3.509 5.193 -23.380 1.00 98.81 586 ILE A O 1
ATOM 4561 N N . TYR A 1 587 ? 1.750 6.384 -22.622 1.00 98.44 587 TYR A N 1
ATOM 4562 C CA . TYR A 1 587 ? 1.346 6.933 -23.911 1.00 98.44 587 TYR A CA 1
ATOM 4563 C C . TYR A 1 587 ? 1.006 8.419 -23.776 1.00 98.44 587 TYR A C 1
ATOM 4565 O O . TYR A 1 587 ? 0.098 8.794 -23.033 1.00 98.44 587 TYR A O 1
ATOM 4573 N N . ILE A 1 588 ? 1.751 9.277 -24.473 1.00 97.50 588 ILE A N 1
ATOM 4574 C CA . ILE A 1 588 ? 1.564 10.734 -24.429 1.00 97.50 588 ILE A CA 1
ATOM 4575 C C . ILE A 1 588 ? 1.315 11.272 -25.840 1.00 97.50 588 ILE A C 1
ATOM 4577 O O . ILE A 1 588 ? 2.058 10.949 -26.761 1.00 97.50 588 ILE A O 1
ATOM 4581 N N . THR A 1 589 ? 0.297 12.118 -26.010 1.00 95.62 589 THR A N 1
ATOM 4582 C CA . THR A 1 589 ? -0.036 12.792 -27.285 1.00 95.62 589 THR A CA 1
ATOM 4583 C C . THR A 1 589 ? -0.156 14.311 -27.117 1.00 95.62 589 THR A C 1
ATOM 4585 O O . THR A 1 589 ? 0.079 14.847 -26.040 1.00 95.62 589 THR A O 1
ATOM 4588 N N . GLY A 1 590 ? -0.545 15.044 -28.164 1.00 93.19 590 GLY A N 1
ATOM 4589 C CA . GLY A 1 590 ? -0.836 16.485 -28.096 1.00 93.19 590 GLY A CA 1
ATOM 4590 C C . GLY A 1 590 ? 0.283 17.368 -28.647 1.00 93.19 590 GLY A C 1
ATOM 4591 O O . GLY A 1 590 ? 1.342 16.874 -29.020 1.00 93.19 590 GLY A O 1
ATOM 4592 N N . ASN A 1 591 ? 0.047 18.676 -28.727 1.00 92.88 591 ASN A N 1
ATOM 4593 C CA . ASN A 1 591 ? 0.879 19.598 -29.515 1.00 92.88 591 ASN A CA 1
ATOM 4594 C C . ASN A 1 591 ? 1.330 20.865 -28.767 1.00 92.88 591 ASN A C 1
ATOM 4596 O O . ASN A 1 591 ? 1.915 21.755 -29.380 1.00 92.88 591 ASN A O 1
ATOM 4600 N N . THR A 1 592 ? 1.083 20.960 -27.458 1.00 91.62 592 THR A N 1
ATOM 4601 C CA . THR A 1 592 ? 1.462 22.118 -26.633 1.00 91.62 592 THR A CA 1
ATOM 4602 C C . THR A 1 592 ? 2.315 21.721 -25.428 1.00 91.62 592 THR A C 1
ATOM 4604 O O . THR A 1 592 ? 2.147 20.647 -24.853 1.00 91.62 592 THR A O 1
ATOM 4607 N N . GLY A 1 593 ? 3.201 22.631 -25.006 1.00 90.81 593 GLY A N 1
ATOM 4608 C CA . GLY A 1 593 ? 4.036 22.480 -23.809 1.00 90.81 593 GLY A CA 1
ATOM 4609 C C . GLY A 1 593 ? 5.126 21.414 -23.927 1.00 90.81 593 GLY A C 1
ATOM 4610 O O . GLY A 1 593 ? 5.372 20.879 -25.003 1.00 90.81 593 GLY A O 1
ATOM 4611 N N . THR A 1 594 ? 5.803 21.132 -22.814 1.00 91.62 594 THR A N 1
ATOM 4612 C CA . THR A 1 594 ? 6.849 20.102 -22.738 1.00 91.62 594 THR A CA 1
ATOM 4613 C C . THR A 1 594 ? 6.283 18.828 -22.140 1.00 91.62 594 THR A C 1
ATOM 4615 O O . THR A 1 594 ? 5.560 18.884 -21.146 1.00 91.62 594 THR A O 1
ATOM 4618 N N . SER A 1 595 ? 6.640 17.681 -22.712 1.00 94.50 595 SER A N 1
ATOM 4619 C CA . SER A 1 595 ? 6.208 16.384 -22.203 1.00 94.50 595 SER A CA 1
ATOM 4620 C C . SER A 1 595 ? 7.352 15.393 -22.044 1.00 94.50 595 SER A C 1
ATOM 4622 O O . SER A 1 595 ? 8.272 15.348 -22.852 1.00 94.50 595 SER A O 1
ATOM 4624 N N . ASN A 1 596 ? 7.312 14.589 -20.989 1.00 96.38 596 ASN A N 1
ATOM 4625 C CA . ASN A 1 596 ? 8.330 13.589 -20.700 1.00 96.38 596 ASN A CA 1
ATOM 4626 C C . ASN A 1 596 ? 7.651 12.289 -20.257 1.00 96.38 596 ASN A C 1
ATOM 4628 O O . ASN A 1 596 ? 6.728 12.313 -19.441 1.00 96.38 596 ASN A O 1
ATOM 4632 N N . GLY A 1 597 ? 8.113 11.147 -20.763 1.00 97.44 597 GLY A N 1
ATOM 4633 C CA . GLY A 1 597 ? 7.677 9.851 -20.241 1.00 97.44 597 GLY A CA 1
ATOM 4634 C C . GLY A 1 597 ? 8.086 9.700 -18.775 1.00 97.44 597 GLY A C 1
ATOM 4635 O O . GLY A 1 597 ? 7.244 9.643 -17.880 1.00 97.44 597 GLY A O 1
ATOM 4636 N N . ILE A 1 598 ? 9.392 9.731 -18.523 1.00 97.44 598 ILE A N 1
ATOM 4637 C CA . ILE A 1 598 ? 9.972 9.765 -17.179 1.00 97.44 598 ILE A CA 1
ATOM 4638 C C . ILE A 1 598 ? 10.777 11.054 -17.024 1.00 97.44 598 ILE A C 1
ATOM 4640 O O . ILE A 1 598 ? 11.649 11.353 -17.836 1.00 97.44 598 ILE A O 1
ATOM 4644 N N . TYR A 1 599 ? 10.489 11.812 -15.970 1.00 96.19 599 TYR A N 1
ATOM 4645 C CA . TYR A 1 599 ? 11.231 13.008 -15.593 1.00 96.19 599 TYR A CA 1
ATOM 4646 C C . TYR A 1 599 ? 11.913 12.810 -14.241 1.00 96.19 599 TYR A C 1
ATOM 4648 O O . TYR A 1 599 ? 11.242 12.642 -13.222 1.00 96.19 599 TYR A O 1
ATOM 4656 N N . LEU A 1 600 ? 13.240 12.866 -14.234 1.00 94.25 600 LEU A N 1
ATOM 4657 C CA . LEU A 1 600 ? 14.086 12.852 -13.048 1.00 94.25 600 LEU A CA 1
ATOM 4658 C C . LEU A 1 600 ? 14.675 14.240 -12.869 1.00 94.25 600 LEU A C 1
ATOM 4660 O O . LEU A 1 600 ? 15.472 14.697 -13.687 1.00 94.25 600 LEU A O 1
ATOM 4664 N N . TYR A 1 601 ? 14.291 14.927 -11.804 1.00 92.75 601 TYR A N 1
ATOM 4665 C CA . TYR A 1 601 ? 14.823 16.257 -11.558 1.00 92.75 601 TYR A CA 1
ATOM 4666 C C . TYR A 1 601 ? 16.194 16.206 -10.880 1.00 92.75 601 TYR A C 1
ATOM 4668 O O . TYR A 1 601 ? 17.107 16.893 -11.331 1.00 92.75 601 TYR A O 1
ATOM 4676 N N . TYR A 1 602 ? 16.348 15.381 -9.839 1.00 88.44 602 TYR A N 1
ATOM 4677 C CA . TYR A 1 602 ? 17.580 15.287 -9.047 1.00 88.44 602 TYR A CA 1
ATOM 4678 C C . TYR A 1 602 ? 17.901 13.830 -8.637 1.00 88.44 602 TYR A C 1
ATOM 4680 O O . TYR A 1 602 ? 17.636 13.442 -7.492 1.00 88.44 602 TYR A O 1
ATOM 4688 N N . PRO A 1 603 ? 18.421 12.984 -9.553 1.00 82.31 603 PRO A N 1
ATOM 4689 C CA . PRO A 1 603 ? 18.915 11.649 -9.203 1.00 82.31 603 PRO A CA 1
ATOM 4690 C C . PRO A 1 603 ? 20.077 11.723 -8.198 1.00 82.31 603 PRO A C 1
ATOM 4692 O O . PRO A 1 603 ? 20.931 12.606 -8.270 1.00 82.31 603 PRO A O 1
ATOM 4695 N N . ASN A 1 604 ? 20.117 10.796 -7.237 1.00 84.06 604 ASN A N 1
ATOM 4696 C CA . ASN A 1 604 ? 21.110 10.789 -6.160 1.00 84.06 604 ASN A CA 1
ATOM 4697 C C . ASN A 1 604 ? 21.436 9.351 -5.729 1.00 84.06 604 ASN A C 1
ATOM 4699 O O . ASN A 1 604 ? 20.527 8.552 -5.539 1.00 84.06 604 ASN A O 1
ATOM 4703 N N . SER A 1 605 ? 22.708 9.013 -5.513 1.00 86.38 605 SER A N 1
ATOM 4704 C CA . SER A 1 605 ? 23.125 7.653 -5.125 1.00 86.38 605 SER A CA 1
ATOM 4705 C C . SER A 1 605 ? 22.623 7.199 -3.747 1.00 86.38 605 SER A C 1
ATOM 4707 O O . SER A 1 605 ? 22.434 6.005 -3.533 1.00 86.38 605 SER A O 1
ATOM 4709 N N . ASN A 1 606 ? 22.316 8.122 -2.829 1.00 86.38 606 ASN A N 1
ATOM 4710 C CA . ASN A 1 606 ? 21.658 7.797 -1.558 1.00 86.38 606 ASN A CA 1
ATOM 4711 C C . ASN A 1 606 ? 20.151 7.555 -1.720 1.00 86.38 606 ASN A C 1
ATOM 4713 O O . ASN A 1 606 ? 19.528 6.965 -0.832 1.00 86.38 606 ASN A O 1
ATOM 4717 N N . TYR A 1 607 ? 19.561 8.018 -2.825 1.00 88.69 607 TYR A N 1
ATOM 4718 C CA . TYR A 1 607 ? 18.141 7.890 -3.144 1.00 88.69 607 TYR A CA 1
ATOM 4719 C C . TYR A 1 607 ? 17.964 7.427 -4.599 1.00 88.69 607 TYR A C 1
ATOM 4721 O O . TYR A 1 607 ? 17.510 8.214 -5.433 1.00 88.69 607 TYR A O 1
ATOM 4729 N N . PRO A 1 608 ? 18.396 6.194 -4.927 1.00 90.44 608 PRO A N 1
ATOM 4730 C CA . PRO A 1 608 ? 18.459 5.751 -6.310 1.00 90.44 608 PRO A CA 1
ATOM 4731 C C . PRO A 1 608 ? 17.071 5.497 -6.898 1.00 90.44 608 PRO A C 1
ATOM 4733 O O . PRO A 1 608 ? 16.177 4.961 -6.234 1.00 90.44 608 PRO A O 1
ATOM 4736 N N . VAL A 1 609 ? 16.932 5.817 -8.183 1.00 92.31 609 VAL A N 1
ATOM 4737 C CA . VAL A 1 609 ? 15.788 5.412 -9.005 1.00 92.31 609 VAL A CA 1
ATOM 4738 C C . VAL A 1 609 ? 16.263 4.401 -10.048 1.00 92.31 609 VAL A C 1
ATOM 4740 O O . VAL A 1 609 ? 17.254 4.636 -10.731 1.00 92.31 609 VAL A O 1
ATOM 4743 N N . SER A 1 610 ? 15.575 3.275 -10.205 1.00 93.44 610 SER A N 1
ATOM 4744 C CA . SER A 1 610 ? 15.754 2.395 -11.366 1.00 93.44 610 SER A CA 1
ATOM 4745 C C . SER A 1 610 ? 14.548 2.493 -12.287 1.00 93.44 610 SER A C 1
ATOM 4747 O O . SER A 1 610 ? 13.418 2.587 -11.812 1.00 93.44 610 SER A O 1
ATOM 4749 N N . ALA A 1 611 ? 14.775 2.465 -13.596 1.00 95.50 611 ALA A N 1
ATOM 4750 C CA . ALA A 1 611 ? 13.721 2.353 -14.592 1.00 95.50 611 ALA A CA 1
ATOM 4751 C C . ALA A 1 611 ? 14.044 1.205 -15.552 1.00 95.50 611 ALA A C 1
ATOM 4753 O O . ALA A 1 611 ? 14.999 1.296 -16.313 1.00 95.50 611 ALA A O 1
ATOM 4754 N N . THR A 1 612 ? 13.278 0.115 -15.517 1.00 97.06 612 THR A N 1
ATOM 4755 C CA . THR A 1 612 ? 13.529 -1.068 -16.359 1.00 97.06 612 THR A CA 1
ATOM 4756 C C . THR A 1 612 ? 12.257 -1.626 -16.972 1.00 97.06 612 THR A C 1
ATOM 4758 O O . THR A 1 612 ? 11.168 -1.478 -16.422 1.00 97.06 612 THR A O 1
ATOM 4761 N N . ASN A 1 613 ? 12.359 -2.307 -18.110 1.00 97.69 613 ASN A N 1
ATOM 4762 C CA . ASN A 1 613 ? 11.226 -3.022 -18.705 1.00 97.69 613 ASN A CA 1
ATOM 4763 C C . ASN A 1 613 ? 10.000 -2.130 -18.996 1.00 97.69 613 ASN A C 1
ATOM 4765 O O . ASN A 1 613 ? 8.885 -2.643 -19.065 1.00 97.69 613 ASN A O 1
ATOM 4769 N N . ASN A 1 614 ? 10.140 -0.805 -19.115 1.00 98.56 614 ASN A N 1
ATOM 4770 C CA . ASN A 1 614 ? 9.013 0.100 -19.366 1.00 98.56 614 ASN A CA 1
ATOM 4771 C C . ASN A 1 614 ? 8.770 0.265 -20.871 1.00 98.56 614 ASN A C 1
ATOM 4773 O O . ASN A 1 614 ? 9.714 0.304 -21.656 1.00 98.56 614 ASN A O 1
ATOM 4777 N N . ASN A 1 615 ? 7.509 0.425 -21.274 1.00 98.62 615 ASN A N 1
ATOM 4778 C CA . ASN A 1 615 ? 7.153 0.818 -22.635 1.00 98.62 615 ASN A CA 1
ATOM 4779 C C . ASN A 1 615 ? 6.754 2.298 -22.650 1.00 98.62 615 ASN A C 1
ATOM 4781 O O . ASN A 1 615 ? 5.676 2.649 -22.165 1.00 98.62 615 ASN A O 1
ATOM 4785 N N . ILE A 1 616 ? 7.628 3.161 -23.174 1.00 98.62 616 ILE A N 1
ATOM 4786 C CA . ILE A 1 616 ? 7.445 4.613 -23.176 1.00 98.62 616 ILE A CA 1
ATOM 4787 C C . ILE A 1 616 ? 7.232 5.090 -24.610 1.00 98.62 616 ILE A C 1
ATOM 4789 O O . ILE A 1 616 ? 8.146 5.059 -25.431 1.00 98.62 616 ILE A O 1
ATOM 4793 N N . VAL A 1 617 ? 6.021 5.567 -24.894 1.00 98.19 617 VAL A N 1
ATOM 4794 C CA . VAL A 1 617 ? 5.643 6.123 -26.195 1.00 98.19 617 VAL A CA 1
ATOM 4795 C C . VAL A 1 617 ? 5.192 7.570 -26.006 1.00 98.19 617 VAL A C 1
ATOM 4797 O O . VAL A 1 617 ? 4.137 7.841 -25.431 1.00 98.19 617 VAL A O 1
ATOM 4800 N N . ASN A 1 618 ? 5.989 8.521 -26.493 1.00 97.25 618 ASN A N 1
ATOM 4801 C CA . ASN A 1 618 ? 5.660 9.945 -26.476 1.00 97.25 618 ASN A CA 1
ATOM 4802 C C . ASN A 1 618 ? 5.510 10.485 -27.910 1.00 97.25 618 ASN A C 1
ATOM 4804 O O . ASN A 1 618 ? 6.480 10.844 -28.575 1.00 97.25 618 ASN A O 1
ATOM 4808 N N . LEU A 1 619 ? 4.264 10.558 -28.376 1.00 96.25 619 LEU A N 1
ATOM 4809 C CA . LEU A 1 619 ? 3.869 11.097 -29.681 1.00 96.25 619 LEU A CA 1
ATOM 4810 C C . LEU A 1 619 ? 3.499 12.585 -29.612 1.00 96.25 619 LEU A C 1
ATOM 4812 O O . LEU A 1 619 ? 2.786 13.095 -30.477 1.00 96.25 619 LEU A O 1
ATOM 4816 N N . SER A 1 620 ? 3.901 13.290 -28.556 1.00 94.06 620 SER A N 1
ATOM 4817 C CA . SER A 1 620 ? 3.678 14.726 -28.476 1.00 94.06 620 SER A CA 1
ATOM 4818 C C . SER A 1 620 ? 4.487 15.455 -29.554 1.00 94.06 620 SER A C 1
ATOM 4820 O O . SER A 1 620 ? 5.656 15.152 -29.772 1.00 94.06 620 SER A O 1
ATOM 4822 N N . THR A 1 621 ? 3.888 16.455 -30.202 1.00 93.38 621 THR A N 1
ATOM 4823 C CA . THR A 1 621 ? 4.577 17.402 -31.099 1.00 93.38 621 THR A CA 1
ATOM 4824 C C . THR A 1 621 ? 4.858 18.742 -30.409 1.00 93.38 621 THR A C 1
ATOM 4826 O O . THR A 1 621 ? 5.057 19.749 -31.086 1.00 93.38 621 THR A O 1
ATOM 4829 N N . GLY A 1 622 ? 4.784 18.785 -29.073 1.00 89.31 622 GLY A N 1
ATOM 4830 C CA . GLY A 1 622 ? 5.051 19.981 -28.277 1.00 89.31 622 GLY A CA 1
ATOM 4831 C C . GLY A 1 622 ? 6.531 20.385 -28.260 1.00 89.31 622 GLY A C 1
ATOM 4832 O O . GLY A 1 622 ? 7.347 19.939 -29.066 1.00 89.31 622 GLY A O 1
ATOM 4833 N N . THR A 1 623 ? 6.899 21.239 -27.311 1.00 89.38 623 THR A N 1
ATOM 4834 C CA . THR A 1 623 ? 8.264 21.753 -27.168 1.00 89.38 623 THR A CA 1
ATOM 4835 C C . THR A 1 623 ? 9.158 20.734 -26.461 1.00 89.38 623 THR A C 1
ATOM 4837 O O . THR A 1 623 ? 9.031 20.535 -25.250 1.00 89.38 623 THR A O 1
ATOM 4840 N N . ASN A 1 624 ? 10.106 20.155 -27.204 1.00 87.31 624 ASN A N 1
ATOM 4841 C CA . ASN A 1 624 ? 11.134 19.215 -26.727 1.00 87.31 624 ASN A CA 1
ATOM 4842 C C . ASN A 1 624 ? 10.573 18.024 -25.917 1.00 87.31 624 ASN A C 1
ATOM 4844 O O . ASN A 1 624 ? 10.956 17.844 -24.757 1.00 87.31 624 ASN A O 1
ATOM 4848 N N . PRO A 1 625 ? 9.637 17.238 -26.478 1.00 91.94 625 PRO A N 1
ATOM 4849 C CA . PRO A 1 625 ? 9.122 16.048 -25.829 1.00 91.94 625 PRO A CA 1
ATOM 4850 C C . PRO A 1 625 ? 10.213 14.976 -25.756 1.00 91.94 625 PRO A C 1
ATOM 4852 O O . PRO A 1 625 ? 10.961 14.795 -26.711 1.00 91.94 625 PRO A O 1
ATOM 4855 N N . THR A 1 626 ? 10.291 14.252 -24.642 1.00 95.56 626 THR A N 1
ATOM 4856 C CA . THR A 1 626 ? 11.272 13.172 -24.452 1.00 95.56 626 THR A CA 1
ATOM 4857 C C . THR A 1 626 ? 10.605 11.907 -23.920 1.00 95.56 626 THR A C 1
ATOM 4859 O O . THR A 1 626 ? 9.520 11.952 -23.327 1.00 95.56 626 THR A O 1
ATOM 4862 N N . ALA A 1 627 ? 11.244 10.756 -24.112 1.00 96.38 627 ALA A N 1
ATOM 4863 C CA . ALA A 1 627 ? 10.873 9.539 -23.399 1.00 96.38 627 ALA A CA 1
ATOM 4864 C C . ALA A 1 627 ? 11.462 9.556 -21.978 1.00 96.38 627 ALA A C 1
ATOM 4866 O O . ALA A 1 627 ? 10.775 9.201 -21.018 1.00 96.38 627 ALA A O 1
ATOM 4867 N N . LEU A 1 628 ? 12.696 10.048 -21.839 1.00 95.38 628 LEU A N 1
ATOM 4868 C CA . LEU A 1 628 ? 13.403 10.194 -20.571 1.00 95.38 628 LEU A CA 1
ATOM 4869 C C . LEU A 1 628 ? 14.081 11.565 -20.489 1.00 95.38 628 LEU A C 1
ATOM 4871 O O . LEU A 1 628 ? 14.825 11.964 -21.384 1.00 95.38 628 LEU A O 1
ATOM 4875 N N . LYS A 1 629 ? 13.868 12.265 -19.377 1.00 94.25 629 LYS A N 1
ATOM 4876 C CA . LYS A 1 629 ? 14.555 13.515 -19.063 1.00 94.25 629 LYS A CA 1
ATOM 4877 C C . LYS A 1 629 ? 15.186 13.449 -17.682 1.00 94.25 629 LYS A C 1
ATOM 4879 O O . LYS A 1 629 ? 14.492 13.202 -16.700 1.00 94.25 629 LYS A O 1
ATOM 4884 N N . ILE A 1 630 ? 16.480 13.735 -17.620 1.00 92.06 630 ILE A N 1
ATOM 4885 C CA . ILE A 1 630 ? 17.294 13.806 -16.409 1.00 92.06 630 ILE A CA 1
ATOM 4886 C C . ILE A 1 630 ? 17.821 15.236 -16.306 1.00 92.06 630 ILE A C 1
ATOM 4888 O O . ILE A 1 630 ? 18.616 15.662 -17.132 1.00 92.06 630 ILE A O 1
ATOM 4892 N N . TYR A 1 631 ? 17.330 16.024 -15.352 1.00 88.81 631 TYR A N 1
ATOM 4893 C CA . TYR A 1 631 ? 17.605 17.463 -15.329 1.00 88.81 631 TYR A CA 1
ATOM 4894 C C . TYR A 1 631 ? 18.947 17.808 -14.663 1.00 88.81 631 TYR A C 1
ATOM 4896 O O . TYR A 1 631 ? 19.800 18.427 -15.293 1.00 88.81 631 TYR A O 1
ATOM 4904 N N . TYR A 1 632 ? 19.166 17.391 -13.412 1.00 81.88 632 TYR A N 1
ATOM 4905 C CA . TYR A 1 632 ? 20.460 17.519 -12.733 1.00 81.88 632 TYR A CA 1
ATOM 4906 C C . TYR A 1 632 ? 21.178 16.175 -12.692 1.00 81.88 632 TYR A C 1
ATOM 4908 O O . TYR A 1 632 ? 21.042 15.416 -11.737 1.00 81.88 632 TYR A O 1
ATOM 4916 N N . ASP A 1 633 ? 21.959 15.886 -13.726 1.00 71.38 633 ASP A N 1
ATOM 4917 C CA . ASP A 1 633 ? 22.829 14.713 -13.737 1.00 71.38 633 ASP A CA 1
ATOM 4918 C C . ASP A 1 633 ? 24.120 15.014 -12.959 1.00 71.38 633 ASP A C 1
ATOM 4920 O O . ASP A 1 633 ? 25.098 15.522 -13.504 1.00 71.38 633 ASP A O 1
ATOM 4924 N N . THR A 1 634 ? 24.072 14.833 -11.636 1.00 66.25 634 THR A N 1
ATOM 4925 C CA . THR A 1 634 ? 25.216 15.103 -10.744 1.00 66.25 634 THR A CA 1
ATOM 4926 C C . THR A 1 634 ? 25.927 13.839 -10.255 1.00 66.25 634 THR A C 1
ATOM 4928 O O . THR A 1 634 ? 26.992 13.951 -9.654 1.00 66.25 634 THR A O 1
ATOM 4931 N N . ASP A 1 635 ? 25.343 12.652 -10.466 1.00 66.50 635 ASP A N 1
ATOM 4932 C CA . ASP A 1 635 ? 25.918 11.350 -10.091 1.00 66.50 635 ASP A CA 1
ATOM 4933 C C . ASP A 1 635 ? 25.254 10.225 -10.908 1.00 66.50 635 ASP A C 1
ATOM 4935 O O . ASP A 1 635 ? 24.135 9.803 -10.604 1.00 66.50 635 ASP A O 1
ATOM 4939 N N . GLU A 1 636 ? 25.966 9.689 -11.903 1.00 66.00 636 GLU A N 1
ATOM 4940 C CA . GLU A 1 636 ? 25.506 8.600 -12.785 1.00 66.00 636 GLU A CA 1
ATOM 4941 C C . GLU A 1 636 ? 25.140 7.299 -12.032 1.00 66.00 636 GLU A C 1
ATOM 4943 O O . GLU A 1 636 ? 24.520 6.389 -12.598 1.00 66.00 636 GLU A O 1
ATOM 4948 N N . ARG A 1 637 ? 25.496 7.189 -10.740 1.00 68.44 637 ARG A N 1
ATOM 4949 C CA . ARG A 1 637 ? 25.128 6.071 -9.848 1.00 68.44 637 ARG A CA 1
ATOM 4950 C C . ARG A 1 637 ? 23.759 6.245 -9.186 1.00 68.44 637 ARG A C 1
ATOM 4952 O O . ARG A 1 637 ? 23.239 5.294 -8.612 1.00 68.44 637 ARG A O 1
ATOM 4959 N N . GLY A 1 638 ? 23.164 7.437 -9.249 1.00 77.62 638 GLY A N 1
ATOM 4960 C CA . GLY A 1 638 ? 21.828 7.721 -8.713 1.00 77.62 638 GLY A CA 1
ATOM 4961 C C . GLY A 1 638 ? 20.677 7.185 -9.567 1.00 77.62 638 GLY A C 1
ATOM 4962 O O . GLY A 1 638 ? 19.517 7.307 -9.168 1.00 77.62 638 GLY A O 1
ATOM 4963 N N . PHE A 1 639 ? 20.982 6.609 -10.734 1.00 88.06 639 PHE A N 1
ATOM 4964 C CA . PHE A 1 639 ? 19.990 6.136 -11.689 1.00 88.06 639 PHE A CA 1
ATOM 4965 C C . PHE A 1 639 ? 20.459 4.897 -12.474 1.00 88.06 639 PHE A C 1
ATOM 4967 O O . PHE A 1 639 ? 21.607 4.826 -12.915 1.00 88.06 639 PHE A O 1
ATOM 4974 N N . THR A 1 640 ? 19.579 3.906 -12.657 1.00 90.44 640 THR A N 1
ATOM 4975 C CA . THR A 1 640 ? 19.865 2.666 -13.417 1.00 90.44 640 THR A CA 1
ATOM 4976 C C . THR A 1 640 ? 18.764 2.369 -14.428 1.00 90.44 640 THR A C 1
ATOM 4978 O O . THR A 1 640 ? 17.588 2.392 -14.067 1.00 90.44 640 THR A O 1
ATOM 4981 N N . THR A 1 641 ? 19.144 2.037 -15.663 1.00 93.56 641 THR A N 1
ATOM 4982 C CA . THR A 1 641 ? 18.216 1.744 -16.761 1.00 93.56 641 THR A CA 1
ATOM 4983 C C . THR A 1 641 ? 18.660 0.589 -17.634 1.00 93.56 641 THR A C 1
ATOM 4985 O O . THR A 1 641 ? 19.840 0.482 -17.965 1.00 93.56 641 THR A O 1
ATOM 4988 N N . ASP A 1 642 ? 17.701 -0.255 -18.017 1.00 96.25 642 ASP A N 1
ATOM 4989 C CA . ASP A 1 642 ? 17.852 -1.236 -19.090 1.00 96.25 642 ASP A CA 1
ATOM 4990 C C . ASP A 1 642 ? 16.492 -1.776 -19.557 1.00 96.25 642 ASP A C 1
ATOM 4992 O O . ASP A 1 642 ? 15.495 -1.655 -18.837 1.00 96.25 642 ASP A O 1
ATOM 4996 N N . TYR A 1 643 ? 16.451 -2.395 -20.740 1.00 96.81 643 TYR A N 1
ATOM 4997 C CA . TYR A 1 643 ? 15.249 -3.021 -21.305 1.00 96.81 643 TYR A CA 1
ATOM 4998 C C . TYR A 1 643 ? 14.026 -2.086 -21.367 1.00 96.81 643 TYR A C 1
ATOM 5000 O O . TYR A 1 643 ? 12.894 -2.516 -21.178 1.00 96.81 643 TYR A O 1
ATOM 5008 N N . ASN A 1 644 ? 14.206 -0.791 -21.607 1.00 98.12 644 ASN A N 1
ATOM 5009 C CA . ASN A 1 644 ? 13.088 0.130 -21.818 1.00 98.12 644 ASN A CA 1
ATOM 5010 C C . ASN A 1 644 ? 12.874 0.381 -23.311 1.00 98.12 644 ASN A C 1
ATOM 5012 O O . ASN A 1 644 ? 13.825 0.409 -24.085 1.00 98.12 644 ASN A O 1
ATOM 5016 N N . ASN A 1 645 ? 11.636 0.642 -23.718 1.00 98.38 645 ASN A N 1
ATOM 5017 C CA . ASN A 1 645 ? 11.350 1.235 -25.019 1.00 98.38 645 ASN A CA 1
ATOM 5018 C C . ASN A 1 645 ? 11.244 2.757 -24.876 1.00 98.38 645 ASN A C 1
ATOM 5020 O O . ASN A 1 645 ? 10.400 3.224 -24.113 1.00 98.38 645 ASN A O 1
ATOM 5024 N N . TYR A 1 646 ? 12.058 3.515 -25.612 1.00 97.38 646 TYR A N 1
ATOM 5025 C CA . TYR A 1 646 ? 12.097 4.982 -25.582 1.00 97.38 646 TYR A CA 1
ATOM 5026 C C . TYR A 1 646 ? 11.632 5.584 -26.909 1.00 97.38 646 TYR A C 1
ATOM 5028 O O . TYR A 1 646 ? 12.423 6.198 -27.619 1.00 97.38 646 TYR A O 1
ATOM 5036 N N . TYR A 1 647 ? 10.363 5.416 -27.270 1.00 97.25 647 TYR A N 1
ATOM 5037 C CA . TYR A 1 647 ? 9.878 5.931 -28.547 1.00 97.25 647 TYR A CA 1
ATOM 5038 C C . TYR A 1 647 ? 9.363 7.366 -28.450 1.00 97.25 647 TYR A C 1
ATOM 5040 O O . TYR A 1 647 ? 8.456 7.671 -27.667 1.00 97.25 647 TYR A O 1
ATOM 5048 N N . THR A 1 648 ? 9.891 8.235 -29.311 1.00 95.12 648 THR A N 1
ATOM 5049 C CA . THR A 1 648 ? 9.390 9.594 -29.541 1.00 95.12 648 THR A CA 1
ATOM 5050 C C . THR A 1 648 ? 9.278 9.882 -31.042 1.00 95.12 648 THR A C 1
ATOM 5052 O O . THR A 1 648 ? 9.984 9.288 -31.853 1.00 95.12 648 THR A O 1
ATOM 5055 N N . ILE A 1 649 ? 8.385 10.799 -31.434 1.00 90.06 649 ILE A N 1
ATOM 5056 C CA . ILE A 1 649 ? 8.309 11.304 -32.828 1.00 90.06 649 ILE A CA 1
ATOM 5057 C C . ILE A 1 649 ? 9.201 12.530 -33.073 1.00 90.06 649 ILE A C 1
ATOM 5059 O O . ILE A 1 649 ? 9.354 12.980 -34.207 1.00 90.06 649 ILE A O 1
ATOM 5063 N N . ASN A 1 650 ? 9.738 13.115 -32.002 1.00 80.62 650 ASN A N 1
ATOM 5064 C CA . ASN A 1 650 ? 10.605 14.284 -32.047 1.00 80.62 650 ASN A CA 1
ATOM 5065 C C . ASN A 1 650 ? 12.073 13.837 -32.092 1.00 80.62 650 ASN A C 1
ATOM 5067 O O . ASN A 1 650 ? 12.393 12.797 -31.521 1.00 80.62 650 ASN A O 1
ATOM 5071 N N . PRO A 1 651 ? 12.974 14.623 -32.706 1.00 77.81 651 PRO A N 1
ATOM 5072 C CA . PRO A 1 651 ? 14.397 14.321 -32.725 1.00 77.81 651 PRO A CA 1
ATOM 5073 C C . PRO A 1 651 ? 14.998 13.999 -31.346 1.00 77.81 651 PRO A C 1
ATOM 5075 O O . PRO A 1 651 ? 15.865 13.140 -31.292 1.00 77.81 651 PRO A O 1
ATOM 5078 N N . ILE A 1 652 ? 14.574 14.628 -30.243 1.00 89.25 652 ILE A N 1
ATOM 5079 C CA . ILE A 1 652 ? 15.158 14.354 -28.917 1.00 89.25 652 ILE A CA 1
ATOM 5080 C C . ILE A 1 652 ? 14.451 13.160 -28.260 1.00 89.25 652 ILE A C 1
ATOM 5082 O O . ILE A 1 652 ? 13.272 13.229 -27.919 1.00 89.25 652 ILE A O 1
ATOM 5086 N N . ILE A 1 653 ? 15.183 12.070 -28.030 1.00 91.44 653 ILE A N 1
ATOM 5087 C CA . ILE A 1 653 ? 14.662 10.886 -27.329 1.00 91.44 653 ILE A CA 1
ATOM 5088 C C . ILE A 1 653 ? 14.908 11.022 -25.827 1.00 91.44 653 ILE A C 1
ATOM 5090 O O . ILE A 1 653 ? 13.999 10.821 -25.013 1.00 91.44 653 ILE A O 1
ATOM 5094 N N . ILE A 1 654 ? 16.143 11.386 -25.474 1.00 93.00 654 ILE A N 1
ATOM 5095 C CA . ILE A 1 654 ? 16.622 11.502 -24.098 1.00 93.00 654 ILE A CA 1
ATOM 5096 C C . ILE A 1 654 ? 17.290 12.863 -23.925 1.00 93.00 654 ILE A C 1
ATOM 5098 O O . ILE A 1 654 ? 18.061 13.298 -24.780 1.00 93.00 654 ILE A O 1
ATOM 5102 N N . ALA A 1 655 ? 17.016 13.528 -22.807 1.00 91.31 655 ALA A N 1
ATOM 5103 C CA . ALA A 1 655 ? 17.748 14.718 -22.381 1.00 91.31 655 ALA A CA 1
ATOM 5104 C C . ALA A 1 655 ? 18.422 14.444 -21.033 1.00 91.31 655 ALA A C 1
ATOM 5106 O O . ALA A 1 655 ? 17.747 13.978 -20.114 1.00 91.31 655 ALA A O 1
ATOM 5107 N N . SER A 1 656 ? 19.718 14.744 -20.913 1.00 86.94 656 SER A N 1
ATOM 5108 C CA . SER A 1 656 ? 20.456 14.642 -19.645 1.00 86.94 656 SER A CA 1
ATOM 5109 C C . SER A 1 656 ? 21.204 15.936 -19.324 1.00 86.94 656 SER A C 1
ATOM 5111 O O . SER A 1 656 ? 21.756 16.597 -20.204 1.00 86.94 656 SER A O 1
ATOM 5113 N N . GLY A 1 657 ? 21.220 16.319 -18.051 1.00 80.12 657 GLY A N 1
ATOM 5114 C CA . GLY A 1 657 ? 21.803 17.575 -17.601 1.00 80.12 657 GLY A CA 1
ATOM 5115 C C . GLY A 1 657 ? 21.044 18.812 -18.100 1.00 80.12 657 GLY A C 1
ATOM 5116 O O . GLY A 1 657 ? 19.918 18.755 -18.600 1.00 80.12 657 GLY A O 1
ATOM 5117 N N . THR A 1 658 ? 21.686 19.974 -17.975 1.00 70.31 658 THR A N 1
ATOM 5118 C CA . THR A 1 658 ? 21.082 21.265 -18.342 1.00 70.31 658 THR A CA 1
ATOM 5119 C C . THR A 1 658 ? 21.072 21.539 -19.847 1.00 70.31 658 THR A C 1
ATOM 5121 O O . THR A 1 658 ? 20.311 22.402 -20.286 1.00 70.31 658 THR A O 1
ATOM 5124 N N . SER A 1 659 ? 21.876 20.810 -20.635 1.00 73.75 659 SER A N 1
ATOM 5125 C CA . SER A 1 659 ? 22.083 21.106 -22.061 1.00 73.75 659 SER A CA 1
ATOM 5126 C C . SER A 1 659 ? 22.267 19.886 -22.977 1.00 73.75 659 SER A C 1
ATOM 5128 O O . SER A 1 659 ? 22.274 20.076 -24.194 1.00 73.75 659 SER A O 1
ATOM 5130 N N . ALA A 1 660 ? 22.441 18.656 -22.469 1.00 85.81 660 ALA A N 1
ATOM 5131 C CA . ALA A 1 660 ? 22.719 17.506 -23.336 1.00 85.81 660 ALA A CA 1
ATOM 5132 C C . ALA A 1 660 ? 21.421 16.873 -23.862 1.00 85.81 660 ALA A C 1
ATOM 5134 O O . ALA A 1 660 ? 20.464 16.637 -23.124 1.00 85.81 660 ALA A O 1
ATOM 5135 N N . SER A 1 661 ? 21.385 16.613 -25.167 1.00 91.69 661 SER A N 1
ATOM 5136 C CA . SER A 1 661 ? 20.255 15.998 -25.869 1.00 91.69 661 SER A CA 1
ATOM 5137 C C . SER A 1 661 ? 20.762 14.871 -26.759 1.00 91.69 661 SER A C 1
ATOM 5139 O O . SER A 1 661 ? 21.728 15.057 -27.499 1.00 91.69 661 SER A O 1
ATOM 5141 N N . TYR A 1 662 ? 20.095 13.722 -26.697 1.00 93.12 662 TYR A N 1
ATOM 5142 C CA . TYR A 1 662 ? 20.437 12.514 -27.441 1.00 93.12 662 TYR A CA 1
ATOM 5143 C C . TYR A 1 662 ? 19.308 12.191 -28.413 1.00 93.12 662 TYR A C 1
ATOM 5145 O O . TYR A 1 662 ? 18.145 12.042 -28.025 1.00 93.12 662 TYR A O 1
ATOM 5153 N N . TYR A 1 663 ? 19.673 12.094 -29.687 1.00 92.62 663 TYR A N 1
ATOM 5154 C CA . TYR A 1 663 ? 18.740 11.987 -30.803 1.00 92.62 663 TYR A CA 1
ATOM 5155 C C . TYR A 1 663 ? 18.508 10.547 -31.262 1.00 92.62 663 TYR A C 1
ATOM 5157 O O . TYR A 1 663 ? 17.577 10.249 -32.002 1.00 92.62 663 TYR A O 1
ATOM 5165 N N . THR A 1 664 ? 19.376 9.637 -30.827 1.00 92.44 664 THR A N 1
ATOM 5166 C CA . THR A 1 664 ? 19.274 8.203 -31.091 1.00 92.44 664 THR A CA 1
ATOM 5167 C C . THR A 1 664 ? 19.589 7.435 -29.817 1.00 92.44 664 THR A C 1
ATOM 5169 O O . THR A 1 664 ? 20.358 7.902 -28.974 1.00 92.44 664 THR A O 1
ATOM 5172 N N . LEU A 1 665 ? 19.038 6.227 -29.696 1.00 92.56 665 LEU A N 1
ATOM 5173 C CA . LEU A 1 665 ? 19.356 5.348 -28.574 1.00 92.56 665 LEU A CA 1
ATOM 5174 C C . LEU A 1 665 ? 20.854 5.000 -28.535 1.00 92.56 665 LEU A C 1
ATOM 5176 O O . LEU A 1 665 ? 21.446 5.000 -27.464 1.00 92.56 665 LEU A O 1
ATOM 5180 N N . SER A 1 666 ? 21.491 4.820 -29.697 1.00 93.88 666 SER A N 1
ATOM 5181 C CA . SER A 1 666 ? 22.933 4.549 -29.785 1.00 93.88 666 SER A CA 1
ATOM 5182 C C . SER A 1 666 ? 23.788 5.683 -29.204 1.00 93.88 666 SER A C 1
ATOM 5184 O O . SER A 1 666 ? 24.755 5.421 -28.492 1.00 93.88 666 SER A O 1
ATOM 5186 N N . GLN A 1 667 ? 23.415 6.951 -29.425 1.00 93.75 667 GLN A N 1
ATOM 5187 C CA . GLN A 1 667 ? 24.107 8.085 -28.794 1.00 93.75 667 GLN A CA 1
ATOM 5188 C C . GLN A 1 667 ? 24.006 8.042 -27.265 1.00 93.75 667 GLN A C 1
ATOM 5190 O O . GLN A 1 667 ? 24.991 8.319 -26.583 1.00 93.75 667 GLN A O 1
ATOM 5195 N N . TRP A 1 668 ? 22.836 7.689 -26.727 1.00 92.12 668 TRP A N 1
ATOM 5196 C CA . TRP A 1 668 ? 22.642 7.544 -25.285 1.00 92.12 668 TRP A CA 1
ATOM 5197 C C . TRP A 1 668 ? 23.422 6.360 -24.702 1.00 92.12 668 TRP A C 1
ATOM 5199 O O . TRP A 1 668 ? 24.075 6.513 -23.672 1.00 92.12 668 TRP A O 1
ATOM 5209 N N . GLN A 1 669 ? 23.401 5.205 -25.369 1.00 93.38 669 GLN A N 1
ATOM 5210 C CA . GLN A 1 669 ? 24.137 4.007 -24.954 1.00 93.38 669 GLN A CA 1
ATOM 5211 C C . GLN A 1 669 ? 25.647 4.270 -24.909 1.00 93.38 669 GLN A C 1
ATOM 5213 O O . GLN A 1 669 ? 26.296 3.964 -23.913 1.00 93.38 669 GLN A O 1
ATOM 5218 N N . ASN A 1 670 ? 26.196 4.918 -25.942 1.00 91.81 670 ASN A N 1
ATOM 5219 C CA . ASN A 1 670 ? 27.619 5.263 -25.999 1.00 91.81 670 ASN A CA 1
ATOM 5220 C C . ASN A 1 670 ? 28.031 6.276 -24.924 1.00 91.81 670 ASN A C 1
ATOM 5222 O O . ASN A 1 670 ? 29.160 6.230 -24.447 1.00 91.81 670 ASN A O 1
ATOM 5226 N N . PHE A 1 671 ? 27.139 7.202 -24.564 1.00 88.94 671 PHE A N 1
ATOM 5227 C CA . PHE A 1 671 ? 27.414 8.198 -23.531 1.00 88.94 671 PHE A CA 1
ATOM 5228 C C . PHE A 1 671 ? 27.314 7.614 -22.119 1.00 88.94 671 PHE A C 1
ATOM 5230 O O . PHE A 1 671 ? 28.211 7.809 -21.310 1.00 88.94 671 PHE A O 1
ATOM 5237 N N . SER A 1 672 ? 26.213 6.923 -21.822 1.00 88.31 672 SER A N 1
ATOM 5238 C CA . SER A 1 672 ? 25.870 6.502 -20.460 1.00 88.31 672 SER A CA 1
ATOM 5239 C C . SER A 1 672 ? 26.427 5.131 -20.072 1.00 88.31 672 SER A C 1
ATOM 5241 O O . SER A 1 672 ? 26.490 4.817 -18.885 1.00 88.31 672 SER A O 1
ATOM 5243 N N . GLY A 1 673 ? 26.743 4.274 -21.050 1.00 89.81 673 GLY A N 1
ATOM 5244 C CA . GLY A 1 673 ? 27.031 2.854 -20.823 1.00 89.81 673 GLY A CA 1
ATOM 5245 C C . GLY A 1 673 ? 25.836 2.043 -20.294 1.00 89.81 673 GLY A C 1
ATOM 5246 O O . GLY A 1 673 ? 26.017 0.904 -19.866 1.00 89.81 673 GLY A O 1
ATOM 5247 N N . LYS A 1 674 ? 24.626 2.619 -20.283 1.00 90.12 674 LYS A N 1
ATOM 5248 C CA . LYS A 1 674 ? 23.378 1.998 -19.809 1.00 90.12 674 LYS A CA 1
ATOM 5249 C C . LYS A 1 674 ? 22.491 1.608 -20.994 1.00 90.12 674 LYS A C 1
ATOM 5251 O O . LYS A 1 674 ? 22.820 1.894 -22.145 1.00 90.12 674 LYS A O 1
ATOM 5256 N N . ASP A 1 675 ? 21.342 0.987 -20.709 1.00 94.56 675 ASP A N 1
ATOM 5257 C CA . ASP A 1 675 ? 20.315 0.697 -21.719 1.00 94.56 675 ASP A CA 1
ATOM 5258 C C . ASP A 1 675 ? 20.798 -0.196 -22.878 1.00 94.56 675 ASP A C 1
ATOM 5260 O O . ASP A 1 675 ? 20.332 -0.062 -24.011 1.00 94.56 675 ASP A O 1
ATOM 5264 N N . ALA A 1 676 ? 21.725 -1.120 -22.606 1.00 95.44 676 ALA A N 1
ATOM 5265 C CA . ALA A 1 676 ? 22.307 -2.016 -23.608 1.00 95.44 676 ALA A CA 1
ATOM 5266 C C . ALA A 1 676 ? 21.252 -2.882 -24.321 1.00 95.44 676 ALA A C 1
ATOM 5268 O O . ALA A 1 676 ? 21.401 -3.177 -25.504 1.00 95.44 676 ALA A O 1
ATOM 5269 N N . ASN A 1 677 ? 20.169 -3.234 -23.624 1.00 96.12 677 ASN A N 1
ATOM 5270 C CA . ASN A 1 677 ? 19.078 -4.063 -24.135 1.00 96.12 677 ASN A CA 1
ATOM 5271 C C . ASN A 1 677 ? 17.780 -3.270 -24.377 1.00 96.12 677 ASN A C 1
ATOM 5273 O O . ASN A 1 677 ? 16.708 -3.845 -24.577 1.00 96.12 677 ASN A O 1
ATOM 5277 N N . SER A 1 678 ? 17.846 -1.940 -24.325 1.00 97.56 678 SER A N 1
ATOM 5278 C CA . SER A 1 678 ? 16.697 -1.069 -24.573 1.00 97.56 678 SER A CA 1
ATOM 5279 C C . SER A 1 678 ? 16.385 -0.945 -26.067 1.00 97.56 678 SER A C 1
ATOM 5281 O O . SER A 1 678 ? 17.199 -1.245 -26.938 1.00 97.56 678 SER A O 1
ATOM 5283 N N . SER A 1 679 ? 15.171 -0.498 -26.370 1.00 96.69 679 SER A N 1
ATOM 5284 C CA . SER A 1 679 ? 14.635 -0.351 -27.723 1.00 96.69 679 SER A CA 1
ATOM 5285 C C . SER A 1 679 ? 14.159 1.079 -27.992 1.00 96.69 679 SER A C 1
ATOM 5287 O O . SER A 1 679 ? 13.907 1.863 -27.078 1.00 96.69 679 SER A O 1
ATOM 5289 N N . ASN A 1 680 ? 14.028 1.427 -29.270 1.00 96.00 680 ASN A N 1
ATOM 5290 C CA . ASN A 1 680 ? 13.392 2.661 -29.724 1.00 96.00 680 ASN A CA 1
ATOM 5291 C C . ASN A 1 680 ? 12.509 2.345 -30.936 1.00 96.00 680 ASN A C 1
ATOM 5293 O O . ASN A 1 680 ? 12.912 2.545 -32.083 1.00 96.00 680 ASN A O 1
ATOM 5297 N N . ILE A 1 681 ? 11.329 1.785 -30.677 1.00 95.12 681 ILE A N 1
ATOM 5298 C CA . ILE A 1 681 ? 10.362 1.415 -31.715 1.00 95.12 681 ILE A CA 1
ATOM 5299 C C . ILE A 1 681 ? 8.957 1.866 -31.326 1.00 95.12 681 ILE A C 1
ATOM 5301 O O . ILE A 1 681 ? 8.592 1.845 -30.152 1.00 95.12 681 ILE A O 1
ATOM 5305 N N . LEU A 1 682 ? 8.143 2.241 -32.313 1.00 97.12 682 LEU A N 1
ATOM 5306 C CA . LEU A 1 682 ? 6.707 2.413 -32.110 1.00 97.12 682 LEU A CA 1
ATOM 5307 C C . LEU A 1 682 ? 6.071 1.023 -32.088 1.00 97.12 682 LEU A C 1
ATOM 5309 O O . LEU A 1 682 ? 6.010 0.392 -33.146 1.00 97.12 682 LEU A O 1
ATOM 5313 N N . PRO A 1 683 ? 5.607 0.519 -30.934 1.00 97.44 683 PRO A N 1
ATOM 5314 C CA . PRO A 1 683 ? 4.941 -0.766 -30.922 1.00 97.44 683 PRO A CA 1
ATOM 5315 C C . PRO A 1 683 ? 3.581 -0.677 -31.619 1.00 97.44 683 PRO A C 1
ATOM 5317 O O . PRO A 1 683 ? 2.924 0.367 -31.647 1.00 97.44 683 PRO A O 1
ATOM 5320 N N . THR A 1 684 ? 3.128 -1.808 -32.144 1.00 97.88 684 THR A N 1
ATOM 5321 C CA . THR A 1 684 ? 1.781 -1.954 -32.693 1.00 97.88 684 THR A CA 1
ATOM 5322 C C . THR A 1 684 ? 0.805 -2.164 -31.544 1.00 97.88 684 THR A C 1
ATOM 5324 O O . THR A 1 684 ? 0.762 -3.235 -30.949 1.00 97.88 684 THR A O 1
ATOM 5327 N N . PHE A 1 685 ? 0.038 -1.134 -31.193 1.00 97.50 685 PHE A N 1
ATOM 5328 C CA . PHE A 1 685 ? -0.998 -1.248 -30.166 1.00 97.50 685 PHE A CA 1
ATOM 5329 C C . PHE A 1 685 ? -2.198 -2.052 -30.675 1.00 97.50 685 PHE A C 1
ATOM 5331 O O . PHE A 1 685 ? -2.641 -1.851 -31.803 1.00 97.50 685 PHE A O 1
ATOM 5338 N N . ILE A 1 686 ? -2.772 -2.903 -29.820 1.00 96.56 686 ILE A N 1
ATOM 5339 C CA . ILE A 1 686 ? -3.985 -3.665 -30.156 1.00 96.56 686 ILE A CA 1
ATOM 5340 C C . ILE A 1 686 ? -5.190 -2.718 -30.256 1.00 96.56 686 ILE A C 1
ATOM 5342 O O . ILE A 1 686 ? -5.901 -2.718 -31.259 1.00 96.56 686 ILE A O 1
ATOM 5346 N N . ASN A 1 687 ? -5.437 -1.918 -29.207 1.00 94.94 687 ASN A N 1
ATOM 5347 C CA . ASN A 1 687 ? -6.498 -0.908 -29.181 1.00 94.94 687 ASN A CA 1
ATOM 5348 C C . ASN A 1 687 ? -6.278 0.131 -28.061 1.00 94.94 687 ASN A C 1
ATOM 5350 O O . ASN A 1 687 ? -6.706 -0.071 -26.922 1.00 94.94 687 ASN A O 1
ATOM 5354 N N . THR A 1 688 ? -5.707 1.288 -28.410 1.00 92.44 688 THR A N 1
ATOM 5355 C CA . THR A 1 688 ? -5.394 2.382 -27.468 1.00 92.44 688 THR A CA 1
ATOM 5356 C C . THR A 1 688 ? -6.614 3.039 -26.812 1.00 92.44 688 THR A C 1
ATOM 5358 O O . THR A 1 688 ? -6.455 3.756 -25.827 1.00 92.44 688 THR A O 1
ATOM 5361 N N . SER A 1 689 ? -7.837 2.795 -27.305 1.00 90.38 689 SER A N 1
ATOM 5362 C CA . SER A 1 689 ? -9.066 3.265 -26.641 1.00 90.38 689 SER A CA 1
ATOM 5363 C C . SER A 1 689 ? -9.450 2.427 -25.416 1.00 90.38 689 SER A C 1
ATOM 5365 O O . SER A 1 689 ? -10.210 2.894 -24.567 1.00 90.38 689 SER A O 1
ATOM 5367 N N . VAL A 1 690 ? -8.925 1.201 -25.312 1.00 93.12 690 VAL A N 1
ATOM 5368 C CA . VAL A 1 690 ? -9.187 0.286 -24.194 1.00 93.12 690 VAL A CA 1
ATOM 5369 C C . VAL A 1 690 ? -8.021 0.285 -23.221 1.00 93.12 690 VAL A C 1
ATOM 5371 O O . VAL A 1 690 ? -8.249 0.481 -22.030 1.00 93.12 690 VAL A O 1
ATOM 5374 N N . ASP A 1 691 ? -6.797 0.073 -23.707 1.00 96.44 691 ASP A N 1
ATOM 5375 C CA . ASP A 1 691 ? -5.566 -0.042 -22.917 1.00 96.44 691 ASP A CA 1
ATOM 5376 C C . ASP A 1 691 ? -4.311 0.062 -23.813 1.00 96.44 691 ASP A C 1
ATOM 5378 O O . ASP A 1 691 ? -4.405 0.245 -25.025 1.00 96.44 691 ASP A O 1
ATOM 5382 N N . LEU A 1 692 ? -3.123 -0.025 -23.211 1.00 98.00 692 LEU A N 1
ATOM 5383 C CA . LEU A 1 692 ? -1.824 0.053 -23.884 1.00 98.00 692 LEU A CA 1
ATOM 5384 C C . LEU A 1 692 ? -1.192 -1.322 -24.163 1.00 98.00 692 LEU A C 1
ATOM 5386 O O . LEU A 1 692 ? 0.039 -1.434 -24.176 1.00 98.00 692 LEU A O 1
ATOM 5390 N N . ARG A 1 693 ? -1.989 -2.379 -24.374 1.00 97.62 693 ARG A N 1
ATOM 5391 C CA . ARG A 1 693 ? -1.459 -3.652 -24.888 1.00 97.62 693 ARG A CA 1
ATOM 5392 C C . ARG A 1 693 ? -0.935 -3.489 -26.309 1.00 97.62 693 ARG A C 1
ATOM 5394 O O . ARG A 1 693 ? -1.530 -2.804 -27.145 1.00 97.62 693 ARG A O 1
ATOM 5401 N N . ILE A 1 694 ? 0.166 -4.175 -26.574 1.00 97.25 694 ILE A N 1
ATOM 5402 C CA . ILE A 1 694 ? 0.876 -4.177 -27.853 1.00 97.25 694 ILE A CA 1
ATOM 5403 C C . ILE A 1 694 ? 0.779 -5.554 -28.505 1.00 97.25 694 ILE A C 1
ATOM 5405 O O . ILE A 1 694 ? 0.308 -6.496 -27.873 1.00 97.25 694 ILE A O 1
ATOM 5409 N N . ASP A 1 695 ? 1.222 -5.695 -29.748 1.00 95.75 695 ASP A N 1
ATOM 5410 C CA . ASP A 1 695 ? 1.498 -7.002 -30.339 1.00 95.75 695 ASP A CA 1
ATOM 5411 C C . ASP A 1 695 ? 2.445 -7.789 -29.418 1.00 95.75 695 ASP A C 1
ATOM 5413 O O . ASP A 1 695 ? 3.523 -7.314 -29.056 1.00 95.75 695 ASP A O 1
ATOM 5417 N N . GLY A 1 696 ? 2.020 -8.989 -29.019 1.00 93.25 696 GLY A N 1
ATOM 5418 C CA . GLY A 1 696 ? 2.726 -9.808 -28.039 1.00 93.25 696 GLY A CA 1
ATOM 5419 C C . GLY A 1 696 ? 4.122 -10.234 -28.488 1.00 93.25 696 GLY A C 1
ATOM 5420 O O . GLY A 1 696 ? 4.932 -10.571 -27.635 1.00 93.25 696 GLY A O 1
ATOM 5421 N N . THR A 1 697 ? 4.425 -10.196 -29.787 1.00 91.75 697 THR A N 1
ATOM 5422 C CA . THR A 1 697 ? 5.748 -10.536 -30.340 1.00 91.75 697 THR A CA 1
ATOM 5423 C C . THR A 1 697 ? 6.769 -9.397 -30.239 1.00 91.75 697 THR A C 1
ATOM 5425 O O . THR A 1 697 ? 7.951 -9.601 -30.508 1.00 91.75 697 THR A O 1
ATOM 5428 N N . GLN A 1 698 ? 6.343 -8.194 -29.842 1.00 95.94 698 GLN A N 1
ATOM 5429 C CA . GLN A 1 698 ? 7.194 -7.006 -29.784 1.00 95.94 698 GLN A CA 1
ATOM 5430 C C . GLN A 1 698 ? 7.671 -6.692 -28.364 1.00 95.94 698 GLN A C 1
ATOM 5432 O O . GLN A 1 698 ? 7.040 -7.060 -27.369 1.00 95.94 698 GLN A O 1
ATOM 5437 N N . LEU A 1 699 ? 8.776 -5.938 -28.289 1.00 96.69 699 LEU A N 1
ATOM 5438 C CA . LEU A 1 699 ? 9.360 -5.433 -27.042 1.00 96.69 699 LEU A CA 1
ATOM 5439 C C . LEU A 1 699 ? 9.560 -6.540 -25.998 1.00 96.69 699 LEU A C 1
ATOM 5441 O O . LEU A 1 699 ? 9.156 -6.397 -24.845 1.00 96.69 699 LEU A O 1
ATOM 5445 N N . LEU A 1 700 ? 10.135 -7.667 -26.414 1.00 95.00 700 LEU A N 1
ATOM 5446 C CA . LEU A 1 700 ? 10.391 -8.790 -25.521 1.00 95.00 700 LEU A CA 1
ATOM 5447 C C . LEU A 1 700 ? 11.541 -8.469 -24.556 1.00 95.00 700 LEU A C 1
ATOM 5449 O O . LEU A 1 700 ? 12.546 -7.878 -24.944 1.00 95.00 700 LEU A O 1
ATOM 5453 N N . CYS A 1 701 ? 11.397 -8.864 -23.295 1.00 94.75 701 CYS A N 1
ATOM 5454 C CA . CYS A 1 701 ? 12.421 -8.739 -22.263 1.00 94.75 701 CYS A CA 1
ATOM 5455 C C . CYS A 1 701 ? 12.347 -9.904 -21.257 1.00 94.75 701 CYS A C 1
ATOM 5457 O O . CYS A 1 701 ? 11.316 -10.580 -21.169 1.00 94.75 701 CYS A O 1
ATOM 5459 N N . PRO A 1 702 ? 13.415 -10.159 -20.481 1.00 92.56 702 PRO A N 1
ATOM 5460 C CA . PRO A 1 702 ? 13.385 -11.134 -19.400 1.00 92.56 702 PRO A CA 1
ATOM 5461 C C . PRO A 1 702 ? 12.412 -10.742 -18.280 1.00 92.56 702 PRO A C 1
ATOM 5463 O O . PRO A 1 702 ? 12.186 -9.561 -17.995 1.00 92.56 702 PRO A O 1
ATOM 5466 N N . ILE A 1 703 ? 11.870 -11.745 -17.593 1.00 91.12 703 ILE A N 1
ATOM 5467 C CA . ILE A 1 703 ? 11.073 -11.541 -16.381 1.00 91.12 703 ILE A CA 1
ATOM 5468 C C . ILE A 1 703 ? 11.888 -10.860 -15.274 1.00 91.12 703 ILE A C 1
ATOM 5470 O O . ILE A 1 703 ? 13.054 -11.166 -15.046 1.00 91.12 703 ILE A O 1
ATOM 5474 N N . THR A 1 704 ? 11.246 -9.959 -14.530 1.00 91.56 704 THR A N 1
ATOM 5475 C CA . THR A 1 704 ? 11.795 -9.415 -13.280 1.00 91.56 704 THR A CA 1
ATOM 5476 C C . THR A 1 704 ? 11.282 -10.234 -12.093 1.00 91.56 704 THR A C 1
ATOM 5478 O O . THR A 1 704 ? 10.067 -10.355 -11.932 1.00 91.56 704 THR A O 1
ATOM 5481 N N . GLU A 1 705 ? 12.169 -10.732 -11.221 1.00 84.69 705 GLU A N 1
ATOM 5482 C CA . GLU A 1 705 ? 11.827 -11.624 -10.088 1.00 84.69 705 GLU A CA 1
ATOM 5483 C C . GLU A 1 705 ? 10.668 -11.110 -9.206 1.00 84.69 705 GLU A C 1
ATOM 5485 O O . GLU A 1 705 ? 9.852 -11.889 -8.720 1.00 84.69 705 GLU A O 1
ATOM 5490 N N . ASN A 1 706 ? 10.533 -9.786 -9.057 1.00 83.31 706 ASN A N 1
ATOM 5491 C CA . ASN A 1 706 ? 9.517 -9.144 -8.211 1.00 83.31 706 ASN A CA 1
ATOM 5492 C C . ASN A 1 706 ? 8.254 -8.662 -8.964 1.00 83.31 706 ASN A C 1
ATOM 5494 O O . ASN A 1 706 ? 7.401 -7.973 -8.384 1.00 83.31 706 ASN A O 1
ATOM 5498 N N . VAL A 1 707 ? 8.102 -9.005 -10.250 1.00 94.06 707 VAL A N 1
ATOM 5499 C CA . VAL A 1 707 ? 6.952 -8.636 -11.101 1.00 94.06 707 VAL A CA 1
ATOM 5500 C C . VAL A 1 707 ? 6.403 -9.875 -11.811 1.00 94.06 707 VAL A C 1
ATOM 5502 O O . VAL A 1 707 ? 6.452 -10.000 -13.026 1.00 94.06 707 VAL A O 1
ATOM 5505 N N . LEU A 1 708 ? 5.861 -10.818 -11.040 1.00 94.88 708 LEU A N 1
ATOM 5506 C CA . LEU A 1 708 ? 5.407 -12.114 -11.570 1.00 94.88 708 LEU A CA 1
ATOM 5507 C C . LEU A 1 708 ? 4.087 -12.062 -12.350 1.00 94.88 708 LEU A C 1
ATOM 5509 O O . LEU A 1 708 ? 3.754 -13.016 -13.050 1.00 94.88 708 LEU A O 1
ATOM 5513 N N . TYR A 1 709 ? 3.329 -10.976 -12.225 1.00 95.62 709 TYR A N 1
ATOM 5514 C CA . TYR A 1 709 ? 2.028 -10.805 -12.863 1.00 95.62 709 TYR A CA 1
ATOM 5515 C C . TYR A 1 709 ? 1.961 -9.448 -13.552 1.00 95.62 709 TYR A C 1
ATOM 5517 O O . TYR A 1 709 ? 2.600 -8.493 -13.104 1.00 95.62 709 TYR A O 1
ATOM 5525 N N . ASP A 1 710 ? 1.204 -9.365 -14.638 1.00 96.81 710 ASP A N 1
ATOM 5526 C CA . ASP A 1 710 ? 0.915 -8.118 -15.338 1.00 96.81 710 ASP A CA 1
ATOM 5527 C C . ASP A 1 710 ? -0.284 -7.370 -14.715 1.00 96.81 710 ASP A C 1
ATOM 5529 O O . ASP A 1 710 ? -0.824 -7.765 -13.676 1.00 96.81 710 ASP A O 1
ATOM 5533 N N . ARG A 1 711 ? -0.718 -6.271 -15.342 1.00 96.31 711 ARG A N 1
ATOM 5534 C CA . ARG A 1 711 ? -1.848 -5.458 -14.866 1.00 96.31 711 ARG A CA 1
ATOM 5535 C C . ARG A 1 711 ? -3.186 -6.218 -14.806 1.00 96.31 711 ARG A C 1
ATOM 5537 O O . ARG A 1 711 ? -4.052 -5.844 -14.014 1.00 96.31 711 ARG A O 1
ATOM 5544 N N . TYR A 1 712 ? -3.386 -7.252 -15.622 1.00 94.44 712 TYR A N 1
ATOM 5545 C CA . TYR A 1 712 ? -4.590 -8.093 -15.601 1.00 94.44 712 TYR A CA 1
ATOM 5546 C C . TYR A 1 712 ? -4.462 -9.320 -14.696 1.00 94.44 712 TYR A C 1
ATOM 5548 O O . TYR A 1 712 ? -5.409 -10.095 -14.581 1.00 94.44 712 TYR A O 1
ATOM 5556 N N . GLY A 1 713 ? -3.326 -9.484 -14.018 1.00 94.12 713 GLY A N 1
ATOM 5557 C CA . GLY A 1 713 ? -3.060 -10.669 -13.212 1.00 94.12 713 GLY A CA 1
ATOM 5558 C C . GLY A 1 713 ? -2.641 -11.877 -14.052 1.00 94.12 713 GLY A C 1
ATOM 5559 O O . GLY A 1 713 ? -2.673 -12.998 -13.549 1.00 94.12 713 GLY A O 1
ATOM 5560 N N . ILE A 1 714 ? -2.236 -11.679 -15.311 1.00 94.69 714 ILE A N 1
ATOM 5561 C CA . ILE A 1 714 ? -1.662 -12.737 -16.144 1.00 94.69 714 ILE A CA 1
ATOM 5562 C C . ILE A 1 714 ? -0.233 -12.990 -15.662 1.00 94.69 714 ILE A C 1
ATOM 5564 O O . ILE A 1 714 ? 0.565 -12.058 -15.532 1.00 94.69 714 ILE A O 1
ATOM 5568 N N . LYS A 1 715 ? 0.094 -14.255 -15.377 1.00 92.94 715 LYS A N 1
ATOM 5569 C CA . LYS A 1 715 ? 1.436 -14.660 -14.945 1.00 92.94 715 LYS A CA 1
ATOM 5570 C C . LYS A 1 715 ? 2.439 -14.419 -16.074 1.00 92.94 715 LYS A C 1
ATOM 5572 O O . LYS A 1 715 ? 2.244 -14.917 -17.179 1.00 92.94 715 LYS A O 1
ATOM 5577 N N . ARG A 1 716 ? 3.520 -13.693 -15.788 1.00 93.19 716 ARG A N 1
ATOM 5578 C CA . ARG A 1 716 ? 4.623 -13.485 -16.732 1.00 93.19 716 ARG A CA 1
ATOM 5579 C C . ARG A 1 716 ? 5.442 -14.771 -16.884 1.00 93.19 716 ARG A C 1
ATOM 5581 O O . ARG A 1 716 ? 5.665 -15.490 -15.908 1.00 93.19 716 ARG A O 1
ATOM 5588 N N . LYS A 1 717 ? 5.876 -15.052 -18.114 1.00 88.88 717 LYS A N 1
ATOM 5589 C CA . LYS A 1 717 ? 6.834 -16.119 -18.451 1.00 88.88 717 LYS A CA 1
ATOM 5590 C C . LYS A 1 717 ? 8.274 -15.591 -18.396 1.00 88.88 717 LYS A C 1
ATOM 5592 O O . LYS A 1 717 ? 8.465 -14.388 -18.241 1.00 88.88 717 LYS A O 1
ATOM 5597 N N . ALA A 1 718 ? 9.265 -16.478 -18.541 1.00 87.94 718 ALA A N 1
ATOM 5598 C CA . ALA A 1 718 ? 10.692 -16.126 -18.546 1.00 87.94 718 ALA A CA 1
ATOM 5599 C C . ALA A 1 718 ? 11.032 -15.024 -19.564 1.00 87.94 718 ALA A C 1
ATOM 5601 O O . ALA A 1 718 ? 11.819 -14.132 -19.259 1.00 87.94 718 ALA A O 1
ATOM 5602 N N . ILE A 1 719 ? 10.364 -15.049 -20.722 1.00 90.25 719 ILE A N 1
ATOM 5603 C CA . ILE A 1 719 ? 10.306 -13.939 -21.675 1.00 90.25 719 ILE A CA 1
ATOM 5604 C C . ILE A 1 719 ? 8.916 -13.301 -21.582 1.00 90.25 719 ILE A C 1
ATOM 5606 O O . ILE A 1 719 ? 7.888 -13.982 -21.607 1.00 90.25 719 ILE A O 1
ATOM 5610 N N . THR A 1 720 ? 8.877 -11.980 -21.471 1.00 94.25 720 THR A N 1
ATOM 5611 C CA . THR A 1 720 ? 7.660 -11.179 -21.339 1.00 94.25 720 THR A CA 1
ATOM 5612 C C . THR A 1 720 ? 7.767 -9.907 -22.182 1.00 94.25 720 THR A C 1
ATOM 5614 O O . THR A 1 720 ? 8.753 -9.718 -22.880 1.00 94.25 720 THR A O 1
ATOM 5617 N N . ASN A 1 721 ? 6.758 -9.037 -22.141 1.00 96.25 721 ASN A N 1
ATOM 5618 C CA . ASN A 1 721 ? 6.780 -7.757 -22.848 1.00 96.25 721 ASN A CA 1
ATOM 5619 C C . ASN A 1 721 ? 7.221 -6.628 -21.903 1.00 96.25 721 ASN A C 1
ATOM 5621 O O . ASN A 1 721 ? 6.828 -6.592 -20.726 1.00 96.25 721 ASN A O 1
ATOM 5625 N N . MET A 1 722 ? 7.978 -5.666 -22.433 1.00 98.19 722 MET A N 1
ATOM 5626 C CA . MET A 1 722 ? 8.165 -4.362 -21.804 1.00 98.19 722 MET A CA 1
ATOM 5627 C C . MET A 1 722 ? 6.797 -3.677 -21.669 1.00 98.19 722 MET A C 1
ATOM 5629 O O . MET A 1 722 ? 5.964 -3.708 -22.576 1.00 98.19 722 MET A O 1
ATOM 5633 N N . GLY A 1 723 ? 6.566 -3.029 -20.532 1.00 97.81 723 GLY A N 1
ATOM 5634 C CA . GLY A 1 723 ? 5.304 -2.384 -20.192 1.00 97.81 723 GLY A CA 1
ATOM 5635 C C . GLY A 1 723 ? 4.403 -3.199 -19.264 1.00 97.81 723 GLY A C 1
ATOM 5636 O O . GLY A 1 723 ? 4.767 -4.261 -18.751 1.00 97.81 723 GLY A O 1
ATOM 5637 N N . ALA A 1 724 ? 3.213 -2.654 -19.016 1.00 98.12 724 ALA A N 1
ATOM 5638 C CA . ALA A 1 724 ? 2.279 -3.093 -17.977 1.00 98.12 724 ALA A CA 1
ATOM 5639 C C . ALA A 1 724 ? 1.556 -4.412 -18.254 1.00 98.12 724 ALA A C 1
ATOM 5641 O O . ALA A 1 724 ? 0.926 -4.962 -17.350 1.00 98.12 724 ALA A O 1
ATOM 5642 N N . TYR A 1 725 ? 1.656 -4.925 -19.475 1.00 98.06 725 TYR A N 1
ATOM 5643 C CA . TYR A 1 725 ? 0.911 -6.087 -19.934 1.00 98.06 725 TYR A CA 1
ATOM 5644 C C . TYR A 1 725 ? 1.848 -7.206 -20.366 1.00 98.06 725 TYR A C 1
ATOM 5646 O O . TYR A 1 725 ? 2.973 -6.956 -20.797 1.00 98.06 725 TYR A O 1
ATOM 5654 N N . HIS A 1 726 ? 1.367 -8.439 -20.255 1.00 95.62 726 HIS A N 1
ATOM 5655 C CA . HIS A 1 726 ? 2.005 -9.610 -20.824 1.00 95.62 726 HIS A CA 1
ATOM 5656 C C . HIS A 1 726 ? 1.017 -10.329 -21.734 1.00 95.62 726 HIS A C 1
ATOM 5658 O O . HIS A 1 726 ? -0.021 -10.820 -21.293 1.00 95.62 726 HIS A O 1
ATOM 5664 N N . ASN A 1 727 ? 1.361 -10.399 -23.012 1.00 92.38 727 ASN A N 1
ATOM 5665 C CA . ASN A 1 727 ? 0.575 -11.111 -24.011 1.00 92.38 727 ASN A CA 1
ATOM 5666 C C . ASN A 1 727 ? 1.445 -11.824 -25.053 1.00 92.38 727 ASN A C 1
ATOM 5668 O O . ASN A 1 727 ? 0.915 -12.303 -26.053 1.00 92.38 727 ASN A O 1
ATOM 5672 N N . TYR A 1 728 ? 2.758 -11.916 -24.817 1.00 92.62 728 TYR A N 1
ATOM 5673 C CA . TYR A 1 728 ? 3.633 -12.805 -25.568 1.00 92.62 728 TYR A CA 1
ATOM 5674 C C . TYR A 1 728 ? 3.210 -14.261 -25.375 1.00 92.62 728 TYR A C 1
ATOM 5676 O O . TYR A 1 728 ? 3.182 -14.784 -24.257 1.00 92.62 728 TYR A O 1
ATOM 5684 N N . VAL A 1 729 ? 2.910 -14.913 -26.492 1.00 89.56 729 VAL A N 1
ATOM 5685 C CA . VAL A 1 729 ? 2.648 -16.345 -26.562 1.00 89.56 729 VAL A CA 1
ATOM 5686 C C . VAL A 1 729 ? 3.786 -16.955 -27.385 1.00 89.56 729 VAL A C 1
ATOM 5688 O O . VAL A 1 729 ? 3.721 -16.884 -28.610 1.00 89.56 729 VAL A O 1
ATOM 5691 N N . PRO A 1 730 ? 4.848 -17.483 -26.744 1.00 85.38 730 PRO A N 1
ATOM 5692 C CA . PRO A 1 730 ? 5.870 -18.261 -27.448 1.00 85.38 730 PRO A CA 1
ATOM 5693 C C . PRO A 1 730 ? 5.243 -19.493 -28.106 1.00 85.38 730 PRO A C 1
ATOM 5695 O O . PRO A 1 730 ? 4.244 -20.023 -27.610 1.00 85.38 730 PRO A O 1
ATOM 5698 N N . VAL A 1 731 ? 5.850 -19.949 -29.197 1.00 88.94 731 VAL A N 1
ATOM 5699 C CA . VAL A 1 731 ? 5.507 -21.231 -29.818 1.00 88.94 731 VAL A CA 1
ATOM 5700 C C . VAL A 1 731 ? 5.983 -22.400 -28.942 1.00 88.94 731 VAL A C 1
ATOM 5702 O O . VAL A 1 731 ? 6.793 -22.220 -28.030 1.00 88.94 731 VAL A O 1
ATOM 5705 N N . ALA A 1 732 ? 5.464 -23.600 -29.186 1.00 91.75 732 ALA A N 1
ATOM 5706 C CA . ALA A 1 732 ? 5.935 -24.803 -28.508 1.00 91.75 732 ALA A CA 1
ATOM 5707 C C . ALA A 1 732 ? 7.163 -25.363 -29.229 1.00 91.75 732 ALA A C 1
ATOM 5709 O O . ALA A 1 732 ? 7.288 -25.190 -30.432 1.00 91.75 732 ALA A O 1
ATOM 5710 N N . PHE A 1 733 ? 8.025 -26.087 -28.512 1.00 93.88 733 PHE A N 1
ATOM 5711 C CA . PHE A 1 733 ? 9.154 -26.809 -29.116 1.00 93.88 733 PHE A CA 1
ATOM 5712 C C . PHE A 1 733 ? 10.014 -25.940 -30.060 1.00 93.88 733 PHE A C 1
ATOM 5714 O O . PHE A 1 733 ? 10.117 -26.235 -31.244 1.00 93.88 733 PHE A O 1
ATOM 5721 N N . ASP A 1 734 ? 10.594 -24.865 -29.530 1.00 93.75 734 ASP A N 1
ATOM 5722 C CA . ASP A 1 734 ? 11.455 -23.927 -30.268 1.00 93.75 734 ASP A CA 1
ATOM 5723 C C . ASP A 1 734 ? 12.802 -23.822 -29.539 1.00 93.75 734 ASP A C 1
ATOM 5725 O O . ASP A 1 734 ? 12.858 -23.427 -28.364 1.00 93.75 734 ASP A O 1
ATOM 5729 N N . ILE A 1 735 ? 13.873 -24.252 -30.208 1.00 94.62 735 ILE A N 1
ATOM 5730 C CA . ILE A 1 735 ? 15.244 -24.236 -29.701 1.00 94.62 735 ILE A CA 1
ATOM 5731 C C . ILE A 1 735 ? 16.200 -23.596 -30.700 1.00 94.62 735 ILE A C 1
ATOM 5733 O O . ILE A 1 735 ? 16.213 -23.913 -31.878 1.00 94.62 735 ILE A O 1
ATOM 5737 N N . THR A 1 736 ? 17.129 -22.790 -30.193 1.00 94.88 736 THR A N 1
ATOM 5738 C CA . THR A 1 736 ? 18.149 -22.146 -31.029 1.00 94.88 736 THR A CA 1
ATOM 5739 C C . THR A 1 736 ? 19.558 -22.432 -30.504 1.00 94.88 736 THR A C 1
ATOM 5741 O O . THR A 1 736 ? 19.787 -22.381 -29.286 1.00 94.88 736 THR A O 1
ATOM 5744 N N . PRO A 1 737 ? 20.554 -22.706 -31.364 1.00 96.06 737 PRO A N 1
ATOM 5745 C CA . PRO A 1 737 ? 21.951 -22.689 -30.956 1.00 96.06 737 PRO A CA 1
ATOM 5746 C C . PRO A 1 737 ? 22.340 -21.273 -30.517 1.00 96.06 737 PRO A C 1
ATOM 5748 O O . PRO A 1 737 ? 22.240 -20.320 -31.285 1.00 96.06 737 PRO A O 1
ATOM 5751 N N . GLN A 1 738 ? 22.808 -21.120 -29.281 1.00 94.31 738 GLN A N 1
ATOM 5752 C CA . GLN A 1 738 ? 23.059 -19.802 -28.701 1.00 94.31 738 GLN A CA 1
ATOM 5753 C C . GLN A 1 738 ? 24.506 -19.334 -28.896 1.00 94.31 738 GLN A C 1
ATOM 5755 O O . GLN A 1 738 ? 24.733 -18.218 -29.358 1.00 94.31 738 GLN A O 1
ATOM 5760 N N . THR A 1 739 ? 25.486 -20.163 -28.524 1.00 95.75 739 THR A N 1
ATOM 5761 C CA . THR A 1 739 ? 26.902 -19.762 -28.497 1.00 95.75 739 THR A CA 1
ATOM 5762 C C . THR A 1 739 ? 27.801 -20.904 -28.944 1.00 95.75 739 THR A C 1
ATOM 5764 O O . THR A 1 739 ? 27.619 -22.040 -28.513 1.00 95.75 739 THR A O 1
ATOM 5767 N N . ILE A 1 740 ? 28.825 -20.594 -29.744 1.00 96.62 740 ILE A N 1
ATOM 5768 C CA . ILE A 1 740 ? 29.932 -21.510 -30.040 1.00 96.62 740 ILE A CA 1
ATOM 5769 C C . ILE A 1 740 ? 31.060 -21.222 -29.045 1.00 96.62 740 ILE A C 1
ATOM 5771 O O . ILE A 1 740 ? 31.638 -20.139 -29.056 1.00 96.62 740 ILE A O 1
ATOM 5775 N N . ILE A 1 741 ? 31.347 -22.179 -28.160 1.00 95.56 741 ILE A N 1
ATOM 5776 C CA . ILE A 1 741 ? 32.425 -22.085 -27.160 1.00 95.56 741 ILE A CA 1
ATOM 5777 C C . ILE A 1 741 ? 33.755 -22.534 -27.771 1.00 95.56 741 ILE A C 1
ATOM 5779 O O . ILE A 1 741 ? 34.798 -21.951 -27.487 1.00 95.56 741 ILE A O 1
ATOM 5783 N N . SER A 1 742 ? 33.719 -23.572 -28.607 1.00 93.94 742 SER A N 1
ATOM 5784 C CA . SER A 1 742 ? 34.870 -24.051 -29.370 1.00 93.94 742 SER A CA 1
ATOM 5785 C C . SER A 1 742 ? 34.391 -24.631 -30.708 1.00 93.94 742 SER A C 1
ATOM 5787 O O . SER A 1 742 ? 33.388 -25.350 -30.712 1.00 93.94 742 SER A O 1
ATOM 5789 N N . PRO A 1 743 ? 35.059 -24.353 -31.841 1.00 92.31 743 PRO A N 1
ATOM 5790 C CA . PRO A 1 743 ? 36.330 -23.633 -31.977 1.00 92.31 743 PRO A CA 1
ATOM 5791 C C . PRO A 1 743 ? 36.237 -22.137 -31.662 1.00 92.31 743 PRO A C 1
ATOM 5793 O O . PRO A 1 743 ? 35.204 -21.507 -31.868 1.00 92.31 743 PRO A O 1
ATOM 5796 N N . THR A 1 744 ? 37.350 -21.565 -31.207 1.00 89.56 744 THR A N 1
ATOM 5797 C CA . THR A 1 744 ? 37.570 -20.115 -31.162 1.00 89.56 744 THR A CA 1
ATOM 5798 C C . THR A 1 744 ? 37.913 -19.569 -32.552 1.00 89.56 744 THR A C 1
ATOM 5800 O O . THR A 1 744 ? 38.109 -20.328 -33.506 1.00 89.56 744 THR A O 1
ATOM 5803 N N . ALA A 1 745 ? 37.998 -18.241 -32.687 1.00 83.69 745 ALA A N 1
ATOM 5804 C CA . ALA A 1 745 ? 38.353 -17.589 -33.953 1.00 83.69 745 ALA A CA 1
ATOM 5805 C C . ALA A 1 745 ? 39.695 -18.079 -34.527 1.00 83.69 745 ALA A C 1
ATOM 5807 O O . ALA A 1 745 ? 39.837 -18.161 -35.744 1.00 83.69 745 ALA A O 1
ATOM 5808 N N . ASP A 1 746 ? 40.633 -18.450 -33.656 1.00 82.25 746 ASP A N 1
ATOM 5809 C CA . ASP A 1 746 ? 41.925 -19.025 -34.017 1.00 82.25 746 ASP A CA 1
ATOM 5810 C C . ASP A 1 746 ? 42.162 -20.306 -33.217 1.00 82.25 746 ASP A C 1
ATOM 5812 O O . ASP A 1 746 ? 41.819 -20.382 -32.032 1.00 82.25 746 ASP A O 1
ATOM 5816 N N . VAL A 1 747 ? 42.718 -21.317 -33.881 1.00 81.62 747 VAL A N 1
ATOM 5817 C CA . VAL A 1 747 ? 43.017 -22.638 -33.317 1.00 81.62 747 VAL A CA 1
ATOM 5818 C C . VAL A 1 747 ? 44.329 -23.167 -33.895 1.00 81.62 747 VAL A C 1
ATOM 5820 O O . VAL A 1 747 ? 44.743 -22.788 -34.991 1.00 81.62 747 VAL A O 1
ATOM 5823 N N . SER A 1 748 ? 45.003 -24.062 -33.178 1.00 76.38 748 SER A N 1
ATOM 5824 C CA . SER A 1 748 ? 46.204 -24.723 -33.694 1.00 76.38 748 SER A CA 1
ATOM 5825 C C . SER A 1 748 ? 45.825 -25.834 -34.676 1.00 76.38 748 SER A C 1
ATOM 5827 O O . SER A 1 748 ? 45.005 -26.701 -34.373 1.00 76.38 748 SER A O 1
ATOM 5829 N N . ASN A 1 749 ? 46.439 -25.820 -35.854 1.00 73.06 749 ASN A N 1
ATOM 5830 C CA . ASN A 1 749 ? 46.363 -26.897 -36.833 1.00 73.06 749 ASN A CA 1
ATOM 5831 C C . ASN A 1 749 ? 47.055 -28.153 -36.282 1.00 73.06 749 ASN A C 1
ATOM 5833 O O . ASN A 1 749 ? 47.934 -28.073 -35.425 1.00 73.06 749 ASN A O 1
ATOM 5837 N N . TYR A 1 750 ? 46.653 -29.320 -36.783 1.00 67.62 750 TYR A N 1
ATOM 5838 C CA . TYR A 1 750 ? 47.147 -30.640 -36.372 1.00 67.62 750 TYR A CA 1
ATOM 5839 C C . TYR A 1 750 ? 46.836 -31.043 -34.925 1.00 67.62 750 TYR A C 1
ATOM 5841 O O . TYR A 1 750 ? 47.177 -32.154 -34.517 1.00 67.62 750 TYR A O 1
ATOM 5849 N N . ILE A 1 751 ? 46.139 -30.196 -34.164 1.00 80.19 751 ILE A N 1
ATOM 5850 C CA . ILE A 1 751 ? 45.615 -30.535 -32.845 1.00 80.19 751 ILE A CA 1
ATOM 5851 C C . ILE A 1 751 ? 44.115 -30.781 -32.966 1.00 80.19 751 ILE A C 1
ATOM 5853 O O . ILE A 1 751 ? 43.369 -30.013 -33.571 1.00 80.19 751 ILE A O 1
ATOM 5857 N N . SER A 1 752 ? 43.673 -31.893 -32.389 1.00 89.25 752 SER A N 1
ATOM 5858 C CA . SER A 1 752 ? 42.258 -32.198 -32.239 1.00 89.25 752 SER A CA 1
ATOM 5859 C C . SER A 1 752 ? 41.648 -31.260 -31.196 1.00 89.25 752 SER A C 1
ATOM 5861 O O . SER A 1 752 ? 41.989 -31.340 -30.016 1.00 89.25 752 SER A O 1
ATOM 5863 N N . ILE A 1 753 ? 40.755 -30.371 -31.622 1.00 91.75 753 ILE A N 1
ATOM 5864 C CA . ILE A 1 753 ? 40.070 -29.407 -30.756 1.00 91.75 753 ILE A CA 1
ATOM 5865 C C . ILE A 1 753 ? 38.671 -29.906 -30.387 1.00 91.75 753 ILE A C 1
ATOM 5867 O O . ILE A 1 753 ? 38.050 -30.611 -31.186 1.00 91.75 753 ILE A O 1
ATOM 5871 N N . PRO A 1 754 ? 38.144 -29.561 -29.201 1.00 95.50 754 PRO A N 1
ATOM 5872 C CA . PRO A 1 754 ? 36.767 -29.883 -28.864 1.00 95.50 754 PRO A CA 1
ATOM 5873 C C . PRO A 1 754 ? 35.803 -29.014 -29.680 1.00 95.50 754 PRO A C 1
ATOM 5875 O O . PRO A 1 754 ? 36.081 -27.849 -29.953 1.00 95.50 754 PRO A O 1
ATOM 5878 N N . VAL A 1 755 ? 34.648 -29.561 -30.037 1.00 96.69 755 VAL A N 1
ATOM 5879 C CA . VAL A 1 755 ? 33.552 -28.839 -30.690 1.00 96.69 755 VAL A CA 1
ATOM 5880 C C . VAL A 1 755 ? 32.432 -28.687 -29.668 1.00 96.69 755 VAL A C 1
ATOM 5882 O O . VAL A 1 755 ? 31.823 -29.682 -29.273 1.00 96.69 755 VAL A O 1
ATOM 5885 N N . ILE A 1 756 ? 32.216 -27.462 -29.183 1.00 97.69 756 ILE A N 1
ATOM 5886 C CA . ILE A 1 756 ? 31.347 -27.175 -28.037 1.00 97.69 756 ILE A CA 1
ATOM 5887 C C . ILE A 1 756 ? 30.415 -26.009 -28.356 1.00 97.69 756 ILE A C 1
ATOM 5889 O O . ILE A 1 756 ? 30.888 -24.919 -28.684 1.00 97.69 756 ILE A O 1
ATOM 5893 N N . ILE A 1 757 ? 29.109 -26.211 -28.169 1.00 97.50 757 ILE A N 1
ATOM 5894 C CA . ILE A 1 757 ? 28.097 -25.147 -28.265 1.00 97.50 757 ILE A CA 1
ATOM 5895 C C . ILE A 1 757 ? 27.169 -25.139 -27.042 1.00 97.50 757 ILE A C 1
ATOM 5897 O O . ILE A 1 757 ? 27.149 -26.089 -26.257 1.00 97.50 757 ILE A O 1
ATOM 5901 N N . THR A 1 758 ? 26.374 -24.085 -26.893 1.00 97.44 758 THR A N 1
ATOM 5902 C CA . THR A 1 758 ? 25.179 -24.063 -26.035 1.00 97.44 758 THR A CA 1
ATOM 5903 C C . THR A 1 758 ? 23.921 -23.903 -26.883 1.00 97.44 758 THR A C 1
ATOM 5905 O O . THR A 1 758 ? 23.967 -23.309 -27.960 1.00 97.44 758 THR A O 1
ATOM 5908 N N . VAL A 1 759 ? 22.792 -24.414 -26.394 1.00 97.06 759 VAL A N 1
ATOM 5909 C CA . VAL A 1 759 ? 21.473 -24.306 -27.042 1.00 97.06 759 VAL A CA 1
ATOM 5910 C C . VAL A 1 759 ? 20.486 -23.690 -26.056 1.00 97.06 759 VAL A C 1
ATOM 5912 O O . VAL A 1 759 ? 20.475 -24.076 -24.890 1.00 97.06 759 VAL A O 1
ATOM 5915 N N . MET A 1 760 ? 19.682 -22.727 -26.498 1.00 94.56 760 MET A N 1
ATOM 5916 C CA . MET A 1 760 ? 18.651 -22.051 -25.707 1.00 94.56 760 MET A CA 1
ATOM 5917 C C . MET A 1 760 ? 17.263 -22.565 -26.082 1.00 94.56 760 MET A C 1
ATOM 5919 O O . MET A 1 760 ? 16.967 -22.727 -27.261 1.00 94.56 760 MET A O 1
ATOM 5923 N N . ASN A 1 761 ? 16.398 -22.758 -25.086 1.00 93.94 761 ASN A N 1
ATOM 5924 C CA . ASN A 1 761 ? 14.975 -23.002 -25.310 1.00 93.94 761 ASN A CA 1
ATOM 5925 C C . ASN A 1 761 ? 14.217 -21.671 -25.407 1.00 93.94 761 ASN A C 1
ATOM 5927 O O . ASN A 1 761 ? 14.136 -20.932 -24.423 1.00 93.94 761 ASN A O 1
ATOM 5931 N N . LYS A 1 762 ? 13.660 -21.358 -26.577 1.00 89.50 762 LYS A N 1
ATOM 5932 C CA . LYS A 1 762 ? 12.817 -20.173 -26.807 1.00 89.50 762 LYS A CA 1
ATOM 5933 C C . LYS A 1 762 ? 11.321 -20.485 -26.749 1.00 89.50 762 LYS A C 1
ATOM 5935 O O . LYS A 1 762 ? 10.521 -19.572 -26.511 1.00 89.50 762 LYS A O 1
ATOM 5940 N N . GLY A 1 763 ? 10.961 -21.757 -26.888 1.00 90.38 763 GLY A N 1
ATOM 5941 C CA . GLY A 1 763 ? 9.593 -22.236 -26.789 1.00 90.38 763 GLY A CA 1
ATOM 5942 C C . GLY A 1 763 ? 9.085 -22.376 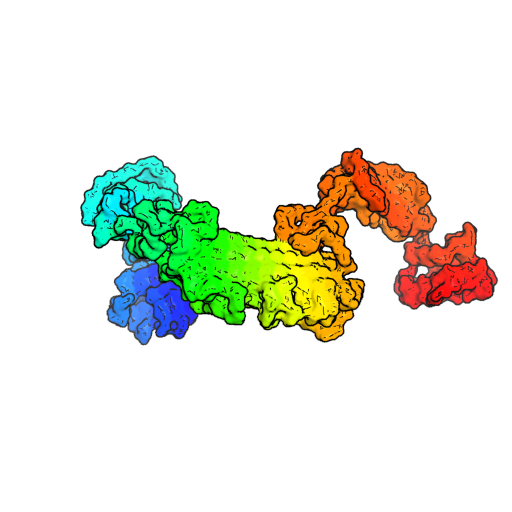-25.354 1.00 90.38 763 GLY A C 1
ATOM 5943 O O . GLY A 1 763 ? 9.833 -22.327 -24.379 1.00 90.38 763 GLY A O 1
ATOM 5944 N N . ASP A 1 764 ? 7.774 -22.561 -25.203 1.00 89.50 764 ASP A N 1
ATOM 5945 C CA . ASP A 1 764 ? 7.155 -22.756 -23.880 1.00 89.50 764 ASP A CA 1
ATOM 5946 C C . ASP A 1 764 ? 7.318 -24.159 -23.287 1.00 89.50 764 ASP A C 1
ATOM 5948 O O . ASP A 1 764 ? 7.053 -24.364 -22.101 1.00 89.50 764 ASP A O 1
ATOM 5952 N N . SER A 1 765 ? 7.726 -25.121 -24.105 1.00 93.00 765 SER A N 1
ATOM 5953 C CA . SER A 1 765 ? 7.835 -26.524 -23.731 1.00 93.00 765 SER A CA 1
ATOM 5954 C C . SER A 1 765 ? 9.226 -26.796 -23.173 1.00 93.00 765 SER A C 1
ATOM 5956 O O . SER A 1 765 ? 10.213 -26.491 -23.832 1.00 93.00 765 SER A O 1
ATOM 5958 N N . ALA A 1 766 ? 9.331 -27.381 -21.978 1.00 93.94 766 ALA A N 1
ATOM 5959 C CA . ALA A 1 766 ? 10.627 -27.750 -21.409 1.00 93.94 766 ALA A CA 1
ATOM 5960 C C . ALA A 1 766 ? 11.312 -28.824 -22.274 1.00 93.94 766 ALA A C 1
ATOM 5962 O O . ALA A 1 766 ? 10.707 -29.855 -22.584 1.00 93.94 766 ALA A O 1
ATOM 5963 N N . ILE A 1 767 ? 12.568 -28.593 -22.665 1.00 96.75 767 ILE A N 1
ATOM 5964 C CA . ILE A 1 767 ? 13.277 -29.452 -23.624 1.00 96.75 767 ILE A CA 1
ATOM 5965 C C . ILE A 1 767 ? 14.238 -30.396 -22.908 1.00 96.75 767 ILE A C 1
ATOM 5967 O O . ILE A 1 767 ? 15.094 -29.972 -22.140 1.00 96.75 767 ILE A O 1
ATOM 5971 N N . THR A 1 768 ? 14.096 -31.689 -23.177 1.00 97.00 768 THR A N 1
ATOM 5972 C CA . THR A 1 768 ? 14.878 -32.782 -22.574 1.00 97.00 768 THR A CA 1
ATOM 5973 C C . THR A 1 768 ? 15.703 -33.562 -23.592 1.00 97.00 768 THR A C 1
ATOM 5975 O O . THR A 1 768 ? 16.642 -34.255 -23.204 1.00 97.00 768 THR A O 1
ATOM 5978 N N . SER A 1 769 ? 15.396 -33.420 -24.884 1.00 97.44 769 SER A N 1
ATOM 5979 C CA . SER A 1 769 ? 16.183 -33.982 -25.980 1.00 97.44 769 SER A CA 1
ATOM 5980 C C . SER A 1 769 ? 16.096 -33.127 -27.243 1.00 97.44 769 SER A C 1
ATOM 5982 O O . SER A 1 769 ? 15.090 -32.450 -27.442 1.00 97.44 769 SER A O 1
ATOM 5984 N N . PHE A 1 770 ? 17.117 -33.182 -28.096 1.00 98.00 770 PHE A N 1
ATOM 5985 C CA . PHE A 1 770 ? 17.121 -32.619 -29.454 1.00 98.00 770 PHE A CA 1
ATOM 5986 C C . PHE A 1 770 ? 18.350 -33.098 -30.233 1.00 98.00 770 PHE A C 1
ATOM 5988 O O . PHE A 1 770 ? 19.288 -33.646 -29.654 1.00 98.00 770 PHE A O 1
ATOM 5995 N N . ASP A 1 771 ? 18.371 -32.831 -31.533 1.00 97.88 771 ASP A N 1
ATOM 5996 C CA . ASP A 1 771 ? 19.476 -33.157 -32.427 1.00 97.88 771 ASP A CA 1
ATOM 5997 C C . ASP A 1 771 ? 20.288 -31.907 -32.769 1.00 97.88 771 ASP A C 1
ATOM 5999 O O . ASP A 1 771 ? 19.725 -30.851 -33.057 1.00 97.88 771 ASP A O 1
ATOM 6003 N N . ILE A 1 772 ? 21.616 -32.040 -32.774 1.00 98.00 772 ILE A N 1
ATOM 6004 C CA . ILE A 1 772 ? 22.554 -31.036 -33.280 1.00 98.00 772 ILE A CA 1
ATOM 6005 C C . ILE A 1 772 ? 23.203 -31.588 -34.541 1.00 98.00 772 ILE A C 1
ATOM 6007 O O . ILE A 1 772 ? 23.982 -32.545 -34.509 1.00 98.00 772 ILE A O 1
ATOM 6011 N N . HIS A 1 773 ? 22.920 -30.940 -35.656 1.00 97.44 773 HIS A N 1
ATOM 6012 C CA . HIS A 1 773 ? 23.581 -31.174 -36.926 1.00 97.44 773 HIS A CA 1
ATOM 6013 C C . HIS A 1 773 ? 24.718 -30.182 -37.082 1.00 97.44 773 HIS A C 1
ATOM 6015 O O . HIS A 1 773 ? 24.611 -29.028 -36.666 1.00 97.44 773 HIS A O 1
ATOM 6021 N N . TRP A 1 774 ? 25.821 -30.617 -37.675 1.00 97.19 774 TRP A N 1
ATOM 6022 C CA . TRP A 1 774 ? 26.962 -29.741 -37.873 1.00 97.19 774 TRP A CA 1
ATOM 6023 C C . TRP A 1 774 ? 27.775 -30.142 -39.094 1.00 97.19 774 TRP A C 1
ATOM 6025 O O . TRP A 1 774 ? 27.800 -31.304 -39.491 1.00 97.19 774 TRP A O 1
ATOM 6035 N N . SER A 1 775 ? 28.440 -29.160 -39.689 1.00 96.94 775 SER A N 1
ATOM 6036 C CA . SER A 1 775 ? 29.282 -29.336 -40.869 1.00 96.94 775 SER A CA 1
ATOM 6037 C C . SER A 1 775 ? 30.560 -28.522 -40.727 1.00 96.94 775 SER A C 1
ATOM 6039 O O . SER A 1 775 ? 30.531 -27.419 -40.167 1.00 96.94 775 SER A O 1
ATOM 6041 N N . VAL A 1 776 ? 31.657 -29.017 -41.297 1.00 95.19 776 VAL A N 1
ATOM 6042 C CA . VAL A 1 776 ? 32.909 -28.263 -41.428 1.00 95.19 776 VAL A CA 1
ATOM 6043 C C . VAL A 1 776 ? 33.246 -28.121 -42.905 1.00 95.19 776 VAL A C 1
ATOM 6045 O O . VAL A 1 776 ? 33.337 -29.121 -43.608 1.00 95.19 776 VAL A O 1
ATOM 6048 N N . ASN A 1 777 ? 33.428 -26.886 -43.380 1.00 92.50 777 ASN A N 1
ATOM 6049 C CA . ASN A 1 777 ? 33.685 -26.575 -44.794 1.00 92.50 777 ASN A CA 1
ATOM 6050 C C . ASN A 1 777 ? 32.648 -27.211 -45.738 1.00 92.50 777 ASN A C 1
ATOM 6052 O O . ASN A 1 777 ? 33.010 -27.838 -46.730 1.00 92.50 777 ASN A O 1
ATOM 6056 N N . ASP A 1 778 ? 31.368 -27.088 -45.374 1.00 93.25 778 ASP A N 1
ATOM 6057 C CA . ASP A 1 778 ? 30.218 -27.669 -46.084 1.00 93.25 778 ASP A CA 1
ATOM 6058 C C . ASP A 1 778 ? 30.222 -29.210 -46.175 1.00 93.25 778 ASP A C 1
ATOM 6060 O O . ASP A 1 778 ? 29.436 -29.796 -46.918 1.00 93.25 778 ASP A O 1
ATOM 6064 N N . VAL A 1 779 ? 31.077 -29.886 -45.396 1.00 95.50 779 VAL A N 1
ATOM 6065 C CA . VAL A 1 779 ? 31.059 -31.342 -45.226 1.00 95.50 779 VAL A CA 1
ATOM 6066 C C . VAL A 1 779 ? 30.321 -31.686 -43.939 1.00 95.50 779 VAL A C 1
ATOM 6068 O O . VAL A 1 779 ? 30.822 -31.433 -42.836 1.00 95.50 779 VAL A O 1
ATOM 6071 N N . ASP A 1 780 ? 29.140 -32.279 -44.089 1.00 95.25 780 ASP A N 1
ATOM 6072 C CA . ASP A 1 780 ? 28.313 -32.740 -42.975 1.00 95.25 780 ASP A CA 1
ATOM 6073 C C . ASP A 1 780 ? 29.053 -33.754 -42.100 1.00 95.25 780 ASP A C 1
ATOM 6075 O O . ASP A 1 780 ? 29.784 -34.627 -42.575 1.00 95.25 780 ASP A O 1
ATOM 6079 N N . GLN A 1 781 ? 28.851 -33.620 -40.796 1.00 97.00 781 GLN A N 1
ATOM 6080 C CA . GLN A 1 781 ? 29.388 -34.500 -39.770 1.00 97.00 781 GLN A CA 1
ATOM 6081 C C . GLN A 1 781 ? 28.253 -35.293 -39.116 1.00 97.00 781 GLN A C 1
ATOM 6083 O O . GLN A 1 781 ? 27.072 -35.002 -39.306 1.00 97.00 781 GLN A O 1
ATOM 6088 N N . THR A 1 782 ? 28.600 -36.306 -38.321 1.00 96.06 782 THR A N 1
ATOM 6089 C CA . THR A 1 782 ? 27.604 -37.117 -37.610 1.00 96.06 782 THR A CA 1
ATOM 6090 C C . THR A 1 782 ? 26.762 -36.248 -36.674 1.00 96.06 782 THR A C 1
ATOM 6092 O O . THR A 1 782 ? 27.311 -35.552 -35.814 1.00 96.06 782 THR A O 1
ATOM 6095 N N . THR A 1 783 ? 25.437 -36.330 -36.821 1.00 97.19 783 THR A N 1
ATOM 6096 C CA . THR A 1 783 ? 24.462 -35.693 -35.928 1.00 97.19 783 THR A CA 1
ATOM 6097 C C . THR A 1 783 ? 24.688 -36.138 -34.487 1.00 97.19 783 THR A C 1
ATOM 6099 O O . THR A 1 783 ? 24.870 -37.323 -34.202 1.00 97.19 783 THR A O 1
ATOM 6102 N N . TYR A 1 784 ? 24.662 -35.179 -33.569 1.00 97.88 784 TYR A N 1
ATOM 6103 C CA . TYR A 1 784 ? 24.742 -35.439 -32.142 1.00 97.88 784 TYR A CA 1
ATOM 6104 C C . TYR A 1 784 ? 23.347 -35.396 -31.526 1.00 97.88 784 TYR A C 1
ATOM 6106 O O . TYR A 1 784 ? 22.665 -34.377 -31.598 1.00 97.88 784 TYR A O 1
ATOM 6114 N N . HIS A 1 785 ? 22.942 -36.491 -30.891 1.00 97.56 785 HIS A N 1
ATOM 6115 C CA . HIS A 1 785 ? 21.661 -36.598 -30.196 1.00 97.56 785 HIS A CA 1
ATOM 6116 C C . HIS A 1 785 ? 21.846 -36.192 -28.733 1.00 97.56 785 HIS A C 1
ATOM 6118 O O . HIS A 1 785 ? 22.434 -36.932 -27.941 1.00 97.56 785 HIS A O 1
ATOM 6124 N N . TRP A 1 786 ? 21.374 -35.003 -28.369 1.00 97.62 786 TRP A N 1
ATOM 6125 C CA . TRP A 1 786 ? 21.458 -34.504 -27.005 1.00 97.62 786 TRP A CA 1
ATOM 6126 C C . TRP A 1 786 ? 20.276 -34.996 -26.165 1.00 97.62 786 TRP A C 1
ATOM 6128 O O . TRP A 1 786 ? 19.124 -34.948 -26.595 1.00 97.62 786 TRP A O 1
ATOM 6138 N N . THR A 1 787 ? 20.562 -35.411 -24.930 1.00 96.25 787 THR A N 1
ATOM 6139 C CA . THR A 1 787 ? 19.567 -35.650 -23.875 1.00 96.25 787 THR A CA 1
ATOM 6140 C C . THR A 1 787 ? 20.094 -35.118 -22.550 1.00 96.25 787 THR A C 1
ATOM 6142 O O . THR A 1 787 ? 21.271 -35.325 -22.240 1.00 96.25 787 THR A O 1
ATOM 6145 N N . GLY A 1 788 ? 19.248 -34.497 -21.732 1.00 93.19 788 GLY A N 1
ATOM 6146 C CA . GLY A 1 788 ? 19.690 -33.940 -20.456 1.00 93.19 788 GLY A CA 1
ATOM 6147 C C . GLY A 1 788 ? 18.565 -33.507 -19.525 1.00 93.19 788 GLY A C 1
ATOM 6148 O O . GLY A 1 788 ? 17.400 -33.859 -19.705 1.00 93.19 788 GLY A O 1
ATOM 6149 N N . ALA A 1 789 ? 18.941 -32.750 -18.492 1.00 93.81 789 ALA A N 1
ATOM 6150 C CA . ALA A 1 789 ? 17.975 -32.107 -17.608 1.00 93.81 789 ALA A CA 1
ATOM 6151 C C . ALA A 1 789 ? 17.101 -31.111 -18.399 1.00 93.81 789 ALA A C 1
ATOM 6153 O O . ALA A 1 789 ? 17.607 -30.517 -19.354 1.00 93.81 789 ALA A O 1
ATOM 6154 N N . PRO A 1 790 ? 15.829 -30.900 -18.004 1.00 94.62 790 PRO A N 1
ATOM 6155 C CA . PRO A 1 790 ? 14.935 -29.992 -18.714 1.00 94.62 790 PRO A CA 1
ATOM 6156 C C . PRO A 1 790 ? 15.526 -28.583 -18.855 1.00 94.62 790 PRO A C 1
ATOM 6158 O O . PRO A 1 790 ? 15.842 -27.926 -17.861 1.00 94.62 790 PRO A O 1
ATOM 6161 N N . ILE A 1 791 ? 15.657 -28.115 -20.095 1.00 94.62 791 ILE A N 1
ATOM 6162 C CA . ILE A 1 791 ? 15.953 -26.720 -20.414 1.00 94.62 791 ILE A CA 1
ATOM 6163 C C . ILE A 1 791 ? 14.612 -25.992 -20.440 1.00 94.62 791 ILE A C 1
ATOM 6165 O O . ILE A 1 791 ? 13.828 -26.138 -21.379 1.00 94.62 791 ILE A O 1
ATOM 6169 N N . GLU A 1 792 ? 14.323 -25.253 -19.375 1.00 93.06 792 GLU A N 1
ATOM 6170 C CA . GLU A 1 792 ? 13.123 -24.419 -19.275 1.00 93.06 792 GLU A CA 1
ATOM 6171 C C . GLU A 1 792 ? 13.175 -23.239 -20.256 1.00 93.06 792 GLU A C 1
ATOM 6173 O O . GLU A 1 792 ? 14.250 -22.825 -20.693 1.00 93.06 792 GLU A O 1
ATOM 6178 N N . MET A 1 793 ? 12.010 -22.675 -20.579 1.00 90.12 793 MET A N 1
ATOM 6179 C CA . MET A 1 793 ? 11.901 -21.500 -21.448 1.00 90.12 793 MET A CA 1
ATOM 6180 C C . MET A 1 793 ? 12.848 -20.377 -20.992 1.00 90.12 793 MET A C 1
ATOM 6182 O O . MET A 1 793 ? 12.851 -19.988 -19.824 1.00 90.12 793 MET A O 1
ATOM 6186 N N . GLY A 1 794 ? 13.604 -19.816 -21.932 1.00 86.25 794 GLY A N 1
ATOM 6187 C CA . GLY A 1 794 ? 14.557 -18.730 -21.707 1.00 86.25 794 GLY A CA 1
ATOM 6188 C C . GLY A 1 794 ? 15.906 -19.169 -21.130 1.00 86.25 794 GLY A C 1
ATOM 6189 O O . GLY A 1 794 ? 16.807 -18.336 -21.039 1.00 86.25 794 GLY A O 1
ATOM 6190 N N . ASN A 1 795 ? 16.073 -20.445 -20.769 1.00 90.50 795 ASN A N 1
ATOM 6191 C CA . ASN A 1 795 ? 17.346 -20.985 -20.298 1.00 90.50 795 ASN A CA 1
ATOM 6192 C C . ASN A 1 795 ? 18.152 -21.615 -21.434 1.00 90.50 795 ASN A C 1
ATOM 6194 O O . ASN A 1 795 ? 17.623 -21.990 -22.483 1.00 90.50 795 ASN A O 1
ATOM 6198 N N . SER A 1 796 ? 19.442 -21.790 -21.162 1.00 93.44 796 SER A N 1
ATOM 6199 C CA . SER A 1 796 ? 20.380 -22.468 -22.048 1.00 93.44 796 SER A CA 1
ATOM 6200 C C . SER A 1 796 ? 20.889 -23.765 -21.443 1.00 93.44 796 SER A C 1
ATOM 6202 O O . SER A 1 796 ? 20.974 -23.917 -20.222 1.00 93.44 796 SER A O 1
ATOM 6204 N N . SER A 1 797 ? 21.277 -24.695 -22.309 1.00 95.19 797 SER A N 1
ATOM 6205 C CA . SER A 1 797 ? 22.017 -25.887 -21.928 1.00 95.19 797 SER A CA 1
ATOM 6206 C C . SER A 1 797 ? 23.341 -25.511 -21.252 1.00 95.19 797 SER A C 1
ATOM 6208 O O . SER A 1 797 ? 23.948 -24.476 -21.541 1.00 95.19 797 SER A O 1
ATOM 6210 N N . SER A 1 798 ? 23.860 -26.414 -20.417 1.00 94.56 798 SER A N 1
ATOM 6211 C CA . SER A 1 798 ? 25.303 -26.421 -20.135 1.00 94.56 798 SER A CA 1
ATOM 6212 C C . SER A 1 798 ? 26.093 -26.629 -21.443 1.00 94.56 798 SER A C 1
ATOM 6214 O O . SER A 1 798 ? 25.515 -27.150 -22.402 1.00 94.56 798 SER A O 1
ATOM 6216 N N . PRO A 1 799 ? 27.384 -26.250 -21.512 1.00 96.62 799 PRO A N 1
ATOM 6217 C CA . PRO A 1 799 ? 28.226 -26.500 -22.684 1.00 96.62 799 PRO A CA 1
ATOM 6218 C C . PRO A 1 799 ? 28.147 -27.959 -23.160 1.00 96.62 799 PRO A C 1
ATOM 6220 O O . PRO A 1 799 ? 28.420 -28.880 -22.391 1.00 96.62 799 PRO A O 1
ATOM 6223 N N . ILE A 1 800 ? 27.766 -28.166 -24.423 1.00 97.25 800 ILE A N 1
ATOM 6224 C CA . ILE A 1 800 ? 27.584 -29.487 -25.033 1.00 97.25 800 ILE A CA 1
ATOM 6225 C C . ILE A 1 800 ? 28.821 -29.807 -25.859 1.00 97.25 800 ILE A C 1
ATOM 6227 O O . ILE A 1 800 ? 29.043 -29.184 -26.894 1.00 97.25 800 ILE A O 1
ATOM 6231 N N . LEU A 1 801 ? 29.616 -30.784 -25.421 1.00 97.06 801 LEU A N 1
ATOM 6232 C CA . LEU A 1 801 ? 30.698 -31.343 -26.228 1.00 97.06 801 LEU A CA 1
ATOM 6233 C C . LEU A 1 801 ? 30.110 -32.290 -27.283 1.00 97.06 801 LEU A C 1
ATOM 6235 O O . LEU A 1 801 ? 29.676 -33.392 -26.955 1.00 97.06 801 LEU A O 1
ATOM 6239 N N . ILE A 1 802 ? 30.109 -31.843 -28.538 1.00 96.50 802 ILE A N 1
ATOM 6240 C CA . ILE A 1 802 ? 29.544 -32.563 -29.689 1.00 96.50 802 ILE A CA 1
ATOM 6241 C C . ILE A 1 802 ? 30.542 -33.602 -30.206 1.00 96.50 802 ILE A C 1
ATOM 6243 O O . ILE A 1 802 ? 30.184 -34.748 -30.467 1.00 96.50 802 ILE A O 1
ATOM 6247 N N . SER A 1 803 ? 31.800 -33.193 -30.385 1.00 95.88 803 SER A N 1
ATOM 6248 C CA . SER A 1 803 ? 32.865 -34.034 -30.937 1.00 95.88 803 SER A CA 1
ATOM 6249 C C . SER A 1 803 ? 34.242 -33.414 -30.680 1.00 95.88 803 SER A C 1
ATOM 6251 O O . SER A 1 803 ? 34.360 -32.354 -30.061 1.00 95.88 803 SER A O 1
ATOM 6253 N N . TYR A 1 804 ? 35.282 -34.058 -31.200 1.00 94.50 804 TYR A N 1
ATOM 6254 C CA . TYR A 1 804 ? 36.572 -33.437 -31.457 1.00 94.50 804 TYR A CA 1
ATOM 6255 C C . TYR A 1 804 ? 36.837 -33.398 -32.964 1.00 94.50 804 TYR A C 1
ATOM 6257 O O . TYR A 1 804 ? 36.464 -34.321 -33.687 1.00 94.50 804 TYR A O 1
ATOM 6265 N N . TYR A 1 805 ? 37.486 -32.339 -33.440 1.00 93.50 805 TYR A N 1
ATOM 6266 C CA . TYR A 1 805 ? 37.809 -32.159 -34.854 1.00 93.50 805 TYR A CA 1
ATOM 6267 C C . TYR A 1 805 ? 39.250 -31.678 -35.010 1.00 93.50 805 TYR A C 1
ATOM 6269 O O . TYR A 1 805 ? 39.711 -30.874 -34.207 1.00 93.50 805 TYR A O 1
ATOM 6277 N N . THR A 1 806 ? 39.965 -32.141 -36.036 1.00 91.19 806 THR A N 1
ATOM 6278 C CA . THR A 1 806 ? 41.290 -31.614 -36.400 1.00 91.19 806 THR A CA 1
ATOM 6279 C C . THR A 1 806 ? 41.123 -30.661 -37.585 1.00 91.19 806 THR A C 1
ATOM 6281 O O . THR A 1 806 ? 40.865 -31.130 -38.695 1.00 91.19 806 THR A O 1
ATOM 6284 N N . PRO A 1 807 ? 41.226 -29.337 -37.374 1.00 88.56 807 PRO A N 1
ATOM 6285 C CA . PRO A 1 807 ? 41.090 -28.348 -38.437 1.00 88.56 807 PRO A CA 1
ATOM 6286 C C . PRO A 1 807 ? 42.142 -28.544 -39.530 1.00 88.56 807 PRO A C 1
ATOM 6288 O O . PRO A 1 807 ? 43.273 -28.919 -39.230 1.00 88.56 807 PRO A O 1
ATOM 6291 N N . VAL A 1 808 ? 41.788 -28.263 -40.787 1.00 86.50 808 VAL A N 1
ATOM 6292 C CA . VAL A 1 808 ? 42.777 -28.202 -41.877 1.00 86.50 808 VAL A CA 1
ATOM 6293 C C . VAL A 1 808 ? 43.476 -26.849 -41.863 1.00 86.50 808 VAL A C 1
ATOM 6295 O O . VAL A 1 808 ? 42.872 -25.870 -41.438 1.00 86.50 808 VAL A O 1
ATOM 6298 N N . LEU A 1 809 ? 44.717 -26.768 -42.350 1.00 81.81 809 LEU A N 1
ATOM 6299 C CA . LEU A 1 809 ? 45.453 -25.502 -42.448 1.00 81.81 809 LEU A CA 1
ATOM 6300 C C . LEU A 1 809 ? 44.604 -24.407 -43.119 1.00 81.81 809 LEU A C 1
ATOM 6302 O O . LEU A 1 809 ? 44.031 -24.630 -44.186 1.00 81.81 809 LEU A O 1
ATOM 6306 N N . GLY A 1 810 ? 44.573 -23.216 -42.521 1.00 80.38 810 GLY A N 1
ATOM 6307 C CA . GLY A 1 810 ? 43.812 -22.084 -43.041 1.00 80.38 810 GLY A CA 1
ATOM 6308 C C . GLY A 1 810 ? 42.393 -21.998 -42.476 1.00 80.38 810 GLY A C 1
ATOM 6309 O O . GLY A 1 810 ? 42.125 -22.392 -41.341 1.00 80.38 810 GLY A O 1
ATOM 6310 N N . TYR A 1 811 ? 41.466 -21.410 -43.233 1.00 84.69 811 TYR A N 1
ATOM 6311 C CA . TYR A 1 811 ? 40.105 -21.182 -42.745 1.00 84.69 811 TYR A CA 1
ATOM 6312 C C . TYR A 1 811 ? 39.259 -22.459 -42.734 1.00 84.69 811 TYR A C 1
ATOM 6314 O O . TYR A 1 811 ? 39.164 -23.168 -43.731 1.00 84.69 811 TYR A O 1
ATOM 6322 N N . ASN A 1 812 ? 38.569 -22.672 -41.619 1.00 89.50 812 ASN A N 1
ATOM 6323 C CA . ASN A 1 812 ? 37.589 -23.721 -41.395 1.00 89.50 812 ASN A CA 1
ATOM 6324 C C . ASN A 1 812 ? 36.256 -23.068 -41.018 1.00 89.50 812 ASN A C 1
ATOM 6326 O O . ASN A 1 812 ? 36.178 -22.339 -40.028 1.00 89.50 812 ASN A O 1
ATOM 6330 N N . THR A 1 813 ? 35.203 -23.318 -41.787 1.00 94.31 813 THR A N 1
ATOM 6331 C CA . THR A 1 813 ? 33.856 -22.824 -41.478 1.00 94.31 813 THR A CA 1
ATOM 6332 C C . THR A 1 813 ? 33.072 -23.916 -40.776 1.00 94.31 813 THR A C 1
ATOM 6334 O O . THR A 1 813 ? 32.760 -24.936 -41.383 1.00 94.31 813 THR A O 1
ATOM 6337 N N . PHE A 1 814 ? 32.740 -23.691 -39.510 1.00 95.56 814 PHE A N 1
ATOM 6338 C CA . PHE A 1 814 ? 31.875 -24.559 -38.724 1.00 95.56 814 PHE A CA 1
ATOM 6339 C C . PHE A 1 814 ? 30.463 -23.991 -38.750 1.00 95.56 814 PHE A C 1
ATOM 6341 O O . PHE A 1 814 ? 30.263 -22.805 -38.480 1.00 95.56 814 PHE A O 1
ATOM 6348 N N . LYS A 1 815 ? 29.486 -24.839 -39.049 1.00 97.56 815 LYS A N 1
ATOM 6349 C CA . LYS A 1 815 ? 28.062 -24.502 -39.027 1.00 97.56 815 LYS A CA 1
ATOM 6350 C C . LYS A 1 815 ? 27.337 -25.531 -38.176 1.00 97.56 815 LYS A C 1
ATOM 6352 O O . LYS A 1 815 ? 27.626 -26.717 -38.298 1.00 97.56 815 LYS A O 1
ATOM 6357 N N . PHE A 1 816 ? 26.414 -25.073 -37.344 1.00 97.62 816 PHE A N 1
ATOM 6358 C CA . PHE A 1 816 ? 25.598 -25.895 -36.459 1.00 97.62 816 PHE A CA 1
ATOM 6359 C C . PHE A 1 816 ? 24.136 -25.546 -36.680 1.00 97.62 816 PHE A C 1
ATOM 6361 O O . PHE A 1 816 ? 23.821 -24.362 -36.818 1.00 97.62 816 PHE A O 1
ATOM 6368 N N . TYR A 1 817 ? 23.260 -26.548 -36.675 1.00 96.94 817 TYR A N 1
ATOM 6369 C CA . TYR A 1 817 ? 21.833 -26.311 -36.538 1.00 96.94 817 TYR A CA 1
ATOM 6370 C C . TYR A 1 817 ? 21.126 -27.337 -35.654 1.00 96.94 817 TYR A C 1
ATOM 6372 O O . TYR A 1 817 ? 21.565 -28.483 -35.555 1.00 96.94 817 TYR A O 1
ATOM 6380 N N . THR A 1 818 ? 20.056 -26.918 -34.982 1.00 97.19 818 THR A N 1
ATOM 6381 C CA . THR A 1 818 ? 19.250 -27.773 -34.097 1.00 97.19 818 THR A CA 1
ATOM 6382 C C . THR A 1 818 ? 18.013 -28.325 -34.794 1.00 97.19 818 THR A C 1
ATOM 6384 O O . THR A 1 818 ? 17.563 -27.789 -35.799 1.00 97.19 818 THR A O 1
ATOM 6387 N N . SER A 1 819 ? 17.484 -29.446 -34.299 1.00 96.31 819 SER A N 1
ATOM 6388 C CA . SER A 1 819 ? 16.192 -29.985 -34.739 1.00 96.31 819 SER A CA 1
ATOM 6389 C C . SER A 1 819 ? 15.616 -30.972 -33.719 1.00 96.31 819 SER A C 1
ATOM 6391 O O . SER A 1 819 ? 16.296 -31.384 -32.781 1.00 96.31 819 SER A O 1
ATOM 6393 N N . LEU A 1 820 ? 14.371 -31.393 -33.935 1.00 96.31 820 LEU A N 1
ATOM 6394 C CA . LEU A 1 820 ? 13.688 -32.430 -33.156 1.00 96.31 820 LEU A CA 1
ATOM 6395 C C . LEU A 1 820 ? 13.617 -32.201 -31.622 1.00 96.31 820 LEU A C 1
ATOM 6397 O O . LEU A 1 820 ? 13.813 -33.163 -30.866 1.00 96.31 820 LEU A O 1
ATOM 6401 N N . PRO A 1 821 ? 13.312 -30.983 -31.118 1.00 97.06 821 PRO A N 1
ATOM 6402 C CA . PRO A 1 821 ? 13.047 -30.756 -29.692 1.00 97.06 821 PRO A CA 1
ATOM 6403 C C . PRO A 1 821 ? 11.994 -31.729 -29.135 1.00 97.06 821 PRO A C 1
ATOM 6405 O O . PRO A 1 821 ? 10.842 -31.750 -29.565 1.00 97.06 821 PRO A O 1
ATOM 6408 N N . ASN A 1 822 ? 12.386 -32.563 -28.166 1.00 96.88 822 ASN A N 1
ATOM 6409 C CA . ASN A 1 822 ? 11.582 -33.659 -27.602 1.00 96.88 822 ASN A CA 1
ATOM 6410 C C . ASN A 1 822 ? 10.971 -34.610 -28.658 1.00 96.88 822 ASN A C 1
ATOM 6412 O O . ASN A 1 822 ? 9.920 -35.204 -28.426 1.00 96.88 822 ASN A O 1
ATOM 6416 N N . GLY A 1 823 ? 11.603 -34.750 -29.827 1.00 95.44 823 GLY A N 1
ATOM 6417 C CA . GLY A 1 823 ? 11.090 -35.557 -30.940 1.00 95.44 823 GLY A CA 1
ATOM 6418 C C . GLY A 1 823 ? 9.987 -34.886 -31.772 1.00 95.44 823 GLY A C 1
ATOM 6419 O O . GLY A 1 823 ? 9.414 -35.537 -32.645 1.00 95.44 823 GLY A O 1
ATOM 6420 N N . HIS A 1 824 ? 9.688 -33.607 -31.530 1.00 96.31 824 HIS A N 1
ATOM 6421 C CA . HIS A 1 824 ? 8.765 -32.799 -32.328 1.00 96.31 824 HIS A CA 1
ATOM 6422 C C . HIS A 1 824 ? 9.526 -31.899 -33.302 1.00 96.31 824 HIS A C 1
ATOM 6424 O O . HIS A 1 824 ? 10.662 -31.531 -33.038 1.00 96.31 824 HIS A O 1
ATOM 6430 N N . ASN A 1 825 ? 8.904 -31.511 -34.418 1.00 94.69 825 ASN A N 1
ATOM 6431 C CA . ASN A 1 825 ? 9.496 -30.504 -35.302 1.00 94.69 825 ASN A CA 1
ATOM 6432 C C . ASN A 1 825 ? 9.682 -29.182 -34.555 1.00 94.69 825 ASN A C 1
ATOM 6434 O O . ASN A 1 825 ? 8.772 -28.772 -33.829 1.00 94.69 825 ASN A O 1
ATOM 6438 N N . ASP A 1 826 ? 10.812 -28.519 -34.805 1.00 94.00 826 ASP A N 1
ATOM 6439 C CA . ASP A 1 826 ? 11.010 -27.152 -34.342 1.00 94.00 826 ASP A CA 1
ATOM 6440 C C . ASP A 1 826 ? 9.965 -26.231 -34.993 1.00 94.00 826 ASP A C 1
ATOM 6442 O O . ASP A 1 826 ? 9.708 -26.323 -36.202 1.00 94.00 826 ASP A O 1
ATOM 6446 N N . GLN A 1 827 ? 9.292 -25.408 -34.186 1.00 92.44 827 GLN A N 1
ATOM 6447 C CA . GLN A 1 827 ? 8.226 -24.525 -34.660 1.00 92.44 827 GLN A CA 1
ATOM 6448 C C . GLN A 1 827 ? 8.731 -23.184 -35.208 1.00 92.44 827 GLN A C 1
ATOM 6450 O O . GLN A 1 827 ? 7.946 -22.488 -35.858 1.00 92.44 827 GLN A O 1
ATOM 6455 N N . MET A 1 828 ? 10.008 -22.843 -35.014 1.00 90.25 828 MET A N 1
ATOM 6456 C CA . MET A 1 828 ? 10.649 -21.634 -35.540 1.00 90.25 828 MET A CA 1
ATOM 6457 C C . MET A 1 828 ? 11.982 -21.946 -36.243 1.00 90.25 828 MET A C 1
ATOM 6459 O O . MET A 1 828 ? 12.996 -21.328 -35.967 1.00 90.25 828 MET A O 1
ATOM 6463 N N . PRO A 1 829 ? 11.996 -22.769 -37.307 1.00 89.75 829 PRO A N 1
ATOM 6464 C CA . PRO A 1 829 ? 13.245 -23.243 -37.916 1.00 89.75 829 PRO A CA 1
ATOM 6465 C C . PRO A 1 829 ? 14.143 -22.156 -38.543 1.00 89.75 829 PRO A C 1
ATOM 6467 O O . PRO A 1 829 ? 15.246 -22.431 -39.018 1.00 89.75 829 PRO A O 1
ATOM 6470 N N . SER A 1 830 ? 13.671 -20.908 -38.623 1.00 90.75 830 SER A N 1
ATOM 6471 C CA . SER A 1 830 ? 14.431 -19.781 -39.165 1.00 90.75 830 SER A CA 1
ATOM 6472 C C . SER A 1 830 ? 15.614 -19.343 -38.297 1.00 90.75 830 SER A C 1
ATOM 6474 O O . SER A 1 830 ? 16.522 -18.707 -38.834 1.00 90.75 830 SER A O 1
ATOM 6476 N N . ASP A 1 831 ? 15.621 -19.647 -36.995 1.00 90.19 831 ASP A N 1
ATOM 6477 C CA . ASP A 1 831 ? 16.709 -19.290 -36.075 1.00 90.19 831 ASP A CA 1
ATOM 6478 C C . ASP A 1 831 ? 17.498 -20.491 -35.538 1.00 90.19 831 ASP A C 1
ATOM 6480 O O . ASP A 1 831 ? 18.288 -20.357 -34.603 1.00 90.19 831 ASP A O 1
ATOM 6484 N N . ASP A 1 832 ? 17.402 -21.633 -36.212 1.00 94.75 832 ASP A N 1
ATOM 6485 C CA . ASP A 1 832 ? 18.054 -22.873 -35.791 1.00 94.75 832 ASP A CA 1
ATOM 6486 C C . ASP A 1 832 ? 19.538 -22.938 -36.148 1.00 94.75 832 ASP A C 1
ATOM 6488 O O . ASP A 1 832 ? 20.154 -23.958 -35.887 1.00 94.75 832 ASP A O 1
ATOM 6492 N N . THR A 1 833 ? 20.145 -21.926 -36.780 1.00 96.44 833 THR A N 1
ATOM 6493 C CA . THR A 1 833 ? 21.506 -22.029 -37.344 1.00 96.44 833 THR A CA 1
ATOM 6494 C C . THR A 1 833 ? 22.483 -21.000 -36.774 1.00 96.44 833 THR A C 1
ATOM 6496 O O . THR A 1 833 ? 22.236 -19.798 -36.835 1.00 96.44 833 THR A O 1
ATOM 6499 N N . ILE A 1 834 ? 23.666 -21.459 -36.350 1.00 96.75 834 ILE A N 1
ATOM 6500 C CA . ILE A 1 834 ? 24.819 -20.613 -35.996 1.00 96.75 834 ILE A CA 1
ATOM 6501 C C . ILE A 1 834 ? 26.079 -21.080 -36.738 1.00 96.75 834 ILE A C 1
ATOM 6503 O O . ILE A 1 834 ? 26.222 -22.255 -37.077 1.00 96.75 834 ILE A O 1
ATOM 6507 N N . SER A 1 835 ? 27.023 -20.173 -37.000 1.00 96.44 835 SER A N 1
ATOM 6508 C CA . SER A 1 835 ? 28.293 -20.521 -37.648 1.00 96.44 835 SER A CA 1
ATOM 6509 C C . SER A 1 835 ? 29.460 -19.684 -37.146 1.00 96.44 835 SER A C 1
ATOM 6511 O O . SER A 1 835 ? 29.282 -18.518 -36.798 1.00 96.44 835 SER A O 1
ATOM 6513 N N . ILE A 1 836 ? 30.664 -20.251 -37.199 1.00 94.38 836 ILE A N 1
ATOM 6514 C CA . ILE A 1 836 ? 31.924 -19.535 -36.994 1.00 94.38 836 ILE A CA 1
ATOM 6515 C C . ILE A 1 836 ? 32.917 -19.901 -38.095 1.00 94.38 836 ILE A C 1
ATOM 6517 O O . ILE A 1 836 ? 33.006 -21.052 -38.522 1.00 94.38 836 ILE A O 1
ATOM 6521 N N . ARG A 1 837 ? 33.702 -18.917 -38.535 1.00 91.50 837 ARG A N 1
ATOM 6522 C CA . ARG A 1 837 ? 34.867 -19.140 -39.388 1.00 91.50 837 ARG A CA 1
ATOM 6523 C C . ARG A 1 837 ? 36.121 -19.072 -38.520 1.00 91.50 837 ARG A C 1
ATOM 6525 O O . ARG A 1 837 ? 36.479 -17.998 -38.050 1.00 91.50 837 ARG A O 1
ATOM 6532 N N . SER A 1 838 ? 36.749 -20.220 -38.297 1.00 88.56 838 SER A N 1
ATOM 6533 C CA . SER A 1 838 ? 37.944 -20.384 -37.467 1.00 88.56 838 SER A CA 1
ATOM 6534 C C . SER A 1 838 ? 39.189 -20.521 -38.345 1.00 88.56 838 SER A C 1
ATOM 6536 O O . SER A 1 838 ? 39.152 -21.218 -39.358 1.00 88.56 838 SER A O 1
ATOM 6538 N N . PHE A 1 839 ? 40.287 -19.851 -38.001 1.00 85.75 839 PHE A N 1
ATOM 6539 C CA . PHE A 1 839 ? 41.560 -19.987 -38.706 1.00 85.75 839 PHE A CA 1
ATOM 6540 C C . PHE A 1 839 ? 42.475 -20.972 -37.972 1.00 85.75 839 PHE A C 1
ATOM 6542 O O . PHE A 1 839 ? 42.816 -20.775 -36.808 1.00 85.75 839 PHE A O 1
ATOM 6549 N N . ALA A 1 840 ? 42.881 -22.033 -38.664 1.00 85.94 840 ALA A N 1
ATOM 6550 C CA . ALA A 1 840 ? 43.797 -23.029 -38.144 1.00 85.94 840 ALA A CA 1
ATOM 6551 C C . ALA A 1 840 ? 45.232 -22.694 -38.545 1.00 85.94 840 ALA A C 1
ATOM 6553 O O . ALA A 1 840 ? 45.613 -22.791 -39.717 1.00 85.94 840 ALA A O 1
ATOM 6554 N N . CYS A 1 841 ? 46.033 -22.322 -37.556 1.00 79.81 841 CYS A N 1
ATOM 6555 C CA . CYS A 1 841 ? 47.434 -22.003 -37.758 1.00 79.81 841 CYS A CA 1
ATOM 6556 C C . CYS A 1 841 ? 48.301 -23.268 -37.819 1.00 79.81 841 CYS A C 1
ATOM 6558 O O . CYS A 1 841 ? 48.290 -24.057 -36.882 1.00 79.81 841 CYS A O 1
ATOM 6560 N N . GLY A 1 842 ? 49.101 -23.423 -38.879 1.00 73.50 842 GLY A N 1
ATOM 6561 C CA . GLY A 1 842 ? 50.069 -24.515 -39.044 1.00 73.50 842 GLY A CA 1
ATOM 6562 C C . GLY A 1 842 ? 51.161 -24.560 -37.977 1.00 73.50 842 GLY A C 1
ATOM 6563 O O . GLY A 1 842 ? 51.289 -25.551 -37.265 1.00 73.50 842 GLY A O 1
ATOM 6564 N N . TYR A 1 843 ? 51.974 -23.511 -37.940 1.00 76.62 843 TYR A N 1
ATOM 6565 C CA . TYR A 1 843 ? 53.169 -23.354 -37.114 1.00 76.62 843 TYR A CA 1
ATOM 6566 C C . TYR A 1 843 ? 53.539 -21.866 -37.071 1.00 76.62 843 TYR A C 1
ATOM 6568 O O . TYR A 1 843 ? 53.144 -21.108 -37.962 1.00 76.62 843 TYR A O 1
ATOM 6576 N N . GLU A 1 844 ? 54.291 -21.459 -36.048 1.00 85.06 844 GLU A N 1
ATOM 6577 C CA . GLU A 1 844 ? 54.902 -20.129 -35.982 1.00 85.06 844 GLU A CA 1
ATOM 6578 C C . GLU A 1 844 ? 55.724 -19.856 -37.253 1.00 85.06 844 GLU A C 1
ATOM 6580 O O . GLU A 1 844 ? 56.431 -20.727 -37.768 1.00 85.06 844 GLU A O 1
ATOM 6585 N N . LEU A 1 845 ? 55.606 -18.648 -37.803 1.00 87.00 845 LEU A N 1
ATOM 6586 C CA . LEU A 1 845 ? 56.218 -18.333 -39.087 1.00 87.00 845 LEU A CA 1
ATOM 6587 C C . LEU A 1 845 ? 57.727 -18.108 -38.928 1.00 87.00 845 LEU A C 1
ATOM 6589 O O . LEU A 1 845 ? 58.181 -17.334 -38.087 1.00 87.00 845 LEU A O 1
ATOM 6593 N N . SER A 1 846 ? 58.504 -18.751 -39.794 1.00 90.56 846 SER A N 1
ATOM 6594 C CA . SER A 1 846 ? 59.950 -18.554 -39.931 1.00 90.56 846 SER A CA 1
ATOM 6595 C C . SER A 1 846 ? 60.363 -18.792 -41.385 1.00 90.56 846 SER A C 1
ATOM 6597 O O . SER A 1 846 ? 59.862 -19.719 -42.025 1.00 90.56 846 SER A O 1
ATOM 6599 N N . GLY A 1 847 ? 61.230 -17.942 -41.936 1.00 90.50 847 GLY A N 1
ATOM 6600 C CA . GLY A 1 847 ? 61.739 -18.055 -43.304 1.00 90.50 847 GLY A CA 1
ATOM 6601 C C . GLY A 1 847 ? 60.947 -17.282 -44.367 1.00 90.50 847 GLY A C 1
ATOM 6602 O O . GLY A 1 847 ? 60.309 -16.266 -44.098 1.00 90.50 847 GLY A O 1
ATOM 6603 N N . LEU A 1 848 ? 61.057 -17.719 -45.621 1.00 93.75 848 LEU A N 1
ATOM 6604 C CA . LEU A 1 848 ? 60.466 -17.044 -46.780 1.00 93.75 848 LEU A CA 1
ATOM 6605 C C . LEU A 1 848 ? 59.126 -17.684 -47.154 1.00 93.75 848 LEU A C 1
ATOM 6607 O O . LEU A 1 848 ? 59.060 -18.898 -47.309 1.00 93.75 848 LEU A O 1
ATOM 6611 N N . TYR A 1 849 ? 58.111 -16.849 -47.374 1.00 93.19 849 TYR A N 1
ATOM 6612 C CA . TYR A 1 849 ? 56.770 -17.228 -47.811 1.00 93.19 849 TYR A CA 1
ATOM 6613 C C . TYR A 1 849 ? 56.380 -16.429 -49.049 1.00 93.19 849 TYR A C 1
ATOM 6615 O O . TYR A 1 849 ? 56.512 -15.210 -49.081 1.00 93.19 849 TYR A O 1
ATOM 6623 N N . THR A 1 850 ? 55.870 -17.096 -50.069 1.00 93.31 850 THR A N 1
ATOM 6624 C CA . THR A 1 850 ? 55.306 -16.474 -51.265 1.00 93.31 850 THR A CA 1
ATOM 6625 C C . THR A 1 850 ? 53.849 -16.073 -51.039 1.00 93.31 850 THR A C 1
ATOM 6627 O O . THR A 1 850 ? 53.090 -16.799 -50.401 1.00 93.31 850 THR A O 1
ATOM 6630 N N . VAL A 1 851 ? 53.442 -14.910 -51.555 1.00 91.94 851 VAL A N 1
ATOM 6631 C CA . VAL A 1 851 ? 52.079 -14.375 -51.387 1.00 91.94 851 VAL A CA 1
ATOM 6632 C C . VAL A 1 851 ? 51.473 -14.034 -52.746 1.00 91.94 851 VAL A C 1
ATOM 6634 O O . VAL A 1 851 ? 52.099 -13.330 -53.536 1.00 91.94 851 VAL A O 1
ATOM 6637 N N . GLY A 1 852 ? 50.247 -14.494 -52.999 1.00 85.00 852 GLY A N 1
ATOM 6638 C CA . GLY A 1 852 ? 49.457 -14.166 -54.185 1.00 85.00 852 GLY A CA 1
ATOM 6639 C C . GLY A 1 852 ? 49.575 -15.185 -55.318 1.00 85.00 852 GLY A C 1
ATOM 6640 O O . GLY A 1 852 ? 50.625 -15.338 -55.937 1.00 85.00 852 GLY A O 1
ATOM 6641 N N . GLY A 1 853 ? 48.468 -15.859 -55.635 1.00 81.50 853 GLY A N 1
ATOM 6642 C CA . GLY A 1 853 ? 48.379 -16.857 -56.709 1.00 81.50 853 GLY A CA 1
ATOM 6643 C C . GLY A 1 853 ? 48.165 -18.286 -56.200 1.00 81.50 853 GLY A C 1
ATOM 6644 O O . GLY A 1 853 ? 48.405 -18.598 -55.041 1.00 81.50 853 GLY A O 1
ATOM 6645 N N . LYS A 1 854 ? 47.702 -19.182 -57.083 1.00 75.62 854 LYS A N 1
ATOM 6646 C CA . LYS A 1 854 ? 47.187 -20.522 -56.719 1.00 75.62 854 LYS A CA 1
ATOM 6647 C C . LYS A 1 854 ? 48.224 -21.478 -56.095 1.00 75.62 854 LYS A C 1
ATOM 6649 O O . LYS A 1 854 ? 47.829 -22.441 -55.452 1.00 75.62 854 LYS A O 1
ATOM 6654 N N . ASN A 1 855 ? 49.518 -21.215 -56.292 1.00 80.94 855 ASN A N 1
ATOM 6655 C CA . ASN A 1 855 ? 50.624 -22.041 -55.788 1.00 80.94 855 ASN A CA 1
ATOM 6656 C C . ASN A 1 855 ? 51.516 -21.293 -54.776 1.00 80.94 855 ASN A C 1
ATOM 6658 O O . ASN A 1 855 ? 52.624 -21.749 -54.509 1.00 80.94 855 ASN A O 1
ATOM 6662 N N . ALA A 1 856 ? 51.089 -20.121 -54.298 1.00 85.62 856 ALA A N 1
ATOM 6663 C CA . ALA A 1 856 ? 51.817 -19.369 -53.281 1.00 85.62 856 ALA A CA 1
ATOM 6664 C C . ALA A 1 856 ? 51.565 -19.962 -51.883 1.00 85.62 856 ALA A C 1
ATOM 6666 O O . ALA A 1 856 ? 50.520 -20.573 -51.660 1.00 85.62 856 ALA A O 1
ATOM 6667 N N . ASP A 1 857 ? 52.492 -19.752 -50.944 1.00 85.12 857 ASP A N 1
ATOM 6668 C CA . ASP A 1 857 ? 52.335 -20.187 -49.545 1.00 85.12 857 ASP A CA 1
ATOM 6669 C C . ASP A 1 857 ? 51.101 -19.542 -48.893 1.00 85.12 857 ASP A C 1
ATOM 6671 O O . ASP A 1 857 ? 50.401 -20.173 -48.102 1.00 85.12 857 ASP A O 1
ATOM 6675 N N . PHE A 1 858 ? 50.790 -18.304 -49.292 1.00 87.94 858 PHE A N 1
ATOM 6676 C CA . PHE A 1 858 ? 49.524 -17.637 -49.009 1.00 87.94 858 PHE A CA 1
ATOM 6677 C C . PHE A 1 858 ? 48.866 -17.171 -50.308 1.00 87.94 858 PHE A C 1
ATOM 6679 O O . PHE A 1 858 ? 49.451 -16.425 -51.093 1.00 87.94 858 PHE A O 1
ATOM 6686 N N . ASP A 1 859 ? 47.618 -17.571 -50.526 1.00 85.38 859 ASP A N 1
ATOM 6687 C CA . ASP A 1 859 ? 46.831 -17.223 -51.715 1.00 85.38 859 ASP A CA 1
ATOM 6688 C C . ASP A 1 859 ? 46.567 -15.714 -51.856 1.00 85.38 859 ASP A C 1
ATOM 6690 O O . ASP A 1 859 ? 46.453 -15.199 -52.972 1.00 85.38 859 ASP A O 1
ATOM 6694 N N . SER A 1 860 ? 46.517 -15.005 -50.727 1.00 87.56 860 SER A N 1
ATOM 6695 C CA . SER A 1 860 ? 46.290 -13.569 -50.624 1.00 87.56 860 SER A CA 1
ATOM 6696 C C . SER A 1 860 ? 47.116 -12.942 -49.501 1.00 87.56 860 SER A C 1
ATOM 6698 O O . SER A 1 860 ? 47.535 -13.605 -48.546 1.00 87.56 860 SER A O 1
ATOM 6700 N N . LEU A 1 861 ? 47.303 -11.625 -49.587 1.00 87.44 861 LEU A N 1
ATOM 6701 C CA . LEU A 1 861 ? 47.974 -10.857 -48.544 1.00 87.44 861 LEU A CA 1
ATOM 6702 C C . LEU A 1 861 ? 47.135 -10.815 -47.253 1.00 87.44 861 LEU A C 1
ATOM 6704 O O . LEU A 1 861 ? 47.698 -10.814 -46.164 1.00 87.44 861 LEU A O 1
ATOM 6708 N N . SER A 1 862 ? 45.802 -10.885 -47.339 1.00 86.25 862 SER A N 1
ATOM 6709 C CA . SER A 1 862 ? 44.930 -11.050 -46.166 1.00 86.25 862 SER A CA 1
ATOM 6710 C C . SER A 1 862 ? 45.194 -12.354 -45.404 1.00 86.25 862 SER A C 1
ATOM 6712 O O . SER A 1 862 ? 45.302 -12.324 -44.178 1.00 86.25 862 SER A O 1
ATOM 6714 N N . THR A 1 863 ? 45.343 -13.487 -46.099 1.00 83.00 863 THR A N 1
ATOM 6715 C CA . THR A 1 863 ? 45.655 -14.782 -45.463 1.00 83.00 863 THR A CA 1
ATOM 6716 C C . THR A 1 863 ? 47.050 -14.766 -44.829 1.00 83.00 863 THR A C 1
ATOM 6718 O O . THR A 1 863 ? 47.228 -15.273 -43.721 1.00 83.00 863 THR A O 1
ATOM 6721 N N . ALA A 1 864 ? 48.027 -14.135 -45.491 1.00 87.06 864 ALA A N 1
ATOM 6722 C CA . ALA A 1 864 ? 49.382 -13.964 -44.964 1.00 87.06 864 ALA A CA 1
ATOM 6723 C C . ALA A 1 864 ? 49.395 -13.146 -43.662 1.00 87.06 864 ALA A C 1
ATOM 6725 O O . ALA A 1 864 ? 49.961 -13.578 -42.658 1.00 87.06 864 ALA A O 1
ATOM 6726 N N . LEU A 1 865 ? 48.708 -11.998 -43.649 1.00 87.81 865 LEU A N 1
ATOM 6727 C CA . LEU A 1 865 ? 48.581 -11.154 -42.459 1.00 87.81 865 LEU A CA 1
ATOM 6728 C C . LEU A 1 865 ? 47.816 -11.872 -41.342 1.00 87.81 865 LEU A C 1
ATOM 6730 O O . LEU A 1 865 ? 48.256 -11.854 -40.197 1.00 87.81 865 LEU A O 1
ATOM 6734 N N . ARG A 1 866 ? 46.717 -12.576 -41.650 1.00 84.75 866 ARG A N 1
ATOM 6735 C CA . ARG A 1 866 ? 45.997 -13.369 -40.639 1.00 84.75 866 ARG A CA 1
ATOM 6736 C C . ARG A 1 866 ? 46.882 -14.451 -40.029 1.00 84.75 866 ARG A C 1
ATOM 6738 O O . ARG A 1 866 ? 46.840 -14.629 -38.818 1.00 84.75 866 ARG A O 1
ATOM 6745 N N . SER A 1 867 ? 47.686 -15.130 -40.845 1.00 85.75 867 SER A N 1
ATOM 6746 C CA . SER A 1 867 ? 48.637 -16.140 -40.371 1.00 85.75 867 SER A CA 1
ATOM 6747 C C . SER A 1 867 ? 49.693 -15.516 -39.471 1.00 85.75 867 SER A C 1
ATOM 6749 O O . SER A 1 867 ? 49.967 -16.058 -38.413 1.00 85.75 867 SER A O 1
ATOM 6751 N N . LEU A 1 868 ? 50.216 -14.338 -39.821 1.00 86.69 868 LEU A N 1
ATOM 6752 C CA . LEU A 1 868 ? 51.152 -13.600 -38.972 1.00 86.69 868 LEU A CA 1
ATOM 6753 C C . LEU A 1 868 ? 50.568 -13.321 -37.577 1.00 86.69 868 LEU A C 1
ATOM 6755 O O . LEU A 1 868 ? 51.254 -13.511 -36.577 1.00 86.69 868 LEU A O 1
ATOM 6759 N N . TYR A 1 869 ? 49.293 -12.935 -37.507 1.00 84.94 869 TYR A N 1
ATOM 6760 C CA . TYR A 1 869 ? 48.603 -12.692 -36.239 1.00 84.94 869 TYR A CA 1
ATOM 6761 C C . TYR A 1 869 ? 48.282 -13.954 -35.450 1.00 84.94 869 TYR A C 1
ATOM 6763 O O . TYR A 1 869 ? 48.486 -13.989 -34.241 1.00 84.94 869 TYR A O 1
ATOM 6771 N N . ALA A 1 870 ? 47.738 -14.966 -36.123 1.00 80.38 870 ALA A N 1
ATOM 6772 C CA . ALA A 1 870 ? 47.230 -16.167 -35.475 1.00 80.38 870 ALA A CA 1
ATOM 6773 C C . ALA A 1 870 ? 48.348 -17.154 -35.111 1.00 80.38 870 ALA A C 1
ATOM 6775 O O . ALA A 1 870 ? 48.202 -17.909 -34.154 1.00 80.38 870 ALA A O 1
ATOM 6776 N N . CYS A 1 871 ? 49.443 -17.160 -35.876 1.00 83.88 871 CYS A N 1
ATOM 6777 C CA . CYS A 1 871 ? 50.551 -18.091 -35.698 1.00 83.88 871 CYS A CA 1
ATOM 6778 C C . CYS A 1 871 ? 51.704 -17.544 -34.876 1.00 83.88 871 CYS A C 1
ATOM 6780 O O . CYS A 1 871 ? 52.388 -18.341 -34.251 1.00 83.88 871 CYS A O 1
ATOM 6782 N N . GLY A 1 872 ? 51.956 -16.233 -34.891 1.00 83.94 872 GLY A N 1
ATOM 6783 C CA . GLY A 1 872 ? 53.192 -15.685 -34.333 1.00 83.94 872 GLY A CA 1
ATOM 6784 C C . GLY A 1 872 ? 54.434 -16.057 -35.157 1.00 83.94 872 GLY A C 1
ATOM 6785 O O . GLY A 1 872 ? 54.330 -16.508 -36.303 1.00 83.94 872 GLY A O 1
ATOM 6786 N N . LEU A 1 873 ? 55.619 -15.826 -34.584 1.00 86.56 873 LEU A N 1
ATOM 6787 C CA . LEU A 1 873 ? 56.916 -15.951 -35.259 1.00 86.56 873 LEU A CA 1
ATOM 6788 C C . LEU A 1 873 ? 57.896 -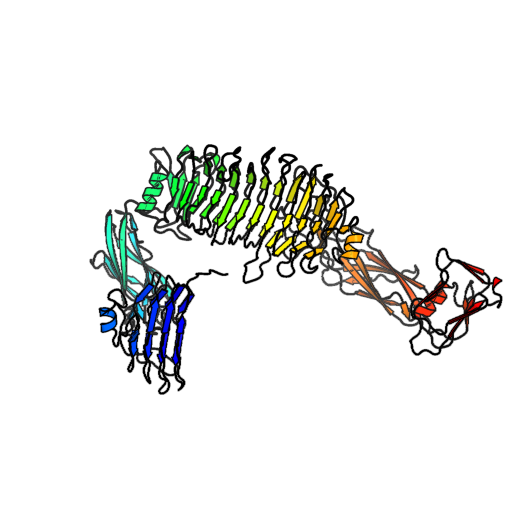16.847 -34.489 1.00 86.56 873 LEU A C 1
ATOM 6790 O O . LEU A 1 873 ? 58.126 -16.602 -33.309 1.00 86.56 873 LEU A O 1
ATOM 6794 N N . ASP A 1 874 ? 58.578 -17.742 -35.209 1.00 87.31 874 ASP A N 1
ATOM 6795 C CA . ASP A 1 874 ? 59.704 -18.575 -34.726 1.00 87.31 874 ASP A CA 1
ATOM 6796 C C . ASP A 1 874 ? 61.023 -18.203 -35.444 1.00 87.31 874 ASP A C 1
ATOM 6798 O O . ASP A 1 874 ? 62.008 -18.939 -35.492 1.00 87.31 874 ASP A O 1
ATOM 6802 N N . GLY A 1 875 ? 61.050 -17.043 -36.102 1.00 89.19 875 GLY A N 1
ATOM 6803 C CA . GLY A 1 875 ? 62.224 -16.531 -36.796 1.00 89.19 875 GLY A CA 1
ATOM 6804 C C . GLY A 1 875 ? 61.917 -15.331 -37.682 1.00 89.19 875 GLY A C 1
ATOM 6805 O O . GLY A 1 875 ? 60.801 -14.817 -37.712 1.00 89.19 875 GLY A O 1
ATOM 6806 N N . ASN A 1 876 ? 62.928 -14.878 -38.428 1.00 92.31 876 ASN A N 1
ATOM 6807 C CA . ASN A 1 876 ? 62.744 -13.820 -39.422 1.00 92.31 876 ASN A CA 1
ATOM 6808 C C . ASN A 1 876 ? 61.824 -14.308 -40.543 1.00 92.31 876 ASN A C 1
ATOM 6810 O O . ASN A 1 876 ? 62.054 -15.383 -41.097 1.00 92.31 876 ASN A O 1
ATOM 6814 N N . VAL A 1 877 ? 60.846 -13.490 -40.924 1.00 94.25 877 VAL A N 1
ATOM 6815 C CA . VAL A 1 877 ? 59.868 -13.802 -41.969 1.00 94.25 877 VAL A CA 1
ATOM 6816 C C . VAL A 1 877 ? 60.016 -12.859 -43.151 1.00 94.25 877 VAL A C 1
ATOM 6818 O O . VAL A 1 877 ? 60.137 -11.646 -42.991 1.00 94.25 877 VAL A O 1
ATOM 6821 N N . ILE A 1 878 ? 59.975 -13.412 -44.361 1.00 94.88 878 ILE A N 1
ATOM 6822 C CA . ILE A 1 878 ? 59.944 -12.646 -45.609 1.00 94.88 878 ILE A CA 1
ATOM 6823 C C . ILE A 1 878 ? 58.699 -13.048 -46.396 1.00 94.88 878 ILE A C 1
ATOM 6825 O O . ILE A 1 878 ? 58.645 -14.148 -46.932 1.00 94.88 878 ILE A O 1
ATOM 6829 N N . PHE A 1 879 ? 57.727 -12.148 -46.513 1.00 95.25 879 PHE A N 1
ATOM 6830 C CA . PHE A 1 879 ? 56.610 -12.262 -47.444 1.00 95.25 879 PHE A CA 1
ATOM 6831 C C . PHE A 1 879 ? 57.028 -11.736 -48.821 1.00 95.25 879 PHE A C 1
ATOM 6833 O O . PHE A 1 879 ? 57.174 -10.531 -49.033 1.00 95.25 879 PHE A O 1
ATOM 6840 N N . ASN A 1 880 ? 57.228 -12.660 -49.754 1.00 94.88 880 ASN A N 1
ATOM 6841 C CA . ASN A 1 880 ? 57.629 -12.433 -51.132 1.00 94.88 880 ASN A CA 1
ATOM 6842 C C . ASN A 1 880 ? 56.383 -12.393 -52.036 1.00 94.88 880 ASN A C 1
ATOM 6844 O O . ASN A 1 880 ? 55.832 -13.427 -52.416 1.00 94.88 880 ASN A O 1
ATOM 6848 N N . ILE A 1 881 ? 55.899 -11.193 -52.335 1.00 94.69 881 ILE A N 1
ATOM 6849 C CA . ILE A 1 881 ? 54.610 -10.949 -52.984 1.00 94.69 881 ILE A CA 1
ATOM 6850 C C . ILE A 1 881 ? 54.764 -11.058 -54.504 1.00 94.69 881 ILE A C 1
ATOM 6852 O O . ILE A 1 881 ? 55.570 -10.353 -55.112 1.00 94.69 881 ILE A O 1
ATOM 6856 N N . ASN A 1 882 ? 54.000 -11.950 -55.129 1.00 94.69 882 ASN A N 1
ATOM 6857 C CA . ASN A 1 882 ? 54.006 -12.143 -56.576 1.00 94.69 882 ASN A CA 1
ATOM 6858 C C . ASN A 1 882 ? 53.411 -10.930 -57.297 1.00 94.69 882 ASN A C 1
ATOM 6860 O O . ASN A 1 882 ? 52.540 -10.245 -56.762 1.00 94.69 882 ASN A O 1
ATOM 6864 N N . SER A 1 883 ? 53.852 -10.680 -58.531 1.00 93.06 883 SER A N 1
ATOM 6865 C CA . SER A 1 883 ? 53.391 -9.526 -59.301 1.00 93.06 883 SER A CA 1
ATOM 6866 C C . SER A 1 883 ? 51.869 -9.515 -59.476 1.00 93.06 883 SER A C 1
ATOM 6868 O O . SER A 1 883 ? 51.278 -10.535 -59.832 1.00 93.06 883 SER A O 1
ATOM 6870 N N . GLY A 1 884 ? 51.236 -8.363 -59.275 1.00 91.19 884 GLY A N 1
ATOM 6871 C CA . GLY A 1 884 ? 49.791 -8.207 -59.408 1.00 91.19 884 GLY A CA 1
ATOM 6872 C C . GLY A 1 884 ? 49.232 -7.006 -58.654 1.00 91.19 884 GLY A C 1
ATOM 6873 O O . GLY A 1 884 ? 49.948 -6.295 -57.950 1.00 91.19 884 GLY A O 1
ATOM 6874 N N . THR A 1 885 ? 47.925 -6.796 -58.805 1.00 90.56 885 THR A N 1
ATOM 6875 C CA . THR A 1 885 ? 47.172 -5.785 -58.057 1.00 90.56 885 THR A CA 1
ATOM 6876 C C . THR A 1 885 ? 46.408 -6.448 -56.915 1.00 90.56 885 THR A C 1
ATOM 6878 O O . THR A 1 885 ? 45.590 -7.337 -57.148 1.00 90.56 885 THR A O 1
ATOM 6881 N N . TYR A 1 886 ? 46.652 -5.993 -55.691 1.00 89.44 886 TYR A N 1
ATOM 6882 C CA . TYR A 1 886 ? 46.047 -6.487 -54.459 1.00 89.44 886 TYR A CA 1
ATOM 6883 C C . TYR A 1 886 ? 45.138 -5.399 -53.896 1.00 89.44 886 TYR A C 1
ATOM 6885 O O . TYR A 1 886 ? 45.615 -4.355 -53.460 1.00 89.44 886 TYR A O 1
ATOM 6893 N N . ILE A 1 887 ? 43.826 -5.619 -53.934 1.00 88.56 887 ILE A N 1
ATOM 6894 C CA . ILE A 1 887 ? 42.842 -4.633 -53.470 1.00 88.56 887 ILE A CA 1
ATOM 6895 C C . ILE A 1 887 ? 42.504 -4.931 -52.007 1.00 88.56 887 ILE A C 1
ATOM 6897 O O . ILE A 1 887 ? 41.601 -5.718 -51.730 1.00 88.56 887 ILE A O 1
ATOM 6901 N N . GLN A 1 888 ? 43.280 -4.364 -51.086 1.00 85.88 888 GLN A N 1
ATOM 6902 C CA . GLN A 1 888 ? 43.124 -4.517 -49.638 1.00 85.88 888 GLN A CA 1
ATOM 6903 C C . GLN A 1 888 ? 44.019 -3.535 -48.869 1.00 85.88 888 GLN A C 1
ATOM 6905 O O . GLN A 1 888 ? 44.980 -2.993 -49.416 1.00 85.88 888 GLN A O 1
ATOM 6910 N N . ASP A 1 889 ? 43.757 -3.405 -47.570 1.00 86.56 889 ASP A N 1
ATOM 6911 C CA . ASP A 1 889 ? 44.615 -2.681 -46.631 1.00 86.56 889 ASP A CA 1
ATOM 6912 C C . ASP A 1 889 ? 45.657 -3.639 -46.033 1.00 86.56 889 ASP A C 1
ATOM 6914 O O . ASP A 1 889 ? 45.424 -4.848 -45.895 1.00 86.56 889 ASP A O 1
ATOM 6918 N N . ILE A 1 890 ? 46.805 -3.092 -45.636 1.00 87.75 890 ILE A N 1
ATOM 6919 C CA . ILE A 1 890 ? 47.729 -3.728 -44.701 1.00 87.75 890 ILE A CA 1
ATOM 6920 C C . ILE A 1 890 ? 47.506 -3.072 -43.344 1.00 87.75 890 ILE A C 1
ATOM 6922 O O . ILE A 1 890 ? 48.008 -1.984 -43.064 1.00 87.75 890 ILE A O 1
ATOM 6926 N N . ASP A 1 891 ? 46.750 -3.741 -42.486 1.00 86.19 891 ASP A N 1
ATOM 6927 C CA . ASP A 1 891 ? 46.652 -3.357 -41.086 1.00 86.19 891 ASP A CA 1
ATOM 6928 C C . ASP A 1 891 ? 47.670 -4.167 -40.286 1.00 86.19 891 ASP A C 1
ATOM 6930 O O . ASP A 1 891 ? 47.618 -5.393 -40.330 1.00 86.19 891 ASP A O 1
ATOM 6934 N N . LEU A 1 892 ? 48.593 -3.466 -39.619 1.00 86.62 892 LEU A N 1
ATOM 6935 C CA . LEU A 1 892 ? 49.640 -3.903 -38.683 1.00 86.62 892 LEU A CA 1
ATOM 6936 C C . LEU A 1 892 ? 49.500 -3.163 -37.343 1.00 86.62 892 LEU A C 1
ATOM 6938 O O . LEU A 1 892 ? 50.486 -2.772 -36.720 1.00 86.62 892 LEU A O 1
ATOM 6942 N N . SER A 1 893 ? 48.266 -2.895 -36.917 1.00 82.19 893 SER A N 1
ATOM 6943 C CA . SER A 1 893 ? 47.969 -2.232 -35.640 1.00 82.19 893 SER A CA 1
ATOM 6944 C C . SER A 1 893 ? 47.912 -3.179 -34.436 1.00 82.19 893 SER A C 1
ATOM 6946 O O . SER A 1 893 ? 48.001 -2.728 -33.292 1.00 82.19 893 SER A O 1
ATOM 6948 N N . THR A 1 894 ? 47.783 -4.487 -34.680 1.00 79.19 894 THR A N 1
ATOM 6949 C CA . THR A 1 894 ? 47.811 -5.522 -33.637 1.00 79.19 894 THR A CA 1
ATOM 6950 C C . THR A 1 894 ? 49.234 -6.054 -33.479 1.00 79.19 894 THR A C 1
ATOM 6952 O O . THR A 1 894 ? 49.913 -6.333 -34.464 1.00 79.19 894 THR A O 1
ATOM 6955 N N . ALA A 1 895 ? 49.711 -6.210 -32.244 1.00 79.88 895 ALA A N 1
ATOM 6956 C CA . ALA A 1 895 ? 51.032 -6.782 -32.004 1.00 79.88 895 ALA A CA 1
ATOM 6957 C C . ALA A 1 895 ? 51.046 -8.275 -32.382 1.00 79.88 895 ALA A C 1
ATOM 6959 O O . ALA A 1 895 ? 50.302 -9.066 -31.812 1.00 79.88 895 ALA A O 1
ATOM 6960 N N . PHE A 1 896 ? 51.909 -8.656 -33.325 1.00 79.56 896 PHE A N 1
ATOM 6961 C CA . PHE A 1 896 ? 52.159 -10.047 -33.745 1.00 79.56 896 PHE A CA 1
ATOM 6962 C C . PHE A 1 896 ? 53.533 -10.569 -33.276 1.00 79.56 896 PHE A C 1
ATOM 6964 O O . PHE A 1 896 ? 53.960 -11.660 -33.641 1.00 79.56 896 PHE A O 1
ATOM 6971 N N . MET A 1 897 ? 54.247 -9.771 -32.477 1.00 79.81 897 MET A N 1
ATOM 6972 C CA . MET A 1 897 ? 55.516 -10.113 -31.836 1.00 79.81 897 MET A CA 1
ATOM 6973 C C . MET A 1 897 ? 55.517 -9.590 -30.403 1.00 79.81 897 MET A C 1
ATOM 6975 O O . MET A 1 897 ? 54.945 -8.535 -30.120 1.00 79.81 897 MET A O 1
ATOM 6979 N N . ASP A 1 898 ? 56.212 -10.287 -29.510 1.00 74.12 898 ASP A N 1
ATOM 6980 C CA . ASP A 1 898 ? 56.464 -9.801 -28.159 1.00 74.12 898 ASP A CA 1
ATOM 6981 C C . ASP A 1 898 ? 57.434 -8.593 -28.151 1.00 74.12 898 ASP A C 1
ATOM 6983 O O . ASP A 1 898 ? 58.205 -8.321 -29.085 1.00 74.12 898 ASP A O 1
ATOM 6987 N N . ALA A 1 899 ? 57.425 -7.834 -27.052 1.00 70.69 899 ALA A N 1
ATOM 6988 C CA . ALA A 1 899 ? 58.281 -6.656 -26.900 1.00 70.69 899 ALA A CA 1
ATOM 6989 C C . ALA A 1 899 ? 59.787 -6.998 -26.899 1.00 70.69 899 ALA A C 1
ATOM 6991 O O . ALA A 1 899 ? 60.605 -6.131 -27.215 1.00 70.69 899 ALA A O 1
ATOM 6992 N N . SER A 1 900 ? 60.157 -8.258 -26.646 1.00 76.56 900 SER A N 1
ATOM 6993 C CA . SER A 1 900 ? 61.534 -8.775 -26.622 1.00 76.56 900 SER A CA 1
ATOM 6994 C C . SER A 1 900 ? 62.046 -9.368 -27.940 1.00 76.56 900 SER A C 1
ATOM 6996 O O . SER A 1 900 ? 63.261 -9.463 -28.092 1.00 76.56 900 SER A O 1
ATOM 6998 N N . SER A 1 901 ? 61.184 -9.711 -28.905 1.00 81.44 901 SER A N 1
AT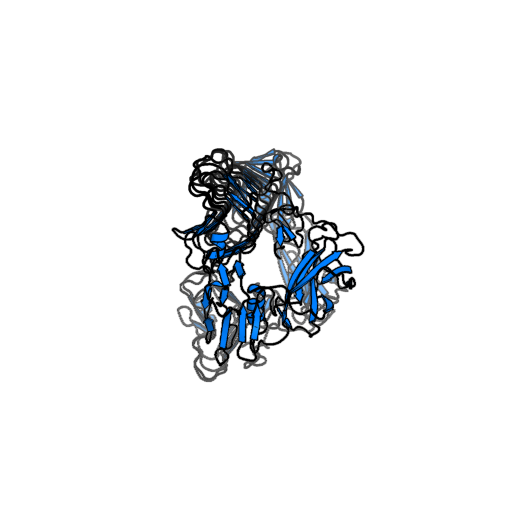OM 6999 C CA . SER A 1 901 ? 61.598 -10.393 -30.141 1.00 81.44 901 SER A CA 1
ATOM 7000 C C . SER A 1 901 ? 62.619 -9.591 -30.949 1.00 81.44 901 SER A C 1
ATOM 7002 O O . SER A 1 901 ? 62.479 -8.376 -31.149 1.00 81.44 901 SER A O 1
ATOM 7004 N N . SER A 1 902 ? 63.648 -10.297 -31.420 1.00 85.75 902 SER A N 1
ATOM 7005 C CA . SER A 1 902 ? 64.664 -9.813 -32.355 1.00 85.75 902 SER A CA 1
ATOM 7006 C C . SER A 1 902 ? 64.325 -10.123 -33.817 1.00 85.75 902 SER A C 1
ATOM 7008 O O . SER A 1 902 ? 65.094 -9.746 -34.702 1.00 85.75 902 SER A O 1
ATOM 7010 N N . TYR A 1 903 ? 63.196 -10.789 -34.081 1.00 92.25 903 TYR A N 1
ATOM 7011 C CA . TYR A 1 903 ? 62.807 -11.208 -35.422 1.00 92.25 903 TYR A CA 1
ATOM 7012 C C . TYR A 1 903 ? 62.368 -10.023 -36.284 1.00 92.25 903 TYR A C 1
ATOM 7014 O O . TYR A 1 903 ? 61.822 -9.036 -35.783 1.00 92.25 903 TYR A O 1
ATOM 7022 N N . THR A 1 904 ? 62.634 -10.116 -37.588 1.00 91.12 904 THR A N 1
ATOM 7023 C CA . THR A 1 904 ? 62.194 -9.152 -38.602 1.00 91.12 904 THR A CA 1
ATOM 7024 C C . THR A 1 904 ? 61.078 -9.729 -39.462 1.00 91.12 904 THR A C 1
ATOM 7026 O O . THR A 1 904 ? 61.100 -10.911 -39.801 1.00 91.12 904 THR A O 1
ATOM 7029 N N . VAL A 1 905 ? 60.124 -8.888 -39.871 1.00 93.31 905 VAL A N 1
ATOM 7030 C CA . VAL A 1 905 ? 59.128 -9.242 -40.895 1.00 93.31 905 VAL A CA 1
ATOM 7031 C C . VAL A 1 905 ? 59.305 -8.317 -42.090 1.00 93.31 905 VAL A C 1
ATOM 7033 O O . VAL A 1 905 ? 59.211 -7.095 -41.968 1.00 93.31 905 VAL A O 1
ATOM 7036 N N . THR A 1 906 ? 59.592 -8.900 -43.249 1.00 93.88 906 THR A N 1
ATOM 7037 C CA . THR A 1 906 ? 59.838 -8.175 -44.498 1.00 93.88 906 THR A CA 1
ATOM 7038 C C . THR A 1 906 ? 58.735 -8.453 -45.505 1.00 93.88 906 THR A C 1
ATOM 7040 O O . THR A 1 906 ? 58.514 -9.605 -45.853 1.00 93.88 906 THR A O 1
ATOM 7043 N N . PHE A 1 907 ? 58.097 -7.416 -46.035 1.00 94.00 907 PHE A N 1
ATOM 7044 C CA . PHE A 1 907 ? 57.224 -7.504 -47.204 1.00 94.00 907 PHE A CA 1
ATOM 7045 C C . PHE A 1 907 ? 57.992 -6.999 -48.426 1.00 94.00 907 PHE A C 1
ATOM 7047 O O . PHE A 1 907 ? 58.526 -5.884 -48.422 1.00 94.00 907 PHE A O 1
ATOM 7054 N N . THR A 1 908 ? 58.093 -7.814 -49.473 1.00 94.38 908 THR A N 1
ATOM 7055 C CA . THR A 1 908 ? 58.807 -7.427 -50.693 1.00 94.38 908 THR A CA 1
ATOM 7056 C C . THR A 1 908 ? 58.233 -8.056 -51.950 1.00 94.38 908 THR A C 1
ATOM 7058 O O . THR A 1 908 ? 57.662 -9.137 -51.879 1.00 94.38 908 THR A O 1
ATOM 7061 N N . SER A 1 909 ? 58.377 -7.403 -53.107 1.00 93.44 909 SER A N 1
ATOM 7062 C CA . SER A 1 909 ? 58.031 -8.028 -54.386 1.00 93.44 909 SER A CA 1
ATOM 7063 C C . SER A 1 909 ? 58.974 -9.187 -54.724 1.00 93.44 909 SER A C 1
ATOM 7065 O O . SER A 1 909 ? 60.200 -9.035 -54.724 1.00 93.44 909 SER A O 1
ATOM 7067 N N . ALA A 1 910 ? 58.392 -10.304 -55.165 1.00 91.00 910 ALA A N 1
ATOM 7068 C CA . ALA A 1 910 ? 59.110 -11.450 -55.715 1.00 91.00 910 ALA A CA 1
ATOM 7069 C C . ALA A 1 910 ? 59.944 -11.109 -56.957 1.00 91.00 910 ALA A C 1
ATOM 7071 O O . ALA A 1 910 ? 61.006 -11.699 -57.165 1.00 91.00 910 ALA A O 1
ATOM 7072 N N . ALA A 1 911 ? 59.511 -10.128 -57.754 1.00 91.38 911 ALA A N 1
ATOM 7073 C CA . ALA A 1 911 ? 60.256 -9.630 -58.909 1.00 91.38 911 ALA A CA 1
ATOM 7074 C C . ALA A 1 911 ? 61.349 -8.616 -58.528 1.00 91.38 911 ALA A C 1
ATOM 7076 O O . ALA A 1 911 ? 62.095 -8.174 -59.402 1.00 91.38 911 ALA A O 1
ATOM 7077 N N . LYS A 1 912 ? 61.437 -8.230 -57.243 1.00 89.81 912 LYS A N 1
ATOM 7078 C CA . LYS A 1 912 ? 62.330 -7.180 -56.727 1.00 89.81 912 LYS A CA 1
ATOM 7079 C C . LYS A 1 912 ? 62.213 -5.871 -57.516 1.00 89.81 912 LYS A C 1
ATOM 7081 O O . LYS A 1 912 ? 63.200 -5.180 -57.756 1.00 89.81 912 LYS A O 1
ATOM 7086 N N . ASN A 1 913 ? 60.992 -5.545 -57.934 1.00 89.56 913 ASN A N 1
ATOM 7087 C CA . ASN A 1 913 ? 60.663 -4.349 -58.701 1.00 89.56 913 ASN A CA 1
ATOM 7088 C C . ASN A 1 913 ? 59.399 -3.704 -58.117 1.00 89.56 913 ASN A C 1
ATOM 7090 O O . ASN A 1 913 ? 58.380 -4.381 -57.995 1.00 89.56 913 ASN A O 1
ATOM 7094 N N . ALA A 1 914 ? 59.459 -2.413 -57.789 1.00 85.62 914 ALA A N 1
ATOM 7095 C CA . ALA A 1 914 ? 58.346 -1.681 -57.185 1.00 85.62 914 ALA A CA 1
ATOM 7096 C C . ALA A 1 914 ? 57.092 -1.617 -58.077 1.00 85.62 914 ALA A C 1
ATOM 7098 O O . ALA A 1 914 ? 55.987 -1.654 -57.559 1.00 85.62 914 ALA A O 1
ATOM 7099 N N . ASP A 1 915 ? 57.230 -1.636 -59.406 1.00 88.88 915 ASP A N 1
ATOM 7100 C CA . ASP A 1 915 ? 56.073 -1.571 -60.318 1.00 88.88 915 ASP A CA 1
ATOM 7101 C C . ASP A 1 915 ? 55.323 -2.907 -60.442 1.00 88.88 915 ASP A C 1
ATOM 7103 O O . ASP A 1 915 ? 54.266 -2.995 -61.067 1.00 88.88 915 ASP A O 1
ATOM 7107 N N . SER A 1 916 ? 55.896 -3.988 -59.909 1.00 91.69 916 SER A N 1
ATOM 7108 C CA . SER A 1 916 ? 55.358 -5.333 -60.112 1.00 91.69 916 SER A CA 1
ATOM 7109 C C . SER A 1 916 ? 54.215 -5.684 -59.162 1.00 91.69 916 SER A C 1
ATOM 7111 O O . SER A 1 916 ? 53.375 -6.505 -59.523 1.00 91.69 916 SER A O 1
ATOM 7113 N N . VAL A 1 917 ? 54.148 -5.064 -57.982 1.00 92.19 917 VAL A N 1
ATOM 7114 C CA . VAL A 1 917 ? 53.095 -5.281 -56.986 1.00 92.19 917 VAL A CA 1
ATOM 7115 C C . VAL A 1 917 ? 52.425 -3.945 -56.712 1.00 92.19 917 VAL A C 1
ATOM 7117 O O . VAL A 1 917 ? 53.092 -2.985 -56.365 1.00 92.19 917 VAL A O 1
ATOM 7120 N N . SER A 1 918 ? 51.105 -3.878 -56.862 1.00 89.38 918 SER A N 1
ATOM 7121 C CA . SER A 1 918 ? 50.325 -2.676 -56.563 1.00 89.38 918 SER A CA 1
ATOM 7122 C C . SER A 1 918 ? 49.286 -3.000 -55.500 1.00 89.38 918 SER A C 1
ATOM 7124 O O . SER A 1 918 ? 48.394 -3.813 -55.739 1.00 89.38 918 SER A O 1
ATOM 7126 N N . ILE A 1 919 ? 49.400 -2.387 -54.322 1.00 89.75 919 ILE A N 1
ATOM 7127 C CA . ILE A 1 919 ? 48.437 -2.554 -53.226 1.00 89.75 919 ILE A CA 1
ATOM 7128 C C . ILE A 1 919 ? 47.509 -1.341 -53.218 1.00 89.75 919 ILE A C 1
ATOM 7130 O O . ILE A 1 919 ? 47.960 -0.201 -53.118 1.00 89.75 919 ILE A O 1
ATOM 7134 N N . VAL A 1 920 ? 46.210 -1.586 -53.362 1.00 88.88 920 VAL A N 1
ATOM 7135 C CA . VAL A 1 920 ? 45.196 -0.551 -53.578 1.00 88.88 920 VAL A CA 1
ATOM 7136 C C . VAL A 1 920 ? 44.142 -0.628 -52.479 1.00 88.88 920 VAL A C 1
ATOM 7138 O O . VAL A 1 920 ? 43.572 -1.687 -52.234 1.00 88.88 920 VAL A O 1
ATOM 7141 N N . SER A 1 921 ? 43.842 0.513 -51.862 1.00 83.75 921 SER A N 1
ATOM 7142 C CA . SER A 1 921 ? 42.817 0.670 -50.826 1.00 83.75 921 SER A CA 1
ATOM 7143 C C . SER A 1 921 ? 41.880 1.832 -51.164 1.00 83.75 921 SER A C 1
ATOM 7145 O O . SER A 1 921 ? 42.278 2.783 -51.836 1.00 83.75 921 SER A O 1
ATOM 7147 N N . THR A 1 922 ? 40.638 1.780 -50.673 1.00 80.44 922 THR A N 1
ATOM 7148 C CA . THR A 1 922 ? 39.703 2.921 -50.672 1.00 80.44 922 THR A CA 1
ATOM 7149 C C . THR A 1 922 ? 39.870 3.841 -49.451 1.00 80.44 922 THR A C 1
ATOM 7151 O O . THR A 1 922 ? 39.174 4.849 -49.353 1.00 80.44 922 THR A O 1
ATOM 7154 N N . GLY A 1 923 ? 40.762 3.493 -48.518 1.00 82.19 923 GLY A N 1
ATOM 7155 C CA . GLY A 1 923 ? 41.099 4.223 -47.294 1.00 82.19 923 GLY A CA 1
ATOM 7156 C C . GLY A 1 923 ? 42.618 4.309 -47.076 1.00 82.19 923 GLY A C 1
ATOM 7157 O O . GLY A 1 923 ? 43.374 4.575 -48.011 1.00 82.19 923 GLY A O 1
ATOM 7158 N N . THR A 1 924 ? 43.081 4.122 -45.836 1.00 85.00 924 THR A N 1
ATOM 7159 C CA . THR A 1 924 ? 44.519 4.119 -45.511 1.00 85.00 924 THR A CA 1
ATOM 7160 C C . THR A 1 924 ? 45.148 2.775 -45.887 1.00 85.00 924 THR A C 1
ATOM 7162 O O . THR A 1 924 ? 44.828 1.760 -45.281 1.00 85.00 924 THR A O 1
ATOM 7165 N N . ILE A 1 925 ? 46.088 2.775 -46.841 1.00 86.88 925 ILE A N 1
ATOM 7166 C CA . ILE A 1 925 ? 46.725 1.548 -47.366 1.00 86.88 925 ILE A CA 1
ATOM 7167 C C . ILE A 1 925 ? 47.532 0.787 -46.299 1.00 86.88 925 ILE A C 1
ATOM 7169 O O . ILE A 1 925 ? 47.517 -0.440 -46.292 1.00 86.88 925 ILE A O 1
ATOM 7173 N N . LEU A 1 926 ? 48.246 1.491 -45.414 1.00 89.44 926 LEU A N 1
ATOM 7174 C CA . LEU A 1 926 ? 49.097 0.894 -44.381 1.00 89.44 926 LEU A CA 1
ATOM 7175 C C . LEU A 1 926 ? 48.813 1.535 -43.020 1.00 89.44 926 LEU A C 1
ATOM 7177 O O . LEU A 1 926 ? 49.143 2.701 -42.803 1.00 89.44 926 LEU A O 1
ATOM 7181 N N . ASN A 1 927 ? 48.250 0.757 -42.098 1.00 88.44 927 ASN A N 1
ATOM 7182 C CA . ASN A 1 927 ? 48.082 1.140 -40.698 1.00 88.44 927 ASN A CA 1
ATOM 7183 C C . ASN A 1 927 ? 49.121 0.409 -39.847 1.00 88.44 927 ASN A C 1
ATOM 7185 O O . ASN A 1 927 ? 49.287 -0.799 -39.968 1.00 88.44 927 ASN A O 1
ATOM 7189 N N . MET A 1 928 ? 49.831 1.128 -38.979 1.00 86.44 928 MET A N 1
ATOM 7190 C CA . MET A 1 928 ? 50.857 0.554 -38.104 1.00 86.44 928 MET A CA 1
ATOM 7191 C C . MET A 1 928 ? 50.715 1.124 -36.698 1.00 86.44 928 MET A C 1
ATOM 7193 O O . MET A 1 928 ? 50.701 2.342 -36.522 1.00 86.44 928 MET A O 1
ATOM 7197 N N . ALA A 1 929 ? 50.657 0.252 -35.695 1.00 81.12 929 ALA A N 1
ATOM 7198 C CA . ALA A 1 929 ? 50.682 0.638 -34.288 1.00 81.12 929 ALA A CA 1
ATOM 7199 C C . ALA A 1 929 ? 51.328 -0.478 -33.461 1.00 81.12 929 ALA A C 1
ATOM 7201 O O . ALA A 1 929 ? 51.057 -1.648 -33.691 1.00 81.12 929 ALA A O 1
ATOM 7202 N N . ASN A 1 930 ? 52.177 -0.122 -32.492 1.00 75.38 930 ASN A N 1
ATOM 7203 C CA . ASN A 1 930 ? 52.838 -1.081 -31.592 1.00 75.38 930 ASN A CA 1
ATOM 7204 C C . ASN A 1 930 ? 53.647 -2.192 -32.304 1.00 75.38 930 ASN A C 1
ATOM 7206 O O . ASN A 1 930 ? 53.775 -3.301 -31.787 1.00 75.38 930 ASN A O 1
ATOM 7210 N N . VAL A 1 931 ? 54.223 -1.889 -33.472 1.00 77.50 931 VAL A N 1
ATOM 7211 C CA . VAL A 1 931 ? 55.040 -2.811 -34.283 1.00 77.50 931 VAL A CA 1
ATOM 7212 C C . VAL A 1 931 ? 56.498 -2.355 -34.369 1.00 77.50 931 VAL A C 1
ATOM 7214 O O . VAL A 1 931 ? 56.793 -1.162 -34.316 1.00 77.50 931 VAL A O 1
ATOM 7217 N N . LYS A 1 932 ? 57.425 -3.309 -34.507 1.00 80.00 932 LYS A N 1
ATOM 7218 C CA . LYS A 1 932 ? 58.882 -3.094 -34.625 1.00 80.00 932 LYS A CA 1
ATOM 7219 C C . LYS A 1 932 ? 59.480 -4.070 -35.640 1.00 80.00 932 LYS A C 1
ATOM 7221 O O . LYS A 1 932 ? 58.835 -5.053 -35.983 1.00 80.00 932 LYS A O 1
ATOM 7226 N N . ASN A 1 933 ? 60.707 -3.815 -36.098 1.00 87.50 933 ASN A N 1
ATOM 7227 C CA . ASN A 1 933 ? 61.461 -4.715 -36.986 1.00 87.50 933 ASN A CA 1
ATOM 7228 C C . ASN A 1 933 ? 60.736 -5.076 -38.306 1.00 87.50 933 ASN A C 1
ATOM 7230 O O . ASN A 1 933 ? 60.917 -6.165 -38.853 1.00 87.50 933 ASN A O 1
ATOM 7234 N N . LEU A 1 934 ? 59.927 -4.147 -38.825 1.00 90.25 934 LEU A N 1
ATOM 7235 C CA . LEU A 1 934 ? 59.240 -4.264 -40.110 1.00 90.25 934 LEU A CA 1
ATOM 7236 C C . LEU A 1 934 ? 60.089 -3.690 -41.243 1.00 90.25 934 LEU A C 1
ATOM 7238 O O . LEU A 1 934 ? 60.680 -2.622 -41.103 1.00 90.25 934 LEU A O 1
ATOM 7242 N N . THR A 1 935 ? 60.108 -4.367 -42.387 1.00 91.75 935 THR A N 1
ATOM 7243 C CA . THR A 1 935 ? 60.721 -3.858 -43.620 1.00 91.75 935 THR A CA 1
ATOM 7244 C C . THR A 1 935 ? 59.735 -3.980 -44.775 1.00 91.75 935 THR A C 1
ATOM 7246 O O . THR A 1 935 ? 59.189 -5.049 -45.013 1.00 91.75 935 THR A O 1
ATOM 7249 N N . PHE A 1 936 ? 59.540 -2.903 -45.531 1.00 91.62 936 PHE A N 1
ATOM 7250 C CA . PHE A 1 936 ? 58.845 -2.927 -46.819 1.00 91.62 936 PHE A CA 1
ATOM 7251 C C . PHE A 1 936 ? 59.859 -2.573 -47.900 1.00 91.62 936 PHE A C 1
ATOM 7253 O O . PHE A 1 936 ? 60.598 -1.600 -47.751 1.00 91.62 936 PHE A O 1
ATOM 7260 N N . SER A 1 937 ? 59.950 -3.362 -48.968 1.00 90.38 937 SER A N 1
ATOM 7261 C CA . SER A 1 937 ? 60.896 -3.072 -50.049 1.00 90.38 937 SER A CA 1
ATOM 7262 C C . SER A 1 937 ? 60.371 -3.526 -51.404 1.00 90.38 937 SER A C 1
ATOM 7264 O O . SER A 1 937 ? 59.897 -4.649 -51.531 1.00 90.38 937 SER A O 1
ATOM 7266 N N . HIS A 1 938 ? 60.521 -2.701 -52.440 1.00 88.88 938 HIS A N 1
ATOM 7267 C CA . HIS A 1 938 ? 60.059 -3.023 -53.798 1.00 88.88 938 HIS A CA 1
ATOM 7268 C C . HIS A 1 938 ? 58.536 -3.291 -53.880 1.00 88.88 938 HIS A C 1
ATOM 7270 O O . HIS A 1 938 ? 58.136 -4.222 -54.573 1.00 88.88 938 HIS A O 1
ATOM 7276 N N . LEU A 1 939 ? 57.716 -2.515 -53.155 1.00 85.06 939 LEU A N 1
ATOM 7277 C CA . LEU A 1 939 ? 56.245 -2.580 -53.110 1.00 85.06 939 LEU A CA 1
ATOM 7278 C C . LEU A 1 939 ? 55.622 -1.196 -53.294 1.00 85.06 939 LEU A C 1
ATOM 7280 O O . LEU A 1 939 ? 56.335 -0.215 -52.969 1.00 85.06 939 LEU A O 1
#

Secondary structure (DSSP, 8-state):
-------EEEES-EEEE-SSS-EEEEEEE-SS-EEEES-EEEE--SSSEEEEEEEEEESS--SEEEES-EEEE-SSEEEEEEEEEE-SS-EEEES-EEEESSSEEEEESEEESSHHHHHHHSTTS-SS-B-----EEETTTEEEES--GGGEEEPPTT--B-TTSPBPPSEEESSS-----SS-EEEEEEEES-SEEETTS-EEEEEEEEE-SSS-B--EEEEEEETTEEPPPEEE----B-TT-EEEEEEEEE---BT-EEEEEEEEE-GGGS--S-TTSSEEEEEEEEES--EEEEEEESSSTTSSBSSHHHHHHHHHHH-EEEEEEEEEPSEEEE-EEE-SPPTT-SSSS-EEEEETTS-GGGEEEE-SS-SEEESS-EEEEEES-EEE-TTSSEEEEE-S-EEEEEEES-EEE--SS--STT-EEEEE--SSS-EEEEEEES-EEE-SSEEEEEE-SSEEEEEEES-EEE--SSEEEEEEEEEEEEEEES-EEEPPTT---S-EEEEEEEEEEEEEEES-EEE-TTS-TTS-EEEEEEEEET-S-SS---EEEES-EEEEESSEEEEEE-SS--EEEES-EEEEE-SSS--EEEEES--BTTB-EEEES-EEEE---SSS-EEEEES--S-GGGEEEES-EEEESSS-SEEETTTEEESSHHHHHHHHS--TT-B-----BS-TTT---B-TTSSEEEPPTT--B-TT-PBPPSEEESSS-----PPSS-EEEEEEEES-SEEETTS-EEEEEEEEE-SSSPEEEEEEEEEETTEE-PPEEEEEEEE-TT-BPSPEEEEEE-PPSEEEEEEEEEE-GGGSPPS-GGG-EEEEEEEEE-S-EEEEEEESSTTSSBSSHHHHHHHHHHH-EEEEEEEEEPSEEEES-EEE-S--S-TT----EEEEETTS-GGGEEEE-SS-SEEESS--SEEEE--

Foldseek 3Di:
DDPPQPAAEQEQEEAEAAEQEAAAECEEAEEGAYANFQAEFEYPYAHYEHAEPYEYAYPYHANHEHALAEFEYPHHAYQEPYEDHYDDYDYAAELYEFEYPHHFPYHDVHTHNDPVSVCVVPVVHHVHYYHDDQPAPDSHPGRDGPNFPSFKDADDPSDQAAPVRQGAFRTAGGHRDGDAAQWAKFWHDWLPDAQADAAQDKTWTKTKIATQHQDFFFKKKKWKDKQPHTDDIDMGGRPRHHHGRIDIDGGDIDGAHAQDKIKMKMFMACGVPDGHPCRRRGIDMDIHHHHNDADDEEFEEDCDPPGPHHAPVRVLVSQQGGNHSFAYEYAYAFDEHEADEDAAEGPPDDPGRAYEYEHNVQAANRYEQEDLAERYEYHNYERYEYESHEQDALNYAESYEYDAEYEQYHYYQHEFEWNLPDPDQSRERHDDDDAPHEYENYHAEQYEFHHGLESHEAAYNEYEAYEAYQYEFESHQAEDEEYHAEYHYAENYNYEEAYHAQRPDLEHEDYYYYHYEYAEYELYEYHAARYHLNHAYEQHEDECYCVPPPDRHAYEYELYEYEHEHNYEPYHYAPQARYEAFQAEYEYEYEEHEYEPHEAEDQDLVRAYEHELAEFAHAYNYDQYEPEEAAAPPDLNSYAYELYAQEYPDQFHYYHYNDDTDRDVVSVCVVNVHHPHYHHDDFAAPDVVVGRDGDQVPSKDADDPPCQAASVRHGDDRIAHRHRDGDNAFAAQAKAWDDFPPPDQEDAAPDWAWGKTKMAAQHQYFFFWWWKWKAKPPHTDDIAIDGDDTRHHGGMDDIDGRDIDHDDAFKIKMKMFIAQGVPDGHPCRVRRIDMHIHHHAHAADADEWEADDDPTNHNHPVRVLVNLQRHAHPAAYEYAYEFDEHEDAAEAADDSYDPPDPYAYEYAHNVQALNRYHYHYPDHRYHHHPDDRYYYGSD

Sequence (939 aa):
VDNYYSDVLFTNNSLIKTGSGTTSDMLYINYGQWQIINNTFVNIGIYGLVTDMVHIASSSSTNINFSNNILTSLKGNCSQLINWNVSYGTYTIDYNNYYTINGNIAYHGTSYATLAAWQSGQPSYNIHSKSVHPIYVDSSSYLKPTNWPPLMCLRNNYATKDIEGNLRANNTYMGCYEPLFLIDAGLIEFISPTTNSTAGDTTEIIVKLINYGKTILNTITFEYSVDGVIQTPITFSNLNLSKHKDTNLMIGFFIPVLSTNTNIKAWCKNPNSTIDQNLFNDTINTTTSGCNLVLNGEYTIGNNPSADFQTIPDAITALNNCGVSGPVVFKLLSGVYSGFSISSYFYGTNETNTITFRSAANHADSVIIQSTSTPLSLSKAYHLCFYQLTFDASSGTKGIDFLDTCYNIQIKKCIIKSNPTSTTNNYVGINKSTTTFGISNISIINNIVNGGFYGIYLNQGYGKNIRIDSNTISNAYSHAISFNNNNHVNSISYNIITSRTSSTASAFYGIYCYHIDIDTIQSNKIDGTKLSSITPAKGIHCNYINYNTSTPVTAQIKNNEIILQNNANAFEFYYFTRANVCHNSIYITGNTGTSNGIYLYYPNSNYPVSATNNNIVNLSTGTNPTALKIYYDTDERGFTTDYNNYYTINPIIIASGTSASYYTLSQWQNFSGKDANSSNILPTFINTSVDLRIDGTQLLCPITENVLYDRYGIKRKAITNMGAYHNYVPVAFDITPQTIISPTADVSNYISIPVIITVMNKGDSAITSFDIHWSVNDVDQTTYHWTGAPIEMGNSSSPILISYYTPVLGYNTFKFYTSLPNGHNDQMPSDDTISIRSFACGYELSGLYTVGGKNADFDSLSTALRSLYACGLDGNVIFNINSGTYIQDIDLSTAFMDASSSYTVTFTSAAKNADSVSIVSTGTILNMANVKNLTFSHL

Radius of gyration: 41.38 Å; chains: 1; bounding box: 106×63×115 Å